Protein 3TOY (pdb70)

Structure (mmCIF, N/CA/C/O backbone):
data_3TOY
#
_entry.id   3TOY
#
_cell.length_a   118.389
_cell.length_b   131.838
_cell.length_c   108.825
_cell.angle_alpha   90.00
_cell.angle_beta   90.00
_cell.angle_gamma   90.00
#
_symmetry.space_group_name_H-M   'P 21 21 2'
#
loop_
_entity.id
_entity.type
_entity.pdbx_description
1 polymer 'Mandelate racemase/muconate lactonizing enzyme family protein'
2 non-polymer 'CALCIUM ION'
3 non-polymer 'ACETATE ION'
4 non-polymer 'NICKEL (II) ION'
5 non-polymer 'O-ACETALDEHYDYL-HEXAETHYLENE GLYCOL'
6 water water
#
loop_
_atom_site.group_PDB
_atom_site.id
_atom_site.type_symbol
_atom_site.label_atom_id
_atom_site.label_alt_id
_atom_site.label_comp_id
_atom_site.label_asym_id
_atom_site.label_entity_id
_atom_site.label_seq_id
_atom_site.pdbx_PDB_ins_code
_atom_site.Cartn_x
_atom_site.Cartn_y
_atom_site.Cartn_z
_atom_site.occupancy
_atom_site.B_iso_or_equiv
_atom_site.auth_seq_id
_atom_site.auth_comp_id
_atom_site.auth_asym_id
_atom_site.auth_atom_id
_atom_site.pdbx_PDB_model_num
ATOM 1 N N . THR A 1 25 ? 82.447 28.191 108.355 1.00 63.99 2 THR A N 1
ATOM 2 C CA . THR A 1 25 ? 82.373 26.741 108.697 1.00 66.65 2 THR A CA 1
ATOM 3 C C . THR A 1 25 ? 80.933 26.194 108.669 1.00 66.53 2 THR A C 1
ATOM 4 O O . THR A 1 25 ? 79.988 26.868 109.096 1.00 61.17 2 THR A O 1
ATOM 8 N N . THR A 1 26 ? 80.784 24.965 108.171 1.00 60.55 3 THR A N 1
ATOM 9 C CA . THR A 1 26 ? 79.468 24.347 107.960 1.00 53.06 3 THR A CA 1
ATOM 10 C C . THR A 1 26 ? 78.894 23.674 109.210 1.00 50.08 3 THR A C 1
ATOM 11 O O . THR A 1 26 ? 79.604 22.985 109.943 1.00 46.87 3 THR A O 1
ATOM 15 N N . ALA A 1 27 ? 77.598 23.847 109.442 1.00 46.08 4 ALA A N 1
ATOM 16 C CA . ALA A 1 27 ? 76.961 23.205 110.588 1.00 42.32 4 ALA A CA 1
ATOM 17 C C . ALA A 1 27 ? 77.098 21.682 110.570 1.00 44.65 4 ALA A C 1
ATOM 18 O O . ALA A 1 27 ? 77.145 21.057 109.506 1.00 41.26 4 ALA A O 1
ATOM 20 N N . ALA A 1 28 ? 77.178 21.088 111.758 1.00 41.29 5 ALA A N 1
ATOM 21 C CA . ALA A 1 28 ? 77.110 19.637 111.900 1.00 36.47 5 ALA A CA 1
ATOM 22 C C . ALA A 1 28 ? 75.849 19.252 112.634 1.00 39.39 5 ALA A C 1
ATOM 23 O O . ALA A 1 28 ? 75.301 20.029 113.414 1.00 37.91 5 ALA A O 1
ATOM 25 N N . ILE A 1 29 ? 75.370 18.051 112.345 1.00 38.16 6 ILE A N 1
ATOM 26 C CA . ILE A 1 29 ? 74.212 17.497 113.000 1.00 37.73 6 ILE A CA 1
ATOM 27 C C . ILE A 1 29 ? 74.663 17.001 114.363 1.00 41.14 6 ILE A C 1
ATOM 28 O O . ILE A 1 29 ? 75.737 16.397 114.473 1.00 43.49 6 ILE A O 1
ATOM 33 N N . THR A 1 30 ? 73.850 17.263 115.390 1.00 38.50 7 THR A N 1
ATOM 34 C CA . THR A 1 30 ? 74.147 16.787 116.747 1.00 41.64 7 THR A CA 1
ATOM 35 C C . THR A 1 30 ? 73.163 15.703 117.175 1.00 44.67 7 THR A C 1
ATOM 36 O O . THR A 1 30 ? 73.494 14.816 117.960 1.00 46.70 7 THR A O 1
ATOM 40 N N . GLY A 1 31 ? 71.943 15.753 116.655 1.00 39.57 8 GLY A N 1
ATOM 41 C CA . GLY A 1 31 ? 70.978 14.732 117.003 1.00 42.21 8 GLY A CA 1
ATOM 42 C C . GLY A 1 31 ? 69.711 14.800 116.184 1.00 40.15 8 GLY A C 1
ATOM 43 O O . GLY A 1 31 ? 69.456 15.786 115.487 1.00 39.02 8 GLY A O 1
ATOM 44 N N . VAL A 1 32 ? 68.907 13.754 116.304 1.00 37.57 9 VAL A N 1
ATOM 45 C CA . VAL A 1 32 ? 67.655 13.664 115.590 1.00 35.27 9 VAL A CA 1
ATOM 46 C C . VAL A 1 32 ? 66.611 13.050 116.514 1.00 37.90 9 VAL A C 1
ATOM 47 O O . VAL A 1 32 ? 66.831 11.993 117.104 1.00 39.41 9 VAL A O 1
ATOM 51 N N . THR A 1 33 ? 65.466 13.706 116.648 1.00 34.91 10 THR A N 1
ATOM 52 C CA . THR A 1 33 ? 64.387 13.113 117.398 1.00 38.91 10 THR A CA 1
ATOM 53 C C . THR A 1 33 ? 63.119 13.162 116.560 1.00 40.19 10 THR A C 1
ATOM 54 O O . THR A 1 33 ? 62.961 14.034 115.714 1.00 42.27 10 THR A O 1
ATOM 58 N N . ALA A 1 34 ? 62.231 12.209 116.794 1.00 31.54 11 ALA A N 1
ATOM 59 C CA . ALA A 1 34 ? 60.973 12.157 116.077 1.00 36.45 11 ALA A CA 1
ATOM 60 C C . ALA A 1 34 ? 59.839 11.945 117.049 1.00 39.49 11 ALA A C 1
ATOM 61 O O . ALA A 1 34 ? 59.950 11.151 117.987 1.00 39.58 11 ALA A O 1
ATOM 63 N N . ARG A 1 35 ? 58.734 12.642 116.826 1.00 37.72 12 ARG A N 1
ATOM 64 C CA . ARG A 1 35 ? 57.548 12.423 117.643 1.00 40.54 12 ARG A CA 1
ATOM 65 C C . ARG A 1 35 ? 56.332 12.117 116.784 1.00 37.87 12 ARG A C 1
ATOM 66 O O . ARG A 1 35 ? 56.174 12.680 115.699 1.00 37.51 12 ARG A O 1
ATOM 74 N N . ALA A 1 36 ? 55.468 11.244 117.285 1.00 34.73 13 ALA A N 1
ATOM 75 C CA . ALA A 1 36 ? 54.226 10.900 116.606 1.00 33.24 13 ALA A CA 1
ATOM 76 C C . ALA A 1 36 ? 53.046 11.687 117.176 1.00 41.77 13 ALA A C 1
ATOM 77 O O . ALA A 1 36 ? 52.899 11.800 118.397 1.00 41.78 13 ALA A O 1
ATOM 79 N N . VAL A 1 37 ? 52.204 12.231 116.301 1.00 37.33 14 VAL A N 1
ATOM 80 C CA . VAL A 1 37 ? 50.967 12.876 116.732 1.00 35.13 14 VAL A CA 1
ATOM 81 C C . VAL A 1 37 ? 49.812 12.401 115.876 1.00 44.01 14 VAL A C 1
ATOM 82 O O . VAL A 1 37 ? 50.011 11.946 114.745 1.00 39.64 14 VAL A O 1
ATOM 86 N N . ILE A 1 38 ? 48.607 12.492 116.420 1.00 39.79 15 ILE A N 1
ATOM 87 C CA . ILE A 1 38 ? 47.416 12.289 115.620 1.00 41.28 15 ILE A CA 1
ATOM 88 C C . ILE A 1 38 ? 46.538 13.526 115.732 1.00 46.48 15 ILE A C 1
ATOM 89 O O . ILE A 1 38 ? 45.910 13.774 116.768 1.00 45.51 15 ILE A O 1
ATOM 94 N N . THR A 1 39 ? 46.515 14.314 114.666 1.00 38.52 16 THR A N 1
ATOM 95 C CA . THR A 1 39 ? 45.775 15.559 114.654 1.00 41.56 16 THR A CA 1
ATOM 96 C C . THR A 1 39 ? 44.325 15.327 114.274 1.00 44.97 16 THR A C 1
ATOM 97 O O . THR A 1 39 ? 44.013 14.391 113.537 1.00 43.30 16 THR A O 1
ATOM 101 N N . PRO A 1 40 ? 43.425 16.183 114.773 1.00 50.42 17 PRO A N 1
ATOM 102 C CA . PRO A 1 40 ? 42.023 16.052 114.404 1.00 51.44 17 PRO A CA 1
ATOM 103 C C . PRO A 1 40 ? 41.763 16.611 113.007 1.00 53.95 17 PRO A C 1
ATOM 104 O O . PRO A 1 40 ? 42.479 17.504 112.558 1.00 51.32 17 PRO A O 1
ATOM 108 N N . MET A 1 41 ? 40.755 16.071 112.325 1.00 52.65 18 MET A N 1
ATOM 109 C CA A MET A 1 41 ? 40.334 16.557 111.014 0.50 55.13 18 MET A CA 1
ATOM 110 C CA B MET A 1 41 ? 40.359 16.626 111.043 0.50 54.81 18 MET A CA 1
ATOM 111 C C . MET A 1 41 ? 38.881 17.006 111.062 1.00 57.84 18 MET A C 1
ATOM 112 O O . MET A 1 41 ? 38.020 16.243 111.514 1.00 56.41 18 MET A O 1
ATOM 121 N N . LYS A 1 42 ? 38.598 18.215 110.583 1.00 64.66 19 LYS A N 1
ATOM 122 C CA . LYS A 1 42 ? 37.227 18.729 110.577 1.00 71.71 19 LYS A CA 1
ATOM 123 C C . LYS A 1 42 ? 36.293 17.777 109.833 1.00 74.57 19 LYS A C 1
ATOM 124 O O . LYS A 1 42 ? 35.254 17.358 110.359 1.00 73.01 19 LYS A O 1
ATOM 126 N N . ARG A 1 43 ? 36.684 17.431 108.610 1.00 73.34 20 ARG A N 1
ATOM 127 C CA . ARG A 1 43 ? 35.856 16.614 107.736 1.00 75.42 20 ARG A CA 1
ATOM 128 C C . ARG A 1 43 ? 36.575 15.326 107.354 1.00 71.58 20 ARG A C 1
ATOM 129 O O . ARG A 1 43 ? 37.694 15.368 106.840 1.00 67.05 20 ARG A O 1
ATOM 137 N N . PRO A 1 44 ? 35.933 14.175 107.620 1.00 70.11 21 PRO A N 1
ATOM 138 C CA . PRO A 1 44 ? 36.476 12.883 107.212 1.00 68.41 21 PRO A CA 1
ATOM 139 C C . PRO A 1 44 ? 36.655 12.823 105.696 1.00 63.04 21 PRO A C 1
ATOM 140 O O . PRO A 1 44 ? 35.808 13.316 104.941 1.00 61.42 21 PRO A O 1
ATOM 144 N N . LEU A 1 45 ? 37.761 12.228 105.263 1.00 56.37 22 LEU A N 1
ATOM 145 C CA . LEU A 1 45 ? 38.051 12.086 103.838 1.00 50.11 22 LEU A CA 1
ATOM 146 C C . LEU A 1 45 ? 37.857 10.637 103.399 1.00 40.26 22 LEU A C 1
ATOM 147 O O . LEU A 1 45 ? 38.729 9.791 103.579 1.00 41.53 22 LEU A O 1
ATOM 152 N N . ARG A 1 46 ? 36.694 10.347 102.841 1.00 38.06 23 ARG A N 1
ATOM 153 C CA A ARG A 1 46 ? 36.407 8.999 102.389 0.50 39.06 23 ARG A CA 1
ATOM 154 C CA B ARG A 1 46 ? 36.404 9.001 102.387 0.50 38.47 23 ARG A CA 1
ATOM 155 C C . ARG A 1 46 ? 37.050 8.756 101.026 1.00 38.75 23 ARG A C 1
ATOM 156 O O . ARG A 1 46 ? 36.937 9.585 100.122 1.00 33.40 23 ARG A O 1
ATOM 171 N N . ASN A 1 47 ? 37.727 7.620 100.892 1.00 36.38 24 ASN A N 1
ATOM 172 C CA . ASN A 1 47 ? 38.304 7.218 99.597 1.00 36.97 24 ASN A CA 1
ATOM 173 C C . ASN A 1 47 ? 37.869 5.813 99.213 1.00 42.44 24 ASN A C 1
ATOM 174 O O . ASN A 1 47 ? 37.093 5.183 99.941 1.00 40.51 24 ASN A O 1
ATOM 179 N N . ALA A 1 48 ? 38.342 5.326 98.066 1.00 36.40 25 ALA A N 1
ATOM 180 C CA . ALA A 1 48 ? 37.927 4.004 97.580 1.00 37.20 25 ALA A CA 1
ATOM 181 C C . ALA A 1 48 ? 38.377 2.857 98.487 1.00 32.92 25 ALA A C 1
ATOM 182 O O . ALA A 1 48 ? 37.813 1.757 98.433 1.00 36.76 25 ALA A O 1
ATOM 184 N N . PHE A 1 49 ? 39.404 3.088 99.299 1.00 36.02 26 PHE A N 1
ATOM 185 C CA . PHE A 1 49 ? 39.950 2.006 100.142 1.00 40.02 26 PHE A CA 1
ATOM 186 C C . PHE A 1 49 ? 39.635 2.110 101.636 1.00 41.69 26 PHE A C 1
ATOM 187 O O . PHE A 1 49 ? 39.976 1.218 102.407 1.00 44.52 26 PHE A O 1
ATOM 195 N N . GLY A 1 50 ? 38.999 3.198 102.037 1.00 41.28 27 GLY A N 1
ATOM 196 C CA . GLY A 1 50 ? 38.689 3.406 103.443 1.00 42.92 27 GLY A CA 1
ATOM 197 C C . GLY A 1 50 ? 38.444 4.865 103.727 1.00 49.07 27 GLY A C 1
ATOM 198 O O . GLY A 1 50 ? 38.018 5.625 102.852 1.00 47.12 27 GLY A O 1
ATOM 199 N N . VAL A 1 51 ? 38.716 5.267 104.957 1.00 46.86 28 VAL A N 1
ATOM 200 C CA . VAL A 1 51 ? 38.461 6.636 105.354 1.00 47.39 28 VAL A CA 1
ATOM 201 C C . VAL A 1 51 ? 39.668 7.138 106.121 1.00 47.80 28 VAL A C 1
ATOM 202 O O . VAL A 1 51 ? 40.205 6.433 106.966 1.00 47.64 28 VAL A O 1
ATOM 206 N N . ILE A 1 52 ? 40.121 8.338 105.787 1.00 45.33 29 ILE A N 1
ATOM 207 C CA . ILE A 1 52 ? 41.126 9.013 106.589 1.00 50.60 29 ILE A CA 1
ATOM 208 C C . ILE A 1 52 ? 40.345 10.035 107.412 1.00 50.25 29 ILE A C 1
ATOM 209 O O . ILE A 1 52 ? 39.781 10.982 106.863 1.00 51.89 29 ILE A O 1
ATOM 214 N N . ASP A 1 53 ? 40.266 9.817 108.718 1.00 49.09 30 ASP A N 1
ATOM 215 C CA . ASP A 1 53 ? 39.459 10.691 109.576 1.00 53.73 30 ASP A CA 1
ATOM 216 C C . ASP A 1 53 ? 40.288 11.409 110.641 1.00 54.87 30 ASP A C 1
ATOM 217 O O . ASP A 1 53 ? 39.741 12.037 111.548 1.00 52.33 30 ASP A O 1
ATOM 222 N N . SER A 1 54 ? 41.607 11.311 110.524 1.00 49.42 31 SER A N 1
ATOM 223 C CA . SER A 1 54 ? 42.520 11.978 111.435 1.00 48.65 31 SER A CA 1
ATOM 224 C C . SER A 1 54 ? 43.843 12.135 110.710 1.00 49.60 31 SER A C 1
ATOM 225 O O . SER A 1 54 ? 43.999 11.651 109.581 1.00 48.76 31 SER A O 1
ATOM 228 N N . GLY A 1 55 ? 44.802 12.788 111.352 1.00 38.49 32 GLY A N 1
ATOM 229 C CA . GLY A 1 55 ? 46.111 12.989 110.733 1.00 34.79 32 GLY A CA 1
ATOM 230 C C . GLY A 1 55 ? 47.249 12.381 111.529 1.00 37.06 32 GLY A C 1
ATOM 231 O O . GLY A 1 55 ? 47.821 13.041 112.407 1.00 39.65 32 GLY A O 1
ATOM 232 N N . PRO A 1 56 ? 47.604 11.122 111.227 1.00 32.89 33 PRO A N 1
ATOM 233 C CA . PRO A 1 56 ? 48.787 10.547 111.863 1.00 34.13 33 PRO A CA 1
ATOM 234 C C . PRO A 1 56 ? 50.051 11.137 111.243 1.00 40.78 33 PRO A C 1
ATOM 235 O O . PRO A 1 56 ? 50.308 10.929 110.049 1.00 34.63 33 PRO A O 1
ATOM 239 N N . LEU A 1 57 ? 50.803 11.915 112.031 1.00 36.91 34 LEU A N 1
ATOM 240 C CA . LEU A 1 57 ? 52.003 12.596 111.540 1.00 29.59 34 LEU A CA 1
ATOM 241 C C . LEU A 1 57 ? 53.228 12.198 112.352 1.00 39.01 34 LEU A C 1
ATOM 242 O O . LEU A 1 57 ? 53.122 11.828 113.518 1.00 38.65 34 LEU A O 1
ATOM 247 N N . VAL A 1 58 ? 54.395 12.284 111.730 1.00 33.59 35 VAL A N 1
ATOM 248 C CA . VAL A 1 58 ? 55.670 12.154 112.431 1.00 30.53 35 VAL A CA 1
ATOM 249 C C . VAL A 1 58 ? 56.396 13.485 112.302 1.00 37.62 35 VAL A C 1
ATOM 250 O O . VAL A 1 58 ? 56.655 13.960 111.193 1.00 35.06 35 VAL A O 1
ATOM 254 N N . LEU A 1 59 ? 56.721 14.100 113.440 1.00 30.61 36 LEU A N 1
ATOM 255 C CA . LEU A 1 59 ? 57.371 15.405 113.455 1.00 30.73 36 LEU A CA 1
ATOM 256 C C . LEU A 1 59 ? 58.842 15.200 113.726 1.00 33.68 36 LEU A C 1
ATOM 257 O O . LEU A 1 59 ? 59.217 14.536 114.700 1.00 35.08 36 LEU A O 1
ATOM 262 N N . ILE A 1 60 ? 59.679 15.758 112.861 1.00 27.76 37 ILE A N 1
ATOM 263 C CA . ILE A 1 60 ? 61.093 15.433 112.829 1.00 28.86 37 ILE A CA 1
ATOM 264 C C . ILE A 1 60 ? 61.873 16.669 113.192 1.00 28.76 37 ILE A C 1
ATOM 265 O O . ILE A 1 60 ? 61.625 17.753 112.658 1.00 34.08 37 ILE A O 1
ATOM 270 N N . ASP A 1 61 ? 62.818 16.502 114.119 1.00 31.13 38 ASP A N 1
ATOM 271 C CA . ASP A 1 61 ? 63.704 17.587 114.526 1.00 35.36 38 ASP A CA 1
ATOM 272 C C . ASP A 1 61 ? 65.144 17.166 114.352 1.00 31.37 38 ASP A C 1
ATOM 273 O O . ASP A 1 61 ? 65.573 16.142 114.872 1.00 37.18 38 ASP A O 1
ATOM 278 N N . VAL A 1 62 ? 65.901 17.970 113.636 1.00 34.00 39 VAL A N 1
ATOM 279 C CA . VAL A 1 62 ? 67.304 17.679 113.446 1.00 33.49 39 VAL A CA 1
ATOM 280 C C . VAL A 1 62 ? 68.115 18.793 114.096 1.00 36.52 39 VAL A C 1
ATOM 281 O O . VAL A 1 62 ? 68.194 19.900 113.576 1.00 34.25 39 VAL A O 1
ATOM 285 N N . THR A 1 63 ? 68.731 18.493 115.238 1.00 40.62 40 THR A N 1
ATOM 286 C CA . THR A 1 63 ? 69.469 19.517 115.966 1.00 38.57 40 THR A CA 1
ATOM 287 C C . THR A 1 63 ? 70.853 19.634 115.365 1.00 37.72 40 THR A C 1
ATOM 288 O O . THR A 1 63 ? 71.443 18.631 114.958 1.00 38.38 40 THR A O 1
ATOM 292 N N . THR A 1 64 ? 71.365 20.858 115.325 1.00 36.83 41 THR A N 1
ATOM 293 C CA . THR A 1 64 ? 72.695 21.135 114.809 1.00 38.90 41 THR A CA 1
ATOM 294 C C . THR A 1 64 ? 73.532 21.815 115.891 1.00 45.72 41 THR A C 1
ATOM 295 O O . THR A 1 64 ? 73.029 22.119 116.973 1.00 41.89 41 THR A O 1
ATOM 299 N N . ASP A 1 65 ? 74.794 22.074 115.570 1.00 46.40 42 ASP A N 1
ATOM 300 C CA . ASP A 1 65 ? 75.711 22.734 116.495 1.00 48.34 42 ASP A CA 1
ATOM 301 C C . ASP A 1 65 ? 75.798 24.239 116.248 1.00 45.56 42 ASP A C 1
ATOM 302 O O . ASP A 1 65 ? 76.770 24.882 116.651 1.00 50.94 42 ASP A O 1
ATOM 307 N N . GLN A 1 66 ? 74.802 24.807 115.566 1.00 39.57 43 GLN A N 1
ATOM 308 C CA . GLN A 1 66 ? 74.819 26.245 115.290 1.00 39.36 43 GLN A CA 1
ATOM 309 C C . GLN A 1 66 ? 73.531 26.949 115.706 1.00 37.56 43 GLN A C 1
ATOM 310 O O . GLN A 1 66 ? 73.129 27.949 115.109 1.00 44.65 43 GLN A O 1
ATOM 316 N N . GLY A 1 67 ? 72.888 26.413 116.737 1.00 41.05 44 GLY A N 1
ATOM 317 C CA . GLY A 1 67 ? 71.752 27.079 117.367 1.00 46.24 44 GLY A CA 1
ATOM 318 C C . GLY A 1 67 ? 70.465 26.954 116.581 1.00 51.66 44 GLY A C 1
ATOM 319 O O . GLY A 1 67 ? 69.498 27.670 116.852 1.00 47.63 44 GLY A O 1
ATOM 320 N N . VAL A 1 68 ? 70.452 26.044 115.603 1.00 45.64 45 VAL A N 1
ATOM 321 C CA . VAL A 1 68 ? 69.252 25.808 114.799 1.00 42.76 45 VAL A CA 1
ATOM 322 C C . VAL A 1 68 ? 68.845 24.346 114.815 1.00 34.74 45 VAL A C 1
ATOM 323 O O . VAL A 1 68 ? 69.698 23.455 114.761 1.00 42.18 45 VAL A O 1
ATOM 327 N N . THR A 1 69 ? 67.539 24.118 114.872 1.00 35.28 46 THR A N 1
ATOM 328 C CA . THR A 1 69 ? 66.974 22.790 114.722 1.00 37.86 46 THR A CA 1
ATOM 329 C C . THR A 1 69 ? 66.067 22.738 113.486 1.00 36.65 46 THR A C 1
ATOM 330 O O . THR A 1 69 ? 65.067 23.461 113.407 1.00 37.34 46 THR A O 1
ATOM 334 N N . GLY A 1 70 ? 66.440 21.889 112.524 1.00 36.75 47 GLY A N 1
ATOM 335 C CA . GLY A 1 70 ? 65.633 21.698 111.309 1.00 32.19 47 GLY A CA 1
ATOM 336 C C . GLY A 1 70 ? 64.388 20.892 111.620 1.00 28.79 47 GLY A C 1
ATOM 337 O O . GLY A 1 70 ? 64.424 19.959 112.424 1.00 34.85 47 GLY A O 1
ATOM 338 N N . HIS A 1 71 ? 63.280 21.239 110.976 1.00 30.16 48 HIS A N 1
ATOM 339 C CA . HIS A 1 71 ? 62.036 20.553 111.198 1.00 27.89 48 HIS A CA 1
ATOM 340 C C . HIS A 1 71 ? 61.462 20.064 109.860 1.00 32.38 48 HIS A C 1
ATOM 341 O O . HIS A 1 71 ? 61.660 20.701 108.831 1.00 34.11 48 HIS A O 1
ATOM 348 N N . SER A 1 72 ? 60.711 18.974 109.917 1.00 34.27 49 SER A N 1
ATOM 349 C CA . SER A 1 72 ? 59.881 18.538 108.798 1.00 31.70 49 SER A CA 1
ATOM 350 C C . SER A 1 72 ? 58.845 17.608 109.383 1.00 33.59 49 SER A C 1
ATOM 351 O O . SER A 1 72 ? 58.959 17.210 110.544 1.00 35.08 49 SER A O 1
ATOM 354 N N . TYR A 1 73 ? 57.810 17.272 108.624 1.00 28.37 50 TYR A N 1
ATOM 355 C CA . TYR A 1 73 ? 56.900 16.218 109.079 1.00 27.80 50 TYR A CA 1
ATOM 356 C C . TYR A 1 73 ? 56.516 15.261 107.942 1.00 33.32 50 TYR A C 1
ATOM 357 O O . TYR A 1 73 ? 56.609 15.605 106.735 1.00 34.93 50 TYR A O 1
ATOM 366 N N . LEU A 1 74 ? 56.104 14.070 108.350 1.00 29.52 51 LEU A N 1
ATOM 367 C CA . LEU A 1 74 ? 55.568 13.042 107.473 1.00 30.28 51 LEU A CA 1
ATOM 368 C C . LEU A 1 74 ? 54.105 12.807 107.801 1.00 38.58 51 LEU A C 1
ATOM 369 O O . LEU A 1 74 ? 53.735 12.757 108.985 1.00 32.91 51 LEU A O 1
ATOM 374 N N . PHE A 1 75 ? 53.265 12.707 106.764 1.00 32.89 52 PHE A N 1
ATOM 375 C CA . PHE A 1 75 ? 51.927 12.125 106.908 1.00 30.62 52 PHE A CA 1
ATOM 376 C C . PHE A 1 75 ? 52.119 10.635 106.805 1.00 37.95 52 PHE A C 1
ATOM 377 O O . PHE A 1 75 ? 52.729 10.151 105.839 1.00 30.71 52 PHE A O 1
ATOM 385 N N . ALA A 1 76 ? 51.607 9.896 107.791 1.00 30.13 53 ALA A N 1
ATOM 386 C CA . ALA A 1 76 ? 51.947 8.493 107.917 1.00 29.31 53 ALA A CA 1
ATOM 387 C C . ALA A 1 76 ? 50.866 7.547 107.406 1.00 27.47 53 ALA A C 1
ATOM 388 O O . ALA A 1 76 ? 51.038 6.320 107.465 1.00 32.72 53 ALA A O 1
ATOM 390 N N . TYR A 1 77 ? 49.766 8.115 106.906 1.00 29.72 54 TYR A N 1
ATOM 391 C CA . TYR A 1 77 ? 48.643 7.335 106.387 1.00 30.16 54 TYR A CA 1
ATOM 392 C C . TYR A 1 77 ? 47.822 6.588 107.438 1.00 32.06 54 TYR A C 1
ATOM 393 O O . TYR A 1 77 ? 46.601 6.689 107.446 1.00 32.47 54 TYR A O 1
ATOM 402 N N . THR A 1 78 ? 48.502 5.823 108.289 1.00 32.90 55 THR A N 1
ATOM 403 C CA . THR A 1 78 ? 47.842 4.958 109.285 1.00 36.37 55 THR A CA 1
ATOM 404 C C . THR A 1 78 ? 48.633 4.969 110.601 1.00 40.23 55 THR A C 1
ATOM 405 O O . THR A 1 78 ? 49.849 5.129 110.591 1.00 33.21 55 THR A O 1
ATOM 409 N N . ARG A 1 79 ? 47.956 4.824 111.741 1.00 43.10 56 ARG A N 1
ATOM 410 C CA . ARG A 1 79 ? 48.676 4.895 113.025 1.00 40.68 56 ARG A CA 1
ATOM 411 C C . ARG A 1 79 ? 49.673 3.741 113.132 1.00 37.64 56 ARG A C 1
ATOM 412 O O . ARG A 1 79 ? 50.707 3.835 113.795 1.00 39.37 56 ARG A O 1
ATOM 420 N N . LEU A 1 80 ? 49.368 2.651 112.443 1.00 40.05 57 LEU A N 1
ATOM 421 C CA . LEU A 1 80 ? 50.265 1.511 112.378 1.00 39.73 57 LEU A CA 1
ATOM 422 C C . LEU A 1 80 ? 51.696 1.892 111.951 1.00 42.28 57 LEU A C 1
ATOM 423 O O . LEU A 1 80 ? 52.669 1.273 112.378 1.00 38.22 57 LEU A O 1
ATOM 428 N N . ALA A 1 81 ? 51.836 2.925 111.125 1.00 35.77 58 ALA A N 1
ATOM 429 C CA . ALA A 1 81 ? 53.155 3.285 110.608 1.00 33.78 58 ALA A CA 1
ATOM 430 C C . ALA A 1 81 ? 53.944 4.217 111.556 1.00 35.19 58 ALA A C 1
ATOM 431 O O . ALA A 1 81 ? 55.135 4.457 111.357 1.00 33.26 58 ALA A O 1
ATOM 433 N N . LEU A 1 82 ? 53.278 4.761 112.568 1.00 33.69 59 LEU A N 1
ATOM 434 C CA . LEU A 1 82 ? 53.915 5.790 113.412 1.00 34.71 59 LEU A CA 1
ATOM 435 C C . LEU A 1 82 ? 55.131 5.266 114.152 1.00 32.89 59 LEU A C 1
ATOM 436 O O . LEU A 1 82 ? 56.222 5.814 114.034 1.00 36.00 59 LEU A O 1
ATOM 441 N N . LYS A 1 83 ? 54.961 4.193 114.908 1.00 34.85 60 LYS A N 1
ATOM 442 C CA . LYS A 1 83 ? 56.078 3.703 115.720 1.00 36.83 60 LYS A CA 1
ATOM 443 C C . LYS A 1 83 ? 57.285 3.315 114.871 1.00 38.68 60 LYS A C 1
ATOM 444 O O . LYS A 1 83 ? 58.395 3.754 115.138 1.00 35.40 60 LYS A O 1
ATOM 450 N N . PRO A 1 84 ? 57.065 2.488 113.838 1.00 37.22 61 PRO A N 1
ATOM 451 C CA . PRO A 1 84 ? 58.141 2.114 112.913 1.00 34.83 61 PRO A CA 1
ATOM 452 C C . PRO A 1 84 ? 58.867 3.353 112.350 1.00 31.32 61 PRO A C 1
ATOM 453 O O . PRO A 1 84 ? 60.110 3.387 112.331 1.00 35.84 61 PRO A O 1
ATOM 457 N N . LEU A 1 85 ? 58.104 4.364 111.914 1.00 30.52 62 LEU A N 1
ATOM 458 C CA . LEU A 1 85 ? 58.696 5.582 111.324 1.00 28.15 62 LEU A CA 1
ATOM 459 C C . LEU A 1 85 ? 59.520 6.349 112.354 1.00 33.38 62 LEU A C 1
ATOM 460 O O . LEU A 1 85 ? 60.622 6.807 112.075 1.00 32.82 62 LEU A O 1
ATOM 465 N N . VAL A 1 86 ? 58.995 6.459 113.571 1.00 33.05 63 VAL A N 1
ATOM 466 C CA . VAL A 1 86 ? 59.752 7.130 114.642 1.00 30.36 63 VAL A CA 1
ATOM 467 C C . VAL A 1 86 ? 61.098 6.444 114.875 1.00 30.28 63 VAL A C 1
ATOM 468 O O . VAL A 1 86 ? 62.140 7.104 114.949 1.00 33.30 63 VAL A O 1
ATOM 472 N N . HIS A 1 87 ? 61.067 5.136 114.970 1.00 35.37 64 HIS A N 1
ATOM 473 C CA . HIS A 1 87 ? 62.250 4.332 115.127 1.00 42.89 64 HIS A CA 1
ATOM 474 C C . HIS A 1 87 ? 63.242 4.544 114.007 1.00 42.62 64 HIS A C 1
ATOM 475 O O . HIS A 1 87 ? 64.404 4.741 114.233 1.00 34.45 64 HIS A O 1
ATOM 482 N N . LEU A 1 88 ? 62.755 4.445 112.782 1.00 37.95 65 LEU A N 1
ATOM 483 C CA . LEU A 1 88 ? 63.644 4.565 111.632 1.00 34.83 65 LEU A CA 1
ATOM 484 C C . LEU A 1 88 ? 64.328 5.922 111.588 1.00 28.05 65 LEU A C 1
ATOM 485 O O . LEU A 1 88 ? 65.544 6.012 111.378 1.00 31.07 65 LEU A O 1
ATOM 490 N N . VAL A 1 89 ? 63.556 6.984 111.789 1.00 30.99 66 VAL A N 1
ATOM 491 C CA . VAL A 1 89 ? 64.117 8.319 111.750 1.00 34.40 66 VAL A CA 1
ATOM 492 C C . VAL A 1 89 ? 65.184 8.470 112.846 1.00 35.77 66 VAL A C 1
ATOM 493 O O . VAL A 1 89 ? 66.258 9.013 112.614 1.00 35.75 66 VAL A O 1
ATOM 497 N N . GLU A 1 90 ? 64.878 7.971 114.042 1.00 38.65 67 GLU A N 1
ATOM 498 C CA . GLU A 1 90 ? 65.799 8.123 115.163 1.00 34.57 67 GLU A CA 1
ATOM 499 C C . GLU A 1 90 ? 67.028 7.262 114.982 1.00 33.76 67 GLU A C 1
ATOM 500 O O . GLU A 1 90 ? 68.152 7.724 115.226 1.00 36.66 67 GLU A O 1
ATOM 506 N N . ASP A 1 91 ? 66.825 6.037 114.508 1.00 30.28 68 ASP A N 1
ATOM 507 C CA . ASP A 1 91 ? 67.927 5.123 114.242 1.00 35.39 68 ASP A CA 1
ATOM 508 C C . ASP A 1 91 ? 68.861 5.689 113.172 1.00 36.04 68 ASP A C 1
ATOM 509 O O . ASP A 1 91 ? 70.078 5.716 113.356 1.00 33.74 68 ASP A O 1
ATOM 514 N N . ILE A 1 92 ? 68.292 6.139 112.055 1.00 37.36 69 ILE A N 1
ATOM 515 C CA . ILE A 1 92 ? 69.101 6.703 110.970 1.00 35.71 69 ILE A CA 1
ATOM 516 C C . ILE A 1 92 ? 69.763 7.980 111.443 1.00 36.31 69 ILE A C 1
ATOM 517 O O . ILE A 1 92 ? 70.954 8.197 111.223 1.00 34.33 69 ILE A O 1
ATOM 522 N N . GLY A 1 93 ? 68.983 8.823 112.114 1.00 39.14 70 GLY A N 1
ATOM 523 C CA . GLY A 1 93 ? 69.482 10.102 112.588 1.00 41.66 70 GLY A CA 1
ATOM 524 C C . GLY A 1 93 ? 70.645 9.923 113.540 1.00 43.03 70 GLY A C 1
ATOM 525 O O . GLY A 1 93 ? 71.651 10.637 113.468 1.00 43.10 70 GLY A O 1
ATOM 526 N N . ARG A 1 94 ? 70.554 8.930 114.381 1.00 47.32 71 ARG A N 1
ATOM 527 C CA . ARG A 1 94 ? 71.593 8.694 115.332 1.00 49.03 71 ARG A CA 1
ATOM 528 C C . ARG A 1 94 ? 72.891 8.440 114.607 1.00 49.88 71 ARG A C 1
ATOM 529 O O . ARG A 1 94 ? 73.908 8.893 115.037 1.00 48.14 71 ARG A O 1
ATOM 537 N N . GLU A 1 95 ? 72.849 7.723 113.496 1.00 41.59 72 GLU A N 1
ATOM 538 C CA . GLU A 1 95 ? 74.060 7.427 112.746 1.00 48.25 72 GLU A CA 1
ATOM 539 C C . GLU A 1 95 ? 74.637 8.624 112.005 1.00 47.25 72 GLU A C 1
ATOM 540 O O . GLU A 1 95 ? 75.748 8.551 111.492 1.00 46.16 72 GLU A O 1
ATOM 546 N N . LEU A 1 96 ? 73.883 9.716 111.941 1.00 47.42 73 LEU A N 1
ATOM 547 C CA . LEU A 1 96 ? 74.349 10.905 111.236 1.00 45.90 73 LEU A CA 1
ATOM 548 C C . LEU A 1 96 ? 74.974 11.924 112.178 1.00 46.00 73 LEU A C 1
ATOM 549 O O . LEU A 1 96 ? 75.395 12.986 111.743 1.00 41.36 73 LEU A O 1
ATOM 554 N N . ALA A 1 97 ? 75.042 11.606 113.469 1.00 46.65 74 ALA A N 1
ATOM 555 C CA . ALA A 1 97 ? 75.610 12.551 114.434 1.00 45.64 74 ALA A CA 1
ATOM 556 C C . ALA A 1 97 ? 77.039 12.911 114.035 1.00 38.96 74 ALA A C 1
ATOM 557 O O . ALA A 1 97 ? 77.815 12.039 113.637 1.00 44.13 74 ALA A O 1
ATOM 559 N N . GLY A 1 98 ? 77.387 14.188 114.126 1.00 35.14 75 GLY A N 1
ATOM 560 C CA . GLY A 1 98 ? 78.727 14.639 113.761 1.00 37.80 75 GLY A CA 1
ATOM 561 C C . GLY A 1 98 ? 78.943 14.971 112.285 1.00 42.40 75 GLY A C 1
ATOM 562 O O . GLY A 1 98 ? 79.900 15.660 111.927 1.00 38.03 75 GLY A O 1
ATOM 563 N N . LYS A 1 99 ? 78.047 14.489 111.423 1.00 40.19 76 LYS A N 1
ATOM 564 C CA . LYS A 1 99 ? 78.160 14.742 109.983 1.00 38.22 76 LYS A CA 1
ATOM 565 C C . LYS A 1 99 ? 77.811 16.179 109.603 1.00 32.85 76 LYS A C 1
ATOM 566 O O . LYS A 1 99 ? 76.916 16.798 110.183 1.00 34.82 76 LYS A O 1
ATOM 572 N N . ALA A 1 100 ? 78.498 16.685 108.592 1.00 35.36 77 ALA A N 1
ATOM 573 C CA . ALA A 1 100 ? 78.244 18.007 108.038 1.00 36.64 77 ALA A CA 1
ATOM 574 C C . ALA A 1 100 ? 76.850 18.065 107.394 1.00 37.59 77 ALA A C 1
ATOM 575 O O . ALA A 1 100 ? 76.399 17.096 106.773 1.00 33.98 77 ALA A O 1
ATOM 577 N N . LEU A 1 101 ? 76.178 19.197 107.572 1.00 31.27 78 LEU A N 1
ATOM 578 C CA . LEU A 1 101 ? 74.818 19.404 107.096 1.00 35.91 78 LEU A CA 1
ATOM 579 C C . LEU A 1 101 ? 74.899 19.753 105.617 1.00 33.39 78 LEU A C 1
ATOM 580 O O . LEU A 1 101 ? 74.921 20.937 105.230 1.00 31.00 78 LEU A O 1
ATOM 585 N N . VAL A 1 102 ? 74.989 18.707 104.797 1.00 32.42 79 VAL A N 1
ATOM 586 C CA . VAL A 1 102 ? 75.193 18.854 103.358 1.00 29.59 79 VAL A CA 1
ATOM 587 C C . VAL A 1 102 ? 74.200 17.894 102.708 1.00 28.61 79 VAL A C 1
ATOM 588 O O . VAL A 1 102 ? 74.483 16.722 102.601 1.00 27.46 79 VAL A O 1
ATOM 592 N N . PRO A 1 103 ? 73.013 18.398 102.324 1.00 28.00 80 PRO A N 1
ATOM 593 C CA . PRO A 1 103 ? 71.895 17.536 101.889 1.00 31.55 80 PRO A CA 1
ATOM 594 C C . PRO A 1 103 ? 72.259 16.526 100.798 1.00 28.05 80 PRO A C 1
ATOM 595 O O . PRO A 1 103 ? 71.907 15.358 100.905 1.00 26.55 80 PRO A O 1
ATOM 599 N N . VAL A 1 104 ? 72.945 16.972 99.760 1.00 31.97 81 VAL A N 1
ATOM 600 C CA . VAL A 1 104 ? 73.295 16.082 98.648 1.00 33.84 81 VAL A CA 1
ATOM 601 C C . VAL A 1 104 ? 74.198 14.945 99.115 1.00 33.23 81 VAL A C 1
ATOM 602 O O . VAL A 1 104 ? 74.011 13.775 98.749 1.00 30.15 81 VAL A O 1
ATOM 606 N N . ASP A 1 105 ? 75.186 15.289 99.931 1.00 27.87 82 ASP A N 1
ATOM 607 C CA . ASP A 1 105 ? 76.100 14.283 100.461 1.00 27.90 82 ASP A CA 1
ATOM 608 C C . ASP A 1 105 ? 75.422 13.329 101.432 1.00 24.42 82 ASP A C 1
ATOM 609 O O . ASP A 1 105 ? 75.750 12.129 101.461 1.00 30.80 82 ASP A O 1
ATOM 614 N N . LEU A 1 106 ? 74.515 13.854 102.264 1.00 29.85 83 LEU A N 1
ATOM 615 C CA . LEU A 1 106 ? 73.766 13.022 103.213 1.00 25.78 83 LEU A CA 1
ATOM 616 C C . LEU A 1 106 ? 72.828 12.064 102.472 1.00 29.24 83 LEU A C 1
ATOM 617 O O . LEU A 1 106 ? 72.645 10.905 102.862 1.00 30.74 83 LEU A O 1
ATOM 622 N N . MET A 1 107 ? 72.224 12.552 101.402 1.00 28.96 84 MET A N 1
ATOM 623 C CA . MET A 1 107 ? 71.339 11.688 100.617 1.00 27.62 84 MET A CA 1
ATOM 624 C C . MET A 1 107 ? 72.152 10.553 100.002 1.00 25.93 84 MET A C 1
ATOM 625 O O . MET A 1 107 ? 71.731 9.405 100.003 1.00 29.54 84 MET A O 1
ATOM 630 N N . LYS A 1 108 ? 73.326 10.868 99.462 1.00 30.24 85 LYS A N 1
ATOM 631 C CA . LYS A 1 108 ? 74.162 9.829 98.876 1.00 30.83 85 LYS A CA 1
ATOM 632 C C . LYS A 1 108 ? 74.557 8.773 99.921 1.00 34.88 85 LYS A C 1
ATOM 633 O O . LYS A 1 108 ? 74.593 7.578 99.626 1.00 33.52 85 LYS A O 1
ATOM 639 N N . ALA A 1 109 ? 74.828 9.213 101.148 1.00 31.64 86 ALA A N 1
ATOM 640 C CA . ALA A 1 109 ? 75.179 8.303 102.231 1.00 32.29 86 ALA A CA 1
ATOM 641 C C . ALA A 1 109 ? 74.007 7.412 102.638 1.00 33.16 86 ALA A C 1
ATOM 642 O O . ALA A 1 109 ? 74.194 6.227 102.916 1.00 35.12 86 ALA A O 1
ATOM 644 N N . MET A 1 110 ? 72.810 7.983 102.702 1.00 32.37 87 MET A N 1
ATOM 645 C CA . MET A 1 110 ? 71.609 7.203 103.028 1.00 30.09 87 MET A CA 1
ATOM 646 C C . MET A 1 110 ? 71.312 6.223 101.899 1.00 32.23 87 MET A C 1
ATOM 647 O O . MET A 1 110 ? 70.846 5.111 102.140 1.00 33.30 87 MET A O 1
ATOM 652 N N . ASP A 1 111 ? 71.596 6.631 100.663 1.00 30.99 88 ASP A N 1
ATOM 653 C CA . ASP A 1 111 ? 71.407 5.716 99.533 1.00 28.89 88 ASP A CA 1
ATOM 654 C C . ASP A 1 111 ? 72.269 4.468 99.719 1.00 29.40 88 ASP A C 1
ATOM 655 O O . ASP A 1 111 ? 71.784 3.344 99.633 1.00 29.14 88 ASP A O 1
ATOM 660 N N . ALA A 1 112 ? 73.559 4.667 99.956 1.00 31.38 89 ALA A N 1
ATOM 661 C CA . ALA A 1 112 ? 74.482 3.540 100.110 1.00 34.66 89 ALA A CA 1
ATOM 662 C C . ALA A 1 112 ? 74.101 2.683 101.311 1.00 32.24 89 ALA A C 1
ATOM 663 O O . ALA A 1 112 ? 74.221 1.461 101.289 1.00 34.91 89 ALA A O 1
ATOM 665 N N . LYS A 1 113 ? 73.640 3.331 102.364 1.00 32.45 90 LYS A N 1
ATOM 666 C CA . LYS A 1 113 ? 73.324 2.635 103.606 1.00 33.28 90 LYS A CA 1
ATOM 667 C C . LYS A 1 113 ? 72.184 1.629 103.431 1.00 32.77 90 LYS A C 1
ATOM 668 O O . LYS A 1 113 ? 72.205 0.551 104.010 1.00 34.22 90 LYS A O 1
ATOM 674 N N . PHE A 1 114 ? 71.192 1.980 102.620 1.00 29.34 91 PHE A N 1
ATOM 675 C CA . PHE A 1 114 ? 70.019 1.146 102.463 1.00 29.80 91 PHE A CA 1
ATOM 676 C C . PHE A 1 114 ? 69.950 0.448 101.113 1.00 27.62 91 PHE A C 1
ATOM 677 O O . PHE A 1 114 ? 68.915 -0.105 100.756 1.00 28.07 91 PHE A O 1
ATOM 685 N N . ARG A 1 115 ? 71.062 0.422 100.393 1.00 26.16 92 ARG A N 1
ATOM 686 C CA . ARG A 1 115 ? 71.039 -0.143 99.025 1.00 26.74 92 ARG A CA 1
ATOM 687 C C . ARG A 1 115 ? 70.579 -1.598 99.023 1.00 31.69 92 ARG A C 1
ATOM 688 O O . ARG A 1 115 ? 69.789 -2.012 98.181 1.00 28.66 92 ARG A O 1
ATOM 696 N N . LEU A 1 116 ? 71.070 -2.398 99.966 1.00 27.46 93 LEU A N 1
ATOM 697 C CA . LEU A 1 116 ? 70.700 -3.806 99.988 1.00 27.22 93 LEU A CA 1
ATOM 698 C C . LEU A 1 116 ? 69.326 -4.055 100.595 1.00 30.50 93 LEU A C 1
ATOM 699 O O . LEU A 1 116 ? 68.482 -4.720 99.986 1.00 29.65 93 LEU A O 1
ATOM 704 N N . LEU A 1 117 ? 69.082 -3.539 101.803 1.00 23.92 94 LEU A N 1
ATOM 705 C CA . LEU A 1 117 ? 67.766 -3.725 102.405 1.00 25.36 94 LEU A CA 1
ATOM 706 C C . LEU A 1 117 ? 66.657 -3.179 101.493 1.00 23.13 94 LEU A C 1
ATOM 707 O O . LEU A 1 117 ? 65.600 -3.795 101.374 1.00 26.01 94 LEU A O 1
ATOM 712 N N . GLY A 1 118 ? 66.907 -2.006 100.905 1.00 27.86 95 GLY A N 1
ATOM 713 C CA . GLY A 1 118 ? 65.912 -1.305 100.068 1.00 30.21 95 GLY A CA 1
ATOM 714 C C . GLY A 1 118 ? 65.411 -0.031 100.744 1.00 34.48 95 GLY A C 1
ATOM 715 O O . GLY A 1 118 ? 65.137 -0.039 101.947 1.00 31.07 95 GLY A O 1
ATOM 716 N N . TRP A 1 119 ? 65.307 1.078 100.008 1.00 27.52 96 TRP A N 1
ATOM 717 C CA . TRP A 1 119 ? 64.736 2.283 100.612 1.00 25.94 96 TRP A CA 1
ATOM 718 C C . TRP A 1 119 ? 63.330 2.652 100.141 1.00 27.62 96 TRP A C 1
ATOM 719 O O . TRP A 1 119 ? 62.796 3.697 100.508 1.00 27.10 96 TRP A O 1
ATOM 730 N N . GLN A 1 120 ? 62.687 1.783 99.374 1.00 27.12 97 GLN A N 1
ATOM 731 C CA . GLN A 1 120 ? 61.262 1.975 99.143 1.00 27.79 97 GLN A CA 1
ATOM 732 C C . GLN A 1 120 ? 60.504 1.752 100.451 1.00 27.51 97 GLN A C 1
ATOM 733 O O . GLN A 1 120 ? 60.957 0.984 101.294 1.00 28.77 97 GLN A O 1
ATOM 739 N N . GLY A 1 121 ? 59.367 2.426 100.609 1.00 24.11 98 GLY A N 1
ATOM 740 C CA . GLY A 1 121 ? 58.469 2.174 101.744 1.00 24.20 98 GLY A CA 1
ATOM 741 C C . GLY A 1 121 ? 58.878 3.021 102.948 1.00 26.73 98 GLY A C 1
ATOM 742 O O . GLY A 1 121 ? 59.381 4.140 102.795 1.00 23.73 98 GLY A O 1
ATOM 743 N N . LEU A 1 122 ? 58.647 2.493 104.149 1.00 27.77 99 LEU A N 1
ATOM 744 C CA . LEU A 1 122 ? 58.851 3.295 105.373 1.00 28.57 99 LEU A CA 1
ATOM 745 C C . LEU A 1 122 ? 60.247 3.902 105.462 1.00 25.94 99 LEU A C 1
ATOM 746 O O . LEU A 1 122 ? 60.397 5.060 105.880 1.00 29.31 99 LEU A O 1
ATOM 751 N N . VAL A 1 123 ? 61.274 3.135 105.080 1.00 24.67 100 VAL A N 1
ATOM 752 C CA . VAL A 1 123 ? 62.638 3.631 105.110 1.00 24.99 100 VAL A CA 1
ATOM 753 C C . VAL A 1 123 ? 62.766 4.867 104.235 1.00 29.82 100 VAL A C 1
ATOM 754 O O . VAL A 1 123 ? 63.381 5.860 104.627 1.00 25.54 100 VAL A O 1
ATOM 758 N N . GLY A 1 124 ? 62.175 4.812 103.041 1.00 27.00 101 GLY A N 1
ATOM 759 C CA . GLY A 1 124 ? 62.214 5.960 102.141 1.00 25.67 101 GLY A CA 1
ATOM 760 C C . GLY A 1 124 ? 61.548 7.212 102.705 1.00 22.45 101 GLY A C 1
ATOM 761 O O . GLY A 1 124 ? 62.002 8.331 102.453 1.00 26.32 101 GLY A O 1
ATOM 762 N N . MET A 1 125 ? 60.456 7.027 103.441 1.00 24.39 102 MET A N 1
ATOM 763 C CA . MET A 1 125 ? 59.761 8.164 104.053 1.00 24.11 102 MET A CA 1
ATOM 764 C C . MET A 1 125 ? 60.617 8.810 105.138 1.00 29.07 102 MET A C 1
ATOM 765 O O . MET A 1 125 ? 60.679 10.043 105.244 1.00 27.81 102 MET A O 1
ATOM 770 N N . ALA A 1 126 ? 61.269 7.963 105.940 1.00 28.87 103 ALA A N 1
ATOM 771 C CA . ALA A 1 126 ? 62.266 8.429 106.925 1.00 27.41 103 ALA A CA 1
ATOM 772 C C . ALA A 1 126 ? 63.353 9.245 106.264 1.00 29.42 103 ALA A C 1
ATOM 773 O O . ALA A 1 126 ? 63.643 10.358 106.680 1.00 29.36 103 ALA A O 1
ATOM 775 N N . VAL A 1 127 ? 63.969 8.667 105.233 1.00 29.65 104 VAL A N 1
ATOM 776 C CA . VAL A 1 127 ? 65.017 9.327 104.458 1.00 27.31 104 VAL A CA 1
ATOM 777 C C . VAL A 1 127 ? 64.572 10.681 103.881 1.00 30.32 104 VAL A C 1
ATOM 778 O O . VAL A 1 127 ? 65.301 11.682 103.963 1.00 27.25 104 VAL A O 1
ATOM 782 N N . SER A 1 128 ? 63.372 10.713 103.314 1.00 27.32 105 SER A N 1
ATOM 783 C CA . SER A 1 128 ? 62.894 11.943 102.675 1.00 23.66 105 SER A CA 1
ATOM 784 C C . SER A 1 128 ? 62.569 12.959 103.763 1.00 25.75 105 SER A C 1
ATOM 785 O O . SER A 1 128 ? 62.767 14.146 103.574 1.00 28.24 105 SER A O 1
ATOM 788 N N . GLY A 1 129 ? 62.066 12.465 104.895 1.00 28.19 106 GLY A N 1
ATOM 789 C CA . GLY A 1 129 ? 61.722 13.350 106.017 1.00 30.83 106 GLY A CA 1
ATOM 790 C C . GLY A 1 129 ? 62.976 14.037 106.530 1.00 29.59 106 GLY A C 1
ATOM 791 O O . GLY A 1 129 ? 62.953 15.237 106.803 1.00 30.75 106 GLY A O 1
ATOM 792 N N . LEU A 1 130 ? 64.060 13.276 106.653 1.00 28.42 107 LEU A N 1
ATOM 793 C CA . LEU A 1 130 ? 65.351 13.819 107.074 1.00 27.25 107 LEU A CA 1
ATOM 794 C C . LEU A 1 130 ? 65.854 14.856 106.092 1.00 31.40 107 LEU A C 1
ATOM 795 O O . LEU A 1 130 ? 66.292 15.943 106.471 1.00 29.27 107 LEU A O 1
ATOM 800 N N . ASP A 1 131 ? 65.790 14.532 104.804 1.00 27.46 108 ASP A N 1
ATOM 801 C CA . ASP A 1 131 ? 66.233 15.484 103.800 1.00 29.16 108 ASP A CA 1
ATOM 802 C C . ASP A 1 131 ? 65.516 16.833 103.919 1.00 25.37 108 ASP A C 1
ATOM 803 O O . ASP A 1 131 ? 66.146 17.892 103.828 1.00 29.76 108 ASP A O 1
ATOM 808 N N . MET A 1 132 ? 64.209 16.814 104.103 1.00 23.86 109 MET A N 1
ATOM 809 C CA . MET A 1 132 ? 63.451 18.071 104.214 1.00 24.55 109 MET A CA 1
ATOM 810 C C . MET A 1 132 ? 63.917 18.871 105.444 1.00 29.56 109 MET A C 1
ATOM 811 O O . MET A 1 132 ? 64.086 20.091 105.387 1.00 30.20 109 MET A O 1
ATOM 816 N N . ALA A 1 133 ? 64.109 18.166 106.550 1.00 30.71 110 ALA A N 1
ATOM 817 C CA . ALA A 1 133 ? 64.572 18.820 107.773 1.00 34.81 110 ALA A CA 1
ATOM 818 C C . ALA A 1 133 ? 65.976 19.400 107.586 1.00 34.92 110 ALA A C 1
ATOM 819 O O . ALA A 1 133 ? 66.269 20.481 108.105 1.00 29.40 110 ALA A O 1
ATOM 821 N N . PHE A 1 134 ? 66.844 18.731 106.816 1.00 29.29 111 PHE A N 1
ATOM 822 C CA . PHE A 1 134 ? 68.173 19.313 106.562 1.00 27.36 111 PHE A CA 1
ATOM 823 C C . PHE A 1 134 ? 68.084 20.640 105.811 1.00 33.59 111 PHE A C 1
ATOM 824 O O . PHE A 1 134 ? 68.783 21.606 106.124 1.00 31.15 111 PHE A O 1
ATOM 832 N N . TRP A 1 135 ? 67.270 20.679 104.761 1.00 31.83 112 TRP A N 1
ATOM 833 C CA . TRP A 1 135 ? 67.146 21.905 103.995 1.00 29.19 112 TRP A CA 1
ATOM 834 C C . TRP A 1 135 ? 66.496 22.990 104.852 1.00 30.19 112 TRP A C 1
ATOM 835 O O . TRP A 1 135 ? 66.820 24.180 104.738 1.00 31.50 112 TRP A O 1
ATOM 846 N N . ASP A 1 136 ? 65.543 22.583 105.675 1.00 31.74 113 ASP A N 1
ATOM 847 C CA . ASP A 1 136 ? 64.869 23.534 106.551 1.00 33.42 113 ASP A CA 1
ATOM 848 C C . ASP A 1 136 ? 65.913 24.209 107.437 1.00 34.55 113 ASP A C 1
ATOM 849 O O . ASP A 1 136 ? 65.887 25.422 107.637 1.00 35.71 113 ASP A O 1
ATOM 854 N N . ALA A 1 137 ? 66.834 23.405 107.957 1.00 35.40 114 ALA A N 1
ATOM 855 C CA . ALA A 1 137 ? 67.886 23.909 108.826 1.00 38.63 114 ALA A CA 1
ATOM 856 C C . ALA A 1 137 ? 68.793 24.865 108.074 1.00 40.40 114 ALA A C 1
ATOM 857 O O . ALA A 1 137 ? 69.140 25.924 108.591 1.00 38.24 114 ALA A O 1
ATOM 859 N N . LEU A 1 138 ? 69.171 24.511 106.848 1.00 33.31 115 LEU A N 1
ATOM 860 C CA . LEU A 1 138 ? 70.004 25.398 106.047 1.00 31.61 115 LEU A CA 1
ATOM 861 C C . LEU A 1 138 ? 69.308 26.746 105.857 1.00 33.14 115 LEU A C 1
ATOM 862 O O . LEU A 1 138 ? 69.941 27.809 105.913 1.00 34.47 115 LEU A O 1
ATOM 867 N N . GLY A 1 139 ? 68.003 26.706 105.621 1.00 31.61 116 GLY A N 1
ATOM 868 C CA . GLY A 1 139 ? 67.243 27.932 105.431 1.00 31.69 116 GLY A CA 1
ATOM 869 C C . GLY A 1 139 ? 67.221 28.762 106.716 1.00 35.00 116 GLY A C 1
ATOM 870 O O . GLY A 1 139 ? 67.426 29.972 106.688 1.00 35.35 116 GLY A O 1
ATOM 871 N N . GLN A 1 140 ? 66.957 28.109 107.837 1.00 32.55 117 GLN A N 1
ATOM 872 C CA . GLN A 1 140 ? 66.948 28.804 109.129 1.00 35.97 117 GLN A CA 1
ATOM 873 C C . GLN A 1 140 ? 68.307 29.429 109.379 1.00 38.53 117 GLN A C 1
ATOM 874 O O . GLN A 1 140 ? 68.391 30.580 109.795 1.00 41.24 117 GLN A O 1
ATOM 880 N N . LEU A 1 141 ? 69.369 28.674 109.120 1.00 35.91 118 LEU A N 1
ATOM 881 C CA . LEU A 1 141 ? 70.719 29.172 109.352 1.00 40.10 118 LEU A CA 1
ATOM 882 C C . LEU A 1 141 ? 71.044 30.371 108.481 1.00 47.54 118 LEU A C 1
ATOM 883 O O . LEU A 1 141 ? 71.831 31.230 108.880 1.00 40.27 118 LEU A O 1
ATOM 888 N N . ALA A 1 142 ? 70.437 30.438 107.296 1.00 41.90 119 ALA A N 1
ATOM 889 C CA . ALA A 1 142 ? 70.621 31.591 106.412 1.00 38.07 119 ALA A CA 1
ATOM 890 C C . ALA A 1 142 ? 69.600 32.696 106.673 1.00 33.55 119 ALA A C 1
ATOM 891 O O . ALA A 1 142 ? 69.724 33.789 106.147 1.00 41.05 119 ALA A O 1
ATOM 893 N N . GLY A 1 143 ? 68.572 32.402 107.452 1.00 34.97 120 GLY A N 1
ATOM 894 C CA . GLY A 1 143 ? 67.477 33.350 107.657 1.00 37.46 120 GLY A CA 1
ATOM 895 C C . GLY A 1 143 ? 66.673 33.593 106.388 1.00 45.57 120 GLY A C 1
ATOM 896 O O . GLY A 1 143 ? 66.171 34.701 106.157 1.00 39.73 120 GLY A O 1
ATOM 897 N N . LYS A 1 144 ? 66.535 32.547 105.573 1.00 39.64 121 LYS A N 1
ATOM 898 C CA . LYS A 1 144 ? 65.838 32.653 104.292 1.00 38.87 121 LYS A CA 1
ATOM 899 C C . LYS A 1 144 ? 64.921 31.466 104.119 1.00 36.11 121 LYS A C 1
ATOM 900 O O . LYS A 1 144 ? 65.173 30.406 104.676 1.00 30.67 121 LYS A O 1
ATOM 906 N N . PRO A 1 145 ? 63.835 31.656 103.363 1.00 32.89 122 PRO A N 1
ATOM 907 C CA . PRO A 1 145 ? 63.001 30.514 102.994 1.00 31.50 122 PRO A CA 1
ATOM 908 C C . PRO A 1 145 ? 63.800 29.560 102.089 1.00 30.86 122 PRO A C 1
ATOM 909 O O . PRO A 1 145 ? 64.654 29.998 101.309 1.00 32.03 122 PRO A O 1
ATOM 913 N N . VAL A 1 146 ? 63.522 28.270 102.177 1.00 30.70 123 VAL A N 1
ATOM 914 C CA . VAL A 1 146 ? 64.220 27.315 101.297 1.00 30.62 123 VAL A CA 1
ATOM 915 C C . VAL A 1 146 ? 64.114 27.723 99.823 1.00 25.52 123 VAL A C 1
ATOM 916 O O . VAL A 1 146 ? 65.088 27.598 99.080 1.00 28.75 123 VAL A O 1
ATOM 920 N N . VAL A 1 147 ? 62.948 28.203 99.390 1.00 26.71 124 VAL A N 1
ATOM 921 C CA . VAL A 1 147 ? 62.790 28.574 97.966 1.00 29.53 124 VAL A CA 1
ATOM 922 C C . VAL A 1 147 ? 63.860 29.562 97.491 1.00 31.67 124 VAL A C 1
ATOM 923 O O . VAL A 1 147 ? 64.384 29.431 96.394 1.00 28.56 124 VAL A O 1
ATOM 927 N N . GLU A 1 148 ? 64.218 30.554 98.316 1.00 28.24 125 GLU A N 1
ATOM 928 C CA . GLU A 1 148 ? 65.326 31.455 97.938 1.00 26.21 125 GLU A CA 1
ATOM 929 C C . GLU A 1 148 ? 66.686 30.769 97.905 1.00 23.96 125 GLU A C 1
ATOM 930 O O . GLU A 1 148 ? 67.531 31.109 97.067 1.00 30.45 125 GLU A O 1
ATOM 936 N N . LEU A 1 149 ? 66.910 29.797 98.784 1.00 27.39 126 LEU A N 1
ATOM 937 C CA . LEU A 1 149 ? 68.158 29.056 98.733 1.00 29.00 126 LEU A CA 1
ATOM 938 C C . LEU A 1 149 ? 68.281 28.350 97.376 1.00 32.15 126 LEU A C 1
ATOM 939 O O . LEU A 1 149 ? 69.375 28.229 96.827 1.00 29.84 126 LEU A O 1
ATOM 944 N N . LEU A 1 150 ? 67.137 27.911 96.850 1.00 29.39 127 LEU A N 1
ATOM 945 C CA . LEU A 1 150 ? 67.084 27.150 95.595 1.00 28.31 127 LEU A CA 1
ATOM 946 C C . LEU A 1 150 ? 67.136 28.025 94.332 1.00 34.27 127 LEU A C 1
ATOM 947 O O . LEU A 1 150 ? 67.018 27.514 93.201 1.00 33.30 127 LEU A O 1
ATOM 952 N N . GLY A 1 151 ? 67.323 29.332 94.513 1.00 29.88 128 GLY A N 1
ATOM 953 C CA . GLY A 1 151 ? 67.510 30.250 93.381 1.00 25.87 128 GLY A CA 1
ATOM 954 C C . GLY A 1 151 ? 66.197 30.783 92.848 1.00 25.23 128 GLY A C 1
ATOM 955 O O . GLY A 1 151 ? 66.169 31.420 91.792 1.00 28.40 128 GLY A O 1
ATOM 956 N N . GLY A 1 152 ? 65.110 30.526 93.572 1.00 27.07 129 GLY A N 1
ATOM 957 C CA . GLY A 1 152 ? 63.792 31.018 93.174 1.00 29.89 129 GLY A CA 1
ATOM 958 C C . GLY A 1 152 ? 63.266 32.083 94.125 1.00 32.79 129 GLY A C 1
ATOM 959 O O . GLY A 1 152 ? 64.019 32.618 94.955 1.00 31.94 129 GLY A O 1
ATOM 960 N N . SER A 1 153 ? 61.975 32.392 94.004 1.00 30.69 130 SER A N 1
ATOM 961 C CA . SER A 1 153 ? 61.319 33.359 94.881 1.00 32.65 130 SER A CA 1
ATOM 962 C C . SER A 1 153 ? 60.001 32.821 95.417 1.00 35.41 130 SER A C 1
ATOM 963 O O . SER A 1 153 ? 59.366 31.971 94.795 1.00 34.85 130 SER A O 1
ATOM 966 N N . ALA A 1 154 ? 59.590 33.315 96.579 1.00 33.85 131 ALA A N 1
ATOM 967 C CA . ALA A 1 154 ? 58.350 32.863 97.195 1.00 37.24 131 ALA A CA 1
ATOM 968 C C . ALA A 1 154 ? 57.224 33.620 96.545 1.00 45.47 131 ALA A C 1
ATOM 969 O O . ALA A 1 154 ? 57.045 34.814 96.781 1.00 50.94 131 ALA A O 1
ATOM 971 N N . ARG A 1 155 ? 56.466 32.923 95.722 1.00 37.44 132 ARG A N 1
ATOM 972 C CA . ARG A 1 155 ? 55.372 33.528 95.008 1.00 41.72 132 ARG A CA 1
ATOM 973 C C . ARG A 1 155 ? 54.165 32.611 94.972 1.00 40.57 132 ARG A C 1
ATOM 974 O O . ARG A 1 155 ? 54.273 31.409 95.244 1.00 35.51 132 ARG A O 1
ATOM 982 N N . PRO A 1 156 ? 53.001 33.195 94.677 1.00 39.90 133 PRO A N 1
ATOM 983 C CA . PRO A 1 156 ? 51.731 32.500 94.743 1.00 38.17 133 PRO A CA 1
ATOM 984 C C . PRO A 1 156 ? 51.701 31.375 93.711 1.00 37.67 133 PRO A C 1
ATOM 985 O O . PRO A 1 156 ? 51.954 31.610 92.529 1.00 34.85 133 PRO A O 1
ATOM 989 N N . ILE A 1 157 ? 51.433 30.163 94.181 1.00 33.14 134 ILE A N 1
ATOM 990 C CA . ILE A 1 157 ? 51.277 28.989 93.312 1.00 29.87 134 ILE A CA 1
ATOM 991 C C . ILE A 1 157 ? 49.801 28.572 93.258 1.00 30.56 134 ILE A C 1
ATOM 992 O O . ILE A 1 157 ? 49.146 28.451 94.301 1.00 30.29 134 ILE A O 1
ATOM 997 N N . PRO A 1 158 ? 49.261 28.331 92.041 1.00 30.49 135 PRO A N 1
ATOM 998 C CA . PRO A 1 158 ? 47.858 27.919 92.002 1.00 31.12 135 PRO A CA 1
ATOM 999 C C . PRO A 1 158 ? 47.632 26.657 92.830 1.00 31.27 135 PRO A C 1
ATOM 1000 O O . PRO A 1 158 ? 48.460 25.726 92.812 1.00 32.83 135 PRO A O 1
ATOM 1004 N N . ALA A 1 159 ? 46.519 26.636 93.555 1.00 28.22 136 ALA A N 1
ATOM 1005 C CA . ALA A 1 159 ? 46.209 25.545 94.444 1.00 26.57 136 ALA A CA 1
ATOM 1006 C C . ALA A 1 159 ? 44.834 24.965 94.156 1.00 26.18 136 ALA A C 1
ATOM 1007 O O . ALA A 1 159 ? 43.954 25.637 93.586 1.00 30.90 136 ALA A O 1
ATOM 1009 N N . TYR A 1 160 ? 44.637 23.718 94.559 1.00 26.69 137 TYR A N 1
ATOM 1010 C CA . TYR A 1 160 ? 43.297 23.169 94.559 1.00 30.07 137 TYR A CA 1
ATOM 1011 C C . TYR A 1 160 ? 42.990 22.566 95.904 1.00 24.84 137 TYR A C 1
ATOM 1012 O O . TYR A 1 160 ? 43.883 22.133 96.636 1.00 29.32 137 TYR A O 1
ATOM 1021 N N . ASP A 1 161 ? 41.696 22.528 96.210 1.00 28.24 138 ASP A N 1
ATOM 1022 C CA . ASP A 1 161 ? 41.230 22.052 97.498 1.00 29.87 138 ASP A CA 1
ATOM 1023 C C . ASP A 1 161 ? 40.867 20.569 97.404 1.00 28.87 138 ASP A C 1
ATOM 1024 O O . ASP A 1 161 ? 40.026 20.166 96.600 1.00 31.83 138 ASP A O 1
ATOM 1029 N N . SER A 1 162 ? 41.501 19.767 98.241 1.00 27.90 139 SER A N 1
ATOM 1030 C CA . SER A 1 162 ? 41.479 18.342 98.074 1.00 30.05 139 SER A CA 1
ATOM 1031 C C . SER A 1 162 ? 40.535 17.686 99.072 1.00 31.21 139 SER A C 1
ATOM 1032 O O . SER A 1 162 ? 40.779 17.717 100.279 1.00 34.92 139 SER A O 1
ATOM 1035 N N . TYR A 1 163 ? 39.473 17.076 98.556 1.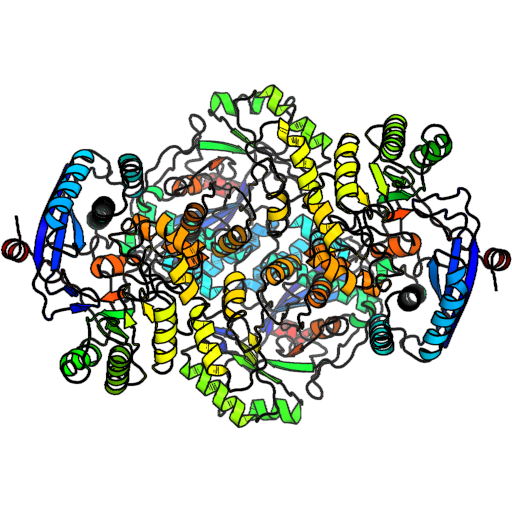00 28.44 140 TYR A N 1
ATOM 1036 C CA . TYR A 1 163 ? 38.451 16.449 99.377 1.00 30.62 140 TYR A CA 1
ATOM 1037 C C . TYR A 1 163 ? 38.373 14.934 99.211 1.00 38.40 140 TYR A C 1
ATOM 1038 O O . TYR A 1 163 ? 38.956 14.357 98.286 1.00 34.70 140 TYR A O 1
ATOM 1047 N N . GLY A 1 164 ? 37.649 14.286 100.120 1.00 34.36 141 GLY A N 1
ATOM 1048 C CA . GLY A 1 164 ? 37.294 12.889 99.945 1.00 31.39 141 GLY A CA 1
ATOM 1049 C C . GLY A 1 164 ? 36.087 12.863 99.034 1.00 30.70 141 GLY A C 1
ATOM 1050 O O . GLY A 1 164 ? 35.886 13.780 98.244 1.00 37.26 141 GLY A O 1
ATOM 1051 N N . VAL A 1 165 ? 35.287 11.809 99.115 1.00 31.90 142 VAL A N 1
ATOM 1052 C CA . VAL A 1 165 ? 34.053 11.763 98.340 1.00 34.72 142 VAL A CA 1
ATOM 1053 C C . VAL A 1 165 ? 33.184 12.963 98.719 1.00 40.56 142 VAL A C 1
ATOM 1054 O O . VAL A 1 165 ? 32.983 13.241 99.902 1.00 37.77 142 VAL A O 1
ATOM 1058 N N . LEU A 1 166 ? 32.700 13.686 97.718 1.00 36.67 143 LEU A N 1
ATOM 1059 C CA . LEU A 1 166 ? 31.812 14.819 97.947 1.00 41.09 143 LEU A CA 1
ATOM 1060 C C . LEU A 1 166 ? 30.378 14.499 97.566 1.00 37.59 143 LEU A C 1
ATOM 1061 O O . LEU A 1 166 ? 30.102 13.589 96.784 1.00 38.76 143 LEU A O 1
ATOM 1066 N N . ASP A 1 167 ? 29.465 15.280 98.130 1.00 45.08 144 ASP A N 1
ATOM 1067 C CA . ASP A 1 167 ? 28.074 15.286 97.710 1.00 44.57 144 ASP A CA 1
ATOM 1068 C C . ASP A 1 167 ? 27.679 16.750 97.523 1.00 44.66 144 ASP A C 1
ATOM 1069 O O . ASP A 1 167 ? 27.748 17.538 98.473 1.00 42.65 144 ASP A O 1
ATOM 1074 N N . ALA A 1 168 ? 27.306 17.131 96.304 1.00 42.21 145 ALA A N 1
ATOM 1075 C CA . ALA A 1 168 ? 26.951 18.525 96.036 1.00 43.58 145 ALA A CA 1
ATOM 1076 C C . ALA A 1 168 ? 25.895 19.068 97.019 1.00 43.47 145 ALA A C 1
ATOM 1077 O O . ALA A 1 168 ? 26.016 20.191 97.505 1.00 46.66 145 ALA A O 1
ATOM 1079 N N . ARG A 1 169 ? 24.866 18.279 97.314 1.00 46.02 146 ARG A N 1
ATOM 1080 C CA . ARG A 1 169 ? 23.843 18.729 98.255 1.00 52.86 146 ARG A CA 1
ATOM 1081 C C . ARG A 1 169 ? 24.443 18.932 99.655 1.00 54.11 146 ARG A C 1
ATOM 1082 O O . ARG A 1 169 ? 24.480 20.053 100.171 1.00 54.90 146 ARG A O 1
ATOM 1084 N N . ASP A 1 170 ? 24.939 17.851 100.250 1.00 51.42 147 ASP A N 1
ATOM 1085 C CA . ASP A 1 170 ? 25.442 17.884 101.623 1.00 54.54 147 ASP A CA 1
ATOM 1086 C C . ASP A 1 170 ? 26.677 18.763 101.846 1.00 56.07 147 ASP A C 1
ATOM 1087 O O . ASP A 1 170 ? 26.947 19.179 102.973 1.00 55.89 147 ASP A O 1
ATOM 1092 N N . ASP A 1 171 ? 27.432 19.047 100.786 1.00 52.00 148 ASP A N 1
ATOM 1093 C CA . ASP A 1 171 ? 28.733 19.698 100.957 1.00 49.92 148 ASP A CA 1
ATOM 1094 C C . ASP A 1 171 ? 28.785 21.095 100.366 1.00 45.39 148 ASP A C 1
ATOM 1095 O O . ASP A 1 171 ? 29.850 21.705 100.300 1.00 48.21 148 ASP A O 1
ATOM 1100 N N . GLU A 1 172 ? 27.631 21.607 99.952 1.00 45.15 149 GLU A N 1
ATOM 1101 C CA . GLU A 1 172 ? 27.548 22.934 99.373 1.00 46.12 149 GLU A CA 1
ATOM 1102 C C . GLU A 1 172 ? 28.198 24.034 100.223 1.00 51.12 149 GLU A C 1
ATOM 1103 O O . GLU A 1 172 ? 28.937 24.876 99.700 1.00 53.27 149 GLU A O 1
ATOM 1109 N N . ARG A 1 173 ? 27.913 24.047 101.523 1.00 50.75 150 ARG A N 1
ATOM 1110 C CA . ARG A 1 173 ? 28.431 25.111 102.384 1.00 56.30 150 ARG A CA 1
ATOM 1111 C C . ARG A 1 173 ? 29.955 25.114 102.356 1.00 54.65 150 ARG A C 1
ATOM 1112 O O . ARG A 1 173 ? 30.593 26.160 102.221 1.00 54.31 150 ARG A O 1
ATOM 1114 N N . THR A 1 174 ? 30.538 23.930 102.483 1.00 52.39 151 THR A N 1
ATOM 1115 C CA . THR A 1 174 ? 31.987 23.808 102.480 1.00 50.84 151 THR A CA 1
ATOM 1116 C C . THR A 1 174 ? 32.585 24.281 101.154 1.00 46.84 151 THR A C 1
ATOM 1117 O O . THR A 1 174 ? 33.634 24.926 101.143 1.00 43.24 151 THR A O 1
ATOM 1121 N N . LEU A 1 175 ? 31.907 23.983 100.045 1.00 47.83 152 LEU A N 1
ATOM 1122 C CA . LEU A 1 175 ? 32.457 24.296 98.724 1.00 46.91 152 LEU A CA 1
ATOM 1123 C C . LEU A 1 175 ? 32.312 25.773 98.393 1.00 52.22 152 LEU A C 1
ATOM 1124 O O . LEU A 1 175 ? 33.197 26.361 97.777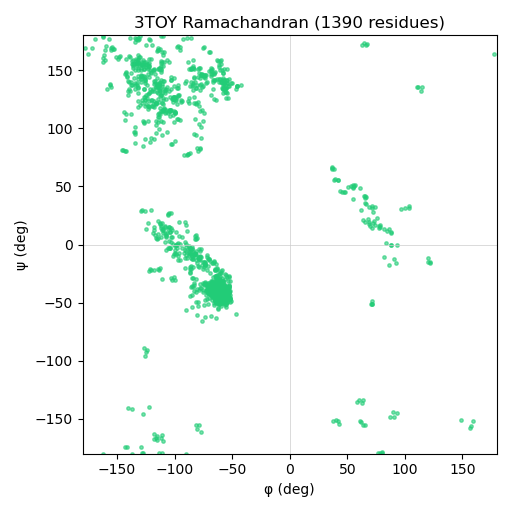 1.00 47.25 152 LEU A O 1
ATOM 1129 N N . ARG A 1 176 ? 31.189 26.362 98.805 1.00 52.53 153 ARG A N 1
ATOM 1130 C CA . ARG A 1 176 ? 30.999 27.806 98.720 1.00 51.47 153 ARG A CA 1
ATOM 1131 C C . ARG A 1 176 ? 32.076 28.550 99.496 1.00 47.32 153 ARG A C 1
ATOM 1132 O O . ARG A 1 176 ? 32.669 29.505 98.999 1.00 49.92 153 ARG A O 1
ATOM 1140 N N . THR A 1 177 ? 32.333 28.111 100.720 1.00 49.72 154 THR A N 1
ATOM 1141 C CA . THR A 1 177 ? 33.394 28.711 101.513 1.00 51.39 154 THR A CA 1
ATOM 1142 C C . THR A 1 177 ? 34.736 28.578 100.793 1.00 54.56 154 THR A C 1
ATOM 1143 O O . THR A 1 177 ? 35.496 29.540 100.685 1.00 49.64 154 THR A O 1
ATOM 1147 N N . ALA A 1 178 ? 35.018 27.382 100.286 1.00 51.71 155 ALA A N 1
ATOM 1148 C CA . ALA A 1 178 ? 36.275 27.148 99.593 1.00 47.89 155 ALA A CA 1
ATOM 1149 C C . ALA A 1 178 ? 36.453 28.096 98.403 1.00 47.55 155 ALA A C 1
ATOM 1150 O O . ALA A 1 178 ? 37.510 28.700 98.244 1.00 44.96 155 ALA A O 1
ATOM 1152 N N . CYS A 1 179 ? 35.422 28.223 97.570 1.00 45.91 156 CYS A N 1
ATOM 1153 C CA . CYS A 1 179 ? 35.524 29.011 96.336 1.00 51.16 156 CYS A CA 1
ATOM 1154 C C . CYS A 1 179 ? 35.352 30.512 96.547 1.00 54.27 156 CYS A C 1
ATOM 1155 O O . CYS A 1 179 ? 36.053 31.323 95.933 1.00 51.84 156 CYS A O 1
ATOM 1158 N N . ASP A 1 180 ? 34.404 30.873 97.404 1.00 56.71 157 ASP A N 1
ATOM 1159 C CA . ASP A 1 180 ? 34.020 32.268 97.560 1.00 62.18 157 ASP A CA 1
ATOM 1160 C C . ASP A 1 180 ? 34.938 32.975 98.543 1.00 59.06 157 ASP A C 1
ATOM 1161 O O . ASP A 1 180 ? 35.397 34.078 98.282 1.00 64.47 157 ASP A O 1
ATOM 1166 N N . GLU A 1 181 ? 35.239 32.319 99.656 1.00 59.83 158 GLU A N 1
ATOM 1167 C CA . GLU A 1 181 ? 36.096 32.914 100.673 1.00 59.87 158 GLU A CA 1
ATOM 1168 C C . GLU A 1 181 ? 37.593 32.722 100.415 1.00 60.77 158 GLU A C 1
ATOM 1169 O O . GLU A 1 181 ? 38.353 33.692 100.408 1.00 60.23 158 GLU A O 1
ATOM 1175 N N . HIS A 1 182 ? 38.019 31.477 100.216 1.00 56.69 159 HIS A N 1
ATOM 1176 C CA . HIS A 1 182 ? 39.440 31.186 100.010 1.00 51.11 159 HIS A CA 1
ATOM 1177 C C . HIS A 1 182 ? 39.899 31.383 98.559 1.00 44.60 159 HIS A C 1
ATOM 1178 O O . HIS A 1 182 ? 41.088 31.345 98.270 1.00 39.99 159 HIS A O 1
ATOM 1185 N N . GLY A 1 183 ? 38.949 31.603 97.659 1.00 40.49 160 GLY A N 1
ATOM 1186 C CA . GLY A 1 183 ? 39.259 31.918 96.276 1.00 38.93 160 GLY A CA 1
ATOM 1187 C C . GLY A 1 183 ? 39.742 30.734 95.443 1.00 37.55 160 GLY A C 1
ATOM 1188 O O . GLY A 1 183 ? 40.322 30.934 94.382 1.00 34.30 160 GLY A O 1
ATOM 1189 N N . PHE A 1 184 ? 39.520 29.513 95.927 1.00 34.65 161 PHE A N 1
ATOM 1190 C CA . PHE A 1 184 ? 39.864 28.297 95.144 1.00 35.53 161 PHE A CA 1
ATOM 1191 C C . PHE A 1 184 ? 39.158 28.287 93.794 1.00 36.73 161 PHE A C 1
ATOM 1192 O O . PHE A 1 184 ? 37.965 28.568 93.717 1.00 35.29 161 PHE A O 1
ATOM 1200 N N . ARG A 1 185 ? 39.894 27.953 92.737 1.00 34.63 162 ARG A N 1
ATOM 1201 C CA . ARG A 1 185 ? 39.320 27.844 91.406 1.00 36.08 162 ARG A CA 1
ATOM 1202 C C . ARG A 1 185 ? 39.459 26.409 90.885 1.00 34.93 162 ARG A C 1
ATOM 1203 O O . ARG A 1 185 ? 39.308 26.160 89.702 1.00 29.37 162 ARG A O 1
ATOM 1211 N N . ALA A 1 186 ? 39.753 25.479 91.788 1.00 30.40 163 ALA A N 1
ATOM 1212 C CA . ALA A 1 186 ? 39.934 24.075 91.440 1.00 30.91 163 ALA A CA 1
ATOM 1213 C C . ALA A 1 186 ? 39.651 23.221 92.673 1.00 29.73 163 ALA A C 1
ATOM 1214 O O . ALA A 1 186 ? 40.096 23.561 93.772 1.00 30.62 163 ALA A O 1
ATOM 1216 N N . ILE A 1 187 ? 38.901 22.129 92.479 1.00 26.29 164 ILE A N 1
ATOM 1217 C CA . ILE A 1 187 ? 38.461 21.210 93.531 1.00 29.03 164 ILE A CA 1
ATOM 1218 C C . ILE A 1 187 ? 38.738 19.762 93.104 1.00 29.44 164 ILE A C 1
ATOM 1219 O O . ILE A 1 187 ? 38.427 19.395 91.974 1.00 28.69 164 ILE A O 1
ATOM 1224 N N . LYS A 1 188 ? 39.283 18.945 94.002 1.00 26.07 165 LYS A N 1
ATOM 1225 C CA . LYS A 1 188 ? 39.446 17.512 93.723 1.00 27.30 165 LYS A CA 1
ATOM 1226 C C . LYS A 1 188 ? 38.560 16.691 94.638 1.00 28.84 165 LYS A C 1
ATOM 1227 O O . LYS A 1 188 ? 38.451 16.977 95.834 1.00 31.12 165 LYS A O 1
ATOM 1233 N N . SER A 1 189 ? 37.911 15.678 94.074 1.00 27.98 166 SER A N 1
ATOM 1234 C CA . SER A 1 189 ? 37.166 14.727 94.878 1.00 28.04 166 SER A CA 1
ATOM 1235 C C . SER A 1 189 ? 37.570 13.279 94.541 1.00 33.19 166 SER A C 1
ATOM 1236 O O . SER A 1 189 ? 38.449 13.064 93.696 1.00 28.66 166 SER A O 1
ATOM 1239 N N . LYS A 1 190 ? 36.936 12.308 95.206 1.00 29.90 167 LYS A N 1
ATOM 1240 C CA . LYS A 1 190 ? 37.327 10.897 95.095 1.00 30.76 167 LYS A CA 1
ATOM 1241 C C . LYS A 1 190 ? 36.289 10.046 94.389 1.00 35.33 167 LYS A C 1
ATOM 1242 O O . LYS A 1 190 ? 35.072 10.266 94.512 1.00 31.51 167 LYS A O 1
ATOM 1248 N N . GLY A 1 191 ? 36.771 9.027 93.686 1.00 33.62 168 GLY A N 1
ATOM 1249 C CA . GLY A 1 191 ? 35.876 8.059 93.072 1.00 31.66 168 GLY A CA 1
ATOM 1250 C C . GLY A 1 191 ? 36.333 6.630 93.233 1.00 29.06 168 GLY A C 1
ATOM 1251 O O . GLY A 1 191 ? 37.359 6.350 93.861 1.00 30.29 168 GLY A O 1
ATOM 1252 N N . GLY A 1 192 ? 35.543 5.716 92.682 1.00 31.47 169 GLY A N 1
ATOM 1253 C CA . GLY A 1 192 ? 35.860 4.295 92.718 1.00 31.56 169 GLY A CA 1
ATOM 1254 C C . GLY A 1 192 ? 35.351 3.567 93.946 1.00 36.76 169 GLY A C 1
ATOM 1255 O O . GLY A 1 192 ? 35.566 2.374 94.087 1.00 39.05 169 GLY A O 1
ATOM 1256 N N . HIS A 1 193 ? 34.684 4.279 94.845 1.00 39.32 170 HIS A N 1
ATOM 1257 C CA . HIS A 1 193 ? 34.175 3.631 96.052 1.00 49.42 170 HIS A CA 1
ATOM 1258 C C . HIS A 1 193 ? 33.015 2.698 95.698 1.00 48.04 170 HIS A C 1
ATOM 1259 O O . HIS A 1 193 ? 32.847 1.648 96.318 1.00 53.62 170 HIS A O 1
ATOM 1266 N N . GLY A 1 194 ? 32.245 3.074 94.681 1.00 45.97 171 GLY A N 1
ATOM 1267 C CA . GLY A 1 194 ? 31.123 2.259 94.204 1.00 41.13 171 GLY A CA 1
ATOM 1268 C C . GLY A 1 194 ? 31.206 2.012 92.709 1.00 43.24 171 GLY A C 1
ATOM 1269 O O . GLY A 1 194 ? 32.297 1.894 92.155 1.00 45.23 171 GLY A O 1
ATOM 1270 N N . ASP A 1 195 ? 30.056 1.952 92.049 1.00 35.12 172 ASP A N 1
ATOM 1271 C CA . ASP A 1 195 ? 30.021 1.717 90.613 1.00 33.51 172 ASP A CA 1
ATOM 1272 C C . ASP A 1 195 ? 30.164 3.013 89.811 1.00 31.58 172 ASP A C 1
ATOM 1273 O O . ASP A 1 195 ? 30.270 4.097 90.392 1.00 32.59 172 ASP A O 1
ATOM 1278 N N . LEU A 1 196 ? 30.201 2.908 88.483 1.00 28.30 173 LEU A N 1
ATOM 1279 C CA . LEU A 1 196 ? 30.339 4.095 87.638 1.00 27.39 173 LEU A CA 1
ATOM 1280 C C . LEU A 1 196 ? 29.180 5.087 87.844 1.00 33.52 173 LEU A C 1
ATOM 1281 O O . LEU A 1 196 ? 29.380 6.307 87.835 1.00 32.50 173 LEU A O 1
ATOM 1286 N N . ALA A 1 197 ? 27.963 4.565 88.000 1.00 34.75 174 ALA A N 1
ATOM 1287 C CA . ALA A 1 197 ? 26.808 5.441 88.205 1.00 33.49 174 ALA A CA 1
ATOM 1288 C C . ALA A 1 197 ? 27.075 6.368 89.378 1.00 28.78 174 ALA A C 1
ATOM 1289 O O . ALA A 1 197 ? 26.776 7.558 89.319 1.00 36.42 174 ALA A O 1
ATOM 1291 N N . THR A 1 198 ? 27.632 5.822 90.449 1.00 34.04 175 THR A N 1
ATOM 1292 C CA . THR A 1 198 ? 27.952 6.628 91.618 1.00 35.81 175 THR A CA 1
ATOM 1293 C C . THR A 1 198 ? 28.948 7.752 91.311 1.00 36.16 175 THR A C 1
ATOM 1294 O O . THR A 1 198 ? 28.764 8.902 91.728 1.00 31.97 175 THR A O 1
ATOM 1298 N N . ASP A 1 199 ? 29.989 7.430 90.553 1.00 32.37 176 ASP A N 1
ATOM 1299 C CA . ASP A 1 199 ? 30.982 8.429 90.187 1.00 31.13 176 ASP A CA 1
ATOM 1300 C C . ASP A 1 199 ? 30.329 9.486 89.331 1.00 31.31 176 ASP A C 1
ATOM 1301 O O . ASP A 1 199 ? 30.570 10.681 89.505 1.00 34.00 176 ASP A O 1
ATOM 1306 N N . GLU A 1 200 ? 29.501 9.053 88.387 1.00 29.14 177 GLU A N 1
ATOM 1307 C CA . GLU A 1 200 ? 28.937 10.006 87.455 1.00 31.03 177 GLU A CA 1
ATOM 1308 C C . GLU A 1 200 ? 27.927 10.920 88.159 1.00 34.46 177 GLU A C 1
ATOM 1309 O O . GLU A 1 200 ? 27.895 12.118 87.911 1.00 32.71 177 GLU A O 1
ATOM 1315 N N . ALA A 1 201 ? 27.110 10.346 89.039 1.00 33.68 178 ALA A N 1
ATOM 1316 C CA . ALA A 1 201 ? 26.169 11.152 89.832 1.00 37.59 178 ALA A CA 1
ATOM 1317 C C . ALA A 1 201 ? 26.935 12.229 90.595 1.00 35.39 178 ALA A C 1
ATOM 1318 O O . ALA A 1 201 ? 26.567 13.405 90.580 1.00 35.60 178 ALA A O 1
ATOM 1320 N N . MET A 1 202 ? 28.004 11.820 91.270 1.00 33.98 179 MET A N 1
ATOM 1321 C CA . MET A 1 202 ? 28.798 12.765 92.058 1.00 36.12 179 MET A CA 1
ATOM 1322 C C . MET A 1 202 ? 29.347 13.909 91.221 1.00 35.93 179 MET A C 1
ATOM 1323 O O . MET A 1 202 ? 29.199 15.075 91.582 1.00 35.84 179 MET A O 1
ATOM 1328 N N . ILE A 1 203 ? 29.988 13.571 90.102 1.00 31.24 180 ILE A N 1
ATOM 1329 C CA . ILE A 1 203 ? 30.646 14.557 89.257 1.00 31.85 180 ILE A CA 1
ATOM 1330 C C . ILE A 1 203 ? 29.631 15.473 88.613 1.00 31.80 180 ILE A C 1
ATOM 1331 O O . ILE A 1 203 ? 29.809 16.685 88.565 1.00 33.45 180 ILE A O 1
ATOM 1336 N N . LYS A 1 204 ? 28.553 14.882 88.116 1.00 33.12 181 LYS A N 1
ATOM 1337 C CA . LYS A 1 204 ? 27.499 15.663 87.496 1.00 33.39 181 LYS A CA 1
ATOM 1338 C C . LYS A 1 204 ? 26.944 16.688 88.491 1.00 37.85 181 LYS A C 1
ATOM 1339 O O . LYS A 1 204 ? 26.696 17.854 88.140 1.00 41.71 181 LYS A O 1
ATOM 1345 N N . GLY A 1 205 ? 26.746 16.243 89.726 1.00 38.07 182 GLY A N 1
ATOM 1346 C CA . GLY A 1 205 ? 26.246 17.111 90.791 1.00 37.54 182 GLY A CA 1
ATOM 1347 C C . GLY A 1 205 ? 27.228 18.232 91.076 1.00 41.89 182 GLY A C 1
ATOM 1348 O O . GLY A 1 205 ? 26.850 19.405 91.178 1.00 39.75 182 GLY A O 1
ATOM 1349 N N . LEU A 1 206 ? 28.503 17.880 91.191 1.00 37.53 183 LEU A N 1
ATOM 1350 C CA . LEU A 1 206 ? 29.523 18.891 91.463 1.00 36.37 183 LEU A CA 1
ATOM 1351 C C . LEU A 1 206 ? 29.631 19.922 90.350 1.00 37.42 183 LEU A C 1
ATOM 1352 O O . LEU A 1 206 ? 29.750 21.120 90.621 1.00 38.73 183 LEU A O 1
ATOM 1357 N N . ARG A 1 207 ? 29.611 19.463 89.099 1.00 37.70 184 ARG A N 1
ATOM 1358 C CA . ARG A 1 207 ? 29.755 20.348 87.941 1.00 36.76 184 ARG A CA 1
ATOM 1359 C C . ARG A 1 207 ? 28.545 21.278 87.821 1.00 43.20 184 ARG A C 1
ATOM 1360 O O . ARG A 1 207 ? 28.673 22.426 87.378 1.00 45.61 184 ARG A O 1
ATOM 1368 N N . ALA A 1 208 ? 27.373 20.782 88.216 1.00 42.95 185 ALA A N 1
ATOM 1369 C CA . ALA A 1 208 ? 26.151 21.586 88.182 1.00 46.35 185 ALA A CA 1
ATOM 1370 C C . ALA A 1 208 ? 26.179 22.656 89.273 1.00 48.91 185 ALA A C 1
ATOM 1371 O O . ALA A 1 208 ? 25.743 23.785 89.056 1.00 50.81 185 ALA A O 1
ATOM 1373 N N . LEU A 1 209 ? 26.711 22.299 90.437 1.00 42.13 186 LEU A N 1
ATOM 1374 C CA . LEU A 1 209 ? 26.798 23.223 91.558 1.00 44.66 186 LEU A CA 1
ATOM 1375 C C . LEU A 1 209 ? 27.844 24.317 91.348 1.00 45.34 186 LEU A C 1
ATOM 1376 O O . LEU A 1 209 ? 27.567 25.495 91.565 1.00 45.79 186 LEU A O 1
ATOM 1381 N N . LEU A 1 210 ? 29.035 23.913 90.912 1.00 41.56 187 LEU A N 1
ATOM 1382 C CA . LEU A 1 210 ? 30.202 24.799 90.825 1.00 43.05 187 LEU A CA 1
ATOM 1383 C C . LEU A 1 210 ? 30.270 25.577 89.518 1.00 38.92 187 LEU A C 1
ATOM 1384 O O . LEU A 1 210 ? 30.974 26.596 89.422 1.00 40.44 187 LEU A O 1
ATOM 1389 N N . GLY A 1 211 ? 29.560 25.088 88.507 1.00 36.47 188 GLY A N 1
ATOM 1390 C CA . GLY A 1 211 ? 29.573 25.715 87.185 1.00 38.11 188 GLY A CA 1
ATOM 1391 C C . GLY A 1 211 ? 30.801 25.389 86.349 1.00 41.79 188 GLY A C 1
ATOM 1392 O O . GLY A 1 211 ? 31.681 24.650 86.791 1.00 41.62 188 GLY A O 1
ATOM 1393 N N . PRO A 1 212 ? 30.877 25.955 85.133 1.00 48.25 189 PRO A N 1
ATOM 1394 C CA . PRO A 1 212 ? 31.938 25.623 84.183 1.00 42.68 189 PRO A CA 1
ATOM 1395 C C . PRO A 1 212 ? 33.321 26.200 84.507 1.00 44.07 189 PRO A C 1
ATOM 1396 O O . PRO A 1 212 ? 34.320 25.727 83.960 1.00 47.04 189 PRO A O 1
ATOM 1400 N N . ASP A 1 213 ? 33.400 27.196 85.384 1.00 46.95 190 ASP A N 1
ATOM 1401 C CA . ASP A 1 213 ? 34.667 27.908 85.580 1.00 42.65 190 ASP A CA 1
ATOM 1402 C C . ASP A 1 213 ? 35.492 27.458 86.787 1.00 47.38 190 ASP A C 1
ATOM 1403 O O . ASP A 1 213 ? 36.451 28.127 87.179 1.00 49.22 190 ASP A O 1
ATOM 1408 N N . ILE A 1 214 ? 35.110 26.342 87.391 1.00 39.15 191 ILE A N 1
ATOM 1409 C CA . ILE A 1 214 ? 35.906 25.768 88.461 1.00 37.16 191 ILE A CA 1
ATOM 1410 C C . ILE A 1 214 ? 36.510 24.466 87.924 1.00 35.19 191 ILE A C 1
ATOM 1411 O O . ILE A 1 214 ? 35.798 23.654 87.334 1.00 37.54 191 ILE A O 1
ATOM 1416 N N . ALA A 1 215 ? 37.819 24.282 88.089 1.00 32.24 192 ALA A N 1
ATOM 1417 C CA . ALA A 1 215 ? 38.441 23.028 87.664 1.00 29.54 192 ALA A CA 1
ATOM 1418 C C . ALA A 1 215 ? 38.032 21.911 88.639 1.00 28.33 192 ALA A C 1
ATOM 1419 O O . ALA A 1 215 ? 37.950 22.132 89.846 1.00 30.97 192 ALA A O 1
ATOM 1421 N N . LEU A 1 216 ? 37.743 20.723 88.098 1.00 27.97 193 LEU A N 1
ATOM 1422 C CA . LEU A 1 216 ? 37.396 19.557 88.910 1.00 24.94 193 LEU A CA 1
ATOM 1423 C C . LEU A 1 216 ? 38.372 18.431 88.566 1.00 28.71 193 LEU A C 1
ATOM 1424 O O . LEU A 1 216 ? 38.564 18.123 87.391 1.00 26.53 193 LEU A O 1
ATOM 1429 N N . MET A 1 217 ? 38.972 17.832 89.584 1.00 29.14 194 MET A N 1
ATOM 1430 C CA . MET A 1 217 ? 39.820 16.664 89.405 1.00 25.56 194 MET A CA 1
ATOM 1431 C C . MET A 1 217 ? 39.162 15.482 90.072 1.00 30.48 194 MET A C 1
ATOM 1432 O O . MET A 1 217 ? 38.428 15.651 91.062 1.00 26.91 194 MET A O 1
ATOM 1437 N N . LEU A 1 218 ? 39.423 14.280 89.555 1.00 24.84 195 LEU A N 1
ATOM 1438 C CA . LEU A 1 218 ? 38.846 13.059 90.146 1.00 27.54 195 LEU A CA 1
ATOM 1439 C C . LEU A 1 218 ? 39.932 12.048 90.492 1.00 29.41 195 LEU A C 1
ATOM 1440 O O . LEU A 1 218 ? 40.712 11.672 89.628 1.00 25.20 195 LEU A O 1
ATOM 1445 N N . ASP A 1 219 ? 39.975 11.618 91.760 1.00 22.71 196 ASP A N 1
ATOM 1446 C CA . ASP A 1 219 ? 40.987 10.702 92.243 1.00 25.13 196 ASP A CA 1
ATOM 1447 C C . ASP A 1 219 ? 40.385 9.335 92.541 1.00 26.66 196 ASP A C 1
ATOM 1448 O O . ASP A 1 219 ? 39.517 9.210 93.408 1.00 26.19 196 ASP A O 1
ATOM 1453 N N . PHE A 1 220 ? 40.822 8.311 91.799 1.00 26.76 197 PHE A N 1
ATOM 1454 C CA . PHE A 1 220 ? 40.340 6.940 91.987 1.00 25.84 197 PHE A CA 1
ATOM 1455 C C . PHE A 1 220 ? 41.110 6.176 93.052 1.00 24.30 197 PHE A C 1
ATOM 1456 O O . PHE A 1 220 ? 40.731 5.050 93.413 1.00 28.05 197 PHE A O 1
ATOM 1464 N N . ASN A 1 221 ? 42.204 6.760 93.545 1.00 25.60 198 ASN A N 1
ATOM 1465 C CA . ASN A 1 221 ? 43.011 6.093 94.574 1.00 26.05 198 ASN A CA 1
ATOM 1466 C C . ASN A 1 221 ? 43.333 4.636 94.254 1.00 29.11 198 ASN A C 1
ATOM 1467 O O . ASN A 1 221 ? 43.253 3.773 95.124 1.00 27.05 198 ASN A O 1
ATOM 1472 N N . GLN A 1 222 ? 43.734 4.366 93.005 1.00 26.04 199 GLN A N 1
ATOM 1473 C CA . GLN A 1 222 ? 44.231 3.032 92.620 1.00 24.51 199 GLN A CA 1
ATOM 1474 C C . GLN A 1 222 ? 43.171 1.940 92.608 1.00 27.68 199 GLN A C 1
ATOM 1475 O O . GLN A 1 222 ? 43.505 0.747 92.575 1.00 29.12 199 GLN A O 1
ATOM 1481 N N . SER A 1 223 ? 41.904 2.333 92.581 1.00 23.67 200 SER A N 1
ATOM 1482 C CA . SER A 1 223 ? 40.834 1.376 92.876 1.00 25.92 200 SER A CA 1
ATOM 1483 C C . SER A 1 223 ? 40.341 0.576 91.664 1.00 29.02 200 SER A C 1
ATOM 1484 O O . SER A 1 223 ? 39.569 -0.367 91.822 1.00 26.79 200 SER A O 1
ATOM 1487 N N . LEU A 1 224 ? 40.772 0.942 90.460 1.00 26.27 201 LEU A N 1
ATOM 1488 C CA . LEU A 1 224 ? 40.279 0.252 89.256 1.00 25.39 201 LEU A CA 1
ATOM 1489 C C . LEU A 1 224 ? 41.365 -0.585 88.596 1.00 25.64 201 LEU A C 1
ATOM 1490 O O . LEU A 1 224 ? 42.532 -0.424 88.914 1.00 26.70 201 LEU A O 1
ATOM 1495 N N . ASP A 1 225 ? 40.967 -1.472 87.675 1.00 27.75 202 ASP A N 1
ATOM 1496 C CA . ASP A 1 225 ? 41.915 -2.091 86.740 1.00 28.94 202 ASP A CA 1
ATOM 1497 C C . ASP A 1 225 ? 41.911 -1.306 85.434 1.00 25.80 202 ASP A C 1
ATOM 1498 O O . ASP A 1 225 ? 41.067 -0.419 85.230 1.00 27.11 202 ASP A O 1
ATOM 1503 N N . PRO A 1 226 ? 42.889 -1.568 84.558 1.00 23.65 203 PRO A N 1
ATOM 1504 C CA . PRO A 1 226 ? 42.949 -0.730 83.372 1.00 22.96 203 PRO A CA 1
ATOM 1505 C C . PRO A 1 226 ? 41.700 -0.756 82.493 1.00 25.54 203 PRO A C 1
ATOM 1506 O O . PRO A 1 226 ? 41.264 0.297 82.033 1.00 23.84 203 PRO A O 1
ATOM 1510 N N . ALA A 1 227 ? 41.096 -1.926 82.271 1.00 25.18 204 ALA A N 1
ATOM 1511 C CA . ALA A 1 227 ? 39.914 -1.949 81.410 1.00 20.99 204 ALA A CA 1
ATOM 1512 C C . ALA A 1 227 ? 38.763 -1.132 82.043 1.00 21.84 204 ALA A C 1
ATOM 1513 O O . ALA A 1 227 ? 38.070 -0.372 81.356 1.00 22.41 204 ALA A O 1
ATOM 1515 N N . GLU A 1 228 ? 38.571 -1.282 83.347 1.00 24.89 205 GLU A N 1
ATOM 1516 C CA . GLU A 1 228 ? 37.478 -0.541 83.991 1.00 28.58 205 GLU A CA 1
ATOM 1517 C C . GLU A 1 228 ? 37.760 0.960 84.039 1.00 27.84 205 GLU A C 1
ATOM 1518 O O . GLU A 1 228 ? 36.851 1.787 83.856 1.00 25.28 205 GLU A O 1
ATOM 1524 N N . ALA A 1 229 ? 39.016 1.322 84.281 1.00 23.97 206 ALA A N 1
ATOM 1525 C CA . ALA A 1 229 ? 39.380 2.733 84.286 1.00 27.10 206 ALA A CA 1
ATOM 1526 C C . ALA A 1 229 ? 39.080 3.325 82.914 1.00 26.28 206 ALA A C 1
ATOM 1527 O O . ALA A 1 229 ? 38.482 4.384 82.784 1.00 25.70 206 ALA A O 1
ATOM 1529 N N . THR A 1 230 ? 39.501 2.636 81.864 1.00 26.62 207 THR A N 1
ATOM 1530 C CA . THR A 1 230 ? 39.201 3.118 80.515 1.00 23.32 207 THR A CA 1
ATOM 1531 C C . THR A 1 230 ? 37.702 3.326 80.263 1.00 23.25 207 THR A C 1
ATOM 1532 O O . THR A 1 230 ? 37.300 4.326 79.672 1.00 26.15 207 THR A O 1
ATOM 1536 N N . ARG A 1 231 ? 36.904 2.358 80.688 1.00 23.69 208 ARG A N 1
ATOM 1537 C CA . ARG A 1 231 ? 35.450 2.410 80.541 1.00 27.34 208 ARG A CA 1
ATOM 1538 C C . ARG A 1 231 ? 34.859 3.608 81.305 1.00 24.31 208 ARG A C 1
ATOM 1539 O O . ARG A 1 231 ? 34.068 4.370 80.765 1.00 24.75 208 ARG A O 1
ATOM 1547 N N . ARG A 1 232 ? 35.253 3.778 82.564 1.00 25.16 209 ARG A N 1
ATOM 1548 C CA . ARG A 1 232 ? 34.694 4.888 83.353 1.00 28.31 209 ARG A CA 1
ATOM 1549 C C . ARG A 1 232 ? 35.129 6.240 82.817 1.00 30.85 209 ARG A C 1
ATOM 1550 O O . ARG A 1 232 ? 34.326 7.183 82.762 1.00 28.61 209 ARG A O 1
ATOM 1558 N N . ILE A 1 233 ? 36.409 6.352 82.466 1.00 25.40 210 ILE A N 1
ATOM 1559 C CA . ILE A 1 233 ? 36.929 7.626 81.971 1.00 26.02 210 ILE A CA 1
ATOM 1560 C C . ILE A 1 233 ? 36.186 8.100 80.725 1.00 26.16 210 ILE A C 1
ATOM 1561 O O . ILE A 1 233 ? 35.848 9.278 80.609 1.00 27.93 210 ILE A O 1
ATOM 1566 N N . ALA A 1 234 ? 35.893 7.188 79.801 1.00 25.74 211 ALA A N 1
ATOM 1567 C CA . ALA A 1 234 ? 35.180 7.590 78.583 1.00 28.63 211 ALA A CA 1
ATOM 1568 C C . ALA A 1 234 ? 33.790 8.153 78.910 1.00 29.05 211 ALA A C 1
ATOM 1569 O O . ALA A 1 234 ? 33.283 9.065 78.244 1.00 30.12 211 ALA A O 1
ATOM 1571 N N . ARG A 1 235 ? 33.177 7.598 79.935 1.00 28.21 212 ARG A N 1
ATOM 1572 C CA . ARG A 1 235 ? 31.818 7.986 80.285 1.00 33.43 212 ARG A CA 1
ATOM 1573 C C . ARG A 1 235 ? 31.820 9.300 81.063 1.00 37.28 212 ARG A C 1
ATOM 1574 O O . ARG A 1 235 ? 30.790 9.971 81.173 1.00 37.81 212 ARG A O 1
ATOM 1582 N N . LEU A 1 236 ? 32.974 9.665 81.611 1.00 30.11 213 LEU A N 1
ATOM 1583 C CA . LEU A 1 236 ? 33.088 10.906 82.390 1.00 31.79 213 LEU A CA 1
ATOM 1584 C C . LEU A 1 236 ? 33.652 12.082 81.587 1.00 35.88 213 LEU A C 1
ATOM 1585 O O . LEU A 1 236 ? 33.767 13.212 82.097 1.00 32.36 213 LEU A O 1
ATOM 1590 N N . ALA A 1 237 ? 34.024 11.834 80.343 1.00 37.54 214 ALA A N 1
ATOM 1591 C CA . ALA A 1 237 ? 34.701 12.878 79.561 1.00 39.97 214 ALA A CA 1
ATOM 1592 C C . ALA A 1 237 ? 33.819 14.112 79.256 1.00 40.64 214 ALA A C 1
ATOM 1593 O O . ALA A 1 237 ? 34.326 15.161 78.874 1.00 45.63 214 ALA A O 1
ATOM 1595 N N . ASP A 1 238 ? 32.512 13.999 79.444 1.00 38.56 215 ASP A N 1
ATOM 1596 C CA . ASP A 1 238 ? 31.603 15.118 79.180 1.00 41.76 215 ASP A CA 1
ATOM 1597 C C . ASP A 1 238 ? 31.569 16.180 80.280 1.00 41.55 215 ASP A C 1
ATOM 1598 O O . ASP A 1 238 ? 30.892 17.194 80.145 1.00 40.90 215 ASP A O 1
ATOM 1603 N N . TYR A 1 239 ? 32.283 15.952 81.375 1.00 32.27 216 TYR A N 1
ATOM 1604 C CA . TYR A 1 239 ? 32.206 16.865 82.506 1.00 31.50 216 TYR A CA 1
ATOM 1605 C C . TYR A 1 239 ? 33.399 17.799 82.624 1.00 31.86 216 TYR A C 1
ATOM 1606 O O . TYR A 1 239 ? 33.516 18.545 83.595 1.00 32.53 216 TYR A O 1
ATOM 1615 N N . ASP A 1 240 ? 34.282 17.756 81.629 1.00 33.51 217 ASP A N 1
ATOM 1616 C CA . ASP A 1 240 ? 35.383 18.695 81.551 1.00 35.06 217 ASP A CA 1
ATOM 1617 C C . ASP A 1 240 ? 36.307 18.591 82.776 1.00 32.19 217 ASP A C 1
ATOM 1618 O O . ASP A 1 240 ? 36.648 19.607 83.403 1.00 34.52 217 ASP A O 1
ATOM 1623 N N . LEU A 1 241 ? 36.705 17.364 83.115 1.00 29.62 218 LEU A N 1
ATOM 1624 C CA . LEU A 1 241 ? 37.646 17.139 84.221 1.00 23.99 218 LEU A CA 1
ATOM 1625 C C . LEU A 1 241 ? 39.070 17.535 83.832 1.00 29.66 218 LEU A C 1
ATOM 1626 O O . LEU A 1 241 ? 39.484 17.365 82.693 1.00 27.59 218 LEU A O 1
ATOM 1631 N N . THR A 1 242 ? 39.826 18.060 84.790 1.00 22.69 219 THR A N 1
ATOM 1632 C CA . THR A 1 242 ? 41.190 18.472 84.535 1.00 23.92 219 THR A CA 1
ATOM 1633 C C . THR A 1 242 ? 42.130 17.273 84.488 1.00 27.19 219 THR A C 1
ATOM 1634 O O . THR A 1 242 ? 43.070 17.256 83.693 1.00 23.87 219 THR A O 1
ATOM 1638 N N . TRP A 1 243 ? 41.885 16.295 85.351 1.00 24.81 220 TRP A N 1
ATOM 1639 C CA . TRP A 1 243 ? 42.692 15.058 85.349 1.00 20.55 220 TRP A CA 1
ATOM 1640 C C . TRP A 1 243 ? 42.006 13.920 86.077 1.00 26.89 220 TRP A C 1
ATOM 1641 O O . TRP A 1 243 ? 41.064 14.144 86.872 1.00 26.77 220 TRP A O 1
ATOM 1652 N N . ILE A 1 244 ? 42.412 12.699 85.728 1.00 21.94 221 ILE A N 1
ATOM 1653 C CA . ILE A 1 244 ? 42.010 11.494 86.446 1.00 22.14 221 ILE A CA 1
ATOM 1654 C C . ILE A 1 244 ? 43.244 10.988 87.162 1.00 24.13 221 ILE A C 1
ATOM 1655 O O . ILE A 1 244 ? 44.269 10.713 86.513 1.00 22.39 221 ILE A O 1
ATOM 1660 N N . GLU A 1 245 ? 43.148 10.790 88.480 1.00 22.72 222 GLU A N 1
ATOM 1661 C CA . GLU A 1 245 ? 44.337 10.539 89.286 1.00 21.16 222 GLU A CA 1
ATOM 1662 C C . GLU A 1 245 ? 44.383 9.080 89.763 1.00 23.64 222 GLU A C 1
ATOM 1663 O O . GLU A 1 245 ? 43.367 8.542 90.226 1.00 23.47 222 GLU A O 1
ATOM 1669 N N . GLU A 1 246 ? 45.558 8.451 89.633 1.00 21.84 223 GLU A N 1
ATOM 1670 C CA . GLU A 1 246 ? 45.781 7.042 90.007 1.00 25.21 223 GLU A CA 1
ATOM 1671 C C . GLU A 1 246 ? 44.598 6.131 89.708 1.00 29.74 223 GLU A C 1
ATOM 1672 O O . GLU A 1 246 ? 44.001 5.562 90.621 1.00 26.06 223 GLU A O 1
ATOM 1678 N N . PRO A 1 247 ? 44.262 5.958 88.418 1.00 24.92 224 PRO A N 1
ATOM 1679 C CA . PRO A 1 247 ? 43.135 5.088 88.078 1.00 24.15 224 PRO A CA 1
ATOM 1680 C C . PRO A 1 247 ? 43.367 3.646 88.496 1.00 25.65 224 PRO A C 1
ATOM 1681 O O . PRO A 1 247 ? 42.405 2.945 88.781 1.00 27.82 224 PRO A O 1
ATOM 1685 N N . VAL A 1 248 ? 44.627 3.213 88.527 1.00 23.32 225 VAL A N 1
ATOM 1686 C CA . VAL A 1 248 ? 44.950 1.818 88.832 1.00 21.71 225 VAL A CA 1
ATOM 1687 C C . VAL A 1 248 ? 46.095 1.768 89.833 1.00 22.73 225 VAL A C 1
ATOM 1688 O O . VAL A 1 248 ? 46.636 2.806 90.178 1.00 24.06 225 VAL A O 1
ATOM 1692 N N . PRO A 1 249 ? 46.462 0.567 90.325 1.00 24.79 226 PRO A N 1
ATOM 1693 C CA . PRO A 1 249 ? 47.541 0.534 91.314 1.00 23.28 226 PRO A CA 1
ATOM 1694 C C . PRO A 1 249 ? 48.788 1.301 90.880 1.00 25.70 226 PRO A C 1
ATOM 1695 O O . PRO A 1 249 ? 49.211 1.231 89.707 1.00 25.00 226 PRO A O 1
ATOM 1699 N N . GLN A 1 250 ? 49.377 2.027 91.828 1.00 22.49 227 GLN A N 1
ATOM 1700 C CA . GLN A 1 250 ? 50.538 2.867 91.550 1.00 22.81 227 GLN A CA 1
ATOM 1701 C C . GLN A 1 250 ? 51.719 2.076 90.971 1.00 25.76 227 GLN A C 1
ATOM 1702 O O . GLN A 1 250 ? 52.485 2.622 90.189 1.00 23.66 227 GLN A O 1
ATOM 1708 N N . GLU A 1 251 ? 51.877 0.815 91.367 1.00 20.41 228 GLU A N 1
ATOM 1709 C CA . GLU A 1 251 ? 53.011 0.011 90.890 1.00 24.34 228 GLU A CA 1
ATOM 1710 C C . GLU A 1 251 ? 52.802 -0.421 89.440 1.00 20.98 228 GLU A C 1
ATOM 1711 O O . GLU A 1 251 ? 53.734 -0.906 88.798 1.00 24.09 228 GLU A O 1
ATOM 1717 N N . ASN A 1 252 ? 51.568 -0.296 88.966 1.00 22.26 229 ASN A N 1
ATOM 1718 C CA . ASN A 1 252 ? 51.203 -0.827 87.656 1.00 20.20 229 ASN A CA 1
ATOM 1719 C C . ASN A 1 252 ? 51.457 0.263 86.609 1.00 20.14 229 ASN A C 1
ATOM 1720 O O . ASN A 1 252 ? 50.543 0.956 86.187 1.00 21.87 229 ASN A O 1
ATOM 1725 N N . LEU A 1 253 ? 52.729 0.446 86.256 1.00 19.24 230 LEU A N 1
ATOM 1726 C CA . LEU A 1 253 ? 53.112 1.510 85.336 1.00 20.06 230 LEU A CA 1
ATOM 1727 C C . LEU A 1 253 ? 52.583 1.181 83.933 1.00 19.67 230 LEU A C 1
ATOM 1728 O O . LEU A 1 253 ? 52.120 2.086 83.208 1.00 22.78 230 LEU A O 1
ATOM 1733 N N . SER A 1 254 ? 52.718 -0.084 83.538 1.00 19.92 231 SER A N 1
ATOM 1734 C CA . SER A 1 254 ? 52.183 -0.547 82.227 1.00 22.68 231 SER A CA 1
ATOM 1735 C C . SER A 1 254 ? 50.689 -0.350 82.118 1.00 22.86 231 SER A C 1
ATOM 1736 O O . SER A 1 254 ? 50.182 0.063 81.070 1.00 20.86 231 SER A O 1
ATOM 1739 N N . GLY A 1 255 ? 49.965 -0.658 83.191 1.00 22.95 232 GLY A N 1
ATOM 1740 C CA . GLY A 1 255 ? 48.519 -0.438 83.208 1.00 24.28 232 GLY A CA 1
ATOM 1741 C C . GLY A 1 255 ? 48.162 1.041 83.123 1.00 22.72 232 GLY A C 1
ATOM 1742 O O . GLY A 1 255 ? 47.272 1.430 82.375 1.00 21.05 232 GLY A O 1
ATOM 1743 N N . HIS A 1 256 ? 48.858 1.880 83.892 1.00 20.38 233 HIS A N 1
ATOM 1744 C CA . HIS A 1 256 ? 48.675 3.324 83.739 1.00 24.52 233 HIS A CA 1
ATOM 1745 C C . HIS A 1 256 ? 48.901 3.758 82.284 1.00 21.28 233 HIS A C 1
ATOM 1746 O O . HIS A 1 256 ? 48.120 4.539 81.725 1.00 20.82 233 HIS A O 1
ATOM 1753 N N . ALA A 1 257 ? 49.979 3.271 81.673 1.00 20.11 234 ALA A N 1
ATOM 1754 C CA . ALA A 1 257 ? 50.279 3.668 80.296 1.00 21.55 234 ALA A CA 1
ATOM 1755 C C . ALA A 1 257 ? 49.165 3.254 79.339 1.00 20.13 234 ALA A C 1
ATOM 1756 O O . ALA A 1 257 ? 48.804 3.990 78.422 1.00 19.25 234 ALA A O 1
ATOM 1758 N N . ALA A 1 258 ? 48.608 2.071 79.556 1.00 22.50 235 ALA A N 1
ATOM 1759 C CA . ALA A 1 258 ? 47.535 1.611 78.690 1.00 22.64 235 ALA A CA 1
ATOM 1760 C C . ALA A 1 258 ? 46.274 2.475 78.859 1.00 24.14 235 ALA A C 1
ATOM 1761 O O . ALA A 1 258 ? 45.600 2.816 77.877 1.00 21.63 235 ALA A O 1
ATOM 1763 N N . VAL A 1 259 ? 45.963 2.850 80.100 1.00 22.46 236 VAL A N 1
ATOM 1764 C CA . VAL A 1 259 ? 44.847 3.785 80.328 1.00 21.64 236 VAL A CA 1
ATOM 1765 C C . VAL A 1 259 ? 45.148 5.117 79.668 1.00 20.90 236 VAL A C 1
ATOM 1766 O O . VAL A 1 259 ? 44.308 5.687 78.955 1.00 21.58 236 VAL A O 1
ATOM 1770 N N . ARG A 1 260 ? 46.356 5.621 79.887 1.00 20.32 237 ARG A N 1
ATOM 1771 C CA . ARG A 1 260 ? 46.717 6.907 79.315 1.00 19.82 237 ARG A CA 1
ATOM 1772 C C . ARG A 1 260 ? 46.545 6.923 77.796 1.00 22.99 237 ARG A C 1
ATOM 1773 O O . ARG A 1 260 ? 46.043 7.899 77.215 1.00 21.52 237 ARG A O 1
ATOM 1781 N N . GLU A 1 261 ? 47.005 5.854 77.147 1.00 21.92 238 GLU A N 1
ATOM 1782 C CA . GLU A 1 261 ? 46.914 5.761 75.682 1.00 22.77 238 GLU A CA 1
ATOM 1783 C C . GLU A 1 261 ? 45.482 5.893 75.142 1.00 24.41 238 GLU A C 1
ATOM 1784 O O . GLU A 1 261 ? 45.254 6.465 74.065 1.00 25.38 238 GLU A O 1
ATOM 1790 N N . ARG A 1 262 ? 44.525 5.373 75.891 1.00 23.10 239 ARG A N 1
ATOM 1791 C CA . ARG A 1 262 ? 43.122 5.367 75.464 1.00 24.99 239 ARG A CA 1
ATOM 1792 C C . ARG A 1 262 ? 42.320 6.531 76.050 1.00 29.21 239 ARG A C 1
ATOM 1793 O O . ARG A 1 262 ? 41.211 6.820 75.603 1.00 27.83 239 ARG A O 1
ATOM 1801 N N . SER A 1 263 ? 42.869 7.213 77.052 1.00 21.25 240 SER A N 1
ATOM 1802 C CA . SER A 1 263 ? 42.087 8.260 77.759 1.00 24.78 240 SER A CA 1
ATOM 1803 C C . SER A 1 263 ? 42.043 9.604 77.031 1.00 27.57 240 SER A C 1
ATOM 1804 O O . SER A 1 263 ? 43.065 10.099 76.554 1.00 26.16 240 SER A O 1
ATOM 1807 N N . GLU A 1 264 ? 40.864 10.220 76.991 1.00 26.29 241 GLU A N 1
ATOM 1808 C CA . GLU A 1 264 ? 40.737 11.583 76.496 1.00 31.17 241 GLU A CA 1
ATOM 1809 C C . GLU A 1 264 ? 40.900 12.613 77.638 1.00 33.13 241 GLU A C 1
ATOM 1810 O O . GLU A 1 264 ? 40.868 13.825 77.412 1.00 30.98 241 GLU A O 1
ATOM 1816 N N . ILE A 1 265 ? 41.080 12.126 78.858 1.00 24.02 242 ILE A N 1
ATOM 1817 C CA . ILE A 1 265 ? 41.329 13.009 80.007 1.00 23.20 242 ILE A CA 1
ATOM 1818 C C . ILE A 1 265 ? 42.739 12.757 80.499 1.00 22.14 242 ILE A C 1
ATOM 1819 O O . ILE A 1 265 ? 43.155 11.604 80.562 1.00 25.06 242 ILE A O 1
ATOM 1824 N N . PRO A 1 266 ? 43.486 13.833 80.825 1.00 23.71 243 PRO A N 1
ATOM 1825 C CA . PRO A 1 266 ? 44.859 13.632 81.260 1.00 22.06 243 PRO A CA 1
ATOM 1826 C C . PRO A 1 266 ? 44.921 12.717 82.476 1.00 24.06 243 PRO A C 1
ATOM 1827 O O . PRO A 1 266 ? 44.069 12.796 83.378 1.00 23.22 243 PRO A O 1
ATOM 1831 N N . ILE A 1 267 ? 45.933 11.855 82.499 1.00 24.48 244 ILE A N 1
ATOM 1832 C CA . ILE A 1 267 ? 46.130 10.926 83.605 1.00 20.80 244 ILE A CA 1
ATOM 1833 C C . ILE A 1 267 ? 47.194 11.494 84.529 1.00 21.77 244 ILE A C 1
ATOM 1834 O O . ILE A 1 267 ? 48.280 11.857 84.076 1.00 20.90 244 ILE A O 1
ATOM 1839 N N . GLN A 1 268 ? 46.858 11.587 85.816 1.00 23.50 245 GLN A N 1
ATOM 1840 C CA . GLN A 1 268 ? 47.750 12.096 86.866 1.00 21.96 245 GLN A CA 1
ATOM 1841 C C . GLN A 1 268 ? 48.158 10.921 87.776 1.00 20.97 245 GLN A C 1
ATOM 1842 O O . GLN A 1 268 ? 47.340 10.048 88.084 1.00 22.31 245 GLN A O 1
ATOM 1848 N N . ALA A 1 269 ? 49.421 10.903 88.192 1.00 22.03 246 ALA A N 1
ATOM 1849 C CA . ALA A 1 269 ? 49.916 9.835 89.067 1.00 20.33 246 ALA A CA 1
ATOM 1850 C C . ALA A 1 269 ? 51.201 10.286 89.708 1.00 21.62 246 ALA A C 1
ATOM 1851 O O . ALA A 1 269 ? 51.679 11.368 89.428 1.00 22.88 246 ALA A O 1
ATOM 1853 N N . GLY A 1 270 ? 51.780 9.456 90.564 1.00 21.25 247 GLY A N 1
ATOM 1854 C CA . GLY A 1 270 ? 53.126 9.775 91.067 1.00 25.03 247 GLY A CA 1
ATOM 1855 C C . GLY A 1 270 ? 53.254 9.951 92.573 1.00 22.07 247 GLY A C 1
ATOM 1856 O O . GLY A 1 270 ? 54.364 9.896 93.115 1.00 24.59 247 GLY A O 1
ATOM 1857 N N . GLU A 1 271 ? 52.136 10.110 93.265 1.00 25.62 248 GLU A N 1
ATOM 1858 C CA . GLU A 1 271 ? 52.240 10.400 94.709 1.00 23.87 248 GLU A CA 1
ATOM 1859 C C . GLU A 1 271 ? 52.757 9.204 95.484 1.00 29.54 248 GLU A C 1
ATOM 1860 O O . GLU A 1 271 ? 53.134 9.334 96.646 1.00 26.02 248 GLU A O 1
ATOM 1866 N N . ASN A 1 272 ? 52.761 8.026 94.858 1.00 24.17 249 ASN A N 1
ATOM 1867 C CA . ASN A 1 272 ? 53.239 6.836 95.533 1.00 23.09 249 ASN A CA 1
ATOM 1868 C C . ASN A 1 272 ? 54.518 6.202 94.962 1.00 20.83 249 ASN A C 1
ATOM 1869 O O . ASN A 1 272 ? 54.950 5.138 95.443 1.00 23.51 249 ASN A O 1
ATOM 1874 N N . TRP A 1 273 ? 55.143 6.860 93.981 1.00 21.81 250 TRP A N 1
ATOM 1875 C CA . TRP A 1 273 ? 56.372 6.356 93.390 1.00 23.18 250 TRP A CA 1
ATOM 1876 C C . TRP A 1 273 ? 57.596 6.769 94.213 1.00 24.66 250 TRP A C 1
ATOM 1877 O O . TRP A 1 273 ? 57.605 7.819 94.890 1.00 27.44 250 TRP A O 1
ATOM 1888 N N . TRP A 1 274 ? 58.626 5.946 94.147 1.00 24.51 251 TRP A N 1
ATOM 1889 C CA . TRP A 1 274 ? 59.783 6.068 95.055 1.00 25.68 251 TRP A CA 1
ATOM 1890 C C . TRP A 1 274 ? 61.007 6.661 94.373 1.00 27.19 251 TRP A C 1
ATOM 1891 O O . TRP A 1 274 ? 61.584 6.025 93.491 1.00 25.05 251 TRP A O 1
ATOM 1902 N N . PHE A 1 275 ? 61.414 7.855 94.817 1.00 23.43 252 PHE A N 1
ATOM 1903 C CA . PHE A 1 275 ? 62.706 8.453 94.476 1.00 21.36 252 PHE A CA 1
ATOM 1904 C C . PHE A 1 275 ? 62.851 8.806 93.001 1.00 22.18 252 PHE A C 1
ATOM 1905 O O . PHE A 1 275 ? 61.968 8.485 92.199 1.00 25.65 252 PHE A O 1
ATOM 1913 N N . PRO A 1 276 ? 63.941 9.507 92.658 1.00 22.67 253 PRO A N 1
ATOM 1914 C CA . PRO A 1 276 ? 64.061 9.903 91.253 1.00 23.77 253 PRO A CA 1
ATOM 1915 C C . PRO A 1 276 ? 64.009 8.707 90.310 1.00 23.16 253 PRO A C 1
ATOM 1916 O O . PRO A 1 276 ? 63.438 8.816 89.204 1.00 23.63 253 PRO A O 1
ATOM 1920 N N . ARG A 1 277 ? 64.555 7.569 90.720 1.00 22.88 254 ARG A N 1
ATOM 1921 C CA . ARG A 1 277 ? 64.534 6.399 89.800 1.00 19.55 254 ARG A CA 1
ATOM 1922 C C . ARG A 1 277 ? 63.130 5.898 89.553 1.00 26.09 254 ARG A C 1
ATOM 1923 O O . ARG A 1 277 ? 62.808 5.480 88.439 1.00 23.31 254 ARG A O 1
ATOM 1931 N N . GLY A 1 278 ? 62.287 5.921 90.584 1.00 23.47 255 GLY A N 1
ATOM 1932 C CA . GLY A 1 278 ? 60.892 5.498 90.437 1.00 23.49 255 GLY A CA 1
ATOM 1933 C C . GLY A 1 278 ? 60.181 6.350 89.400 1.00 26.31 255 GLY A C 1
ATOM 1934 O O . GLY A 1 278 ? 59.372 5.846 88.615 1.00 24.01 255 GLY A O 1
ATOM 1935 N N . PHE A 1 279 ? 60.478 7.648 89.402 1.00 21.05 256 PHE A N 1
ATOM 1936 C CA . PHE A 1 279 ? 59.929 8.531 88.377 1.00 22.71 256 PHE A CA 1
ATOM 1937 C C . PHE A 1 279 ? 60.529 8.262 87.009 1.00 21.91 256 PHE A C 1
ATOM 1938 O O . PHE A 1 279 ? 59.795 8.285 86.010 1.00 22.12 256 PHE A O 1
ATOM 1946 N N . ALA A 1 280 ? 61.838 8.021 86.953 1.00 21.44 257 ALA A N 1
ATOM 1947 C CA . ALA A 1 280 ? 62.474 7.732 85.647 1.00 20.99 257 ALA A CA 1
ATOM 1948 C C . ALA A 1 280 ? 61.849 6.506 84.969 1.00 24.16 257 ALA A C 1
ATOM 1949 O O . ALA A 1 280 ? 61.575 6.535 83.756 1.00 23.99 257 ALA A O 1
ATOM 1951 N N . GLU A 1 281 ? 61.624 5.436 85.720 1.00 20.12 258 GLU A N 1
ATOM 1952 C CA . GLU A 1 281 ? 60.940 4.258 85.144 1.00 20.45 258 GLU A CA 1
ATOM 1953 C C . GLU A 1 281 ? 59.483 4.517 84.733 1.00 22.04 258 GLU A C 1
ATOM 1954 O O . GLU A 1 281 ? 59.017 4.035 83.665 1.00 21.42 258 GLU A O 1
ATOM 1960 N N . ALA A 1 282 ? 58.743 5.246 85.558 1.00 21.52 259 ALA A N 1
ATOM 1961 C CA . ALA A 1 282 ? 57.370 5.625 85.187 1.00 21.83 259 ALA A CA 1
ATOM 1962 C C . ALA A 1 282 ? 57.313 6.436 83.902 1.00 23.53 259 ALA A C 1
ATOM 1963 O O . ALA A 1 282 ? 56.447 6.218 83.060 1.00 23.10 259 ALA A O 1
ATOM 1965 N N . ILE A 1 283 ? 58.241 7.361 83.748 1.00 20.11 260 ILE A N 1
ATOM 1966 C CA . ILE A 1 283 ? 58.286 8.229 82.562 1.00 20.34 260 ILE A CA 1
ATOM 1967 C C . ILE A 1 283 ? 58.711 7.411 81.354 1.00 23.41 260 ILE A C 1
ATOM 1968 O O . ILE A 1 283 ? 58.178 7.594 80.244 1.00 22.41 260 ILE A O 1
ATOM 1973 N N . ALA A 1 284 ? 59.658 6.501 81.565 1.00 22.92 261 ALA A N 1
ATOM 1974 C CA . ALA A 1 284 ? 60.117 5.631 80.493 1.00 25.82 261 ALA A CA 1
ATOM 1975 C C . ALA A 1 284 ? 58.967 4.744 80.016 1.00 27.98 261 ALA A C 1
ATOM 1976 O O . ALA A 1 284 ? 58.862 4.465 78.851 1.00 22.46 261 ALA A O 1
ATOM 1978 N N . ALA A 1 285 ? 58.108 4.299 80.924 1.00 21.97 262 ALA A N 1
ATOM 1979 C CA . ALA A 1 285 ? 56.950 3.512 80.540 1.00 23.62 262 ALA A CA 1
ATOM 1980 C C . ALA A 1 285 ? 55.799 4.358 79.955 1.00 23.30 262 ALA A C 1
ATOM 1981 O O . ALA A 1 285 ? 54.861 3.806 79.388 1.00 24.64 262 ALA A O 1
ATOM 1983 N N . GLY A 1 286 ? 55.893 5.684 80.052 1.00 19.54 263 GLY A N 1
ATOM 1984 C CA . GLY A 1 286 ? 54.813 6.586 79.625 1.00 23.57 263 GLY A CA 1
ATOM 1985 C C . GLY A 1 286 ? 53.554 6.410 80.478 1.00 23.56 263 GLY A C 1
ATOM 1986 O O . GLY A 1 286 ? 52.448 6.473 79.978 1.00 22.09 263 GLY A O 1
ATOM 1987 N N . ALA A 1 287 ? 53.734 6.226 81.774 1.00 22.56 264 ALA A N 1
ATOM 1988 C CA . ALA A 1 287 ? 52.598 5.968 82.679 1.00 21.23 264 ALA A CA 1
ATOM 1989 C C . ALA A 1 287 ? 51.537 7.100 82.744 1.00 21.23 264 ALA A C 1
ATOM 1990 O O . ALA A 1 287 ? 50.340 6.817 82.884 1.00 24.10 264 ALA A O 1
ATOM 1992 N N . SER A 1 288 ? 51.954 8.363 82.680 1.00 21.26 265 SER A N 1
ATOM 1993 C CA . SER A 1 288 ? 50.999 9.460 82.907 1.00 21.62 265 SER A CA 1
ATOM 1994 C C . SER A 1 288 ? 51.286 10.723 82.106 1.00 19.87 265 SER A C 1
ATOM 1995 O O . SER A 1 288 ? 52.383 10.899 81.571 1.00 24.02 265 SER A O 1
ATOM 1998 N N . ASP A 1 289 ? 50.272 11.589 82.000 1.00 18.72 266 ASP A N 1
ATOM 1999 C CA . ASP A 1 289 ? 50.406 12.879 81.348 1.00 19.48 266 ASP A CA 1
ATOM 2000 C C . ASP A 1 289 ? 50.930 13.911 82.283 1.00 22.09 266 ASP A C 1
ATOM 2001 O O . ASP A 1 289 ? 51.669 14.792 81.856 1.00 19.91 266 ASP A O 1
ATOM 2006 N N . PHE A 1 290 ? 50.508 13.809 83.549 1.00 20.11 267 PHE A N 1
ATOM 2007 C CA . PHE A 1 290 ? 50.907 14.737 84.603 1.00 18.32 267 PHE A CA 1
ATOM 2008 C C . PHE A 1 290 ? 51.566 13.879 85.697 1.00 20.29 267 PHE A C 1
ATOM 2009 O O . PHE A 1 290 ? 51.287 12.675 85.802 1.00 20.42 267 PHE A O 1
ATOM 2017 N N . ILE A 1 291 ? 52.376 14.498 86.563 1.00 20.32 268 ILE A N 1
ATOM 2018 C CA . ILE A 1 291 ? 52.856 13.794 87.752 1.00 19.04 268 ILE A CA 1
ATOM 2019 C C . ILE A 1 291 ? 52.662 14.704 88.965 1.00 22.38 268 ILE A C 1
ATOM 2020 O O . ILE A 1 291 ? 52.622 15.915 88.820 1.00 21.20 268 ILE A O 1
ATOM 2025 N N . MET A 1 292 ? 52.579 14.084 90.132 1.00 25.47 269 MET A N 1
ATOM 2026 C CA . MET A 1 292 ? 52.504 14.804 91.406 1.00 22.88 269 MET A CA 1
ATOM 2027 C C . MET A 1 292 ? 53.302 14.061 92.484 1.00 21.56 269 MET A C 1
ATOM 2028 O O . MET A 1 292 ? 52.730 13.297 93.283 1.00 22.86 269 MET A O 1
ATOM 2033 N N . PRO A 1 293 ? 54.628 14.249 92.490 1.00 21.89 270 PRO A N 1
ATOM 2034 C CA . PRO A 1 293 ? 55.426 13.564 93.505 1.00 21.30 270 PRO A CA 1
ATOM 2035 C C . PRO A 1 293 ? 55.014 14.007 94.921 1.00 24.33 270 PRO A C 1
ATOM 2036 O O . PRO A 1 293 ? 54.488 15.110 95.092 1.00 24.62 270 PRO A O 1
ATOM 2040 N N . ASP A 1 294 ? 55.226 13.112 95.881 1.00 26.23 271 ASP A N 1
ATOM 2041 C CA . ASP A 1 294 ? 55.084 13.381 97.316 1.00 24.39 271 ASP A CA 1
ATOM 2042 C C . ASP A 1 294 ? 56.492 13.585 97.858 1.00 24.17 271 ASP A C 1
ATOM 2043 O O . ASP A 1 294 ? 57.379 12.734 97.668 1.00 24.30 271 ASP A O 1
ATOM 2048 N N . LEU A 1 295 ? 56.726 14.714 98.514 1.00 25.13 272 LEU A N 1
ATOM 2049 C CA . LEU A 1 295 ? 58.050 14.956 99.059 1.00 27.30 272 LEU A CA 1
ATOM 2050 C C . LEU A 1 295 ? 58.500 13.835 100.003 1.00 23.63 272 LEU A C 1
ATOM 2051 O O . LEU A 1 295 ? 59.692 13.648 100.176 1.00 25.42 272 LEU A O 1
ATOM 2056 N N . MET A 1 296 ? 57.559 13.109 100.608 1.00 23.22 273 MET A N 1
ATOM 2057 C CA . MET A 1 296 ? 57.918 12.018 101.528 1.00 23.85 273 MET A CA 1
ATOM 2058 C C . MET A 1 296 ? 58.433 10.786 100.798 1.00 29.30 273 MET A C 1
ATOM 2059 O O . MET A 1 296 ? 59.042 9.919 101.411 1.00 24.40 273 MET A O 1
ATOM 2064 N N . LYS A 1 297 ? 58.142 10.667 99.502 1.00 25.58 274 LYS A N 1
ATOM 2065 C CA . LYS A 1 297 ? 58.473 9.401 98.790 1.00 22.74 274 LYS A CA 1
ATOM 2066 C C . LYS A 1 297 ? 59.433 9.641 97.624 1.00 24.61 274 LYS A C 1
ATOM 2067 O O . LYS A 1 297 ? 60.161 8.739 97.196 1.00 27.03 274 LYS A O 1
ATOM 2073 N N . VAL A 1 298 ? 59.461 10.873 97.146 1.00 22.98 275 VAL A N 1
ATOM 2074 C CA . VAL A 1 298 ? 60.383 11.267 96.073 1.00 23.83 275 VAL A CA 1
ATOM 2075 C C . VAL A 1 298 ? 61.842 11.507 96.501 1.00 29.59 275 VAL A C 1
ATOM 2076 O O . VAL A 1 298 ? 62.708 11.705 95.641 1.00 25.92 275 VAL A O 1
ATOM 2080 N N . GLY A 1 299 ? 62.138 11.450 97.806 1.00 26.92 276 GLY A N 1
ATOM 2081 C CA . GLY A 1 299 ? 63.503 11.779 98.284 1.00 23.78 276 GLY A CA 1
ATOM 2082 C C . GLY A 1 299 ? 63.663 13.210 98.786 1.00 24.35 276 GLY A C 1
ATOM 2083 O O . GLY A 1 299 ? 64.741 13.807 98.670 1.00 26.07 276 GLY A O 1
ATOM 2084 N N . GLY A 1 300 ? 62.577 13.770 99.327 1.00 27.55 277 GLY A N 1
ATOM 2085 C CA . GLY A 1 300 ? 62.580 15.116 99.900 1.00 26.26 277 GLY A CA 1
ATOM 2086 C C . GLY A 1 300 ? 62.833 16.180 98.855 1.00 32.49 277 GLY A C 1
ATOM 2087 O O . GLY A 1 300 ? 62.556 15.985 97.669 1.00 25.51 277 GLY A O 1
ATOM 2088 N N . ILE A 1 301 ? 63.350 17.319 99.303 1.00 27.30 278 ILE A N 1
ATOM 2089 C CA . ILE A 1 301 ? 63.704 18.418 98.430 1.00 25.89 278 ILE A CA 1
ATOM 2090 C C . ILE A 1 301 ? 64.737 17.977 97.395 1.00 29.24 278 ILE A C 1
ATOM 2091 O O . ILE A 1 301 ? 64.621 18.315 96.202 1.00 28.06 278 ILE A O 1
ATOM 2096 N N . THR A 1 302 ? 65.754 17.240 97.851 1.00 22.10 279 THR A N 1
ATOM 2097 C CA . THR A 1 302 ? 66.864 16.864 97.010 1.00 22.39 279 THR A CA 1
ATOM 2098 C C . THR A 1 302 ? 66.358 15.981 95.828 1.00 24.87 279 THR A C 1
ATOM 2099 O O . THR A 1 302 ? 66.713 16.225 94.663 1.00 26.67 279 THR A O 1
ATOM 2103 N N . GLY A 1 303 ? 65.541 14.991 96.163 1.00 23.24 280 GLY A N 1
ATOM 2104 C CA . GLY A 1 303 ? 64.925 14.084 95.160 1.00 23.44 280 GLY A CA 1
ATOM 2105 C C . GLY A 1 303 ? 63.958 14.844 94.237 1.00 25.54 280 GLY A C 1
ATOM 2106 O O . GLY A 1 303 ? 63.950 14.631 93.002 1.00 23.65 280 GLY A O 1
ATOM 2107 N N . TRP A 1 304 ? 63.155 15.739 94.808 1.00 23.49 281 TRP A N 1
ATOM 2108 C CA . TRP A 1 304 ? 62.216 16.561 94.018 1.00 25.02 281 TRP A CA 1
ATOM 2109 C C . TRP A 1 304 ? 62.917 17.308 92.901 1.00 25.35 281 TRP A C 1
ATOM 2110 O O . TRP A 1 304 ? 62.434 17.327 91.744 1.00 22.74 281 TRP A O 1
ATOM 2121 N N . LEU A 1 305 ? 64.045 17.951 93.229 1.00 23.56 282 LEU A N 1
ATOM 2122 C CA . LEU A 1 305 ? 64.765 18.749 92.234 1.00 26.00 282 LEU A CA 1
ATOM 2123 C C . LEU A 1 305 ? 65.269 17.905 91.046 1.00 23.89 282 LEU A C 1
ATOM 2124 O O . LEU A 1 305 ? 65.272 18.371 89.892 1.00 25.85 282 LEU A O 1
ATOM 2129 N N . ASN A 1 306 ? 65.707 16.685 91.310 1.00 24.12 283 ASN A N 1
ATOM 2130 C CA A ASN A 1 306 ? 66.095 15.749 90.252 0.50 23.28 283 ASN A CA 1
ATOM 2131 C CA B ASN A 1 306 ? 66.109 15.798 90.228 0.50 21.95 283 ASN A CA 1
ATOM 2132 C C . ASN A 1 306 ? 64.884 15.492 89.351 1.00 22.21 283 ASN A C 1
ATOM 2133 O O . ASN A 1 306 ? 64.960 15.607 88.117 1.00 26.33 283 ASN A O 1
ATOM 2142 N N . VAL A 1 307 ? 63.770 15.121 89.982 1.00 21.68 284 VAL A N 1
ATOM 2143 C CA . VAL A 1 307 ? 62.527 14.833 89.236 1.00 22.45 284 VAL A CA 1
ATOM 2144 C C . VAL A 1 307 ? 62.010 16.065 88.459 1.00 23.32 284 VAL A C 1
ATOM 2145 O O . VAL A 1 307 ? 61.436 15.933 87.391 1.00 23.14 284 VAL A O 1
ATOM 2149 N N . ALA A 1 308 ? 62.245 17.271 88.957 1.00 23.67 285 ALA A N 1
ATOM 2150 C CA . ALA A 1 308 ? 61.819 18.459 88.243 1.00 24.63 285 ALA A CA 1
ATOM 2151 C C . ALA A 1 308 ? 62.540 18.532 86.885 1.00 23.71 285 ALA A C 1
ATOM 2152 O O . ALA A 1 308 ? 61.949 18.969 85.905 1.00 23.08 285 ALA A O 1
ATOM 2154 N N . GLY A 1 309 ? 63.808 18.116 86.854 1.00 24.39 286 GLY A N 1
ATOM 2155 C CA . GLY A 1 309 ? 64.594 18.127 85.592 1.00 23.48 286 GLY A CA 1
ATOM 2156 C C . GLY A 1 309 ? 64.031 17.086 84.620 1.00 23.40 286 GLY A C 1
ATOM 2157 O O . GLY A 1 309 ? 63.887 17.346 83.418 1.00 23.74 286 GLY A O 1
ATOM 2158 N N . GLN A 1 310 ? 63.705 15.916 85.142 1.00 23.13 287 GLN A N 1
ATOM 2159 C CA . GLN A 1 310 ? 63.105 14.852 84.347 1.00 23.08 287 GLN A CA 1
ATOM 2160 C C . GLN A 1 310 ? 61.772 15.305 83.776 1.00 25.75 287 GLN A C 1
ATOM 2161 O O . GLN A 1 310 ? 61.477 15.063 82.612 1.00 23.26 287 GLN A O 1
ATOM 2167 N N . ALA A 1 311 ? 60.946 15.948 84.602 1.00 21.54 288 ALA A N 1
ATOM 2168 C CA . ALA A 1 311 ? 59.620 16.386 84.130 1.00 20.98 288 ALA A CA 1
ATOM 2169 C C . ALA A 1 311 ? 59.711 17.448 83.046 1.00 24.19 288 ALA A C 1
ATOM 2170 O O . ALA A 1 311 ? 58.921 17.448 82.087 1.00 20.99 288 ALA A O 1
ATOM 2172 N N . ASP A 1 312 ? 60.668 18.358 83.188 1.00 22.01 289 ASP A N 1
ATOM 2173 C CA . ASP A 1 312 ? 60.907 19.343 82.152 1.00 24.76 289 ASP A CA 1
ATOM 2174 C C . ASP A 1 312 ? 61.281 18.619 80.860 1.00 25.15 289 ASP A C 1
ATOM 2175 O O . ASP A 1 312 ? 60.723 18.910 79.800 1.00 24.80 289 ASP A O 1
ATOM 2180 N N . ALA A 1 313 ? 62.202 17.660 80.934 1.00 21.22 290 ALA A N 1
ATOM 2181 C CA . ALA A 1 313 ? 62.616 16.967 79.713 1.00 19.66 290 ALA A CA 1
ATOM 2182 C C . ALA A 1 313 ? 61.455 16.205 79.051 1.00 24.95 290 ALA A C 1
ATOM 2183 O O . ALA A 1 313 ? 61.366 16.141 77.826 1.00 23.07 290 ALA A O 1
ATOM 2185 N N . ALA A 1 314 ? 60.583 15.621 79.859 1.00 20.88 291 ALA A N 1
ATOM 2186 C CA . ALA A 1 314 ? 59.461 14.831 79.348 1.00 21.76 291 ALA A CA 1
ATOM 2187 C C . ALA A 1 314 ? 58.243 15.680 79.005 1.00 23.23 291 ALA A C 1
ATOM 2188 O O . ALA A 1 314 ? 57.238 15.128 78.532 1.00 21.73 291 ALA A O 1
ATOM 2190 N N . SER A 1 315 ? 58.310 16.982 79.282 1.00 21.16 292 SER A N 1
ATOM 2191 C CA . SER A 1 315 ? 57.179 17.929 79.146 1.00 24.28 292 SER A CA 1
ATOM 2192 C C . SER A 1 315 ? 55.940 17.481 79.937 1.00 25.43 292 SER A C 1
ATOM 2193 O O . SER A 1 315 ? 54.839 17.365 79.397 1.00 25.88 292 SER A O 1
ATOM 2196 N N . ILE A 1 316 ? 56.156 17.185 81.216 1.00 20.47 293 ILE A N 1
ATOM 2197 C CA . ILE A 1 316 ? 55.110 16.680 82.094 1.00 20.32 293 ILE A CA 1
ATOM 2198 C C . ILE A 1 316 ? 54.832 17.722 83.173 1.00 21.44 293 ILE A C 1
ATOM 2199 O O . ILE A 1 316 ? 55.697 18.015 84.017 1.00 23.57 293 ILE A O 1
ATOM 2204 N N . PRO A 1 317 ? 53.642 18.321 83.132 1.00 20.93 294 PRO A N 1
ATOM 2205 C CA . PRO A 1 317 ? 53.290 19.252 84.208 1.00 23.37 294 PRO A CA 1
ATOM 2206 C C . PRO A 1 317 ? 53.401 18.544 85.552 1.00 21.92 294 PRO A C 1
ATOM 2207 O O . PRO A 1 317 ? 52.872 17.453 85.720 1.00 23.94 294 PRO A O 1
ATOM 2211 N N . MET A 1 318 ? 54.033 19.208 86.511 1.00 20.99 295 MET A N 1
ATOM 2212 C CA . MET A 1 318 ? 54.362 18.592 87.797 1.00 21.02 295 MET A CA 1
ATOM 2213 C C . MET A 1 318 ? 53.673 19.337 88.942 1.00 21.34 295 MET A C 1
ATOM 2214 O O . MET A 1 318 ? 53.895 20.529 89.118 1.00 23.22 295 MET A O 1
ATOM 2219 N N . SER A 1 319 ? 52.846 18.606 89.694 1.00 24.39 296 SER A N 1
ATOM 2220 C CA . SER A 1 319 ? 52.125 19.123 90.850 1.00 23.03 296 SER A CA 1
ATOM 2221 C C . SER A 1 319 ? 52.696 18.485 92.119 1.00 25.83 296 SER A C 1
ATOM 2222 O O . SER A 1 319 ? 53.613 17.668 92.035 1.00 23.71 296 SER A O 1
ATOM 2225 N N . SER A 1 320 ? 52.145 18.833 93.291 1.00 23.27 297 SER A N 1
ATOM 2226 C CA . SER A 1 320 ? 52.570 18.204 94.524 1.00 21.49 297 SER A CA 1
ATOM 2227 C C . SER A 1 320 ? 51.486 17.323 95.124 1.00 18.79 297 SER A C 1
ATOM 2228 O O . SER A 1 320 ? 50.291 17.500 94.869 1.00 25.33 297 SER A O 1
ATOM 2231 N N . HIS A 1 321 ? 51.924 16.354 95.926 1.00 22.25 298 HIS A N 1
ATOM 2232 C CA . HIS A 1 321 ? 51.001 15.593 96.740 1.00 23.83 298 HIS A CA 1
ATOM 2233 C C . HIS A 1 321 ? 51.161 15.966 98.216 1.00 23.39 298 HIS A C 1
ATOM 2234 O O . HIS A 1 321 ? 52.200 15.684 98.815 1.00 26.24 298 HIS A O 1
ATOM 2241 N N . ILE A 1 322 ? 50.094 16.549 98.772 1.00 30.12 299 ILE A N 1
ATOM 2242 C CA . ILE A 1 322 ? 50.035 17.033 100.155 1.00 28.20 299 ILE A CA 1
ATOM 2243 C C . ILE A 1 322 ? 51.320 17.726 100.623 1.00 28.78 299 ILE A C 1
ATOM 2244 O O . ILE A 1 322 ? 52.005 18.369 99.827 1.00 27.81 299 ILE A O 1
ATOM 2249 N N . LEU A 1 323 ? 51.621 17.682 101.921 1.00 31.73 300 LEU A N 1
ATOM 2250 C CA . LEU A 1 323 ? 52.754 18.490 102.432 1.00 27.80 300 LEU A CA 1
ATOM 2251 C C . LEU A 1 323 ? 52.817 19.870 101.751 1.00 26.29 300 LEU A C 1
ATOM 2252 O O . LEU A 1 323 ? 53.844 20.253 101.158 1.00 26.87 300 LEU A O 1
ATOM 2257 N N . PRO A 1 324 ? 51.722 20.634 101.839 1.00 28.98 301 PRO A N 1
ATOM 2258 C CA . PRO A 1 324 ? 51.640 21.907 101.116 1.00 28.54 301 PRO A CA 1
ATOM 2259 C C . PRO A 1 324 ? 52.666 22.927 101.571 1.00 28.52 301 PRO A C 1
ATOM 2260 O O . PRO A 1 324 ? 53.083 23.776 100.780 1.00 27.46 301 PRO A O 1
ATOM 2264 N N . GLU A 1 325 ? 53.088 22.863 102.828 1.00 28.75 302 GLU A N 1
ATOM 2265 C CA . GLU A 1 325 ? 54.048 23.869 103.301 1.00 31.69 302 GLU A CA 1
ATOM 2266 C C . GLU A 1 325 ? 55.396 23.776 102.591 1.00 28.87 302 GLU A C 1
ATOM 2267 O O . GLU A 1 325 ? 55.970 24.794 102.144 1.00 27.95 302 GLU A O 1
ATOM 2273 N N . ALA A 1 326 ? 55.926 22.562 102.515 1.00 28.58 303 ALA A N 1
ATOM 2274 C CA . ALA A 1 326 ? 57.223 22.338 101.912 1.00 30.36 303 ALA A CA 1
ATOM 2275 C C . ALA A 1 326 ? 57.065 22.378 100.384 1.00 27.86 303 ALA A C 1
ATOM 2276 O O . ALA A 1 326 ? 57.952 22.835 99.685 1.00 26.99 303 ALA A O 1
ATOM 2278 N N . SER A 1 327 ? 55.925 21.905 99.889 1.00 28.91 304 SER A N 1
ATOM 2279 C CA . SER A 1 327 ? 55.682 21.930 98.437 1.00 28.61 304 SER A CA 1
ATOM 2280 C C . SER A 1 327 ? 55.750 23.338 97.870 1.00 28.25 304 SER A C 1
ATOM 2281 O O . SER A 1 327 ? 56.213 23.557 96.752 1.00 26.48 304 SER A O 1
ATOM 2284 N N . ALA A 1 328 ? 55.290 24.309 98.651 1.00 28.53 305 ALA A N 1
ATOM 2285 C CA . ALA A 1 328 ? 55.298 25.688 98.213 1.00 28.37 305 ALA A CA 1
ATOM 2286 C C . ALA A 1 328 ? 56.707 26.204 97.980 1.00 23.98 305 ALA A C 1
ATOM 2287 O O . ALA A 1 328 ? 56.895 27.171 97.276 1.00 25.69 305 ALA A O 1
ATOM 2289 N N . HIS A 1 329 ? 57.698 25.557 98.598 1.00 24.79 306 HIS A N 1
ATOM 2290 C CA . HIS A 1 329 ? 59.078 25.988 98.435 1.00 25.21 306 HIS A CA 1
ATOM 2291 C C . HIS A 1 329 ? 59.769 25.391 97.210 1.00 28.91 306 HIS A C 1
ATOM 2292 O O . HIS A 1 329 ? 60.774 25.932 96.749 1.00 27.68 306 HIS A O 1
ATOM 2299 N N . VAL A 1 330 ? 59.258 24.273 96.691 1.00 28.28 307 VAL A N 1
ATOM 2300 C CA . VAL A 1 330 ? 59.896 23.663 95.513 1.00 28.08 307 VAL A CA 1
ATOM 2301 C C . VAL A 1 330 ? 59.155 23.917 94.186 1.00 24.98 307 VAL A C 1
ATOM 2302 O O . VAL A 1 330 ? 59.794 23.993 93.141 1.00 27.45 307 VAL A O 1
ATOM 2306 N N . LEU A 1 331 ? 57.839 24.092 94.231 1.00 26.52 308 LEU A N 1
ATOM 2307 C CA . LEU A 1 331 ? 57.109 24.403 92.992 1.00 28.42 308 LEU A CA 1
ATOM 2308 C C . LEU A 1 331 ? 57.621 25.647 92.246 1.00 31.32 308 LEU A C 1
ATOM 2309 O O . LEU A 1 331 ? 57.687 25.660 91.007 1.00 25.85 308 LEU A O 1
ATOM 2314 N N . PRO A 1 332 ? 58.027 26.706 92.987 1.00 26.80 309 PRO A N 1
ATOM 2315 C CA . PRO A 1 332 ? 58.517 27.887 92.280 1.00 26.76 309 PRO A CA 1
ATOM 2316 C C . PRO A 1 332 ? 59.792 27.680 91.470 1.00 23.99 309 PRO A C 1
ATOM 2317 O O . PRO A 1 332 ? 60.112 28.525 90.633 1.00 26.94 309 PRO A O 1
ATOM 2321 N N . VAL A 1 333 ? 60.541 26.600 91.721 1.00 21.75 310 VAL A N 1
ATOM 2322 C CA . VAL A 1 333 ? 61.754 26.341 90.943 1.00 23.82 310 VAL A CA 1
ATOM 2323 C C . VAL A 1 333 ? 61.611 25.103 90.044 1.00 25.40 310 VAL A C 1
ATOM 2324 O O . VAL A 1 333 ? 62.604 24.571 89.547 1.00 28.06 310 VAL A O 1
ATOM 2328 N N . THR A 1 334 ? 60.369 24.678 89.846 1.00 25.00 311 THR A N 1
ATOM 2329 C CA . THR A 1 334 ? 60.051 23.471 89.071 1.00 25.70 311 THR A CA 1
ATOM 2330 C C . THR A 1 334 ? 59.614 23.979 87.694 1.00 22.49 311 THR A C 1
ATOM 2331 O O . THR A 1 334 ? 58.608 24.687 87.589 1.00 24.64 311 THR A O 1
ATOM 2335 N N . PRO A 1 335 ? 60.389 23.658 86.642 1.00 24.10 312 PRO A N 1
ATOM 2336 C CA . PRO A 1 335 ? 60.103 24.243 85.342 1.00 23.76 312 PRO A CA 1
ATOM 2337 C C . PRO A 1 335 ? 58.671 24.024 84.888 1.00 23.30 312 PRO A C 1
ATOM 2338 O O . PRO A 1 335 ? 58.070 24.939 84.310 1.00 26.65 312 PRO A O 1
ATOM 2342 N N . THR A 1 336 ? 58.116 22.843 85.143 1.00 19.86 313 THR A N 1
ATOM 2343 C CA . THR A 1 336 ? 56.759 22.544 84.670 1.00 22.86 313 THR A CA 1
ATOM 2344 C C . THR A 1 336 ? 55.716 22.628 85.777 1.00 25.19 313 THR A C 1
ATOM 2345 O O . THR A 1 336 ? 54.671 21.977 85.714 1.00 24.25 313 THR A O 1
ATOM 2349 N N . ALA A 1 337 ? 55.985 23.442 86.790 1.00 23.92 314 ALA A N 1
ATOM 2350 C CA . ALA A 1 337 ? 55.053 23.571 87.912 1.00 24.90 314 ALA A CA 1
ATOM 2351 C C . ALA A 1 337 ? 53.599 23.726 87.467 1.00 22.70 314 ALA A C 1
ATOM 2352 O O . ALA A 1 337 ? 53.286 24.514 86.579 1.00 24.11 314 ALA A O 1
ATOM 2354 N N . HIS A 1 338 ? 52.709 23.013 88.141 1.00 21.09 315 HIS A N 1
ATOM 2355 C CA . HIS A 1 338 ? 51.307 22.964 87.744 1.00 21.96 315 HIS A CA 1
ATOM 2356 C C . HIS A 1 338 ? 50.469 23.389 88.960 1.00 25.66 315 HIS A C 1
ATOM 2357 O O . HIS A 1 338 ? 50.244 24.590 89.153 1.00 27.34 315 HIS A O 1
ATOM 2364 N N . PHE A 1 339 ? 50.030 22.450 89.783 1.00 23.97 316 PHE A N 1
ATOM 2365 C CA . PHE A 1 339 ? 49.202 22.783 90.976 1.00 23.13 316 PHE A CA 1
ATOM 2366 C C . PHE A 1 339 ? 49.868 22.398 92.299 1.00 29.08 316 PHE A C 1
ATOM 2367 O O . PHE A 1 339 ? 50.615 21.428 92.368 1.00 24.85 316 PHE A O 1
ATOM 2375 N N . LEU A 1 340 ? 49.548 23.153 93.354 1.00 27.64 317 LEU A N 1
ATOM 2376 C CA . LEU A 1 340 ? 49.854 22.751 94.724 1.00 25.08 317 LEU A CA 1
ATOM 2377 C C . LEU A 1 340 ? 48.569 22.175 95.341 1.00 26.47 317 LEU A C 1
ATOM 2378 O O . LEU A 1 340 ? 47.497 22.805 95.274 1.00 26.06 317 LEU A O 1
ATOM 2383 N N . GLU A 1 341 ? 48.653 20.955 95.882 1.00 24.00 318 GLU A N 1
ATOM 2384 C CA . GLU A 1 341 ? 47.507 20.303 96.523 1.00 26.90 318 GLU A CA 1
ATOM 2385 C C . GLU A 1 341 ? 47.320 20.792 97.957 1.00 31.33 318 GLU A C 1
ATOM 2386 O O . GLU A 1 341 ? 48.213 20.628 98.794 1.00 27.50 318 GLU A O 1
ATOM 2392 N N . VAL A 1 342 ? 46.150 21.340 98.254 1.00 29.54 319 VAL A N 1
ATOM 2393 C CA . VAL A 1 342 ? 45.897 21.770 99.631 1.00 33.42 319 VAL A CA 1
ATOM 2394 C C . VAL A 1 342 ? 45.060 20.744 100.350 1.00 29.76 319 VAL A C 1
ATOM 2395 O O . VAL A 1 342 ? 43.864 20.605 100.085 1.00 33.44 319 VAL A O 1
ATOM 2399 N N . LEU A 1 343 ? 45.721 19.993 101.224 1.00 36.70 320 LEU A N 1
ATOM 2400 C CA . LEU A 1 343 ? 45.074 19.108 102.191 1.00 39.11 320 LEU A CA 1
ATOM 2401 C C . LEU A 1 343 ? 45.857 19.321 103.483 1.00 44.88 320 LEU A C 1
ATOM 2402 O O . LEU A 1 343 ? 47.028 18.966 103.571 1.00 46.59 320 LEU A O 1
ATOM 2407 N N . ASP A 1 344 ? 45.213 19.918 104.482 1.00 42.55 321 ASP A N 1
ATOM 2408 C CA . ASP A 1 344 ? 45.936 20.437 105.639 1.00 40.35 321 ASP A CA 1
ATOM 2409 C C . ASP A 1 344 ? 45.880 19.492 106.841 1.00 41.79 321 ASP A C 1
ATOM 2410 O O . ASP A 1 344 ? 44.984 19.603 107.683 1.00 48.99 321 ASP A O 1
ATOM 2415 N N . PHE A 1 345 ? 46.837 18.572 106.926 1.00 34.65 322 PHE A N 1
ATOM 2416 C CA . PHE A 1 345 ? 46.898 17.648 108.058 1.00 39.34 322 PHE A CA 1
ATOM 2417 C C . PHE A 1 345 ? 47.636 18.246 109.256 1.00 39.62 322 PHE A C 1
ATOM 2418 O O . PHE A 1 345 ? 47.373 17.866 110.404 1.00 42.41 322 PHE A O 1
ATOM 2426 N N . ALA A 1 346 ? 48.574 19.145 108.986 1.00 35.49 323 ALA A N 1
ATOM 2427 C CA . ALA A 1 346 ? 49.491 19.608 110.020 1.00 37.60 323 ALA A CA 1
ATOM 2428 C C . ALA A 1 346 ? 49.158 20.951 110.675 1.00 37.94 323 ALA A C 1
ATOM 2429 O O . ALA A 1 346 ? 49.866 21.367 111.602 1.00 38.50 323 ALA A O 1
ATOM 2431 N N . GLY A 1 347 ? 48.122 21.641 110.198 1.00 36.35 324 GLY A N 1
ATOM 2432 C CA . GLY A 1 347 ? 47.866 23.010 110.649 1.00 39.22 324 GLY A CA 1
ATOM 2433 C C . GLY A 1 347 ? 47.761 23.072 112.171 1.00 43.60 324 GLY A C 1
ATOM 2434 O O . GLY A 1 347 ? 48.291 23.977 112.816 1.00 44.26 324 GLY A O 1
ATOM 2435 N N . ALA A 1 348 ? 47.096 22.077 112.737 1.00 42.55 325 ALA A N 1
ATOM 2436 C CA . ALA A 1 348 ? 46.834 22.047 114.169 1.00 44.00 325 ALA A CA 1
ATOM 2437 C C . ALA A 1 348 ? 48.111 22.071 115.006 1.00 44.39 325 ALA A C 1
ATOM 2438 O O . ALA A 1 348 ? 48.107 22.582 116.132 1.00 45.12 325 ALA A O 1
ATOM 2440 N N . ILE A 1 349 ? 49.209 21.535 114.471 1.00 36.68 326 ILE A N 1
ATOM 2441 C CA . ILE A 1 349 ? 50.459 21.474 115.242 1.00 36.12 326 ILE A CA 1
ATOM 2442 C C . ILE A 1 349 ? 51.578 22.401 114.769 1.00 33.69 326 ILE A C 1
ATOM 2443 O O . ILE A 1 349 ? 52.714 22.296 115.223 1.00 36.19 326 ILE A O 1
ATOM 2448 N N . LEU A 1 350 ? 51.247 23.338 113.886 1.00 33.00 327 LEU A N 1
ATOM 2449 C CA . LEU A 1 350 ? 52.221 24.321 113.399 1.00 31.24 327 LEU A CA 1
ATOM 2450 C C . LEU A 1 350 ? 52.056 25.713 114.029 1.00 37.01 327 LEU A C 1
ATOM 2451 O O . LEU A 1 350 ? 50.936 26.182 114.194 1.00 40.20 327 LEU A O 1
ATOM 2456 N N . THR A 1 351 ? 53.166 26.391 114.322 1.00 40.72 328 THR A N 1
ATOM 2457 C CA . THR A 1 351 ? 53.096 27.778 114.819 1.00 45.85 328 THR A CA 1
ATOM 2458 C C . THR A 1 351 ? 52.509 28.717 113.762 1.00 49.77 328 THR A C 1
ATOM 2459 O O . THR A 1 351 ? 51.859 29.715 114.078 1.00 45.71 328 THR A O 1
ATOM 2463 N N . GLU A 1 352 ? 52.724 28.385 112.496 1.00 44.30 329 GLU A N 1
ATOM 2464 C CA . GLU A 1 352 ? 52.186 29.192 111.410 1.00 43.96 329 GLU A CA 1
ATOM 2465 C C . GLU A 1 352 ? 51.545 28.311 110.342 1.00 42.71 329 GLU A C 1
ATOM 2466 O O . GLU A 1 352 ? 52.198 27.908 109.377 1.00 45.27 329 GLU A O 1
ATOM 2472 N N . PRO A 1 353 ? 50.263 27.991 110.533 1.00 43.11 330 PRO A N 1
ATOM 2473 C CA . PRO A 1 353 ? 49.521 27.116 109.638 1.00 42.10 330 PRO A CA 1
ATOM 2474 C C . PRO A 1 353 ? 49.465 27.659 108.210 1.00 44.31 330 PRO A C 1
ATOM 2475 O O . PRO A 1 353 ? 49.580 28.867 107.982 1.00 39.69 330 PRO A O 1
ATOM 2479 N N . LEU A 1 354 ? 49.279 26.754 107.255 1.00 41.40 331 LEU A N 1
ATOM 2480 C CA . LEU A 1 354 ? 49.154 27.113 105.855 1.00 35.68 331 LEU A CA 1
ATOM 2481 C C . LEU A 1 354 ? 48.076 28.155 105.641 1.00 34.07 331 LEU A C 1
ATOM 2482 O O . LEU A 1 354 ? 46.998 28.063 106.207 1.00 37.87 331 LEU A O 1
ATOM 2487 N N . ARG A 1 355 ? 48.369 29.146 104.812 1.00 33.34 332 ARG A N 1
ATOM 2488 C CA . ARG A 1 355 ? 47.364 30.118 104.394 1.00 39.83 332 ARG A CA 1
ATOM 2489 C C . ARG A 1 355 ? 47.096 30.046 102.887 1.00 34.94 332 ARG A C 1
ATOM 2490 O O . ARG A 1 355 ? 48.027 29.972 102.091 1.00 39.40 332 ARG A O 1
ATOM 2498 N N . VAL A 1 356 ? 45.822 30.080 102.511 1.00 38.41 333 VAL A N 1
ATOM 2499 C CA . VAL A 1 356 ? 45.411 30.135 101.108 1.00 33.39 333 VAL A CA 1
ATOM 2500 C C . VAL A 1 356 ? 44.788 31.490 100.801 1.00 40.46 333 VAL A C 1
ATOM 2501 O O . VAL A 1 356 ? 43.802 31.879 101.422 1.00 42.84 333 VAL A O 1
ATOM 2505 N N . ILE A 1 357 ? 45.362 32.202 99.838 1.00 37.02 334 ILE A N 1
ATOM 2506 C CA . ILE A 1 357 ? 44.853 33.517 99.442 1.00 41.34 334 ILE A CA 1
ATOM 2507 C C . ILE A 1 357 ? 44.506 33.568 97.946 1.00 37.49 334 ILE A C 1
ATOM 2508 O O . ILE A 1 357 ? 45.386 33.413 97.075 1.00 37.07 334 ILE A O 1
ATOM 2513 N N . ASP A 1 358 ? 43.234 33.823 97.638 1.00 32.43 335 ASP A N 1
ATOM 2514 C CA A ASP A 1 358 ? 42.804 33.896 96.244 0.50 33.69 335 ASP A CA 1
ATOM 2515 C CA B ASP A 1 358 ? 42.803 33.896 96.251 0.50 34.07 335 ASP A CA 1
ATOM 2516 C C . ASP A 1 358 ? 43.169 32.601 95.521 1.00 36.18 335 ASP A C 1
ATOM 2517 O O . ASP A 1 358 ? 43.661 32.630 94.400 1.00 33.69 335 ASP A O 1
ATOM 2526 N N . GLY A 1 359 ? 42.924 31.470 96.177 1.00 35.86 336 GLY A N 1
ATOM 2527 C CA . GLY A 1 359 ? 43.181 30.155 95.590 1.00 35.42 336 GLY A CA 1
ATOM 2528 C C . GLY A 1 359 ? 44.639 29.866 95.276 1.00 38.21 336 GLY A C 1
ATOM 2529 O O . GLY A 1 359 ? 44.936 29.007 94.440 1.00 38.38 336 GLY A O 1
ATOM 2530 N N . LYS A 1 360 ? 45.558 30.579 95.922 1.00 32.26 337 LYS A N 1
ATOM 2531 C CA . LYS A 1 360 ? 46.981 30.321 95.703 1.00 30.20 337 LYS A CA 1
ATOM 2532 C C . LYS A 1 360 ? 47.717 30.210 97.018 1.00 36.80 337 LYS A C 1
ATOM 2533 O O . LYS A 1 360 ? 47.229 30.674 98.053 1.00 34.59 337 LYS A O 1
ATOM 2539 N N . VAL A 1 361 ? 48.888 29.584 96.983 1.00 29.40 338 VAL A N 1
ATOM 2540 C CA . VAL A 1 361 ? 49.667 29.393 98.198 1.00 30.19 338 VAL A CA 1
ATOM 2541 C C . VAL A 1 361 ? 51.079 29.936 97.995 1.00 33.76 338 VAL A C 1
ATOM 2542 O O . VAL A 1 361 ? 51.707 29.707 96.958 1.00 31.93 338 VAL A O 1
ATOM 2546 N N . THR A 1 362 ? 51.571 30.697 98.972 1.00 29.66 339 THR A N 1
ATOM 2547 C CA . THR A 1 362 ? 52.920 31.283 98.878 1.00 30.57 339 THR A CA 1
ATOM 2548 C C . THR A 1 362 ? 53.842 30.698 99.954 1.00 33.18 339 THR A C 1
ATOM 2549 O O . THR A 1 362 ? 53.433 30.568 101.109 1.00 37.14 339 THR A O 1
ATOM 2553 N N . ALA A 1 363 ? 55.074 30.338 99.585 1.00 27.88 340 ALA A N 1
ATOM 2554 C CA . ALA A 1 363 ? 56.029 29.753 100.531 1.00 28.83 340 ALA A CA 1
ATOM 2555 C C . ALA A 1 363 ? 56.279 30.722 101.684 1.00 35.28 340 ALA A C 1
ATOM 2556 O O . ALA A 1 363 ? 56.402 31.918 101.460 1.00 31.97 340 ALA A O 1
ATOM 2558 N N . LYS A 1 364 ? 56.399 30.168 102.883 1.00 32.84 341 LYS A N 1
ATOM 2559 C CA . LYS A 1 364 ? 56.711 30.923 104.105 1.00 36.64 341 LYS A CA 1
ATOM 2560 C C . LYS A 1 364 ? 58.003 30.392 104.676 1.00 39.33 341 LYS A C 1
ATOM 2561 O O . LYS A 1 364 ? 58.172 29.175 104.797 1.00 33.13 341 LYS A O 1
ATOM 2567 N N . GLY A 1 365 ? 58.921 31.293 105.028 1.00 37.08 342 GLY A N 1
ATOM 2568 C CA . GLY A 1 365 ? 60.162 30.892 105.708 1.00 35.41 342 GLY A CA 1
ATOM 2569 C C . GLY A 1 365 ? 60.166 31.382 107.160 1.00 42.96 342 GLY A C 1
ATOM 2570 O O . GLY A 1 365 ? 59.115 31.728 107.699 1.00 40.12 342 GLY A O 1
ATOM 2571 N N . PRO A 1 366 ? 61.339 31.391 107.807 1.00 42.06 343 PRO A N 1
ATOM 2572 C CA . PRO A 1 366 ? 62.612 30.911 107.281 1.00 39.98 343 PRO A CA 1
ATOM 2573 C C . PRO A 1 366 ? 62.581 29.389 107.178 1.00 35.02 343 PRO A C 1
ATOM 2574 O O . PRO A 1 366 ? 61.714 28.758 107.775 1.00 37.35 343 PRO A O 1
ATOM 2578 N N . GLY A 1 367 ? 63.528 28.811 106.450 1.00 33.68 344 GLY A N 1
ATOM 2579 C CA . GLY A 1 367 ? 63.513 27.366 106.175 1.00 35.23 344 GLY A CA 1
ATOM 2580 C C . GLY A 1 367 ? 62.237 27.005 105.422 1.00 31.35 344 GLY A C 1
ATOM 2581 O O . GLY A 1 367 ? 61.851 27.713 104.492 1.00 30.80 344 GLY A O 1
ATOM 2582 N N . LEU A 1 368 ? 61.566 25.938 105.857 1.00 34.33 345 LEU A N 1
ATOM 2583 C CA . LEU A 1 368 ? 60.294 25.530 105.276 1.00 34.13 345 LEU A CA 1
ATOM 2584 C C . LEU A 1 368 ? 59.098 26.145 105.981 1.00 38.64 345 LEU A C 1
ATOM 2585 O O . LEU A 1 368 ? 57.957 25.854 105.631 1.00 37.47 345 LEU A O 1
ATOM 2590 N N . GLY A 1 369 ? 59.349 26.992 106.979 1.00 36.00 346 GLY A N 1
ATOM 2591 C CA . GLY A 1 369 ? 58.261 27.599 107.723 1.00 34.64 346 GLY A CA 1
ATOM 2592 C C . GLY A 1 369 ? 57.560 26.592 108.609 1.00 32.78 346 GLY A C 1
ATOM 2593 O O . GLY A 1 369 ? 56.360 26.680 108.821 1.00 41.23 346 GLY A O 1
ATOM 2594 N N . LEU A 1 370 ? 58.311 25.627 109.129 1.00 31.90 347 LEU A N 1
ATOM 2595 C CA . LEU A 1 370 ? 57.735 24.585 109.965 1.00 37.17 347 LEU A CA 1
ATOM 2596 C C . LEU A 1 370 ? 58.332 24.689 111.374 1.00 43.94 347 LEU A C 1
ATOM 2597 O O . LEU A 1 370 ? 59.478 24.317 111.592 1.00 58.47 347 LEU A O 1
ATOM 2602 N N . ALA A 1 371 ? 57.567 25.237 112.304 1.00 48.05 348 ALA A N 1
ATOM 2603 C CA . ALA A 1 371 ? 57.958 25.265 113.714 1.00 40.17 348 ALA A CA 1
ATOM 2604 C C . ALA A 1 371 ? 56.740 24.780 114.459 1.00 39.89 348 ALA A C 1
ATOM 2605 O O . ALA A 1 371 ? 55.611 25.059 114.048 1.00 45.50 348 ALA A O 1
ATOM 2607 N N . TRP A 1 372 ? 56.950 24.046 115.542 1.00 35.67 349 TRP A N 1
ATOM 2608 C CA . TRP A 1 372 ? 55.839 23.402 116.209 1.00 36.61 349 TRP A CA 1
ATOM 2609 C C . TRP A 1 372 ? 55.148 24.297 117.238 1.00 40.65 349 TRP A C 1
ATOM 2610 O O . TRP A 1 372 ? 55.797 25.001 118.016 1.00 43.40 349 TRP A O 1
ATOM 2621 N N . ASN A 1 373 ? 53.823 24.261 117.217 1.00 37.92 350 ASN A N 1
ATOM 2622 C CA . ASN A 1 373 ? 53.020 24.725 118.339 1.00 43.02 350 ASN A CA 1
ATOM 2623 C C . ASN A 1 373 ? 53.085 23.626 119.409 1.00 38.38 350 ASN A C 1
ATOM 2624 O O . ASN A 1 373 ? 52.297 22.679 119.401 1.00 39.14 350 ASN A O 1
ATOM 2629 N N . GLU A 1 374 ? 54.051 23.743 120.319 1.00 42.48 351 GLU A N 1
ATOM 2630 C CA . GLU A 1 374 ? 54.291 22.686 121.309 1.00 41.31 351 GLU A CA 1
ATOM 2631 C C . GLU A 1 374 ? 53.089 22.320 122.198 1.00 43.38 351 GLU A C 1
ATOM 2632 O O . GLU A 1 374 ? 52.911 21.154 122.561 1.00 44.26 351 GLU A O 1
ATOM 2638 N N . SER A 1 375 ? 52.269 23.299 122.571 1.00 44.35 352 SER A N 1
ATOM 2639 C CA . SER A 1 375 ? 51.127 22.974 123.412 1.00 44.13 352 SER A CA 1
ATOM 2640 C C . SER A 1 375 ? 50.185 22.039 122.645 1.00 42.29 352 SER A C 1
ATOM 2641 O O . SER A 1 375 ? 49.629 21.095 123.202 1.00 42.68 352 SER A O 1
ATOM 2644 N N . ALA A 1 376 ? 50.050 22.269 121.348 1.00 42.70 353 ALA A N 1
ATOM 2645 C CA . ALA A 1 376 ? 49.222 21.400 120.526 1.00 41.94 353 ALA A CA 1
ATOM 2646 C C . ALA A 1 376 ? 49.881 20.025 120.315 1.00 40.30 353 ALA A C 1
ATOM 2647 O O . ALA A 1 376 ? 49.211 18.990 120.383 1.00 37.05 353 ALA A O 1
ATOM 2649 N N . VAL A 1 377 ? 51.188 20.015 120.084 1.00 36.45 354 VAL A N 1
ATOM 2650 C CA . VAL A 1 377 ? 51.914 18.746 119.980 1.00 42.17 354 VAL A CA 1
ATOM 2651 C C . VAL A 1 377 ? 51.689 17.913 121.242 1.00 44.24 354 VAL A C 1
ATOM 2652 O O . VAL A 1 377 ? 51.350 16.732 121.170 1.00 42.06 354 VAL A O 1
ATOM 2656 N N . ALA A 1 378 ? 51.852 18.531 122.407 1.00 46.02 355 ALA A N 1
ATOM 2657 C CA . ALA A 1 378 ? 51.594 17.828 123.659 1.00 44.05 355 ALA A CA 1
ATOM 2658 C C . ALA A 1 378 ? 50.181 17.239 123.688 1.00 42.72 355 ALA A C 1
ATOM 2659 O O . ALA A 1 378 ? 49.974 16.104 124.103 1.00 44.48 355 ALA A O 1
ATOM 2661 N N . LYS A 1 379 ? 49.205 18.023 123.248 1.00 43.65 356 LYS A N 1
ATOM 2662 C CA . LYS A 1 379 ? 47.812 17.584 123.237 1.00 43.43 356 LYS A CA 1
ATOM 2663 C C . LYS A 1 379 ? 47.593 16.357 122.347 1.00 45.79 356 LYS A C 1
ATOM 2664 O O . LYS A 1 379 ? 46.857 15.434 122.708 1.00 39.70 356 LYS A O 1
ATOM 2670 N N . TYR A 1 380 ? 48.235 16.343 121.182 1.00 43.67 357 TYR A N 1
ATOM 2671 C CA . TYR A 1 380 ? 47.961 15.293 120.175 1.00 43.05 357 TYR A CA 1
ATOM 2672 C C . TYR A 1 380 ? 49.012 14.187 120.055 1.00 41.10 357 TYR A C 1
ATOM 2673 O O . TYR A 1 380 ? 48.834 13.236 119.290 1.00 41.81 357 TYR A O 1
ATOM 2682 N N . GLN A 1 381 ? 50.092 14.296 120.818 1.00 37.66 358 GLN A N 1
ATOM 2683 C CA . GLN A 1 381 ? 51.128 13.281 120.784 1.00 36.10 358 GLN A CA 1
ATOM 2684 C C . GLN A 1 381 ? 50.609 11.922 121.215 1.00 45.91 358 GLN A C 1
ATOM 2685 O O . GLN A 1 381 ? 49.795 11.818 122.140 1.00 46.58 358 GLN A O 1
ATOM 2691 N N . VAL A 1 382 ? 51.059 10.879 120.520 1.00 38.17 359 VAL A N 1
ATOM 2692 C CA . VAL A 1 382 ? 50.779 9.508 120.917 1.00 43.69 359 VAL A CA 1
ATOM 2693 C C . VAL A 1 382 ? 52.103 8.795 121.098 1.00 48.64 359 VAL A C 1
ATOM 2694 O O . VAL A 1 382 ? 53.082 9.096 120.413 1.00 51.50 359 VAL A O 1
ATOM 2698 N N . THR A 1 383 ? 52.155 7.867 122.039 1.00 57.22 360 THR A N 1
ATOM 2699 C CA . THR A 1 383 ? 53.412 7.182 122.315 1.00 64.50 360 THR A CA 1
ATOM 2700 C C . THR A 1 383 ? 53.200 5.687 122.505 1.00 67.03 360 THR A C 1
ATOM 2701 O O . THR A 1 383 ? 52.069 5.224 122.697 1.00 66.45 360 THR A O 1
ATOM 2706 N N . THR B 1 25 ? 66.315 41.979 102.813 1.00 71.91 2 THR B N 1
ATOM 2707 C CA . THR B 1 25 ? 65.640 41.631 101.527 1.00 69.70 2 THR B CA 1
ATOM 2708 C C . THR B 1 25 ? 66.660 41.204 100.463 1.00 64.23 2 THR B C 1
ATOM 2709 O O . THR B 1 25 ? 67.868 41.187 100.710 1.00 61.60 2 THR B O 1
ATOM 2713 N N . THR B 1 26 ? 66.163 40.864 99.279 1.00 53.56 3 THR B N 1
ATOM 2714 C CA . THR B 1 26 ? 67.004 40.301 98.228 1.00 44.94 3 THR B CA 1
ATOM 2715 C C . THR B 1 26 ? 67.747 41.376 97.436 1.00 37.17 3 THR B C 1
ATOM 2716 O O . THR B 1 26 ? 67.183 42.422 97.113 1.00 39.06 3 THR B O 1
ATOM 2720 N N . ALA B 1 27 ? 69.009 41.108 97.114 1.00 35.64 4 ALA B N 1
ATOM 2721 C CA . ALA B 1 27 ? 69.797 42.014 96.283 1.00 38.43 4 ALA B CA 1
ATOM 2722 C C . ALA B 1 27 ? 69.117 42.268 94.940 1.00 39.48 4 ALA B C 1
ATOM 2723 O O . ALA B 1 27 ? 68.379 41.425 94.424 1.00 42.59 4 ALA B O 1
ATOM 2725 N N . ALA B 1 28 ? 69.361 43.442 94.380 1.00 38.70 5 ALA B N 1
ATOM 2726 C CA . ALA B 1 28 ? 68.842 43.778 93.074 1.00 34.85 5 ALA B CA 1
ATOM 2727 C C . ALA B 1 28 ? 70.016 44.081 92.158 1.00 39.38 5 ALA B C 1
ATOM 2728 O O . ALA B 1 28 ? 71.070 44.543 92.608 1.00 37.66 5 ALA B O 1
ATOM 2730 N N . ILE B 1 29 ? 69.854 43.787 90.875 1.00 35.12 6 ILE B N 1
ATOM 2731 C CA . ILE B 1 29 ? 70.881 44.082 89.888 1.00 35.87 6 ILE B CA 1
ATOM 2732 C C . ILE B 1 29 ? 70.866 45.583 89.611 1.00 40.30 6 ILE B C 1
ATOM 2733 O O . ILE B 1 29 ? 69.793 46.169 89.483 1.00 34.77 6 ILE B O 1
ATOM 2738 N N . THR B 1 30 ? 72.043 46.205 89.535 1.00 34.51 7 THR B N 1
ATOM 2739 C CA . THR B 1 30 ? 72.108 47.640 89.266 1.00 38.13 7 THR B CA 1
ATOM 2740 C C . THR B 1 30 ? 72.757 47.916 87.916 1.00 40.25 7 THR B C 1
ATOM 2741 O O . THR B 1 30 ? 72.552 48.972 87.312 1.00 40.16 7 THR B O 1
ATOM 2745 N N . GLY B 1 31 ? 73.523 46.960 87.413 1.00 35.01 8 GLY B N 1
ATOM 2746 C CA . GLY B 1 31 ? 74.150 47.165 86.120 1.00 34.30 8 GLY B CA 1
ATOM 2747 C C . GLY B 1 31 ? 74.895 45.939 85.649 1.00 33.23 8 GLY B C 1
ATOM 2748 O O . GLY B 1 31 ? 75.167 45.027 86.423 1.00 33.74 8 GLY B O 1
ATOM 2749 N N . VAL B 1 32 ? 75.209 45.927 84.366 1.00 32.46 9 VAL B N 1
ATOM 2750 C CA . VAL B 1 32 ? 75.950 44.824 83.772 1.00 34.11 9 VAL B CA 1
ATOM 2751 C C . VAL B 1 32 ? 76.970 45.382 82.801 1.00 30.59 9 VAL B C 1
ATOM 2752 O O . VAL B 1 32 ? 76.650 46.232 81.956 1.00 33.54 9 VAL B O 1
ATOM 2756 N N . THR B 1 33 ? 78.202 44.910 82.911 1.00 29.11 10 THR B N 1
ATOM 2757 C CA . THR B 1 33 ? 79.209 45.253 81.926 1.00 28.28 10 THR B CA 1
ATOM 2758 C C . THR B 1 33 ? 79.907 44.006 81.411 1.00 31.46 10 THR B C 1
ATOM 2759 O O . THR B 1 33 ? 79.943 42.980 82.075 1.00 34.18 10 THR B O 1
ATOM 2763 N N . ALA B 1 34 ? 80.436 44.088 80.203 1.00 30.86 11 ALA B N 1
ATOM 2764 C CA . ALA B 1 34 ? 81.156 42.964 79.638 1.00 35.66 11 ALA B CA 1
ATOM 2765 C C . ALA B 1 34 ? 82.385 43.530 78.964 1.00 31.56 11 ALA B C 1
ATOM 2766 O O . ALA B 1 34 ? 82.301 44.576 78.337 1.00 33.34 11 ALA B O 1
ATOM 2768 N N . ARG B 1 35 ? 83.514 42.839 79.094 1.00 29.30 12 ARG B N 1
ATOM 2769 C CA . ARG B 1 35 ? 84.745 43.240 78.423 1.00 32.82 12 ARG B CA 1
ATOM 2770 C C . ARG B 1 35 ? 85.342 42.064 77.674 1.00 28.53 12 ARG B C 1
ATOM 2771 O O . ARG B 1 35 ? 85.307 40.930 78.152 1.00 34.86 12 ARG B O 1
ATOM 2779 N N . ALA B 1 36 ? 85.905 42.333 76.499 1.00 32.34 13 ALA B N 1
ATOM 2780 C CA . ALA B 1 36 ? 86.550 41.272 75.733 1.00 37.01 13 ALA B CA 1
ATOM 2781 C C . ALA B 1 36 ? 88.060 41.253 75.960 1.00 38.07 13 ALA B C 1
ATOM 2782 O O . ALA B 1 36 ? 88.704 42.312 75.997 1.00 38.23 13 ALA B O 1
ATOM 2784 N N . VAL B 1 37 ? 88.618 40.052 76.114 1.00 32.56 14 VAL B N 1
ATOM 2785 C CA . VAL B 1 37 ? 90.069 39.884 76.153 1.00 33.93 14 VAL B CA 1
ATOM 2786 C C . VAL B 1 37 ? 90.510 38.764 75.237 1.00 37.74 14 VAL B C 1
ATOM 2787 O O . VAL B 1 37 ? 89.708 37.924 74.859 1.00 30.33 14 VAL B O 1
ATOM 2791 N N . ILE B 1 38 ? 91.776 38.788 74.839 1.00 32.78 15 ILE B N 1
ATOM 2792 C CA . ILE B 1 38 ? 92.365 37.685 74.109 1.00 32.90 15 ILE B CA 1
ATOM 2793 C C . ILE B 1 38 ? 93.621 37.303 74.860 1.00 41.60 15 ILE B C 1
ATOM 2794 O O . ILE B 1 38 ? 94.623 38.031 74.828 1.00 40.25 15 ILE B O 1
ATOM 2799 N N . THR B 1 39 ? 93.554 36.186 75.577 1.00 34.36 16 THR B N 1
ATOM 2800 C CA . THR B 1 39 ? 94.675 35.738 76.393 1.00 34.52 16 THR B CA 1
ATOM 2801 C C . THR B 1 39 ? 95.632 34.858 75.589 1.00 37.05 16 THR B C 1
ATOM 2802 O O . THR B 1 39 ? 95.248 34.265 74.572 1.00 39.15 16 THR B O 1
ATOM 2806 N N . PRO B 1 40 ? 96.897 34.771 76.028 1.00 39.36 17 PRO B N 1
ATOM 2807 C CA . PRO B 1 40 ? 97.797 33.876 75.315 1.00 36.67 17 PRO B CA 1
ATOM 2808 C C . PRO B 1 40 ? 97.684 32.435 75.802 1.00 44.40 17 PRO B C 1
ATOM 2809 O O . PRO B 1 40 ? 97.228 32.183 76.923 1.00 47.40 17 PRO B O 1
ATOM 2813 N N . MET B 1 41 ? 98.103 31.497 74.962 1.00 44.53 18 MET B N 1
ATOM 2814 C CA . MET B 1 41 ? 98.171 30.098 75.363 1.00 53.35 18 MET B CA 1
ATOM 2815 C C . MET B 1 41 ? 99.565 29.576 75.032 1.00 55.20 18 MET B C 1
ATOM 2816 O O . MET B 1 41 ? 100.102 29.883 73.969 1.00 60.15 18 MET B O 1
ATOM 2821 N N A LYS B 1 42 ? 100.139 28.820 75.937 0.50 57.99 19 LYS B N 1
ATOM 2822 N N B LYS B 1 42 ? 100.138 28.798 75.918 0.50 56.35 19 LYS B N 1
ATOM 2823 C CA A LYS B 1 42 ? 101.373 28.174 75.613 0.50 58.45 19 LYS B CA 1
ATOM 2824 C CA B LYS B 1 42 ? 101.509 28.370 75.728 0.50 54.97 19 LYS B CA 1
ATOM 2825 C C A LYS B 1 42 ? 101.032 27.030 74.668 0.50 58.31 19 LYS B C 1
ATOM 2826 C C B LYS B 1 42 ? 101.782 27.571 74.485 0.50 53.07 19 LYS B C 1
ATOM 2827 O O A LYS B 1 42 ? 101.534 26.939 73.584 0.50 55.70 19 LYS B O 1
ATOM 2828 O O B LYS B 1 42 ? 102.828 27.727 73.862 0.50 48.82 19 LYS B O 1
ATOM 2839 N N A ARG B 1 43 ? 100.080 26.187 75.034 0.50 57.86 20 ARG B N 1
ATOM 2840 N N B ARG B 1 43 ? 100.867 26.689 74.137 0.50 51.85 20 ARG B N 1
ATOM 2841 C CA A ARG B 1 43 ? 99.830 25.086 74.118 0.50 59.68 20 ARG B CA 1
ATOM 2842 C CA B ARG B 1 43 ? 101.030 25.888 72.954 0.50 50.07 20 ARG B CA 1
ATOM 2843 C C A ARG B 1 43 ? 98.762 25.432 73.108 0.50 63.11 20 ARG B C 1
ATOM 2844 C C B ARG B 1 43 ? 99.735 25.909 72.131 0.50 49.97 20 ARG B C 1
ATOM 2845 O O A ARG B 1 43 ? 97.616 25.498 73.448 0.50 65.36 20 ARG B O 1
ATOM 2846 O O B ARG B 1 43 ? 98.658 25.912 72.670 0.50 47.97 20 ARG B O 1
ATOM 2861 N N A PRO B 1 44 ? 99.192 25.668 71.878 0.50 65.34 21 PRO B N 1
ATOM 2862 N N B PRO B 1 44 ? 99.867 25.880 70.819 0.50 48.99 21 PRO B N 1
ATOM 2863 C CA A PRO B 1 44 ? 98.332 25.932 70.725 0.50 63.79 21 PRO B CA 1
ATOM 2864 C CA B PRO B 1 44 ? 98.698 25.919 69.942 0.50 48.10 21 PRO B CA 1
ATOM 2865 C C A PRO B 1 44 ? 97.633 24.647 70.508 0.50 58.85 21 PRO B C 1
ATOM 2866 C C B PRO B 1 44 ? 97.865 24.691 70.185 0.50 48.24 21 PRO B C 1
ATOM 2867 O O A PRO B 1 44 ? 98.269 23.625 70.558 0.50 62.24 21 PRO B O 1
ATOM 2868 O O B PRO B 1 44 ? 98.393 23.692 70.608 0.50 50.59 21 PRO B O 1
ATOM 2875 N N A LEU B 1 45 ? 96.339 24.697 70.315 0.50 49.65 22 LEU B N 1
ATOM 2876 N N B LEU B 1 45 ? 96.569 24.783 69.968 0.50 43.06 22 LEU B N 1
ATOM 2877 C CA A LEU B 1 45 ? 95.599 23.493 70.258 0.50 38.21 22 LEU B CA 1
ATOM 2878 C CA B LEU B 1 45 ? 95.718 23.644 70.248 0.50 39.55 22 LEU B CA 1
ATOM 2879 C C A LEU B 1 45 ? 95.052 23.254 68.903 0.50 33.64 22 LEU B C 1
ATOM 2880 C C B LEU B 1 45 ? 95.089 23.277 68.918 0.50 34.10 22 LEU B C 1
ATOM 2881 O O A LEU B 1 45 ? 94.097 23.828 68.515 0.50 34.97 22 LEU B O 1
ATOM 2882 O O B LEU B 1 45 ? 94.105 23.819 68.548 0.50 36.06 22 LEU B O 1
ATOM 2891 N N . ARG B 1 46 ? 95.683 22.354 68.208 1.00 31.31 23 ARG B N 1
ATOM 2892 C CA . ARG B 1 46 ? 95.219 22.026 66.874 1.00 29.68 23 ARG B CA 1
ATOM 2893 C C . ARG B 1 46 ? 94.054 21.041 66.970 1.00 31.70 23 ARG B C 1
ATOM 2894 O O . ARG B 1 46 ? 94.107 20.102 67.761 1.00 27.74 23 ARG B O 1
ATOM 2902 N N . ASN B 1 47 ? 93.019 21.250 66.155 1.00 27.65 24 ASN B N 1
ATOM 2903 C CA . ASN B 1 47 ? 91.880 20.351 66.121 1.00 27.96 24 ASN B CA 1
ATOM 2904 C C . ASN B 1 47 ? 91.557 20.086 64.657 1.00 29.82 24 ASN B C 1
ATOM 2905 O O . ASN B 1 47 ? 92.218 20.616 63.765 1.00 30.03 24 ASN B O 1
ATOM 2910 N N . ALA B 1 48 ? 90.565 19.252 64.387 1.00 24.71 25 ALA B N 1
ATOM 2911 C CA . ALA B 1 48 ? 90.295 18.856 63.011 1.00 27.08 25 ALA B CA 1
ATOM 2912 C C . ALA B 1 48 ? 89.878 20.023 62.113 1.00 28.85 25 ALA B C 1
ATOM 2913 O O . ALA B 1 48 ? 89.937 19.900 60.878 1.00 30.32 25 ALA B O 1
ATOM 2915 N N . PHE B 1 49 ? 89.412 21.124 62.705 1.00 24.14 26 PHE B N 1
ATOM 2916 C CA . PHE B 1 49 ? 88.933 22.269 61.889 1.00 28.47 26 PHE B CA 1
ATOM 2917 C C . PHE B 1 49 ? 89.907 23.462 61.819 1.00 35.96 26 PHE B C 1
ATOM 2918 O O . PHE B 1 49 ? 89.654 24.439 61.109 1.00 37.35 26 PHE B O 1
ATOM 2926 N N . GLY B 1 50 ? 91.026 23.378 62.526 1.00 32.82 27 GLY B N 1
ATOM 2927 C CA . GLY B 1 50 ? 91.973 24.478 62.539 1.00 31.03 27 GLY B CA 1
ATOM 2928 C C . GLY B 1 50 ? 92.675 24.528 63.871 1.00 38.36 27 GLY B C 1
ATOM 2929 O O . GLY B 1 50 ? 92.832 23.510 64.532 1.00 34.89 27 GLY B O 1
ATOM 2930 N N . VAL B 1 51 ? 93.086 25.715 64.292 1.00 31.61 28 VAL B N 1
ATOM 2931 C CA . VAL B 1 51 ? 93.893 25.803 65.502 1.00 33.63 28 VAL B CA 1
ATOM 2932 C C . VAL B 1 51 ? 93.377 26.891 66.424 1.00 39.82 28 VAL B C 1
ATOM 2933 O O . VAL B 1 51 ? 93.044 27.980 65.965 1.00 41.38 28 VAL B O 1
ATOM 2937 N N . ILE B 1 52 ? 93.319 26.610 67.723 1.00 35.91 29 ILE B N 1
ATOM 2938 C CA . ILE B 1 52 ? 92.995 27.646 68.684 1.00 36.01 29 ILE B CA 1
ATOM 2939 C C . ILE B 1 52 ? 94.313 28.010 69.341 1.00 42.27 29 ILE B C 1
ATOM 2940 O O . ILE B 1 52 ? 94.883 27.199 70.062 1.00 41.28 29 ILE B O 1
ATOM 2945 N N . ASP B 1 53 ? 94.831 29.206 69.080 1.00 43.82 30 ASP B N 1
ATOM 2946 C CA . ASP B 1 53 ? 96.143 29.534 69.657 1.00 44.45 30 ASP B CA 1
ATOM 2947 C C . ASP B 1 53 ? 96.105 30.718 70.602 1.00 42.20 30 ASP B C 1
ATOM 2948 O O . ASP B 1 53 ? 97.139 31.236 71.013 1.00 44.28 30 ASP B O 1
ATOM 2953 N N . SER B 1 54 ? 94.902 31.121 70.977 1.00 38.57 31 SER B N 1
ATOM 2954 C CA . SER B 1 54 ? 94.740 32.179 71.949 1.00 39.62 31 SER B CA 1
ATOM 2955 C C . SER B 1 54 ? 93.392 32.002 72.603 1.00 39.54 31 SER B C 1
ATOM 2956 O O . SER B 1 54 ? 92.552 31.237 72.121 1.00 46.54 31 SER B O 1
ATOM 2959 N N . GLY B 1 55 ? 93.171 32.707 73.697 1.00 36.48 32 GLY B N 1
ATOM 2960 C CA . GLY B 1 55 ? 91.913 32.557 74.395 1.00 36.23 32 GLY B CA 1
ATOM 2961 C C . GLY B 1 55 ? 91.068 33.793 74.274 1.00 33.57 32 GLY B C 1
ATOM 2962 O O . GLY B 1 55 ? 91.224 34.716 75.076 1.00 32.87 32 GLY B O 1
ATOM 2963 N N . PRO B 1 56 ? 90.155 33.830 73.280 1.00 31.39 33 PRO B N 1
ATOM 2964 C CA . PRO B 1 56 ? 89.234 34.960 73.261 1.00 30.49 33 PRO B CA 1
ATOM 2965 C C . PRO B 1 56 ? 88.107 34.776 74.272 1.00 31.50 33 PRO B C 1
ATOM 2966 O O . PRO B 1 56 ? 87.337 33.797 74.189 1.00 31.39 33 PRO B O 1
ATOM 2970 N N . LEU B 1 57 ? 88.028 35.695 75.233 1.00 26.48 34 LEU B N 1
ATOM 2971 C CA . LEU B 1 57 ? 87.090 35.563 76.327 1.00 27.76 34 LEU B CA 1
ATOM 2972 C C . LEU B 1 57 ? 86.235 36.805 76.476 1.00 27.62 34 LEU B C 1
ATOM 2973 O O . LEU B 1 57 ? 86.649 37.913 76.113 1.00 29.79 34 LEU B O 1
ATOM 2978 N N . VAL B 1 58 ? 85.057 36.620 77.056 1.00 26.79 35 VAL B N 1
ATOM 2979 C CA . VAL B 1 58 ? 84.234 37.738 77.448 1.00 26.78 35 VAL B CA 1
ATOM 2980 C C . VAL B 1 58 ? 84.041 37.712 78.947 1.00 30.92 35 VAL B C 1
ATOM 2981 O O . VAL B 1 58 ? 83.602 36.716 79.505 1.00 28.87 35 VAL B O 1
ATOM 2985 N N . LEU B 1 59 ? 84.408 38.806 79.615 1.00 29.64 36 LEU B N 1
ATOM 2986 C CA . LEU B 1 59 ? 84.346 38.852 81.064 1.00 26.81 36 LEU B CA 1
ATOM 2987 C C . LEU B 1 59 ? 83.136 39.639 81.513 1.00 29.32 36 LEU B C 1
ATOM 2988 O O . LEU B 1 59 ? 82.951 40.795 81.138 1.00 32.29 36 LEU B O 1
ATOM 2993 N N . ILE B 1 60 ? 82.309 39.023 82.337 1.00 28.93 37 ILE B N 1
ATOM 2994 C CA . ILE B 1 60 ? 81.009 39.578 82.648 1.00 28.16 37 ILE B CA 1
ATOM 2995 C C . ILE B 1 60 ? 80.947 40.010 84.119 1.00 29.45 37 ILE B C 1
ATOM 2996 O O . ILE B 1 60 ? 81.320 39.250 85.030 1.00 29.65 37 ILE B O 1
ATOM 3001 N N . ASP B 1 61 ? 80.460 41.232 84.340 1.00 31.73 38 ASP B N 1
ATOM 3002 C CA . ASP B 1 61 ? 80.260 41.775 85.681 1.00 32.64 38 ASP B CA 1
ATOM 3003 C C . ASP B 1 61 ? 78.814 42.183 85.889 1.00 26.62 38 ASP B C 1
ATOM 3004 O O . ASP B 1 61 ? 78.276 42.994 85.149 1.00 32.50 38 ASP B O 1
ATOM 3009 N N . VAL B 1 62 ? 78.195 41.624 86.917 1.00 28.06 39 VAL B N 1
ATOM 3010 C CA . VAL B 1 62 ? 76.852 42.008 87.294 1.00 29.51 39 VAL B CA 1
ATOM 3011 C C . VAL B 1 62 ? 76.909 42.733 88.650 1.00 29.82 39 VAL B C 1
ATOM 3012 O O . VAL B 1 62 ? 77.128 42.114 89.687 1.00 29.49 39 VAL B O 1
ATOM 3016 N N . THR B 1 63 ? 76.729 44.050 88.618 1.00 35.15 40 THR B N 1
ATOM 3017 C CA . THR B 1 63 ? 76.741 44.825 89.860 1.00 36.42 40 THR B CA 1
ATOM 3018 C C . THR B 1 63 ? 75.407 44.729 90.601 1.00 35.32 40 THR B C 1
ATOM 3019 O O . THR B 1 63 ? 74.330 44.657 89.994 1.00 33.96 40 THR B O 1
ATOM 3023 N N . THR B 1 64 ? 75.477 44.702 91.926 1.00 31.40 41 THR B N 1
ATOM 3024 C CA . THR B 1 64 ? 74.277 44.631 92.748 1.00 33.93 41 THR B CA 1
ATOM 3025 C C . THR B 1 64 ? 74.187 45.857 93.664 1.00 36.51 41 THR B C 1
ATOM 3026 O O . THR B 1 64 ? 75.132 46.635 93.753 1.00 37.93 41 THR B O 1
ATOM 3030 N N . ASP B 1 65 ? 73.055 46.015 94.340 1.00 37.81 42 ASP B N 1
ATOM 3031 C CA . ASP B 1 65 ? 72.892 47.087 95.320 1.00 40.48 42 ASP B CA 1
ATOM 3032 C C . ASP B 1 65 ? 73.302 46.634 96.736 1.00 43.87 42 ASP B C 1
ATOM 3033 O O . ASP B 1 65 ? 72.906 47.253 97.732 1.00 44.74 42 ASP B O 1
ATOM 3038 N N . GLN B 1 66 ? 74.089 45.563 96.835 1.00 38.03 43 GLN B N 1
ATOM 3039 C CA . GLN B 1 66 ? 74.490 45.046 98.146 1.00 37.02 43 GLN B CA 1
ATOM 3040 C C . GLN B 1 66 ? 75.996 44.828 98.274 1.00 34.93 43 GLN B C 1
ATOM 3041 O O . GLN B 1 66 ? 76.439 43.958 99.015 1.00 42.00 43 GLN B O 1
ATOM 3047 N N . GLY B 1 67 ? 76.769 45.621 97.538 1.00 36.17 44 GLY B N 1
ATOM 3048 C CA . GLY B 1 67 ? 78.219 45.669 97.708 1.00 39.52 44 GLY B CA 1
ATOM 3049 C C . GLY B 1 67 ? 78.968 44.497 97.124 1.00 45.17 44 GLY B C 1
ATOM 3050 O O . GLY B 1 67 ? 80.098 44.187 97.524 1.00 43.96 44 GLY B O 1
ATOM 3051 N N . VAL B 1 68 ? 78.334 43.839 96.162 1.00 41.81 45 VAL B N 1
ATOM 3052 C CA . VAL B 1 68 ? 78.916 42.666 95.532 1.00 37.96 45 VAL B CA 1
ATOM 3053 C C . VAL B 1 68 ? 78.711 42.811 94.035 1.00 36.80 45 VAL B C 1
ATOM 3054 O O . VAL B 1 68 ? 77.689 43.349 93.589 1.00 37.46 45 VAL B O 1
ATOM 3058 N N . THR B 1 69 ? 79.703 42.366 93.270 1.00 35.09 46 THR B N 1
ATOM 3059 C CA . THR B 1 69 ? 79.591 42.297 91.822 1.00 36.64 46 THR B CA 1
ATOM 3060 C C . THR B 1 69 ? 79.833 40.850 91.397 1.00 35.98 46 THR B C 1
ATOM 3061 O O . THR B 1 69 ? 80.898 40.303 91.649 1.00 33.87 46 THR B O 1
ATOM 3065 N N . GLY B 1 70 ? 78.836 40.228 90.769 1.00 35.55 47 GLY B N 1
ATOM 3066 C CA . GLY B 1 70 ? 79.009 38.842 90.330 1.00 29.39 47 GLY B CA 1
ATOM 3067 C C . GLY B 1 70 ? 79.854 38.797 89.080 1.00 26.22 47 GLY B C 1
ATOM 3068 O O . GLY B 1 70 ? 79.777 39.697 88.251 1.00 26.22 47 GLY B O 1
ATOM 3069 N N . HIS B 1 71 ? 80.646 37.731 88.929 1.00 28.25 48 HIS B N 1
ATOM 3070 C CA . HIS B 1 71 ? 81.548 37.585 87.790 1.00 29.78 48 HIS B CA 1
ATOM 3071 C C . HIS B 1 71 ? 81.370 36.222 87.094 1.00 30.41 48 HIS B C 1
ATOM 3072 O O . HIS B 1 71 ? 81.134 35.215 87.754 1.00 31.40 48 HIS B O 1
ATOM 3079 N N . SER B 1 72 ? 81.515 36.207 85.774 1.00 30.82 49 SER B N 1
ATOM 3080 C CA . SER B 1 72 ? 81.694 34.949 85.039 1.00 28.73 49 SER B CA 1
ATOM 3081 C C . SER B 1 72 ? 82.409 35.270 83.754 1.00 29.32 49 SER B C 1
ATOM 3082 O O . SER B 1 72 ? 82.601 36.440 83.423 1.00 28.02 49 SER B O 1
ATOM 3085 N N . TYR B 1 73 ? 82.863 34.238 83.041 1.00 25.08 50 TYR B N 1
ATOM 3086 C CA . TYR B 1 73 ? 83.445 34.469 81.731 1.00 27.55 50 TYR B CA 1
ATOM 3087 C C . TYR B 1 73 ? 82.927 33.455 80.727 1.00 28.48 50 TYR B C 1
ATOM 3088 O O . TYR B 1 73 ? 82.494 32.364 81.105 1.00 24.91 50 TYR B O 1
ATOM 3097 N N . LEU B 1 74 ? 82.958 33.856 79.454 1.00 24.81 51 LEU B N 1
ATOM 3098 C CA . LEU B 1 74 ? 82.688 32.970 78.332 1.00 29.10 51 LEU B CA 1
ATOM 3099 C C . LEU B 1 74 ? 83.958 32.787 77.530 1.00 27.13 51 LEU B C 1
ATOM 3100 O O . LEU B 1 74 ? 84.731 33.738 77.329 1.00 30.40 51 LEU B O 1
ATOM 3105 N N . PHE B 1 75 ? 84.187 31.564 77.071 1.00 25.96 52 PHE B N 1
ATOM 3106 C CA . PHE B 1 75 ? 85.173 31.319 76.031 1.00 22.85 52 PHE B CA 1
ATOM 3107 C C . PHE B 1 75 ? 84.446 31.480 74.700 1.00 30.66 52 PHE B C 1
ATOM 3108 O O . PHE B 1 75 ? 83.437 30.808 74.469 1.00 28.11 52 PHE B O 1
ATOM 3116 N N . ALA B 1 76 ? 84.938 32.366 73.839 1.00 24.61 53 ALA B N 1
ATOM 3117 C CA . ALA B 1 76 ? 84.193 32.800 72.649 1.00 28.46 53 ALA B CA 1
ATOM 3118 C C . ALA B 1 76 ? 84.600 32.089 71.374 1.00 24.28 53 ALA B C 1
ATOM 3119 O O . ALA B 1 76 ? 84.053 32.395 70.315 1.00 25.27 53 ALA B O 1
ATOM 3121 N N . TYR B 1 77 ? 85.575 31.167 71.468 1.00 22.05 54 TYR B N 1
ATOM 3122 C CA . TYR B 1 77 ? 86.048 30.378 70.333 1.00 29.67 54 TYR B CA 1
ATOM 3123 C C . TYR B 1 77 ? 86.854 31.165 69.315 1.00 29.28 54 TYR B C 1
ATOM 3124 O O . TYR B 1 77 ? 87.937 30.750 68.915 1.00 33.86 54 TYR B O 1
ATOM 3133 N N . THR B 1 78 ? 86.305 32.282 68.862 1.00 31.49 55 THR B N 1
ATOM 3134 C CA . THR B 1 78 ? 86.921 33.043 67.789 1.00 31.21 55 THR B CA 1
ATOM 3135 C C . THR B 1 78 ? 86.755 34.530 68.048 1.00 29.63 55 THR B C 1
ATOM 3136 O O . THR B 1 78 ? 85.777 34.946 68.652 1.00 29.19 55 THR B O 1
ATOM 3140 N N . ARG B 1 79 ? 87.734 35.318 67.619 1.00 34.21 56 ARG B N 1
ATOM 3141 C CA . ARG B 1 79 ? 87.732 36.768 67.843 1.00 35.50 56 ARG B CA 1
ATOM 3142 C C . ARG B 1 79 ? 86.458 37.415 67.279 1.00 35.79 56 ARG B C 1
ATOM 3143 O O . ARG B 1 79 ? 85.954 38.418 67.776 1.00 31.24 56 ARG B O 1
ATOM 3151 N N . LEU B 1 80 ? 85.926 36.809 66.234 1.00 30.84 57 LEU B N 1
ATOM 3152 C CA . LEU B 1 80 ? 84.788 37.359 65.540 1.00 33.16 57 LEU B CA 1
ATOM 3153 C C . LEU B 1 80 ? 83.547 37.420 66.447 1.00 31.09 57 LEU B C 1
ATOM 3154 O O . LEU B 1 80 ? 82.653 38.271 66.271 1.00 32.42 57 LEU B O 1
ATOM 3159 N N . ALA B 1 81 ? 83.497 36.529 67.439 1.00 28.03 58 ALA B N 1
ATOM 3160 C CA . ALA B 1 81 ? 82.354 36.468 68.346 1.00 28.30 58 ALA B CA 1
ATOM 3161 C C . ALA B 1 81 ? 82.400 37.518 69.453 1.00 28.13 58 ALA B C 1
ATOM 3162 O O . ALA B 1 81 ? 81.387 37.794 70.087 1.00 27.77 58 ALA B O 1
ATOM 3164 N N . LEU B 1 82 ? 83.567 38.123 69.684 1.00 27.55 59 LEU B N 1
ATOM 3165 C CA . LEU B 1 82 ? 83.716 39.011 70.846 1.00 25.00 59 LEU B CA 1
ATOM 3166 C C . LEU B 1 82 ? 82.818 40.247 70.839 1.00 28.83 59 LEU B C 1
ATOM 3167 O O . LEU B 1 82 ? 82.088 40.507 71.798 1.00 28.85 59 LEU B O 1
ATOM 3172 N N . LYS B 1 83 ? 82.883 41.030 69.777 1.00 28.18 60 LYS B N 1
ATOM 3173 C CA . LYS B 1 83 ? 82.053 42.239 69.722 1.00 28.51 60 LYS B CA 1
ATOM 3174 C C . LYS B 1 83 ? 80.549 41.942 69.838 1.00 30.84 60 LYS B C 1
ATOM 3175 O O . LYS B 1 83 ? 79.852 42.565 70.639 1.00 28.23 60 LYS B O 1
ATOM 3181 N N . PRO B 1 84 ? 80.047 40.978 69.050 1.00 27.31 61 PRO B N 1
ATOM 3182 C CA . PRO B 1 84 ? 78.627 40.616 69.205 1.00 31.54 61 PRO B CA 1
ATOM 3183 C C . PRO B 1 84 ? 78.261 40.179 70.626 1.00 26.50 61 PRO B C 1
ATOM 3184 O O . PRO B 1 84 ? 77.217 40.580 71.138 1.00 27.71 61 PRO B O 1
ATOM 3188 N N . LEU B 1 85 ? 79.107 39.368 71.266 1.00 26.88 62 LEU B N 1
ATOM 3189 C CA . LEU B 1 85 ? 78.796 38.859 72.601 1.00 27.69 62 LEU B CA 1
ATOM 3190 C C . LEU B 1 85 ? 78.797 39.973 73.622 1.00 32.76 62 LEU B C 1
ATOM 3191 O O . LEU B 1 85 ? 77.995 39.991 74.546 1.00 26.55 62 LEU B O 1
ATOM 3196 N N . VAL B 1 86 ? 79.703 40.920 73.460 1.00 28.52 63 VAL B N 1
ATOM 3197 C CA . VAL B 1 86 ? 79.690 42.050 74.386 1.00 26.30 63 VAL B CA 1
ATOM 3198 C C . VAL B 1 86 ? 78.435 42.895 74.249 1.00 30.22 63 VAL B C 1
ATOM 3199 O O . VAL B 1 86 ? 77.857 43.283 75.266 1.00 33.38 63 VAL B O 1
ATOM 3203 N N . HIS B 1 87 ? 78.004 43.174 73.006 1.00 29.83 64 HIS B N 1
ATOM 3204 C CA . HIS B 1 87 ? 76.783 43.916 72.774 1.00 31.73 64 HIS B CA 1
ATOM 3205 C C . HIS B 1 87 ? 75.637 43.203 73.464 1.00 31.50 64 HIS B C 1
ATOM 3206 O O . HIS B 1 87 ? 74.821 43.827 74.129 1.00 26.92 64 HIS B O 1
ATOM 3213 N N . LEU B 1 88 ? 75.540 41.897 73.227 1.00 27.61 65 LEU B N 1
ATOM 3214 C CA . LEU B 1 88 ? 74.447 41.114 73.776 1.00 27.03 65 LEU B CA 1
ATOM 3215 C C . LEU B 1 88 ? 74.418 41.124 75.290 1.00 23.98 65 LEU B C 1
ATOM 3216 O O . LEU B 1 88 ? 73.365 41.360 75.894 1.00 29.69 65 LEU B O 1
ATOM 3221 N N . VAL B 1 89 ? 75.554 40.839 75.914 1.00 29.18 66 VAL B N 1
ATOM 3222 C CA . VAL B 1 89 ? 75.581 40.809 77.365 1.00 29.28 66 VAL B CA 1
ATOM 3223 C C . VAL B 1 89 ? 75.147 42.161 77.926 1.00 28.09 66 VAL B C 1
ATOM 3224 O O . VAL B 1 89 ? 74.324 42.222 78.839 1.00 26.23 66 VAL B O 1
ATOM 3228 N N . GLU B 1 90 ? 75.677 43.245 77.363 1.00 29.29 67 GLU B N 1
ATOM 3229 C CA . GLU B 1 90 ? 75.350 44.565 77.899 1.00 30.20 67 GLU B CA 1
ATOM 3230 C C . GLU B 1 90 ? 73.927 44.996 77.605 1.00 29.17 67 GLU B C 1
ATOM 3231 O O . GLU B 1 90 ? 73.279 45.601 78.466 1.00 31.41 67 GLU B O 1
ATOM 3237 N N . ASP B 1 91 ? 73.414 44.649 76.422 1.00 30.21 68 ASP B N 1
ATOM 3238 C CA . ASP B 1 91 ? 72.039 45.042 76.071 1.00 31.49 68 ASP B CA 1
ATOM 3239 C C . ASP B 1 91 ? 70.999 44.237 76.835 1.00 34.46 68 ASP B C 1
ATOM 3240 O O . ASP B 1 91 ? 70.010 44.801 77.342 1.00 33.14 68 ASP B O 1
ATOM 3245 N N . ILE B 1 92 ? 71.211 42.923 76.932 1.00 30.26 69 ILE B N 1
ATOM 3246 C CA . ILE B 1 92 ? 70.350 42.112 77.791 1.00 34.25 69 ILE B CA 1
ATOM 3247 C C . ILE B 1 92 ? 70.458 42.598 79.226 1.00 35.53 69 ILE B C 1
ATOM 3248 O O . ILE B 1 92 ? 69.449 42.745 79.935 1.00 33.19 69 ILE B O 1
ATOM 3253 N N . GLY B 1 93 ? 71.696 42.826 79.654 1.00 37.49 70 GLY B N 1
ATOM 3254 C CA . GLY B 1 93 ? 71.972 43.221 81.029 1.00 34.08 70 GLY B CA 1
ATOM 3255 C C . GLY B 1 93 ? 71.296 44.516 81.426 1.00 34.41 70 GLY B C 1
ATOM 3256 O O . GLY B 1 93 ? 70.709 44.614 82.510 1.00 37.32 70 GLY B O 1
ATOM 3257 N N . ARG B 1 94 ? 71.348 45.504 80.538 1.00 38.50 71 ARG B N 1
ATOM 3258 C CA . ARG B 1 94 ? 70.763 46.814 80.823 1.00 40.72 71 ARG B CA 1
ATOM 3259 C C . ARG B 1 94 ? 69.306 46.719 81.246 1.00 44.93 71 ARG B C 1
ATOM 3260 O O . ARG B 1 94 ? 68.865 47.445 82.138 1.00 43.19 71 ARG B O 1
ATOM 3268 N N . GLU B 1 95 ? 68.559 45.826 80.599 1.00 36.19 72 GLU B N 1
ATOM 3269 C CA . GLU B 1 95 ? 67.146 45.642 80.896 1.00 40.11 72 GLU B CA 1
ATOM 3270 C C . GLU B 1 95 ? 66.895 44.957 82.238 1.00 43.12 72 GLU B C 1
ATOM 3271 O O . GLU B 1 95 ? 65.762 44.894 82.703 1.00 43.92 72 GLU B O 1
ATOM 3277 N N . LEU B 1 96 ? 67.954 44.458 82.864 1.00 45.96 73 LEU B N 1
ATOM 3278 C CA . LEU B 1 96 ? 67.837 43.766 84.152 1.00 43.40 73 LEU B CA 1
ATOM 3279 C C . LEU B 1 96 ? 67.979 44.695 85.367 1.00 45.91 73 LEU B C 1
ATOM 3280 O O . LEU B 1 96 ? 67.756 44.274 86.507 1.00 40.18 73 LEU B O 1
ATOM 3285 N N . ALA B 1 97 ? 68.364 45.945 85.129 1.00 41.94 74 ALA B N 1
ATOM 3286 C CA . ALA B 1 97 ? 68.549 46.884 86.221 1.00 42.56 74 ALA B CA 1
ATOM 3287 C C . ALA B 1 97 ? 67.286 46.978 87.073 1.00 41.07 74 ALA B C 1
ATOM 3288 O O . ALA B 1 97 ? 66.184 47.141 86.555 1.00 41.28 74 ALA B O 1
ATOM 3290 N N . GLY B 1 98 ? 67.444 46.862 88.384 1.00 39.54 75 GLY B N 1
ATOM 3291 C CA . GLY B 1 98 ? 66.299 46.960 89.284 1.00 40.37 75 GLY B CA 1
ATOM 3292 C C . GLY B 1 98 ? 65.666 45.617 89.598 1.00 39.14 75 GLY B C 1
ATOM 3293 O O . GLY B 1 98 ? 64.910 45.491 90.560 1.00 36.65 75 GLY B O 1
ATOM 3294 N N . LYS B 1 99 ? 65.990 44.592 88.809 1.00 37.87 76 LYS B N 1
ATOM 3295 C CA . LYS B 1 99 ? 65.392 43.275 89.028 1.00 34.74 76 LYS B CA 1
ATOM 3296 C C . LYS B 1 99 ? 66.024 42.512 90.192 1.00 34.68 76 LYS B C 1
ATOM 3297 O O . LYS B 1 99 ? 67.239 42.583 90.410 1.00 34.37 76 LYS B O 1
ATOM 3303 N N . ALA B 1 100 ? 65.189 41.783 90.932 1.00 32.17 77 ALA B N 1
ATOM 3304 C CA . ALA B 1 100 ? 65.672 40.945 92.013 1.00 33.06 77 ALA B CA 1
ATOM 3305 C C . ALA B 1 100 ? 66.657 39.877 91.521 1.00 35.26 77 ALA B C 1
ATOM 3306 O O . ALA B 1 100 ? 66.450 39.253 90.472 1.00 29.71 77 ALA B O 1
ATOM 3308 N N . LEU B 1 101 ? 67.710 39.651 92.296 1.00 28.67 78 LEU B N 1
ATOM 3309 C CA . LEU B 1 101 ? 68.748 38.677 91.936 1.00 31.28 78 LEU B CA 1
ATOM 3310 C C . LEU B 1 101 ? 68.253 37.272 92.219 1.00 29.68 78 LEU B C 1
ATOM 3311 O O . LEU B 1 101 ? 68.553 36.697 93.263 1.00 30.92 78 LEU B O 1
ATOM 3316 N N . VAL B 1 102 ? 67.475 36.718 91.289 1.00 27.21 79 VAL B N 1
ATOM 3317 C CA . VAL B 1 102 ? 66.827 35.436 91.507 1.00 24.88 79 VAL B CA 1
ATOM 3318 C C . VAL B 1 102 ? 67.042 34.615 90.220 1.00 26.47 79 VAL B C 1
ATOM 3319 O O . VAL B 1 102 ? 66.309 34.796 89.244 1.00 29.58 79 VAL B O 1
ATOM 3323 N N . PRO B 1 103 ? 68.065 33.740 90.202 1.00 24.96 80 PRO B N 1
ATOM 3324 C CA . PRO B 1 103 ? 68.499 33.168 88.913 1.00 28.18 80 PRO B CA 1
ATOM 3325 C C . PRO B 1 103 ? 67.399 32.417 88.172 1.00 26.46 80 PRO B C 1
ATOM 3326 O O . PRO B 1 103 ? 67.305 32.536 86.947 1.00 27.23 80 PRO B O 1
ATOM 3330 N N . VAL B 1 104 ? 66.588 31.649 88.892 1.00 25.86 81 VAL B N 1
ATOM 3331 C CA . VAL B 1 104 ? 65.539 30.852 88.227 1.00 27.83 81 VAL B CA 1
ATOM 3332 C C . VAL B 1 104 ? 64.517 31.763 87.520 1.00 30.19 81 VAL B C 1
ATOM 3333 O O . VAL B 1 104 ? 64.091 31.501 86.381 1.00 27.71 81 VAL B O 1
ATOM 3337 N N . ASP B 1 105 ? 64.128 32.846 88.186 1.00 25.83 82 ASP B N 1
ATOM 3338 C CA . ASP B 1 105 ? 63.154 33.783 87.644 1.00 28.81 82 ASP B CA 1
ATOM 3339 C C . ASP B 1 105 ? 63.758 34.574 86.496 1.00 27.85 82 ASP B C 1
ATOM 3340 O O . ASP B 1 105 ? 63.097 34.850 85.491 1.00 28.43 82 ASP B O 1
ATOM 3345 N N . LEU B 1 106 ? 65.024 34.948 86.640 1.00 24.90 83 LEU B N 1
ATOM 3346 C CA . LEU B 1 106 ? 65.693 35.675 85.585 1.00 22.47 83 LEU B CA 1
ATOM 3347 C C . LEU B 1 106 ? 65.839 34.805 84.328 1.00 25.95 83 LEU B C 1
ATOM 3348 O O . LEU B 1 106 ? 65.760 35.314 83.197 1.00 24.81 83 LEU B O 1
ATOM 3353 N N . MET B 1 107 ? 66.092 33.518 84.528 1.00 25.54 84 MET B N 1
ATOM 3354 C CA . MET B 1 107 ? 66.243 32.570 83.395 1.00 26.91 84 MET B CA 1
ATOM 3355 C C . MET B 1 107 ? 64.917 32.443 82.644 1.00 26.09 84 MET B C 1
ATOM 3356 O O . MET B 1 107 ? 64.867 32.499 81.411 1.00 28.01 84 MET B O 1
ATOM 3361 N N . LYS B 1 108 ? 63.835 32.333 83.394 1.00 28.85 85 LYS B N 1
ATOM 3362 C CA . LYS B 1 108 ? 62.507 32.258 82.802 1.00 33.12 85 LYS B CA 1
ATOM 3363 C C . LYS B 1 108 ? 62.215 33.515 81.985 1.00 34.26 85 LYS B C 1
ATOM 3364 O O . LYS B 1 108 ? 61.636 33.429 80.902 1.00 27.33 85 LYS B O 1
ATOM 3370 N N . ALA B 1 109 ? 62.633 34.682 82.482 1.00 25.95 86 ALA B N 1
ATOM 3371 C CA . ALA B 1 109 ? 62.396 35.933 81.771 1.00 25.45 86 ALA B CA 1
ATOM 3372 C C . ALA B 1 109 ? 63.190 36.015 80.478 1.00 31.19 86 ALA B C 1
ATOM 3373 O O . ALA B 1 109 ? 62.691 36.491 79.456 1.00 29.08 86 ALA B O 1
ATOM 3375 N N . MET B 1 110 ? 64.435 35.562 80.521 1.00 28.99 87 MET B N 1
ATOM 3376 C CA . MET B 1 110 ? 65.248 35.545 79.317 1.00 28.16 87 MET B CA 1
ATOM 3377 C C . MET B 1 110 ? 64.664 34.549 78.295 1.00 27.45 87 MET B C 1
ATOM 3378 O O . MET B 1 110 ? 64.663 34.818 77.094 1.00 28.64 87 MET B O 1
ATOM 3383 N N . ASP B 1 111 ? 64.158 33.426 78.782 1.00 25.65 88 ASP B N 1
ATOM 3384 C CA . ASP B 1 111 ? 63.518 32.462 77.899 1.00 25.26 88 ASP B CA 1
ATOM 3385 C C . ASP B 1 111 ? 62.384 33.132 77.104 1.00 32.20 88 ASP B C 1
ATOM 3386 O O . ASP B 1 111 ? 62.296 33.015 75.871 1.00 27.33 88 ASP B O 1
ATOM 3391 N N . ALA B 1 112 ? 61.496 33.821 77.817 1.00 29.91 89 ALA B N 1
ATOM 3392 C CA . ALA B 1 112 ? 60.400 34.517 77.154 1.00 29.39 89 ALA B CA 1
ATOM 3393 C C . ALA B 1 112 ? 60.912 35.624 76.235 1.00 26.30 89 ALA B C 1
ATOM 3394 O O . ALA B 1 112 ? 60.384 35.835 75.153 1.00 30.09 89 ALA B O 1
ATOM 3396 N N . LYS B 1 113 ? 61.933 36.359 76.659 1.00 26.47 90 LYS B N 1
ATOM 3397 C CA . LYS B 1 113 ? 62.422 37.466 75.848 1.00 25.20 90 LYS B CA 1
ATOM 3398 C C . LYS B 1 113 ? 62.921 37.012 74.479 1.00 26.57 90 LYS B C 1
ATOM 3399 O O . LYS B 1 113 ? 62.727 37.705 73.470 1.00 27.63 90 LYS B O 1
ATOM 3405 N N . PHE B 1 114 ? 63.602 35.869 74.437 1.00 23.35 91 PHE B N 1
ATOM 3406 C CA . PHE B 1 114 ? 64.205 35.432 73.183 1.00 22.43 91 PHE B CA 1
ATOM 3407 C C . PHE B 1 114 ? 63.466 34.279 72.525 1.00 24.69 91 PHE B C 1
ATOM 3408 O O . PHE B 1 114 ? 63.974 33.668 71.598 1.00 23.85 91 PHE B O 1
ATOM 3416 N N . ARG B 1 115 ? 62.258 33.993 72.984 1.00 22.77 92 ARG B N 1
ATOM 3417 C CA . ARG B 1 115 ? 61.507 32.850 72.420 1.00 23.72 92 ARG B CA 1
ATOM 3418 C C . ARG B 1 115 ? 61.352 32.870 70.902 1.00 25.86 92 ARG B C 1
ATOM 3419 O O . ARG B 1 115 ? 61.541 31.834 70.233 1.00 23.91 92 ARG B O 1
ATOM 3427 N N . LEU B 1 116 ? 61.048 34.048 70.346 1.00 22.30 93 LEU B N 1
ATOM 3428 C CA . LEU B 1 116 ? 60.812 34.171 68.907 1.00 21.76 93 LEU B CA 1
ATOM 3429 C C . LEU B 1 116 ? 62.123 34.271 68.124 1.00 23.82 93 LEU B C 1
ATOM 3430 O O . LEU B 1 116 ? 62.342 33.535 67.147 1.00 22.86 93 LEU B O 1
ATOM 3435 N N . LEU B 1 117 ? 63.022 35.159 68.557 1.00 22.65 94 LEU B N 1
ATOM 3436 C CA . LEU B 1 117 ? 64.281 35.302 67.846 1.00 21.47 94 LEU B CA 1
ATOM 3437 C C . LEU B 1 117 ? 65.092 34.006 67.887 1.00 21.64 94 LEU B C 1
ATOM 3438 O O . LEU B 1 117 ? 65.718 33.625 66.892 1.00 22.04 94 LEU B O 1
ATOM 3443 N N . GLY B 1 118 ? 65.097 33.361 69.053 1.00 22.96 95 GLY B N 1
ATOM 3444 C CA . GLY B 1 118 ? 65.914 32.153 69.265 1.00 23.77 95 GLY B CA 1
ATOM 3445 C C . GLY B 1 118 ? 67.011 32.416 70.295 1.00 25.71 95 GLY B C 1
ATOM 3446 O O . GLY B 1 118 ? 67.674 33.442 70.240 1.00 23.72 95 GLY B O 1
ATOM 3447 N N . TRP B 1 119 ? 67.176 31.532 71.265 1.00 22.07 96 TRP B N 1
ATOM 3448 C CA . TRP B 1 119 ? 68.304 31.690 72.179 1.00 24.26 96 TRP B CA 1
ATOM 3449 C C . TRP B 1 119 ? 69.423 30.671 71.967 1.00 22.74 96 TRP B C 1
ATOM 3450 O O . TRP B 1 119 ? 70.391 30.646 72.730 1.00 23.30 96 TRP B O 1
ATOM 3461 N N . GLN B 1 120 ? 69.344 29.865 70.910 1.00 19.71 97 GLN B N 1
ATOM 3462 C CA . GLN B 1 120 ? 70.527 29.073 70.533 1.00 20.65 97 GLN B CA 1
ATOM 3463 C C . GLN B 1 120 ? 71.603 30.036 70.017 1.00 22.69 97 GLN B C 1
ATOM 3464 O O . GLN B 1 120 ? 71.271 31.065 69.464 1.00 24.53 97 GLN B O 1
ATOM 3470 N N . GLY B 1 121 ? 72.883 29.690 70.194 1.00 22.30 98 GLY B N 1
ATOM 3471 C CA . GLY B 1 121 ? 73.968 30.452 69.563 1.00 20.96 98 GLY B CA 1
ATOM 3472 C C . GLY B 1 121 ? 74.473 31.576 70.468 1.00 22.16 98 GLY B C 1
ATOM 3473 O O . GLY B 1 121 ? 74.437 31.458 71.672 1.00 21.42 98 GLY B O 1
ATOM 3474 N N . LEU B 1 122 ? 74.921 32.680 69.895 1.00 22.19 99 LEU B N 1
ATOM 3475 C CA . LEU B 1 122 ? 75.477 33.768 70.725 1.00 24.15 99 LEU B CA 1
ATOM 3476 C C . LEU B 1 122 ? 74.538 34.274 71.823 1.00 27.22 99 LEU B C 1
ATOM 3477 O O . LEU B 1 122 ? 74.958 34.519 72.948 1.00 24.37 99 LEU B O 1
ATOM 3482 N N . VAL B 1 123 ? 73.260 34.439 71.513 1.00 23.39 100 VAL B N 1
ATOM 3483 C CA . VAL B 1 123 ? 72.314 34.847 72.548 1.00 22.83 100 VAL B CA 1
ATOM 3484 C C . VAL B 1 123 ? 72.342 33.905 73.766 1.00 26.62 100 VAL B C 1
ATOM 3485 O O . VAL B 1 123 ? 72.312 34.357 74.915 1.00 25.03 100 VAL B O 1
ATOM 3489 N N . GLY B 1 124 ? 72.366 32.599 73.520 1.00 21.66 101 GLY B N 1
ATOM 3490 C CA . GLY B 1 124 ? 72.339 31.628 74.627 1.00 20.28 101 GLY B CA 1
ATOM 3491 C C . GLY B 1 124 ? 73.616 31.658 75.475 1.00 22.10 101 GLY B C 1
ATOM 3492 O O . GLY B 1 124 ? 73.571 31.420 76.672 1.00 21.71 101 GLY B O 1
ATOM 3493 N N . MET B 1 125 ? 74.744 31.957 74.845 1.00 22.48 102 MET B N 1
ATOM 3494 C CA . MET B 1 125 ? 76.002 32.117 75.575 1.00 22.92 102 MET B CA 1
ATOM 3495 C C . MET B 1 125 ? 75.902 33.347 76.480 1.00 26.33 102 MET B C 1
ATOM 3496 O O . MET B 1 125 ? 76.300 33.293 77.629 1.00 25.42 102 MET B O 1
ATOM 3501 N N . ALA B 1 126 ? 75.347 34.441 75.965 1.00 25.62 103 ALA B N 1
ATOM 3502 C CA . ALA B 1 126 ? 75.138 35.626 76.805 1.00 26.08 103 ALA B CA 1
ATOM 3503 C C . ALA B 1 126 ? 74.229 35.298 77.983 1.00 27.06 103 ALA B C 1
ATOM 3504 O O . ALA B 1 126 ? 74.524 35.652 79.136 1.00 26.23 103 ALA B O 1
ATOM 3506 N N . VAL B 1 127 ? 73.107 34.621 77.703 1.00 20.81 104 VAL B N 1
ATOM 3507 C CA . VAL B 1 127 ? 72.173 34.219 78.739 1.00 21.76 104 VAL B CA 1
ATOM 3508 C C . VAL B 1 127 ? 72.837 33.313 79.797 1.00 24.06 104 VAL B C 1
ATOM 3509 O O . VAL B 1 127 ? 72.637 33.486 81.003 1.00 23.81 104 VAL B O 1
ATOM 3513 N N . SER B 1 128 ? 73.625 32.341 79.345 1.00 22.52 105 SER B N 1
ATOM 3514 C CA . SER B 1 128 ? 74.258 31.408 80.277 1.00 24.45 105 SER B CA 1
ATOM 3515 C C . SER B 1 128 ? 75.335 32.143 81.078 1.00 24.50 105 SER B C 1
ATOM 3516 O O . SER B 1 128 ? 75.544 31.850 82.256 1.00 23.90 105 SER B O 1
ATOM 3519 N N . GLY B 1 129 ? 76.026 33.058 80.413 1.00 24.79 106 GLY B N 1
ATOM 3520 C CA . GLY B 1 129 ? 77.078 33.854 81.085 1.00 26.52 106 GLY B CA 1
ATOM 3521 C C . GLY B 1 129 ? 76.478 34.643 82.227 1.00 28.78 106 GLY B C 1
ATOM 3522 O O . GLY B 1 129 ? 76.996 34.649 83.348 1.00 28.59 106 GLY B O 1
ATOM 3523 N N . LEU B 1 130 ? 75.371 35.308 81.945 1.00 24.94 107 LEU B N 1
ATOM 3524 C CA . LEU B 1 130 ? 74.645 36.071 82.963 1.00 25.46 107 LEU B CA 1
ATOM 3525 C C . LEU B 1 130 ? 74.193 35.187 84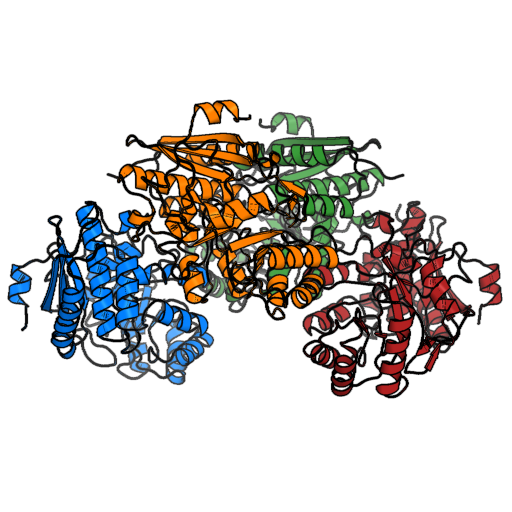.107 1.00 28.56 107 LEU B C 1
ATOM 3526 O O . LEU B 1 130 ? 74.331 35.546 85.275 1.00 27.97 107 LEU B O 1
ATOM 3531 N N . ASP B 1 131 ? 73.649 34.016 83.795 1.00 23.97 108 ASP B N 1
ATOM 3532 C CA . ASP B 1 131 ? 73.215 33.123 84.863 1.00 24.59 108 ASP B CA 1
ATOM 3533 C C . ASP B 1 131 ? 74.360 32.785 85.826 1.00 24.96 108 ASP B C 1
ATOM 3534 O O . ASP B 1 131 ? 74.177 32.800 87.053 1.00 28.71 108 ASP B O 1
ATOM 3539 N N . MET B 1 132 ? 75.526 32.464 85.280 1.00 22.07 109 MET B N 1
ATOM 3540 C CA . MET B 1 132 ? 76.662 32.106 86.124 1.00 22.48 109 MET B CA 1
ATOM 3541 C C . MET B 1 132 ? 77.024 33.298 87.044 1.00 25.14 109 MET B C 1
ATOM 3542 O O . MET B 1 132 ? 77.311 33.117 88.227 1.00 26.65 109 MET B O 1
ATOM 3547 N N . ALA B 1 133 ? 77.014 34.495 86.476 1.00 24.52 110 ALA B N 1
ATOM 3548 C CA . ALA B 1 133 ? 77.312 35.714 87.249 1.00 26.23 110 ALA B CA 1
ATOM 3549 C C . ALA B 1 133 ? 76.295 35.951 88.363 1.00 31.82 110 ALA B C 1
ATOM 3550 O O . ALA B 1 133 ? 76.664 36.418 89.452 1.00 29.41 110 ALA B O 1
ATOM 3552 N N . PHE B 1 134 ? 75.011 35.660 88.118 1.00 25.05 111 PHE B N 1
ATOM 3553 C CA . PHE B 1 134 ? 74.009 35.795 89.163 1.00 25.85 111 PHE B CA 1
ATOM 3554 C C . PHE B 1 134 ? 74.321 34.858 90.338 1.00 32.26 111 PHE B C 1
ATOM 3555 O O . PHE B 1 134 ? 74.244 35.258 91.510 1.00 31.60 111 PHE B O 1
ATOM 3563 N N . TRP B 1 135 ? 74.644 33.600 90.036 1.00 30.63 112 TRP B N 1
ATOM 3564 C CA . TRP B 1 135 ? 74.960 32.627 91.081 1.00 28.85 112 TRP B CA 1
ATOM 3565 C C . TRP B 1 135 ? 76.275 32.980 91.799 1.00 29.06 112 TRP B C 1
ATOM 3566 O O . TRP B 1 135 ? 76.415 32.795 93.026 1.00 32.22 112 TRP B O 1
ATOM 3577 N N . ASP B 1 136 ? 77.242 33.478 91.039 1.00 28.19 113 ASP B N 1
ATOM 3578 C CA . ASP B 1 136 ? 78.499 33.892 91.638 1.00 31.78 113 ASP B CA 1
ATOM 3579 C C . ASP B 1 136 ? 78.200 35.000 92.643 1.00 33.47 113 ASP B C 1
ATOM 3580 O O . ASP B 1 136 ? 78.689 34.969 93.783 1.00 30.37 113 ASP B O 1
ATOM 3585 N N . ALA B 1 137 ? 77.382 35.958 92.220 1.00 27.59 114 ALA B N 1
ATOM 3586 C CA . ALA B 1 137 ? 76.932 37.036 93.109 1.00 33.29 114 ALA B CA 1
ATOM 3587 C C . ALA B 1 137 ? 76.240 36.521 94.374 1.00 33.82 114 ALA B C 1
ATOM 3588 O O . ALA B 1 137 ? 76.537 36.980 95.486 1.00 34.21 114 ALA B O 1
ATOM 3590 N N . LEU B 1 138 ? 75.307 35.583 94.224 1.00 28.68 115 LEU B N 1
ATOM 3591 C CA . LEU B 1 138 ? 74.648 34.995 95.380 1.00 30.35 115 LEU B CA 1
ATOM 3592 C C . LEU B 1 138 ? 75.658 34.348 96.323 1.00 32.10 115 LEU B C 1
ATOM 3593 O O . LEU B 1 138 ? 75.535 34.472 97.544 1.00 38.20 115 LEU B O 1
ATOM 3598 N N . GLY B 1 139 ? 76.639 33.644 95.762 1.00 26.57 116 GLY B N 1
ATOM 3599 C CA . GLY B 1 139 ? 77.661 32.985 96.581 1.00 29.11 116 GLY B CA 1
ATOM 3600 C C . GLY B 1 139 ? 78.452 34.020 97.371 1.00 38.16 116 GLY B C 1
ATOM 3601 O O . GLY B 1 139 ? 78.651 33.883 98.587 1.00 38.62 116 GLY B O 1
ATOM 3602 N N . GLN B 1 140 ? 78.895 35.061 96.676 1.00 33.60 117 GLN B N 1
ATOM 3603 C CA . GLN B 1 140 ? 79.606 36.164 97.306 1.00 37.87 117 GLN B CA 1
ATOM 3604 C C . GLN B 1 140 ? 78.805 36.805 98.442 1.00 40.99 117 GLN B C 1
ATOM 3605 O O . GLN B 1 140 ? 79.340 37.053 99.535 1.00 42.19 117 GLN B O 1
ATOM 3611 N N . LEU B 1 141 ? 77.530 37.069 98.196 1.00 33.39 118 LEU B N 1
ATOM 3612 C CA . LEU B 1 141 ? 76.684 37.702 99.196 1.00 36.88 118 LEU B CA 1
ATOM 3613 C C . LEU B 1 141 ? 76.601 36.831 100.444 1.00 44.71 118 LEU B C 1
ATOM 3614 O O . LEU B 1 141 ? 76.515 37.337 101.566 1.00 38.59 118 LEU B O 1
ATOM 3619 N N . ALA B 1 142 ? 76.661 35.516 100.256 1.00 38.47 119 ALA B N 1
ATOM 3620 C CA . ALA B 1 142 ? 76.609 34.603 101.390 1.00 36.22 119 ALA B CA 1
ATOM 3621 C C . ALA B 1 142 ? 77.972 34.247 101.989 1.00 35.09 119 ALA B C 1
ATOM 3622 O O . ALA B 1 142 ? 78.029 33.550 102.998 1.00 38.37 119 ALA B O 1
ATOM 3624 N N . GLY B 1 143 ? 79.060 34.701 101.369 1.00 36.31 120 GLY B N 1
ATOM 3625 C CA . GLY B 1 143 ? 80.402 34.273 101.780 1.00 38.45 120 GLY B CA 1
ATOM 3626 C C . GLY B 1 143 ? 80.634 32.779 101.633 1.00 41.93 120 GLY B C 1
ATOM 3627 O O . GLY B 1 143 ? 81.417 32.182 102.367 1.00 35.51 120 GLY B O 1
ATOM 3628 N N . LYS B 1 144 ? 79.965 32.157 100.663 1.00 34.24 121 LYS B N 1
ATOM 3629 C CA . LYS B 1 144 ? 80.126 30.716 100.452 1.00 37.46 121 LYS B CA 1
ATOM 3630 C C . LYS B 1 144 ? 80.426 30.437 98.983 1.00 36.04 121 LYS B C 1
ATOM 3631 O O . LYS B 1 144 ? 80.073 31.239 98.107 1.00 32.71 121 LYS B O 1
ATOM 3637 N N . PRO B 1 145 ? 81.084 29.306 98.708 1.00 36.03 122 PRO B N 1
ATOM 3638 C CA . PRO B 1 145 ? 81.208 28.872 97.314 1.00 31.57 122 PRO B CA 1
ATOM 3639 C C . PRO B 1 145 ? 79.830 28.450 96.794 1.00 29.98 122 PRO B C 1
ATOM 3640 O O . PRO B 1 145 ? 78.975 28.014 97.571 1.00 31.42 122 PRO B O 1
ATOM 3644 N N . VAL B 1 146 ? 79.614 28.586 95.491 1.00 32.72 123 VAL B N 1
ATOM 3645 C CA . VAL B 1 146 ? 78.335 28.166 94.886 1.00 30.40 123 VAL B CA 1
ATOM 3646 C C . VAL B 1 146 ? 77.970 26.712 95.230 1.00 25.66 123 VAL B C 1
ATOM 3647 O O . VAL B 1 146 ? 76.822 26.413 95.561 1.00 27.86 123 VAL B O 1
ATOM 3651 N N . VAL B 1 147 ? 78.943 25.815 95.201 1.00 25.00 124 VAL B N 1
ATOM 3652 C CA . VAL B 1 147 ? 78.646 24.422 95.515 1.00 26.32 124 VAL B CA 1
ATOM 3653 C C . VAL B 1 147 ? 77.917 24.223 96.847 1.00 34.27 124 VAL B C 1
ATOM 3654 O O . VAL B 1 147 ? 77.061 23.342 96.966 1.00 27.64 124 VAL B O 1
ATOM 3658 N N . GLU B 1 148 ? 78.231 25.043 97.860 1.00 30.59 125 GLU B N 1
ATOM 3659 C CA . GLU B 1 148 ? 77.512 24.925 99.137 1.00 31.46 125 GLU B CA 1
ATOM 3660 C C . GLU B 1 148 ? 76.106 25.468 99.066 1.00 24.40 125 GLU B C 1
ATOM 3661 O O . GLU B 1 148 ? 75.215 24.952 99.738 1.00 30.56 125 GLU B O 1
ATOM 3667 N N . LEU B 1 149 ? 75.887 26.504 98.261 1.00 28.12 126 LEU B N 1
ATOM 3668 C CA . LEU B 1 149 ? 74.537 27.009 98.082 1.00 31.03 126 LEU B CA 1
ATOM 3669 C C . LEU B 1 149 ? 73.661 25.903 97.489 1.00 32.57 126 LEU B C 1
ATOM 3670 O O . LEU B 1 149 ? 72.474 25.794 97.812 1.00 32.84 126 LEU B O 1
ATOM 3675 N N . LEU B 1 150 ? 74.264 25.090 96.621 1.00 29.70 127 LEU B N 1
ATOM 3676 C CA . LEU B 1 150 ? 73.533 24.035 95.884 1.00 31.49 127 LEU B CA 1
ATOM 3677 C C . LEU B 1 150 ? 73.310 22.767 96.711 1.00 34.56 127 LEU B C 1
ATOM 3678 O O . LEU B 1 150 ? 72.811 21.758 96.198 1.00 30.86 127 LEU B O 1
ATOM 3683 N N . GLY B 1 151 ? 73.683 22.808 97.987 1.00 30.42 128 GLY B N 1
ATOM 3684 C CA . GLY B 1 151 ? 73.412 21.683 98.884 1.00 28.51 128 GLY B CA 1
ATOM 3685 C C . GLY B 1 151 ? 74.497 20.621 98.883 1.00 27.87 128 GLY B C 1
ATOM 3686 O O . GLY B 1 151 ? 74.309 19.516 99.415 1.00 29.16 128 GLY B O 1
ATOM 3687 N N . GLY B 1 152 ? 75.625 20.944 98.263 1.00 27.33 129 GLY B N 1
ATOM 3688 C CA . GLY B 1 152 ? 76.738 20.008 98.168 1.00 30.46 129 GLY B CA 1
ATOM 3689 C C . GLY B 1 152 ? 77.975 20.505 98.913 1.00 34.37 129 GLY B C 1
ATOM 3690 O O . GLY B 1 152 ? 77.890 21.437 99.721 1.00 29.97 129 GLY B O 1
ATOM 3691 N N . SER B 1 153 ? 79.117 19.886 98.636 1.00 30.35 130 SER B N 1
ATOM 3692 C CA . SER B 1 153 ? 80.363 20.290 99.268 1.00 34.51 130 SER B CA 1
ATOM 3693 C C . SER B 1 153 ? 81.484 20.376 98.244 1.00 38.51 130 SER B C 1
ATOM 3694 O O . SER B 1 153 ? 81.469 19.680 97.227 1.00 33.02 130 SER B O 1
ATOM 3697 N N . ALA B 1 154 ? 82.442 21.264 98.497 1.00 32.98 131 ALA B N 1
ATOM 3698 C CA . ALA B 1 154 ? 83.573 21.441 97.604 1.00 36.48 131 ALA B CA 1
ATOM 3699 C C . ALA B 1 154 ? 84.571 20.322 97.805 1.00 45.79 131 ALA B C 1
ATOM 3700 O O . ALA B 1 154 ? 85.344 20.355 98.764 1.00 49.78 131 ALA B O 1
ATOM 3702 N N . ARG B 1 155 ? 84.557 19.334 96.915 1.00 39.94 132 ARG B N 1
ATOM 3703 C CA . ARG B 1 155 ? 85.477 18.210 97.017 1.00 44.14 132 ARG B CA 1
ATOM 3704 C C . ARG B 1 155 ? 86.193 17.887 95.710 1.00 41.20 132 ARG B C 1
ATOM 3705 O O . ARG B 1 155 ? 85.772 18.317 94.630 1.00 41.08 132 ARG B O 1
ATOM 3713 N N . PRO B 1 156 ? 87.288 17.123 95.807 1.00 38.75 133 PRO B N 1
ATOM 3714 C CA . PRO B 1 156 ? 88.104 16.879 94.626 1.00 34.12 133 PRO B CA 1
ATOM 3715 C C . PRO B 1 156 ? 87.334 16.063 93.584 1.00 32.10 133 PRO B C 1
ATOM 3716 O O . PRO B 1 156 ? 86.800 14.997 93.897 1.00 32.41 133 PRO B O 1
ATOM 3720 N N . ILE B 1 157 ? 87.264 16.598 92.372 1.00 31.03 134 ILE B N 1
ATOM 3721 C CA . ILE B 1 157 ? 86.623 15.919 91.248 1.00 26.92 134 ILE B CA 1
ATOM 3722 C C . ILE B 1 157 ? 87.683 15.383 90.319 1.00 26.45 134 ILE B C 1
ATOM 3723 O O . ILE B 1 157 ? 88.603 16.102 89.936 1.00 30.74 134 ILE B O 1
ATOM 3728 N N . PRO B 1 158 ? 87.562 14.117 89.919 1.00 25.73 135 PRO B N 1
ATOM 3729 C CA . PRO B 1 158 ? 88.539 13.593 88.954 1.00 25.19 135 PRO B CA 1
ATOM 3730 C C . PRO B 1 158 ? 88.637 14.497 87.715 1.00 35.54 135 PRO B C 1
ATOM 3731 O O . PRO B 1 158 ? 87.614 14.951 87.204 1.00 28.55 135 PRO B O 1
ATOM 3735 N N . ALA B 1 159 ? 89.852 14.764 87.239 1.00 29.48 136 ALA B N 1
ATOM 3736 C CA . ALA B 1 159 ? 90.034 15.674 86.113 1.00 30.62 136 ALA B CA 1
ATOM 3737 C C . ALA B 1 159 ? 90.870 15.046 85.025 1.00 29.61 136 ALA B C 1
ATOM 3738 O O . ALA B 1 159 ? 91.639 14.095 85.272 1.00 30.18 136 ALA B O 1
ATOM 3740 N N . TYR B 1 160 ? 90.723 15.549 83.801 1.00 27.95 137 TYR B N 1
ATOM 3741 C CA . TYR B 1 160 ? 91.634 15.160 82.745 1.00 28.77 137 TYR B CA 1
ATOM 3742 C C . TYR B 1 160 ? 92.223 16.382 82.070 1.00 27.14 137 TYR B C 1
ATOM 3743 O O . TYR B 1 160 ? 91.650 17.488 82.094 1.00 26.49 137 TYR B O 1
ATOM 3752 N N . ASP B 1 161 ? 93.395 16.172 81.497 1.00 27.25 138 ASP B N 1
ATOM 3753 C CA . ASP B 1 161 ? 94.161 17.249 80.905 1.00 28.97 138 ASP B CA 1
ATOM 3754 C C . ASP B 1 161 ? 93.888 17.218 79.412 1.00 26.00 138 ASP B C 1
ATOM 3755 O O . ASP B 1 161 ? 94.136 16.218 78.729 1.00 28.26 138 ASP B O 1
ATOM 3760 N N . SER B 1 162 ? 93.369 18.329 78.921 1.00 27.82 139 SER B N 1
ATOM 3761 C CA . SER B 1 162 ? 92.806 18.404 77.570 1.00 29.13 139 SER B CA 1
ATOM 3762 C C . SER B 1 162 ? 93.736 19.110 76.584 1.00 26.70 139 SER B C 1
ATOM 3763 O O . SER B 1 162 ? 94.023 20.307 76.734 1.00 31.18 139 SER B O 1
ATOM 3766 N N . TYR B 1 163 ? 94.213 18.371 75.584 1.00 23.54 140 TYR B N 1
ATOM 3767 C CA . TYR B 1 163 ? 95.161 18.877 74.588 1.00 28.05 140 TYR B CA 1
ATOM 3768 C C . TYR B 1 163 ? 94.602 18.955 73.167 1.00 30.62 140 TYR B C 1
ATOM 3769 O O . TYR B 1 163 ? 93.545 18.399 72.860 1.00 29.98 140 TYR B O 1
ATOM 3778 N N . GLY B 1 164 ? 95.337 19.641 72.302 1.00 28.51 141 GLY B N 1
ATOM 3779 C CA . GLY B 1 164 ? 95.109 19.569 70.870 1.00 30.07 141 GLY B CA 1
ATOM 3780 C C . GLY B 1 164 ? 95.702 18.270 70.373 1.00 30.82 141 GLY B C 1
ATOM 3781 O O . GLY B 1 164 ? 95.919 17.331 71.144 1.00 31.28 141 GLY B O 1
ATOM 3782 N N . VAL B 1 165 ? 95.939 18.190 69.076 1.00 26.98 142 VAL B N 1
ATOM 3783 C CA . VAL B 1 165 ? 96.681 17.061 68.530 1.00 25.43 142 VAL B CA 1
ATOM 3784 C C . VAL B 1 165 ? 98.033 16.896 69.251 1.00 34.03 142 VAL B C 1
ATOM 3785 O O . VAL B 1 165 ? 98.799 17.853 69.353 1.00 30.65 142 VAL B O 1
ATOM 3789 N N . LEU B 1 166 ? 98.304 15.707 69.777 1.00 29.90 143 LEU B N 1
ATOM 3790 C CA . LEU B 1 166 ? 99.592 15.422 70.447 1.00 35.88 143 LEU B CA 1
ATOM 3791 C C . LEU B 1 166 ? 100.522 14.566 69.594 1.00 37.73 143 LEU B C 1
ATOM 3792 O O . LEU B 1 166 ? 100.092 13.832 68.701 1.00 32.80 143 LEU B O 1
ATOM 3797 N N . ASP B 1 167 ? 101.814 14.665 69.881 1.00 36.67 144 ASP B N 1
ATOM 3798 C CA . ASP B 1 167 ? 102.802 13.781 69.277 1.00 38.76 144 ASP B CA 1
ATOM 3799 C C . ASP B 1 167 ? 103.623 13.238 70.444 1.00 37.13 144 ASP B C 1
ATOM 3800 O O . ASP B 1 167 ? 104.206 14.021 71.197 1.00 39.07 144 ASP B O 1
ATOM 3805 N N . ALA B 1 168 ? 103.629 11.922 70.622 1.00 34.47 145 ALA B N 1
ATOM 3806 C CA . ALA B 1 168 ? 104.228 11.327 71.821 1.00 41.99 145 ALA B CA 1
ATOM 3807 C C . ALA B 1 168 ? 105.706 11.698 71.998 1.00 42.80 145 ALA B C 1
ATOM 3808 O O . ALA B 1 168 ? 106.197 11.807 73.122 1.00 44.25 145 ALA B O 1
ATOM 3810 N N . ARG B 1 169 ? 106.412 11.895 70.893 1.00 47.18 146 ARG B N 1
ATOM 3811 C CA . ARG B 1 169 ? 107.808 12.335 70.959 1.00 48.86 146 ARG B CA 1
ATOM 3812 C C . ARG B 1 169 ? 107.926 13.814 71.363 1.00 48.56 146 ARG B C 1
ATOM 3813 O O . ARG B 1 169 ? 108.494 14.150 72.412 1.00 44.53 146 ARG B O 1
ATOM 3821 N N . ASP B 1 170 ? 107.375 14.700 70.540 1.00 42.04 147 ASP B N 1
ATOM 3822 C CA . ASP B 1 170 ? 107.535 16.130 70.761 1.00 43.31 147 ASP B CA 1
ATOM 3823 C C . ASP B 1 170 ? 106.932 16.547 72.080 1.00 46.20 147 ASP B C 1
ATOM 3824 O O . ASP B 1 170 ? 107.410 17.484 72.715 1.00 44.71 147 ASP B O 1
ATOM 3829 N N . ASP B 1 171 ? 105.878 15.857 72.503 1.00 38.16 148 ASP B N 1
ATOM 3830 C CA . ASP B 1 171 ? 105.123 16.317 73.666 1.00 40.05 148 ASP B CA 1
ATOM 3831 C C . ASP B 1 171 ? 105.401 15.522 74.938 1.00 35.07 148 ASP B C 1
ATOM 3832 O O . ASP B 1 171 ? 104.712 15.693 75.933 1.00 36.66 148 ASP B O 1
ATOM 3837 N N . GLU B 1 172 ? 106.425 14.670 74.917 1.00 39.72 149 GLU B N 1
ATOM 3838 C CA . GLU B 1 172 ? 106.700 13.807 76.063 1.00 42.07 149 GLU B CA 1
ATOM 3839 C C . GLU B 1 172 ? 106.933 14.581 77.357 1.00 43.43 149 GLU B C 1
ATOM 3840 O O . GLU B 1 172 ? 106.425 14.210 78.412 1.00 44.87 149 GLU B O 1
ATOM 3846 N N . ARG B 1 173 ? 107.704 15.660 77.280 1.00 48.46 150 ARG B N 1
ATOM 3847 C CA . ARG B 1 173 ? 108.030 16.413 78.483 1.00 51.53 150 ARG B CA 1
ATOM 3848 C C . ARG B 1 173 ? 106.757 16.986 79.095 1.00 46.67 150 ARG B C 1
ATOM 3849 O O . ARG B 1 173 ? 106.521 16.862 80.298 1.00 43.91 150 ARG B O 1
ATOM 3857 N N . THR B 1 174 ? 105.938 17.615 78.257 1.00 44.43 151 THR B N 1
ATOM 3858 C CA . THR B 1 174 ? 104.662 18.157 78.708 1.00 41.57 151 THR B CA 1
ATOM 3859 C C . THR B 1 174 ? 103.798 17.091 79.377 1.00 35.02 151 THR B C 1
ATOM 3860 O O . THR B 1 174 ? 103.221 17.323 80.442 1.00 42.19 151 THR B O 1
ATOM 3864 N N . LEU B 1 175 ? 103.708 15.922 78.756 1.00 36.24 152 LEU B N 1
ATOM 3865 C CA . LEU B 1 175 ? 102.849 14.866 79.279 1.00 37.40 152 LEU B CA 1
ATOM 3866 C C . LEU B 1 175 ? 103.440 14.275 80.564 1.00 42.74 152 LEU B C 1
ATOM 3867 O O . LEU B 1 175 ? 102.710 13.981 81.502 1.00 35.84 152 LEU B O 1
ATOM 3872 N N . ARG B 1 176 ? 104.760 14.110 80.612 1.00 40.93 153 ARG B N 1
ATOM 3873 C CA . ARG B 1 176 ? 105.414 13.717 81.867 1.00 43.77 153 ARG B CA 1
ATOM 3874 C C . ARG B 1 176 ? 105.025 14.626 83.032 1.00 41.42 153 ARG B C 1
ATOM 3875 O O . ARG B 1 176 ? 104.660 14.151 84.113 1.00 43.59 153 ARG B O 1
ATOM 3883 N N . THR B 1 177 ? 105.116 15.933 82.810 1.00 42.07 154 THR B N 1
ATOM 3884 C CA . THR B 1 177 ? 104.806 16.906 83.843 1.00 45.04 154 THR B CA 1
ATOM 3885 C C . THR B 1 177 ? 103.345 16.799 84.278 1.00 48.95 154 THR B C 1
ATOM 3886 O O . THR B 1 177 ? 103.026 16.942 85.461 1.00 48.71 154 THR B O 1
ATOM 3890 N N . ALA B 1 178 ? 102.460 16.523 83.321 1.00 43.54 155 ALA B N 1
ATOM 3891 C CA . ALA B 1 178 ? 101.038 16.404 83.617 1.00 40.71 155 ALA B CA 1
ATOM 3892 C C . ALA B 1 178 ? 100.772 15.247 84.578 1.00 39.16 155 ALA B C 1
ATOM 3893 O O . ALA B 1 178 ? 100.069 15.404 85.576 1.00 43.05 155 ALA B O 1
ATOM 3895 N N . CYS B 1 179 ? 101.345 14.089 84.268 1.00 41.83 156 CYS B N 1
ATOM 3896 C CA . CYS B 1 179 ? 101.037 12.856 84.984 1.00 47.25 156 CYS B CA 1
ATOM 3897 C C . CYS B 1 179 ? 101.835 12.704 86.267 1.00 53.41 156 CYS B C 1
ATOM 3898 O O . CYS B 1 179 ? 101.308 12.245 87.288 1.00 51.99 156 CYS B O 1
ATOM 3901 N N . ASP B 1 180 ? 103.106 13.089 86.204 1.00 54.31 157 ASP B N 1
ATOM 3902 C CA . ASP B 1 180 ? 104.003 12.942 87.352 1.00 57.87 157 ASP B CA 1
ATOM 3903 C C . ASP B 1 180 ? 103.802 14.080 88.350 1.00 53.51 157 ASP B C 1
ATOM 3904 O O . ASP B 1 180 ? 103.415 13.850 89.496 1.00 60.99 157 ASP B O 1
ATOM 3909 N N . GLU B 1 181 ? 104.032 15.309 87.903 1.00 50.16 158 GLU B N 1
ATOM 3910 C CA . GLU B 1 181 ? 103.889 16.474 88.768 1.00 49.58 158 GLU B CA 1
ATOM 3911 C C . GLU B 1 181 ? 102.451 16.778 89.183 1.00 50.83 158 GLU B C 1
ATOM 3912 O O . GLU B 1 181 ? 102.137 16.756 90.370 1.00 54.88 158 GLU B O 1
ATOM 3918 N N . HIS B 1 182 ? 101.581 17.070 88.212 1.00 50.14 159 HIS B N 1
ATOM 3919 C CA . HIS B 1 182 ? 100.196 17.455 88.514 1.00 45.67 159 HIS B CA 1
ATOM 3920 C C . HIS B 1 182 ? 99.268 16.272 88.842 1.00 39.21 159 HIS B C 1
ATOM 3921 O O . HIS B 1 182 ? 98.150 16.464 89.325 1.00 42.12 159 HIS B O 1
ATOM 3928 N N . GLY B 1 183 ? 99.731 15.056 88.590 1.00 35.44 160 GLY B N 1
ATOM 3929 C CA . GLY B 1 183 ? 99.004 13.876 89.034 1.00 36.10 160 GLY B CA 1
ATOM 3930 C C . GLY B 1 183 ? 97.854 13.454 88.118 1.00 32.80 160 GLY B C 1
ATOM 3931 O O . GLY B 1 183 ? 97.026 12.621 88.497 1.00 32.84 160 GLY B O 1
ATOM 3932 N N . PHE B 1 184 ? 97.797 14.006 86.909 1.00 34.53 161 PHE B N 1
ATOM 3933 C CA . PHE B 1 184 ? 96.723 13.601 85.991 1.00 34.44 161 PHE B CA 1
ATOM 3934 C C . PHE B 1 184 ? 96.778 12.092 85.724 1.00 33.14 161 PHE B C 1
ATOM 3935 O O . PHE B 1 184 ? 97.856 11.526 85.475 1.00 37.13 161 PHE B O 1
ATOM 3943 N N . ARG B 1 185 ? 95.626 11.431 85.766 1.00 31.25 162 ARG B N 1
ATOM 3944 C CA . ARG B 1 185 ? 95.547 10.026 85.374 1.00 33.60 162 ARG B CA 1
ATOM 3945 C C . ARG B 1 185 ? 94.676 9.863 84.112 1.00 31.09 162 ARG B C 1
ATOM 3946 O O . ARG B 1 185 ? 94.197 8.780 83.832 1.00 31.41 162 ARG B O 1
ATOM 3954 N N . ALA B 1 186 ? 94.500 10.948 83.364 1.00 33.02 163 ALA B N 1
ATOM 3955 C CA . ALA B 1 186 ? 93.617 10.946 82.180 1.00 28.13 163 ALA B CA 1
ATOM 3956 C C . ALA B 1 186 ? 94.039 12.104 81.291 1.00 26.92 163 ALA B C 1
ATOM 3957 O O . ALA B 1 186 ? 94.265 13.207 81.769 1.00 28.07 163 ALA B O 1
ATOM 3959 N N . ILE B 1 187 ? 94.155 11.825 79.999 1.00 23.84 164 ILE B N 1
ATOM 3960 C CA . ILE B 1 187 ? 94.606 12.764 78.991 1.00 24.10 164 ILE B CA 1
ATOM 3961 C C . ILE B 1 187 ? 93.675 12.670 77.800 1.00 24.94 164 ILE B C 1
ATOM 3962 O O . ILE B 1 187 ? 93.367 11.557 77.373 1.00 27.47 164 ILE B O 1
ATOM 3967 N N . LYS B 1 188 ? 93.297 13.817 77.234 1.00 26.28 165 LYS B N 1
ATOM 3968 C CA . LYS B 1 188 ? 92.518 13.805 75.982 1.00 21.61 165 LYS B CA 1
ATOM 3969 C C . LYS B 1 188 ? 93.307 14.472 74.875 1.00 23.48 165 LYS B C 1
ATOM 3970 O O . LYS B 1 188 ? 93.962 15.509 75.103 1.00 25.99 165 LYS B O 1
ATOM 3976 N N . SER B 1 189 ? 93.255 13.886 73.674 1.00 25.65 166 SER B N 1
ATOM 3977 C CA . SER B 1 189 ? 93.836 14.524 72.509 1.00 26.04 166 SER B CA 1
ATOM 3978 C C . SER B 1 189 ? 92.819 14.572 71.356 1.00 28.69 166 SER B C 1
ATOM 3979 O O . SER B 1 189 ? 91.674 14.157 71.524 1.00 25.75 166 SER B O 1
ATOM 3982 N N . LYS B 1 190 ? 93.261 15.027 70.193 1.00 24.87 167 LYS B N 1
ATOM 3983 C CA . LYS B 1 190 ? 92.340 15.291 69.081 1.00 26.02 167 LYS B CA 1
ATOM 3984 C C . LYS B 1 190 ? 92.713 14.476 67.871 1.00 29.71 167 LYS B C 1
ATOM 3985 O O . LYS B 1 190 ? 93.890 14.159 67.654 1.00 33.42 167 LYS B O 1
ATOM 3991 N N . GLY B 1 191 ? 91.713 14.127 67.069 1.00 25.08 168 GLY B N 1
ATOM 3992 C CA . GLY B 1 191 ? 91.941 13.417 65.824 1.00 22.55 168 GLY B CA 1
ATOM 3993 C C . GLY B 1 191 ? 90.980 13.892 64.729 1.00 22.24 168 GLY B C 1
ATOM 3994 O O . GLY B 1 191 ? 90.199 14.835 64.945 1.00 25.74 168 GLY B O 1
ATOM 3995 N N . GLY B 1 192 ? 91.033 13.226 63.584 1.00 22.68 169 GLY B N 1
ATOM 3996 C CA . GLY B 1 192 ? 90.237 13.596 62.408 1.00 25.42 169 GLY B CA 1
ATOM 3997 C C . GLY B 1 192 ? 90.855 14.703 61.556 1.00 26.30 169 GLY B C 1
ATOM 3998 O O . GLY B 1 192 ? 90.280 15.125 60.552 1.00 29.56 169 GLY B O 1
ATOM 3999 N N . HIS B 1 193 ? 92.032 15.174 61.941 1.00 28.99 170 HIS B N 1
ATOM 4000 C CA . HIS B 1 193 ? 92.712 16.200 61.146 1.00 34.04 170 HIS B CA 1
ATOM 4001 C C . HIS B 1 193 ? 93.260 15.617 59.851 1.00 39.24 170 HIS B C 1
ATOM 4002 O O . HIS B 1 193 ? 93.491 16.342 58.890 1.00 40.42 170 HIS B O 1
ATOM 4009 N N . GLY B 1 194 ? 93.469 14.304 59.826 1.00 31.25 171 GLY B N 1
ATOM 4010 C CA . GLY B 1 194 ? 93.981 13.644 58.633 1.00 31.44 171 GLY B CA 1
ATOM 4011 C C . GLY B 1 194 ? 93.233 12.345 58.379 1.00 36.18 171 GLY B C 1
ATOM 4012 O O . GLY B 1 194 ? 92.032 12.266 58.606 1.00 33.09 171 GLY B O 1
ATOM 4013 N N . ASP B 1 195 ? 93.953 11.319 57.938 1.00 27.07 172 ASP B N 1
ATOM 4014 C CA . ASP B 1 195 ? 93.345 10.018 57.715 1.00 27.63 172 ASP B CA 1
ATOM 4015 C C . ASP B 1 195 ? 93.382 9.127 58.968 1.00 26.01 172 ASP B C 1
ATOM 4016 O O . ASP B 1 195 ? 93.896 9.524 60.022 1.00 27.74 172 ASP B O 1
ATOM 4021 N N . LEU B 1 196 ? 92.802 7.935 58.869 1.00 24.60 173 LEU B N 1
ATOM 4022 C CA . LEU B 1 196 ? 92.786 7.013 60.000 1.00 21.42 173 LEU B CA 1
ATOM 4023 C C . LEU B 1 196 ? 94.216 6.654 60.462 1.00 25.27 173 LEU B C 1
ATOM 4024 O O . LEU B 1 196 ? 94.501 6.611 61.670 1.00 25.66 173 LEU B O 1
ATOM 4029 N N . ALA B 1 197 ? 95.100 6.391 59.503 1.00 26.83 174 ALA B N 1
ATOM 4030 C CA . ALA B 1 197 ? 96.482 6.018 59.861 1.00 28.57 174 ALA B CA 1
ATOM 4031 C C . ALA B 1 197 ? 97.116 7.065 60.761 1.00 28.41 174 ALA B C 1
ATOM 4032 O O . ALA B 1 197 ? 97.905 6.740 61.657 1.00 30.49 174 ALA B O 1
ATOM 4034 N N . THR B 1 198 ? 96.798 8.328 60.516 1.00 28.89 175 THR B N 1
ATOM 4035 C CA . THR B 1 198 ? 97.344 9.416 61.329 1.00 29.28 175 THR B CA 1
ATOM 4036 C C . THR B 1 198 ? 96.797 9.336 62.759 1.00 32.87 175 THR B C 1
ATOM 4037 O O . THR B 1 198 ? 97.536 9.478 63.739 1.00 27.83 175 THR B O 1
ATOM 4041 N N . ASP B 1 199 ? 95.493 9.100 62.891 1.00 28.43 176 ASP B N 1
ATOM 4042 C CA . ASP B 1 199 ? 94.880 8.964 64.210 1.00 25.68 176 ASP B CA 1
ATOM 4043 C C . ASP B 1 199 ? 95.475 7.771 64.951 1.00 23.12 176 ASP B C 1
ATOM 4044 O O . ASP B 1 199 ? 95.814 7.851 66.136 1.00 27.76 176 ASP B O 1
ATOM 4049 N N . GLU B 1 200 ? 95.563 6.653 64.255 1.00 23.61 177 GLU B N 1
ATOM 4050 C CA . GLU B 1 200 ? 96.071 5.433 64.873 1.00 26.35 177 GLU B CA 1
ATOM 4051 C C . GLU B 1 200 ? 97.533 5.566 65.341 1.00 28.87 177 GLU B C 1
ATOM 4052 O O . GLU B 1 200 ? 97.895 5.128 66.444 1.00 28.46 177 GLU B O 1
ATOM 4058 N N . ALA B 1 201 ? 98.362 6.152 64.493 1.00 28.65 178 ALA B N 1
ATOM 4059 C CA . ALA B 1 201 ? 99.762 6.386 64.853 1.00 31.19 178 ALA B CA 1
ATOM 4060 C C . ALA B 1 201 ? 99.848 7.274 66.104 1.00 32.77 178 ALA B C 1
ATOM 4061 O O . ALA B 1 201 ? 100.620 6.994 67.032 1.00 31.46 178 ALA B O 1
ATOM 4063 N N . MET B 1 202 ? 99.046 8.337 66.155 1.00 25.95 179 MET B N 1
ATOM 4064 C CA . MET B 1 202 ? 99.066 9.205 67.332 1.00 29.89 179 MET B CA 1
ATOM 4065 C C . MET B 1 202 ? 98.644 8.456 68.588 1.00 30.60 179 MET B C 1
ATOM 4066 O O . MET B 1 202 ? 99.287 8.541 69.645 1.00 29.12 179 MET B O 1
ATOM 4071 N N . ILE B 1 203 ? 97.534 7.739 68.494 1.00 27.77 180 ILE B N 1
ATOM 4072 C CA . ILE B 1 203 ? 97.031 7.044 69.676 1.00 25.57 180 ILE B CA 1
ATOM 4073 C C . ILE B 1 203 ? 97.979 5.917 70.092 1.00 29.43 180 ILE B C 1
ATOM 4074 O O . ILE B 1 203 ? 98.201 5.684 71.284 1.00 32.57 180 ILE B O 1
ATOM 4079 N N . LYS B 1 204 ? 98.525 5.211 69.112 1.00 26.56 181 LYS B N 1
ATOM 4080 C CA . LYS B 1 204 ? 99.433 4.109 69.446 1.00 31.32 181 LYS B CA 1
ATOM 4081 C C . LYS B 1 204 ? 100.648 4.668 70.206 1.00 35.59 181 LYS B C 1
ATOM 4082 O O . LYS B 1 204 ? 101.070 4.104 71.220 1.00 35.01 181 LYS B O 1
ATOM 4088 N N . GLY B 1 205 ? 101.193 5.777 69.716 1.00 33.52 182 GLY B N 1
ATOM 4089 C CA . GLY B 1 205 ? 102.320 6.457 70.378 1.00 31.84 182 GLY B CA 1
ATOM 4090 C C . GLY B 1 205 ? 101.996 6.860 71.793 1.00 35.79 182 GLY B C 1
ATOM 4091 O O . GLY B 1 205 ? 102.785 6.644 72.726 1.00 34.63 182 GLY B O 1
ATOM 4092 N N . LEU B 1 206 ? 100.828 7.461 71.974 1.00 30.52 183 LEU B N 1
ATOM 4093 C CA . LEU B 1 206 ? 100.432 7.936 73.286 1.00 32.80 183 LEU B CA 1
ATOM 4094 C C . LEU B 1 206 ? 100.259 6.792 74.275 1.00 34.19 183 LEU B C 1
ATOM 4095 O O . LEU B 1 206 ? 100.624 6.907 75.447 1.00 32.97 183 LEU B O 1
ATOM 4100 N N . ARG B 1 207 ? 99.685 5.691 73.808 1.00 31.35 184 ARG B N 1
ATOM 4101 C CA . ARG B 1 207 ? 99.377 4.588 74.688 1.00 29.36 184 ARG B CA 1
ATOM 4102 C C . ARG B 1 207 ? 100.705 3.959 75.115 1.00 34.69 184 ARG B C 1
ATOM 4103 O O . ARG B 1 207 ? 100.887 3.608 76.280 1.00 36.68 184 ARG B O 1
ATOM 4111 N N . ALA B 1 208 ? 101.637 3.852 74.170 1.00 34.98 185 ALA B N 1
ATOM 4112 C CA . ALA B 1 208 ? 102.969 3.325 74.460 1.00 39.76 185 ALA B CA 1
ATOM 4113 C C . ALA B 1 208 ? 103.728 4.203 75.444 1.00 41.72 185 ALA B C 1
ATOM 4114 O O . ALA B 1 208 ? 104.380 3.696 76.353 1.00 47.07 185 ALA B O 1
ATOM 4116 N N . LEU B 1 209 ? 103.656 5.516 75.261 1.00 37.85 186 LEU B N 1
ATOM 4117 C CA . LEU B 1 209 ? 104.356 6.445 76.133 1.00 37.05 186 LEU B CA 1
ATOM 4118 C C . LEU B 1 209 ? 103.773 6.497 77.546 1.00 45.34 186 LEU B C 1
ATOM 4119 O O . LEU B 1 209 ? 104.522 6.564 78.525 1.00 45.00 186 LEU B O 1
ATOM 4124 N N . LEU B 1 210 ? 102.447 6.476 77.659 1.00 39.62 187 LEU B N 1
ATOM 4125 C CA . LEU B 1 210 ? 101.787 6.677 78.954 1.00 39.60 187 LEU B CA 1
ATOM 4126 C C . LEU B 1 210 ? 101.539 5.379 79.701 1.00 34.84 187 LEU B C 1
ATOM 4127 O O . LEU B 1 210 ? 101.318 5.375 80.905 1.00 39.45 187 LEU B O 1
ATOM 4132 N N . GLY B 1 211 ? 101.550 4.273 78.976 1.00 35.26 188 GLY B N 1
ATOM 4133 C CA . GLY B 1 211 ? 101.321 2.971 79.584 1.00 34.90 188 GLY B CA 1
ATOM 4134 C C . GLY B 1 211 ? 99.847 2.709 79.799 1.00 40.20 188 GLY B C 1
ATOM 4135 O O . GLY B 1 211 ? 99.004 3.559 79.480 1.00 35.68 188 GLY B O 1
ATOM 4136 N N . PRO B 1 212 ? 99.525 1.547 80.379 1.00 40.18 189 PRO B N 1
ATOM 4137 C CA . PRO B 1 212 ? 98.141 1.080 80.487 1.00 39.26 189 PRO B CA 1
ATOM 4138 C C . PRO B 1 212 ? 97.310 1.752 81.575 1.00 39.47 189 PRO B C 1
ATOM 4139 O O . PRO B 1 212 ? 96.105 1.561 81.608 1.00 41.61 189 PRO B O 1
ATOM 4143 N N . ASP B 1 213 ? 97.932 2.518 82.464 1.00 37.90 190 ASP B N 1
ATOM 4144 C CA . ASP B 1 213 ? 97.225 2.999 83.654 1.00 42.73 190 ASP B CA 1
ATOM 4145 C C . ASP B 1 213 ? 96.802 4.466 83.602 1.00 39.68 190 ASP B C 1
ATOM 4146 O O . ASP B 1 213 ? 96.408 5.034 84.623 1.00 38.22 190 ASP B O 1
ATOM 4151 N N . ILE B 1 214 ? 96.922 5.074 82.425 1.00 35.54 191 ILE B N 1
ATOM 4152 C CA . ILE B 1 214 ? 96.482 6.446 82.201 1.00 32.26 191 ILE B CA 1
ATOM 4153 C C . ILE B 1 214 ? 95.317 6.376 81.206 1.00 32.13 191 ILE B C 1
ATOM 4154 O O . ILE B 1 214 ? 95.427 5.720 80.183 1.00 32.53 191 ILE B O 1
ATOM 4159 N N . ALA B 1 215 ? 94.210 7.031 81.524 1.00 34.60 192 ALA B N 1
ATOM 4160 C CA . ALA B 1 215 ? 93.058 7.019 80.623 1.00 30.47 192 ALA B CA 1
ATOM 4161 C C . ALA B 1 215 ? 93.369 7.919 79.446 1.00 28.82 192 ALA B C 1
ATOM 4162 O O . ALA B 1 215 ? 94.034 8.950 79.599 1.00 25.97 192 ALA B O 1
ATOM 4164 N N . LEU B 1 216 ? 92.887 7.522 78.265 1.00 27.42 193 LEU B N 1
ATOM 4165 C CA A LEU B 1 216 ? 93.086 8.291 77.051 0.50 25.60 193 LEU B CA 1
ATOM 4166 C CA B LEU B 1 216 ? 93.088 8.302 77.061 0.50 26.02 193 LEU B CA 1
ATOM 4167 C C . LEU B 1 216 ? 91.729 8.493 76.395 1.00 26.38 193 LEU B C 1
ATOM 4168 O O . LEU B 1 216 ? 90.999 7.535 76.195 1.00 25.35 193 LEU B O 1
ATOM 4177 N N . MET B 1 217 ? 91.425 9.737 76.069 1.00 22.56 194 MET B N 1
ATOM 4178 C CA . MET B 1 217 ? 90.188 10.085 75.370 1.00 26.27 194 MET B CA 1
ATOM 4179 C C . MET B 1 217 ? 90.569 10.669 74.020 1.00 24.05 194 MET B C 1
ATOM 4180 O O . MET B 1 217 ? 91.615 11.297 73.888 1.00 22.97 194 MET B O 1
ATOM 4185 N N . LEU B 1 218 ? 89.748 10.443 72.995 1.00 21.79 195 LEU B N 1
ATOM 4186 C CA . LEU B 1 218 ? 90.019 11.006 71.684 1.00 20.16 195 LEU B CA 1
ATOM 4187 C C . LEU B 1 218 ? 88.827 11.872 71.231 1.00 24.71 195 LEU B C 1
ATOM 4188 O O . LEU B 1 218 ? 87.694 11.405 71.254 1.00 24.38 195 LEU B O 1
ATOM 4193 N N . ASP B 1 219 ? 89.112 13.098 70.795 1.00 21.59 196 ASP B N 1
ATOM 4194 C CA . ASP B 1 219 ? 88.084 14.079 70.363 1.00 22.19 196 ASP B CA 1
ATOM 4195 C C . ASP B 1 219 ? 88.224 14.348 68.861 1.00 25.83 196 ASP B C 1
ATOM 4196 O O . ASP B 1 219 ? 89.243 14.882 68.403 1.00 22.74 196 ASP B O 1
ATOM 4201 N N . PHE B 1 220 ? 87.207 13.930 68.082 1.00 19.73 197 PHE B N 1
ATOM 4202 C CA . PHE B 1 220 ? 87.134 14.178 66.645 1.00 19.76 197 PHE B CA 1
ATOM 4203 C C . PHE B 1 220 ? 86.598 15.559 66.249 1.00 19.55 197 PHE B C 1
ATOM 4204 O O . PHE B 1 220 ? 86.662 15.933 65.067 1.00 25.80 197 PHE B O 1
ATOM 4212 N N . ASN B 1 221 ? 86.095 16.318 67.227 1.00 22.70 198 ASN B N 1
ATOM 4213 C CA . ASN B 1 221 ? 85.590 17.675 66.994 1.00 21.01 198 ASN B CA 1
ATOM 4214 C C . ASN B 1 221 ? 84.690 17.734 65.749 1.00 20.99 198 ASN B C 1
ATOM 4215 O O . ASN B 1 221 ? 84.827 18.624 64.910 1.00 23.16 198 ASN B O 1
ATOM 4220 N N . GLN B 1 222 ? 83.792 16.751 65.653 1.00 20.09 199 GLN B N 1
ATOM 4221 C CA . GLN B 1 222 ? 82.676 16.756 64.679 1.00 23.06 199 GLN B CA 1
ATOM 4222 C C . GLN B 1 222 ? 83.140 16.518 63.254 1.00 24.12 199 GLN B C 1
ATOM 4223 O O . GLN B 1 222 ? 82.421 16.795 62.291 1.00 24.33 199 GLN B O 1
ATOM 4229 N N . SER B 1 223 ? 84.344 15.983 63.100 1.00 22.95 200 SER B N 1
ATOM 4230 C CA . SER B 1 223 ? 84.977 16.028 61.786 1.00 20.11 200 SER B CA 1
ATOM 4231 C C . SER B 1 223 ? 84.643 14.874 60.846 1.00 21.55 200 SER B C 1
ATOM 4232 O O . SER B 1 223 ? 85.049 14.903 59.703 1.00 21.54 200 SER B O 1
ATOM 4235 N N . LEU B 1 224 ? 83.940 13.846 61.312 1.00 18.45 201 LEU B N 1
ATOM 4236 C CA . LEU B 1 224 ? 83.686 12.665 60.464 1.00 19.01 201 LEU B CA 1
ATOM 4237 C C . LEU B 1 224 ? 82.195 12.564 60.122 1.00 22.44 201 LEU B C 1
ATOM 4238 O O . LEU B 1 224 ? 81.359 13.243 60.756 1.00 22.70 201 LEU B O 1
ATOM 4243 N N . ASP B 1 225 ? 81.838 11.688 59.175 1.00 21.42 202 ASP B N 1
ATOM 4244 C CA . ASP B 1 225 ? 80.418 11.324 59.036 1.00 22.21 202 ASP B CA 1
ATOM 4245 C C . ASP B 1 225 ? 80.204 10.002 59.766 1.00 22.61 202 ASP B C 1
ATOM 4246 O O . ASP B 1 225 ? 81.175 9.361 60.206 1.00 22.44 202 ASP B O 1
ATOM 4251 N N . PRO B 1 226 ? 78.938 9.597 59.945 1.00 21.16 203 PRO B N 1
ATOM 4252 C CA . PRO B 1 226 ? 78.716 8.393 60.744 1.00 21.13 203 PRO B CA 1
ATOM 4253 C C . PRO B 1 226 ? 79.428 7.142 60.220 1.00 22.03 203 PRO B C 1
ATOM 4254 O O . PRO B 1 226 ? 80.030 6.427 61.008 1.00 23.14 203 PRO B O 1
ATOM 4258 N N . ALA B 1 227 ? 79.413 6.891 58.905 1.00 20.10 204 ALA B N 1
ATOM 4259 C CA . ALA B 1 227 ? 80.079 5.691 58.408 1.00 21.83 204 ALA B CA 1
ATOM 4260 C C . ALA B 1 227 ? 81.593 5.735 58.702 1.00 19.66 204 ALA B C 1
ATOM 4261 O O . ALA B 1 227 ? 82.207 4.729 59.112 1.00 20.79 204 ALA B O 1
ATOM 4263 N N . GLU B 1 228 ? 82.211 6.878 58.420 1.00 22.49 205 GLU B N 1
ATOM 4264 C CA . GLU B 1 228 ? 83.642 6.994 58.672 1.00 22.92 205 GLU B CA 1
ATOM 4265 C C . GLU B 1 228 ? 83.960 6.914 60.168 1.00 22.85 205 GLU B C 1
ATOM 4266 O O . GLU B 1 228 ? 84.967 6.298 60.568 1.00 20.09 205 GLU B O 1
ATOM 4272 N N . ALA B 1 229 ? 83.115 7.494 61.022 1.00 19.73 206 ALA B N 1
ATOM 4273 C CA . ALA B 1 229 ? 83.350 7.363 62.462 1.00 22.50 206 ALA B CA 1
ATOM 4274 C C . ALA B 1 229 ? 83.304 5.898 62.871 1.00 26.36 206 ALA B C 1
ATOM 4275 O O . ALA B 1 229 ? 84.183 5.425 63.604 1.00 22.28 206 ALA B O 1
ATOM 4277 N N . THR B 1 230 ? 82.284 5.174 62.405 1.00 19.71 207 THR B N 1
ATOM 4278 C CA . THR B 1 230 ? 82.169 3.758 62.753 1.00 20.14 207 THR B CA 1
ATOM 4279 C C . THR B 1 230 ? 83.412 2.996 62.318 1.00 19.98 207 THR B C 1
ATOM 4280 O O . THR B 1 230 ? 83.922 2.163 63.043 1.00 22.21 207 THR B O 1
ATOM 4284 N N . ARG B 1 231 ? 83.917 3.326 61.145 1.00 21.36 208 ARG B N 1
ATOM 4285 C CA . ARG B 1 231 ? 85.051 2.633 60.601 1.00 20.84 208 ARG B CA 1
ATOM 4286 C C . ARG B 1 231 ? 86.309 2.923 61.443 1.00 22.76 208 ARG B C 1
ATOM 4287 O O . ARG B 1 231 ? 87.055 1.995 61.798 1.00 23.61 208 ARG B O 1
ATOM 4295 N N . ARG B 1 232 ? 86.554 4.197 61.752 1.00 24.31 209 ARG B N 1
ATOM 4296 C CA . ARG B 1 232 ? 87.758 4.551 62.534 1.00 23.23 209 ARG B CA 1
ATOM 4297 C C . ARG B 1 232 ? 87.682 4.002 63.945 1.00 25.00 209 ARG B C 1
ATOM 4298 O O . ARG B 1 232 ? 88.667 3.483 64.482 1.00 25.65 209 ARG B O 1
ATOM 4306 N N . ILE B 1 233 ? 86.514 4.127 64.558 1.00 21.89 210 ILE B N 1
ATOM 4307 C CA . ILE B 1 233 ? 86.358 3.688 65.937 1.00 21.78 210 ILE B CA 1
ATOM 4308 C C . ILE B 1 233 ? 86.696 2.218 66.110 1.00 24.97 210 ILE B C 1
ATOM 4309 O O . ILE B 1 233 ? 87.376 1.850 67.067 1.00 26.08 210 ILE B O 1
ATOM 4314 N N . ALA B 1 234 ? 86.197 1.380 65.197 1.00 24.42 211 ALA B N 1
ATOM 4315 C CA . ALA B 1 234 ? 86.457 -0.054 65.240 1.00 25.25 211 ALA B CA 1
ATOM 4316 C C . ALA B 1 234 ? 87.958 -0.344 65.158 1.00 30.21 211 ALA B C 1
ATOM 4317 O O . ALA B 1 234 ? 88.454 -1.293 65.756 1.00 28.59 211 ALA B O 1
ATOM 4319 N N . ARG B 1 235 ? 88.681 0.482 64.419 1.00 23.99 212 ARG B N 1
ATOM 4320 C CA . ARG B 1 235 ? 90.116 0.268 64.231 1.00 25.43 212 ARG B CA 1
ATOM 4321 C C . ARG B 1 235 ? 90.935 0.798 65.400 1.00 30.76 212 ARG B C 1
ATOM 4322 O O . ARG B 1 235 ? 92.113 0.478 65.506 1.00 35.65 212 ARG B O 1
ATOM 4330 N N . LEU B 1 236 ? 90.324 1.602 66.275 1.00 25.67 213 LEU B N 1
ATOM 4331 C CA . LEU B 1 236 ? 91.017 2.161 67.453 1.00 25.79 213 LEU B CA 1
ATOM 4332 C C . LEU B 1 236 ? 90.636 1.412 68.720 1.00 34.22 213 LEU B C 1
ATOM 4333 O O . LEU B 1 236 ? 91.016 1.803 69.815 1.00 33.93 213 LEU B O 1
ATOM 4338 N N . ALA B 1 237 ? 89.884 0.329 68.579 1.00 36.02 214 ALA B N 1
ATOM 4339 C CA . ALA B 1 237 ? 89.284 -0.278 69.753 1.00 41.35 214 ALA B CA 1
ATOM 4340 C C . ALA B 1 237 ? 90.326 -0.933 70.655 1.00 42.08 214 ALA B C 1
ATOM 4341 O O . ALA B 1 237 ? 90.103 -1.067 71.848 1.00 44.24 214 ALA B O 1
ATOM 4343 N N . ASP B 1 238 ? 91.459 -1.318 70.082 1.00 37.73 215 ASP B N 1
ATOM 4344 C CA . ASP B 1 238 ? 92.509 -2.017 70.825 1.00 43.16 215 ASP B CA 1
ATOM 4345 C C . ASP B 1 238 ? 93.445 -1.140 71.660 1.00 38.64 215 ASP B C 1
ATOM 4346 O O . ASP B 1 238 ? 94.422 -1.639 72.204 1.00 38.58 215 ASP B O 1
ATOM 4351 N N . TYR B 1 239 ? 93.146 0.146 71.791 1.00 31.17 216 TYR B N 1
ATOM 4352 C CA . TYR B 1 239 ? 94.006 1.053 72.564 1.00 29.83 216 TYR B CA 1
ATOM 4353 C C . TYR B 1 239 ? 93.416 1.441 73.901 1.00 28.75 216 TYR B C 1
ATOM 4354 O O . TYR B 1 239 ? 93.926 2.333 74.586 1.00 27.98 216 TYR B O 1
ATOM 4363 N N . ASP B 1 240 ? 92.329 0.764 74.268 1.00 28.52 217 ASP B N 1
ATOM 4364 C CA . ASP B 1 240 ? 91.674 0.957 75.557 1.00 30.69 217 ASP B CA 1
ATOM 4365 C C . ASP B 1 240 ? 91.297 2.414 75.815 1.00 25.57 217 ASP B C 1
ATOM 4366 O O . ASP B 1 240 ? 91.563 2.957 76.882 1.00 28.94 217 ASP B O 1
ATOM 4371 N N . LEU B 1 241 ? 90.653 3.050 74.834 1.00 26.09 218 LEU B N 1
ATOM 4372 C CA . LEU B 1 241 ? 90.202 4.435 74.990 1.00 23.12 218 LEU B CA 1
ATOM 4373 C C . LEU B 1 241 ? 88.987 4.544 75.910 1.00 24.14 218 LEU B C 1
ATOM 4374 O O . LEU B 1 241 ? 88.128 3.667 75.916 1.00 26.63 218 LEU B O 1
ATOM 4379 N N . THR B 1 242 ? 88.907 5.634 76.663 1.00 20.33 219 THR B N 1
ATOM 4380 C CA . THR B 1 242 ? 87.828 5.841 77.620 1.00 24.05 219 THR B CA 1
ATOM 4381 C C . THR B 1 242 ? 86.573 6.341 76.890 1.00 25.88 219 THR B C 1
ATOM 4382 O O . THR B 1 242 ? 85.458 5.962 77.240 1.00 21.99 219 THR B O 1
ATOM 4386 N N . TRP B 1 243 ? 86.787 7.190 75.893 1.00 22.40 220 TRP B N 1
ATOM 4387 C CA . TRP B 1 243 ? 85.653 7.663 75.053 1.00 21.24 220 TRP B CA 1
ATOM 4388 C C . TRP B 1 243 ? 86.095 8.246 73.745 1.00 24.34 220 TRP B C 1
ATOM 4389 O O . TRP B 1 243 ? 87.273 8.604 73.579 1.00 23.91 220 TRP B O 1
ATOM 4400 N N . ILE B 1 244 ? 85.140 8.311 72.803 1.00 20.03 221 ILE B N 1
ATOM 4401 C CA . ILE B 1 244 ? 85.315 8.995 71.529 1.00 20.58 221 ILE B CA 1
ATOM 4402 C C . ILE B 1 244 ? 84.355 10.184 71.553 1.00 21.04 221 ILE B C 1
ATOM 4403 O O . ILE B 1 244 ? 83.147 9.993 71.732 1.00 23.01 221 ILE B O 1
ATOM 4408 N N . GLU B 1 245 ? 84.878 11.397 71.374 1.00 20.29 222 GLU B N 1
ATOM 4409 C CA . GLU B 1 245 ? 84.093 12.596 71.626 1.00 19.64 222 GLU B CA 1
ATOM 4410 C C . GLU B 1 245 ? 83.694 13.258 70.302 1.00 22.42 222 GLU B C 1
ATOM 4411 O O . GLU B 1 245 ? 84.513 13.391 69.391 1.00 21.65 222 GLU B O 1
ATOM 4417 N N . GLU B 1 246 ? 82.422 13.663 70.227 1.00 19.57 223 GLU B N 1
ATOM 4418 C CA . GLU B 1 246 ? 81.858 14.311 69.015 1.00 19.71 223 GLU B CA 1
ATOM 4419 C C . GLU B 1 246 ? 82.372 13.711 67.716 1.00 18.00 223 GLU B C 1
ATOM 4420 O O . GLU B 1 246 ? 83.043 14.373 66.915 1.00 21.95 223 GLU B O 1
ATOM 4426 N N . PRO B 1 247 ? 82.046 12.432 67.463 1.00 19.58 224 PRO B N 1
ATOM 4427 C CA . PRO B 1 247 ? 82.540 11.852 66.221 1.00 16.62 224 PRO B CA 1
ATOM 4428 C C . PRO B 1 247 ? 81.969 12.540 64.972 1.00 23.17 224 PRO B C 1
ATOM 4429 O O . PRO B 1 247 ? 82.638 12.578 63.942 1.00 22.35 224 PRO B O 1
ATOM 4433 N N . VAL B 1 248 ? 80.763 13.084 65.066 1.00 21.79 225 VAL B N 1
ATOM 4434 C CA . VAL B 1 248 ? 80.138 13.718 63.904 1.00 18.68 225 VAL B CA 1
ATOM 4435 C C . VAL B 1 248 ? 79.549 15.069 64.306 1.00 18.13 225 VAL B C 1
ATOM 4436 O O . VAL B 1 248 ? 79.604 15.447 65.467 1.00 19.58 225 VAL B O 1
ATOM 4440 N N . PRO B 1 249 ? 78.980 15.836 63.349 1.00 20.26 226 PRO B N 1
ATOM 4441 C CA . PRO B 1 249 ? 78.421 17.143 63.743 1.00 18.28 226 PRO B CA 1
ATOM 4442 C C . PRO B 1 249 ? 77.474 17.086 64.920 1.00 21.01 226 PRO B C 1
ATOM 4443 O O . PRO B 1 249 ? 76.657 16.173 65.032 1.00 20.32 226 PRO B O 1
ATOM 4447 N N . GLN B 1 250 ? 77.593 18.072 65.810 1.00 18.31 227 GLN B N 1
ATOM 4448 C CA . GLN B 1 250 ? 76.824 18.108 67.029 1.00 21.17 227 GLN B CA 1
ATOM 4449 C C . GLN B 1 250 ? 75.313 18.130 66.799 1.00 20.62 227 GLN B C 1
ATOM 4450 O O . GLN B 1 250 ? 74.557 17.614 67.630 1.00 21.15 227 GLN B O 1
ATOM 4456 N N . GLU B 1 251 ? 74.879 18.753 65.700 1.00 17.56 228 GLU B N 1
ATOM 4457 C CA . GLU B 1 251 ? 73.454 18.841 65.402 1.00 18.01 228 GLU B CA 1
ATOM 4458 C C . GLU B 1 251 ? 72.931 17.509 64.893 1.00 19.07 228 GLU B C 1
ATOM 4459 O O . GLU B 1 251 ? 71.727 17.308 64.832 1.00 21.02 228 GLU B O 1
ATOM 4465 N N . ASN B 1 252 ? 73.841 16.613 64.505 1.00 17.82 229 ASN B N 1
ATOM 4466 C CA . ASN B 1 252 ? 73.438 15.335 63.929 1.00 18.71 229 ASN B CA 1
ATOM 4467 C C . ASN B 1 252 ? 73.245 14.289 65.037 1.00 23.50 229 ASN B C 1
ATOM 4468 O O . ASN B 1 252 ? 74.111 13.441 65.276 1.00 20.13 229 ASN B O 1
ATOM 4473 N N . LEU B 1 253 ? 72.114 14.384 65.729 1.00 18.83 230 LEU B N 1
ATOM 4474 C CA . LEU B 1 253 ? 71.780 13.490 66.837 1.00 18.81 230 LEU B CA 1
ATOM 4475 C C . LEU B 1 253 ? 71.530 12.076 66.345 1.00 20.78 230 LEU B C 1
ATOM 4476 O O . LEU B 1 253 ? 71.945 11.102 66.978 1.00 19.81 230 LEU B O 1
ATOM 4481 N N . SER B 1 254 ? 70.828 11.955 65.215 1.00 20.47 231 SER B N 1
ATOM 4482 C CA . SER B 1 254 ? 70.573 10.630 64.633 1.00 18.15 231 SER B CA 1
ATOM 4483 C C . SER B 1 254 ? 71.871 9.957 64.184 1.00 18.50 231 SER B C 1
ATOM 4484 O O . SER B 1 254 ? 72.034 8.741 64.329 1.00 19.87 231 SER B O 1
ATOM 4487 N N . GLY B 1 255 ? 72.790 10.750 63.635 1.00 17.96 232 GLY B N 1
ATOM 4488 C CA . GLY B 1 255 ? 74.071 10.206 63.204 1.00 17.27 232 GLY B CA 1
ATOM 4489 C C . GLY B 1 255 ? 74.900 9.777 64.431 1.00 18.54 232 GLY B C 1
ATOM 4490 O O . GLY B 1 255 ? 75.510 8.707 64.406 1.00 19.88 232 GLY B O 1
ATOM 4491 N N . HIS B 1 256 ? 74.918 10.590 65.490 1.00 19.85 233 HIS B N 1
ATOM 4492 C CA . HIS B 1 256 ? 75.560 10.153 66.747 1.00 19.69 233 HIS B CA 1
ATOM 4493 C C . HIS B 1 256 ? 74.951 8.838 67.213 1.00 20.23 233 HIS B C 1
ATOM 4494 O O . HIS B 1 256 ? 75.681 7.905 67.611 1.00 19.33 233 HIS B O 1
ATOM 4501 N N . ALA B 1 257 ? 73.617 8.753 67.192 1.00 19.22 234 ALA B N 1
ATOM 4502 C CA . ALA B 1 257 ? 72.982 7.533 67.715 1.00 19.94 234 ALA B CA 1
ATOM 4503 C C . ALA B 1 257 ? 73.386 6.313 66.875 1.00 20.44 234 ALA B C 1
ATOM 4504 O O . ALA B 1 257 ? 73.582 5.221 67.397 1.00 21.48 234 ALA B O 1
ATOM 4506 N N . ALA B 1 258 ? 73.530 6.507 65.568 1.00 18.43 235 ALA B N 1
ATOM 4507 C CA . ALA B 1 258 ? 73.929 5.404 64.698 1.00 20.91 235 ALA B CA 1
ATOM 4508 C C . ALA B 1 258 ? 75.358 4.930 65.030 1.00 20.15 235 ALA B C 1
ATOM 4509 O O . ALA B 1 258 ? 75.636 3.715 65.059 1.00 21.20 235 ALA B O 1
ATOM 4511 N N . VAL B 1 259 ? 76.261 5.888 65.238 1.00 18.58 236 VAL B N 1
ATOM 4512 C CA . VAL B 1 259 ? 77.632 5.560 65.614 1.00 19.16 236 VAL B CA 1
ATOM 4513 C C . VAL B 1 259 ? 77.641 4.847 66.976 1.00 18.22 236 VAL B C 1
ATOM 4514 O O . VAL B 1 259 ? 78.326 3.809 67.176 1.00 19.01 236 VAL B O 1
ATOM 4518 N N . ARG B 1 260 ? 76.886 5.398 67.918 1.00 17.86 237 ARG B N 1
ATOM 4519 C CA . ARG B 1 260 ? 76.791 4.797 69.251 1.00 19.81 237 ARG B CA 1
ATOM 4520 C C . ARG B 1 260 ? 76.337 3.342 69.197 1.00 24.94 237 ARG B C 1
ATOM 4521 O O . ARG B 1 260 ? 76.876 2.471 69.893 1.00 21.66 237 ARG B O 1
ATOM 4529 N N . GLU B 1 261 ? 75.331 3.064 68.378 1.00 18.37 238 GLU B N 1
ATOM 4530 C CA A GLU B 1 261 ? 74.782 1.712 68.262 0.50 24.79 238 GLU B CA 1
ATOM 4531 C CA B GLU B 1 261 ? 74.797 1.717 68.341 0.50 24.08 238 GLU B CA 1
ATOM 4532 C C . GLU B 1 261 ? 75.836 0.702 67.838 1.00 23.35 238 GLU B C 1
ATOM 4533 O O . GLU B 1 261 ? 75.819 -0.456 68.267 1.00 26.15 238 GLU B O 1
ATOM 4544 N N . ARG B 1 262 ? 76.761 1.132 66.978 1.00 20.37 239 ARG B N 1
ATOM 4545 C CA . ARG B 1 262 ? 77.763 0.210 66.443 1.00 21.27 239 ARG B CA 1
ATOM 4546 C C . ARG B 1 262 ? 79.105 0.268 67.150 1.00 25.11 239 ARG B C 1
ATOM 4547 O O . ARG B 1 262 ? 79.980 -0.550 66.893 1.00 27.12 239 ARG B O 1
ATOM 4555 N N . SER B 1 263 ? 79.266 1.230 68.035 1.00 20.27 240 SER B N 1
ATOM 4556 C CA . SER B 1 263 ? 80.568 1.478 68.666 1.00 22.15 240 SER B CA 1
ATOM 4557 C C . SER B 1 263 ? 80.834 0.585 69.877 1.00 26.92 240 SER B C 1
ATOM 4558 O O . SER B 1 263 ? 79.987 0.451 70.747 1.00 25.73 240 SER B O 1
ATOM 4561 N N . GLU B 1 264 ? 82.026 0.000 69.934 1.00 21.69 241 GLU B N 1
ATOM 4562 C CA . GLU B 1 264 ? 82.479 -0.667 71.166 1.00 26.35 241 GLU B CA 1
ATOM 4563 C C . GLU B 1 264 ? 83.158 0.294 72.150 1.00 28.72 241 GLU B C 1
ATOM 4564 O O . GLU B 1 264 ? 83.521 -0.121 73.255 1.00 30.15 241 GLU B O 1
ATOM 4570 N N . ILE B 1 265 ? 83.335 1.560 71.766 1.00 21.77 242 ILE B N 1
ATOM 4571 C CA . ILE B 1 265 ? 83.902 2.559 72.680 1.00 21.11 242 ILE B CA 1
ATOM 4572 C C . ILE B 1 265 ? 82.799 3.555 73.048 1.00 24.05 242 ILE B C 1
ATOM 4573 O O . ILE B 1 265 ? 82.026 3.967 72.159 1.00 22.25 242 ILE B O 1
ATOM 4578 N N . PRO B 1 266 ? 82.687 3.932 74.334 1.00 21.52 243 PRO B N 1
ATOM 4579 C CA . PRO B 1 266 ? 81.635 4.890 74.662 1.00 21.37 243 PRO B CA 1
ATOM 4580 C C . PRO B 1 266 ? 81.734 6.160 73.830 1.00 23.49 243 PRO B C 1
ATOM 4581 O O . PRO B 1 266 ? 82.843 6.659 73.571 1.00 22.02 243 PRO B O 1
ATOM 4585 N N . ILE B 1 267 ? 80.567 6.677 73.433 1.00 20.76 244 ILE B N 1
ATOM 4586 C CA . ILE B 1 267 ? 80.461 7.935 72.703 1.00 20.23 244 ILE B CA 1
ATOM 4587 C C . ILE B 1 267 ? 80.151 9.081 73.663 1.00 18.11 244 ILE B C 1
ATOM 4588 O O . ILE B 1 267 ? 79.225 9.002 74.471 1.00 19.89 244 ILE B O 1
ATOM 4593 N N . GLN B 1 268 ? 80.962 10.134 73.566 1.00 19.86 245 GLN B N 1
ATOM 4594 C CA . GLN B 1 268 ? 80.847 11.318 74.400 1.00 20.12 245 GLN B CA 1
ATOM 4595 C C . GLN B 1 268 ? 80.442 12.473 73.505 1.00 17.36 245 GLN B C 1
ATOM 4596 O O . GLN B 1 268 ? 80.932 12.592 72.383 1.00 22.78 245 GLN B O 1
ATOM 4602 N N . ALA B 1 269 ? 79.522 13.301 73.992 1.00 20.37 246 ALA B N 1
ATOM 4603 C CA . ALA B 1 269 ? 79.084 14.469 73.221 1.00 20.51 246 ALA B CA 1
ATOM 4604 C C . ALA B 1 269 ? 78.391 15.468 74.143 1.00 18.52 246 ALA B C 1
ATOM 4605 O O . ALA B 1 269 ? 78.247 15.238 75.344 1.00 22.80 246 ALA B O 1
ATOM 4607 N N . GLY B 1 270 ? 77.944 16.581 73.605 1.00 19.68 247 GLY B N 1
ATOM 4608 C CA . GLY B 1 270 ? 77.117 17.462 74.407 1.00 18.96 247 GLY B CA 1
ATOM 4609 C C . GLY B 1 270 ? 77.657 18.876 74.579 1.00 20.30 247 GLY B C 1
ATOM 4610 O O . GLY B 1 270 ? 76.935 19.779 74.991 1.00 21.90 247 GLY B O 1
ATOM 4611 N N . GLU B 1 271 ? 78.921 19.084 74.266 1.00 19.13 248 GLU B N 1
ATOM 4612 C CA . GLU B 1 271 ? 79.518 20.367 74.631 1.00 24.96 248 GLU B CA 1
ATOM 4613 C C . GLU B 1 271 ? 78.945 21.489 73.780 1.00 24.54 248 GLU B C 1
ATOM 4614 O O . GLU B 1 271 ? 79.120 22.649 74.098 1.00 21.01 248 GLU B O 1
ATOM 4620 N N . ASN B 1 272 ? 78.229 21.129 72.714 1.00 20.13 249 ASN B N 1
ATOM 4621 C CA . ASN B 1 272 ? 77.673 22.125 71.806 1.00 22.19 249 ASN B CA 1
ATOM 4622 C C . ASN B 1 272 ? 76.143 22.136 71.736 1.00 20.78 249 ASN B C 1
ATOM 4623 O O . ASN B 1 272 ? 75.581 22.847 70.907 1.00 20.62 249 ASN B O 1
ATOM 4628 N N . TRP B 1 273 ? 75.484 21.371 72.610 1.00 17.86 250 TRP B N 1
ATOM 4629 C CA . TRP B 1 273 ? 74.021 21.341 72.636 1.00 19.70 250 TRP B CA 1
ATOM 4630 C C . TRP B 1 273 ? 73.466 22.470 73.499 1.00 24.72 250 TRP B C 1
ATOM 4631 O O . TRP B 1 273 ? 74.135 22.924 74.453 1.00 22.76 250 TRP B O 1
ATOM 4642 N N . TRP B 1 274 ? 72.255 22.923 73.142 1.00 20.94 251 TRP B N 1
ATOM 4643 C CA . TRP B 1 274 ? 71.672 24.152 73.681 1.00 22.38 251 TRP B CA 1
ATOM 4644 C C . TRP B 1 274 ? 70.589 23.931 74.731 1.00 26.28 251 TRP B C 1
ATOM 4645 O O . TRP B 1 274 ? 69.517 23.385 74.422 1.00 22.05 251 TRP B O 1
ATOM 4656 N N . PHE B 1 275 ? 70.866 24.361 75.974 1.00 20.73 252 PHE B N 1
ATOM 4657 C CA . PHE B 1 275 ? 69.865 24.367 77.042 1.00 19.52 252 PHE B CA 1
ATOM 4658 C C . PHE B 1 275 ? 69.326 22.983 77.424 1.00 19.80 252 PHE B C 1
ATOM 4659 O O . PHE B 1 275 ? 69.652 21.980 76.784 1.00 21.42 252 PHE B O 1
ATOM 4667 N N . PRO B 1 276 ? 68.550 22.920 78.502 1.00 21.89 253 PRO B N 1
ATOM 4668 C CA . PRO B 1 276 ? 68.070 21.604 78.888 1.00 20.46 253 PRO B CA 1
ATOM 4669 C C . PRO B 1 276 ? 67.261 20.909 77.777 1.00 22.81 253 PRO B C 1
ATOM 4670 O O . PRO B 1 276 ? 67.287 19.686 77.678 1.00 21.49 253 PRO B O 1
ATOM 4674 N N . ARG B 1 277 ? 66.555 21.668 76.939 1.00 18.01 254 ARG B N 1
ATOM 4675 C CA . ARG B 1 277 ? 65.759 20.978 75.892 1.00 19.85 254 ARG B CA 1
ATOM 4676 C C . ARG B 1 277 ? 66.662 20.310 74.852 1.00 22.32 254 ARG B C 1
ATOM 4677 O O . ARG B 1 277 ? 66.341 19.238 74.331 1.00 21.81 254 ARG B O 1
ATOM 4685 N N . GLY B 1 278 ? 67.796 20.934 74.538 1.00 22.98 255 GLY B N 1
ATOM 4686 C CA . GLY B 1 278 ? 68.749 20.364 73.590 1.00 20.73 255 GLY B CA 1
ATOM 4687 C C . GLY B 1 278 ? 69.235 19.023 74.102 1.00 25.76 255 GLY B C 1
ATOM 4688 O O . GLY B 1 278 ? 69.463 18.094 73.326 1.00 22.91 255 GLY B O 1
ATOM 4689 N N . PHE B 1 279 ? 69.448 18.928 75.414 1.00 19.96 256 PHE B N 1
ATOM 4690 C CA . PHE B 1 279 ? 69.857 17.663 76.026 1.00 17.74 256 PHE B CA 1
ATOM 4691 C C . PHE B 1 279 ? 68.696 16.660 76.036 1.00 19.27 256 PHE B C 1
ATOM 4692 O O . PHE B 1 279 ? 68.905 15.469 75.784 1.00 20.70 256 PHE B O 1
ATOM 4700 N N . ALA B 1 280 ? 67.485 17.143 76.289 1.00 21.12 257 ALA B N 1
ATOM 4701 C CA . ALA B 1 280 ? 66.338 16.217 76.318 1.00 21.23 257 ALA B CA 1
ATOM 4702 C C . ALA B 1 280 ? 66.166 15.573 74.931 1.00 20.98 257 ALA B C 1
ATOM 4703 O O . ALA B 1 280 ? 65.856 14.386 74.842 1.00 21.41 257 ALA B O 1
ATOM 4705 N N . GLU B 1 281 ? 66.355 16.340 73.857 1.00 21.16 258 GLU B N 1
ATOM 4706 C CA . GLU B 1 281 ? 66.167 15.745 72.511 1.00 20.34 258 GLU B CA 1
ATOM 4707 C C . GLU B 1 281 ? 67.334 14.817 72.159 1.00 21.73 258 GLU B C 1
ATOM 4708 O O . GLU B 1 281 ? 67.121 13.788 71.506 1.00 19.52 258 GLU B O 1
ATOM 4714 N N . ALA B 1 282 ? 68.554 15.146 72.604 1.00 19.33 259 ALA B N 1
ATOM 4715 C CA . ALA B 1 282 ? 69.710 14.250 72.368 1.00 20.97 259 ALA B CA 1
ATOM 4716 C C . ALA B 1 282 ? 69.558 12.933 73.100 1.00 20.40 259 ALA B C 1
ATOM 4717 O O . ALA B 1 282 ? 69.782 11.850 72.524 1.00 21.35 259 ALA B O 1
ATOM 4719 N N . ILE B 1 283 ? 69.097 13.012 74.346 1.00 19.76 260 ILE B N 1
ATOM 4720 C CA . ILE B 1 283 ? 68.860 11.819 75.127 1.00 22.27 260 ILE B CA 1
ATOM 4721 C C . ILE B 1 283 ? 67.697 10.991 74.565 1.00 23.71 260 ILE B C 1
ATOM 4722 O O . ILE B 1 283 ? 67.760 9.748 74.540 1.00 22.86 260 ILE B O 1
ATOM 4727 N N . ALA B 1 284 ? 66.654 11.669 74.084 1.00 22.47 261 ALA B N 1
ATOM 4728 C CA . ALA B 1 284 ? 65.520 10.960 73.473 1.00 21.82 261 ALA B CA 1
ATOM 4729 C C . ALA B 1 284 ? 65.970 10.198 72.223 1.00 23.03 261 ALA B C 1
ATOM 4730 O O . ALA B 1 284 ? 65.444 9.114 71.916 1.00 23.99 261 ALA B O 1
ATOM 4732 N N . ALA B 1 285 ? 66.912 10.782 71.484 1.00 20.13 262 ALA B N 1
ATOM 4733 C CA . ALA B 1 285 ? 67.465 10.180 70.274 1.00 21.19 262 ALA B CA 1
ATOM 4734 C C . ALA B 1 285 ? 68.479 9.091 70.594 1.00 23.48 262 ALA B C 1
ATOM 4735 O O . ALA B 1 285 ? 68.839 8.316 69.707 1.00 23.25 262 ALA B O 1
ATOM 4737 N N . GLY B 1 286 ? 68.924 9.018 71.848 1.00 22.46 263 GLY B N 1
ATOM 4738 C CA . GLY B 1 286 ? 70.007 8.099 72.212 1.00 23.17 263 GLY B CA 1
ATOM 4739 C C . GLY B 1 286 ? 71.344 8.427 71.542 1.00 19.71 263 GLY B C 1
ATOM 4740 O O . GLY B 1 286 ? 72.075 7.507 71.111 1.00 20.12 263 GLY B O 1
ATOM 4741 N N . ALA B 1 287 ? 71.675 9.716 71.474 1.00 20.68 264 ALA B N 1
ATOM 4742 C CA . ALA B 1 287 ? 72.854 10.194 70.734 1.00 19.88 264 ALA B CA 1
ATOM 4743 C C . ALA B 1 287 ? 74.183 9.700 71.323 1.00 22.72 264 ALA B C 1
ATOM 4744 O O . ALA B 1 287 ? 75.135 9.470 70.580 1.00 21.07 264 ALA B O 1
ATOM 4746 N N . SER B 1 288 ? 74.245 9.538 72.642 1.00 19.59 265 SER B N 1
ATOM 4747 C CA . SER B 1 288 ? 75.550 9.242 73.281 1.00 17.74 265 SER B CA 1
ATOM 4748 C C . SER B 1 288 ? 75.463 8.417 74.564 1.00 21.84 265 SER B C 1
ATOM 4749 O O . SER B 1 288 ? 74.411 8.336 75.209 1.00 22.06 265 SER B O 1
ATOM 4752 N N . ASP B 1 289 ? 76.594 7.810 74.933 1.00 18.27 266 ASP B N 1
ATOM 4753 C CA . ASP B 1 289 ? 76.727 7.067 76.201 1.00 20.64 266 ASP B CA 1
ATOM 4754 C C . ASP B 1 289 ? 77.044 7.958 77.394 1.00 20.11 266 ASP B C 1
ATOM 4755 O O . ASP B 1 289 ? 76.578 7.686 78.513 1.00 20.16 266 ASP B O 1
ATOM 4760 N N . PHE B 1 290 ? 77.832 8.999 77.135 1.00 20.48 267 PHE B N 1
ATOM 4761 C CA . PHE B 1 290 ? 78.296 9.992 78.109 1.00 21.67 267 PHE B CA 1
ATOM 4762 C C . PHE B 1 290 ? 77.839 11.381 77.622 1.00 21.98 267 PHE B C 1
ATOM 4763 O O . PHE B 1 290 ? 77.635 11.560 76.420 1.00 21.13 267 PHE B O 1
ATOM 4771 N N . ILE B 1 291 ? 77.652 12.355 78.523 1.00 19.79 268 ILE B N 1
ATOM 4772 C CA . ILE B 1 291 ? 77.506 13.740 78.058 1.00 17.09 268 ILE B CA 1
ATOM 4773 C C . ILE B 1 291 ? 78.475 14.645 78.778 1.00 22.34 268 ILE B C 1
ATOM 4774 O O . ILE B 1 291 ? 78.953 14.304 79.860 1.00 22.75 268 ILE B O 1
ATOM 4779 N N . MET B 1 292 ? 78.744 15.785 78.161 1.00 18.77 269 MET B N 1
ATOM 4780 C CA . MET B 1 292 ? 79.592 16.817 78.749 1.00 20.33 269 MET B CA 1
ATOM 4781 C C . MET B 1 292 ? 79.069 18.205 78.399 1.00 20.88 269 MET B C 1
ATOM 4782 O O . MET B 1 292 ? 79.578 18.865 77.469 1.00 22.55 269 MET B O 1
ATOM 4787 N N . PRO B 1 293 ? 78.034 18.669 79.133 1.00 22.21 270 PRO B N 1
ATOM 4788 C CA . PRO B 1 293 ? 77.506 19.998 78.847 1.00 20.83 270 PRO B CA 1
ATOM 4789 C C . PRO B 1 293 ? 78.560 21.085 79.041 1.00 26.27 270 PRO B C 1
ATOM 4790 O O . PRO B 1 293 ? 79.468 20.922 79.845 1.00 22.64 270 PRO B O 1
ATOM 4794 N N . ASP B 1 294 ? 78.438 22.167 78.288 1.00 24.23 271 ASP B N 1
ATOM 4795 C CA . ASP B 1 294 ? 79.250 23.357 78.476 1.00 23.64 271 ASP B CA 1
ATOM 4796 C C . ASP B 1 294 ? 78.369 24.339 79.220 1.00 26.23 271 ASP B C 1
ATOM 4797 O O . ASP B 1 294 ? 77.262 24.631 78.778 1.00 24.23 271 ASP B O 1
ATOM 4802 N N . LEU B 1 295 ? 78.836 24.861 80.361 1.00 23.94 272 LEU B N 1
ATOM 4803 C CA . LEU B 1 295 ? 78.029 25.835 81.103 1.00 24.10 272 LEU B CA 1
ATOM 4804 C C . LEU B 1 295 ? 77.586 27.058 80.293 1.00 21.68 272 LEU B C 1
ATOM 4805 O O . LEU B 1 295 ? 76.582 27.670 80.632 1.00 28.13 272 LEU B O 1
ATOM 4810 N N . MET B 1 296 ? 78.346 27.413 79.260 1.00 20.13 273 MET B N 1
ATOM 4811 C CA . MET B 1 296 ? 77.984 28.550 78.391 1.00 24.69 273 MET B CA 1
ATOM 4812 C C . MET B 1 296 ? 76.806 28.226 77.453 1.00 24.37 273 MET B C 1
ATOM 4813 O O . MET B 1 296 ? 76.250 29.127 76.838 1.00 23.59 273 MET B O 1
ATOM 4818 N N . LYS B 1 297 ? 76.475 26.955 77.277 1.00 21.86 274 LYS B N 1
ATOM 4819 C CA . LYS B 1 297 ? 75.492 26.587 76.241 1.00 21.16 274 LYS B CA 1
ATOM 4820 C C . LYS B 1 297 ? 74.305 25.842 76.849 1.00 25.27 274 LYS B C 1
ATOM 4821 O O . LYS B 1 297 ? 73.189 25.856 76.315 1.00 23.58 274 LYS B O 1
ATOM 4827 N N . VAL B 1 298 ? 74.534 25.242 78.008 1.00 21.90 275 VAL B N 1
ATOM 4828 C CA . VAL B 1 298 ? 73.491 24.505 78.695 1.00 23.79 275 VAL B CA 1
ATOM 4829 C C . VAL B 1 298 ? 72.551 25.409 79.507 1.00 20.92 275 VAL B C 1
ATOM 4830 O O . VAL B 1 298 ? 71.555 24.940 80.056 1.00 22.10 275 VAL B O 1
ATOM 4834 N N . GLY B 1 299 ? 72.842 26.707 79.584 1.00 20.44 276 GLY B N 1
ATOM 4835 C CA . GLY B 1 299 ? 71.971 27.616 80.365 1.00 21.54 276 GLY B CA 1
ATOM 4836 C C . GLY B 1 299 ? 72.567 27.919 81.753 1.00 26.07 276 GLY B C 1
ATOM 4837 O O . GLY B 1 299 ? 71.852 28.120 82.725 1.00 23.39 276 GLY B O 1
ATOM 4838 N N . GLY B 1 300 ? 73.892 27.941 81.828 1.00 26.97 277 GLY B N 1
ATOM 4839 C CA . GLY B 1 300 ? 74.601 28.267 83.076 1.00 28.12 277 GLY B CA 1
ATOM 4840 C C . GLY B 1 300 ? 74.338 27.255 84.179 1.00 29.53 277 GLY B C 1
ATOM 4841 O O . GLY B 1 300 ? 74.036 26.097 83.914 1.00 22.65 277 GLY B O 1
ATOM 4842 N N . ILE B 1 301 ? 74.481 27.679 85.431 1.00 26.16 278 ILE B N 1
ATOM 4843 C CA . ILE B 1 301 ? 74.283 26.792 86.579 1.00 26.11 278 ILE B CA 1
ATOM 4844 C C . ILE B 1 301 ? 72.838 26.250 86.602 1.00 24.20 278 ILE B C 1
ATOM 4845 O O . ILE B 1 301 ? 72.594 25.071 86.855 1.00 25.85 278 ILE B O 1
ATOM 4850 N N . THR B 1 302 ? 71.881 27.135 86.334 1.00 20.69 279 THR B N 1
ATOM 4851 C CA . THR B 1 302 ? 70.464 26.812 86.429 1.00 25.04 279 THR B CA 1
ATOM 4852 C C . THR B 1 302 ? 70.128 25.674 85.430 1.00 23.95 279 THR B C 1
ATOM 4853 O O . THR B 1 302 ? 69.481 24.678 85.794 1.00 23.33 279 THR B O 1
ATOM 4857 N N . GLY B 1 303 ? 70.593 25.840 84.198 1.00 24.04 280 GLY B N 1
ATOM 4858 C CA . GLY B 1 303 ? 70.332 24.846 83.137 1.00 22.97 280 GLY B CA 1
ATOM 4859 C C . GLY B 1 303 ? 71.104 23.565 83.412 1.00 27.89 280 GLY B C 1
ATOM 4860 O O . GLY B 1 303 ? 70.597 22.463 83.212 1.00 23.84 280 GLY B O 1
ATOM 4861 N N . TRP B 1 304 ? 72.337 23.696 83.887 1.00 24.11 281 TRP B N 1
ATOM 4862 C CA . TRP B 1 304 ? 73.118 22.509 84.251 1.00 22.22 281 TRP B CA 1
ATOM 4863 C C . TRP B 1 304 ? 72.365 21.613 85.232 1.00 25.57 281 TRP B C 1
ATOM 4864 O O . TRP B 1 304 ? 72.319 20.401 85.074 1.00 23.00 281 TRP B O 1
ATOM 4875 N N . LEU B 1 305 ? 71.737 22.207 86.237 1.00 19.91 282 LEU B N 1
ATOM 4876 C CA . LEU B 1 305 ? 71.106 21.405 87.286 1.00 24.39 282 LEU B CA 1
ATOM 4877 C C . LEU B 1 305 ? 69.921 20.610 86.722 1.00 25.99 282 LEU B C 1
ATOM 4878 O O . LEU B 1 305 ? 69.625 19.493 87.166 1.00 22.88 282 LEU B O 1
ATOM 4883 N N . ASN B 1 306 ? 69.204 21.228 85.795 1.00 22.46 283 ASN B N 1
ATOM 4884 C CA A ASN B 1 306 ? 68.105 20.560 85.097 0.50 23.42 283 ASN B CA 1
ATOM 4885 C CA B ASN B 1 306 ? 68.098 20.552 85.121 0.50 23.47 283 ASN B CA 1
ATOM 4886 C C . ASN B 1 306 ? 68.647 19.328 84.386 1.00 22.69 283 ASN B C 1
ATOM 4887 O O . ASN B 1 306 ? 68.119 18.232 84.508 1.00 22.19 283 ASN B O 1
ATOM 4896 N N . VAL B 1 307 ? 69.724 19.514 83.633 1.00 20.82 284 VAL B N 1
ATOM 4897 C CA . VAL B 1 307 ? 70.296 18.423 82.847 1.00 21.04 284 VAL B CA 1
ATOM 4898 C C . VAL B 1 307 ? 70.896 17.332 83.733 1.00 20.78 284 VAL B C 1
ATOM 4899 O O . VAL B 1 307 ? 70.884 16.158 83.384 1.00 20.20 284 VAL B O 1
ATOM 4903 N N . ALA B 1 308 ? 71.429 17.714 84.897 1.00 23.72 285 ALA B N 1
ATOM 4904 C CA . ALA B 1 308 ? 71.889 16.711 85.852 1.00 25.03 285 ALA B CA 1
ATOM 4905 C C . ALA B 1 308 ? 70.754 15.741 86.244 1.00 24.70 285 ALA B C 1
ATOM 4906 O O . ALA B 1 308 ? 70.985 14.544 86.385 1.00 26.18 285 ALA B O 1
ATOM 4908 N N . GLY B 1 309 ? 69.528 16.235 86.395 1.00 22.16 286 GLY B N 1
ATOM 4909 C CA . GLY B 1 309 ? 68.419 15.335 86.708 1.00 22.79 286 GLY B CA 1
ATOM 4910 C C . GLY B 1 309 ? 68.096 14.439 85.506 1.00 23.60 286 GLY B C 1
ATOM 4911 O O . GLY B 1 309 ? 67.760 13.271 85.678 1.00 21.92 286 GLY B O 1
ATOM 4912 N N . GLN B 1 310 ? 68.206 14.990 84.292 1.00 21.86 287 GLN B N 1
ATOM 4913 C CA . GLN B 1 310 ? 67.999 14.192 83.052 1.00 23.06 287 GLN B CA 1
ATOM 4914 C C . GLN B 1 310 ? 69.015 13.059 82.940 1.00 23.95 287 GLN B C 1
ATOM 4915 O O . GLN B 1 310 ? 68.673 11.924 82.551 1.00 22.57 287 GLN B O 1
ATOM 4921 N N . ALA B 1 311 ? 70.279 13.385 83.226 1.00 23.18 288 ALA B N 1
ATOM 4922 C CA . ALA B 1 311 ? 71.371 12.429 83.045 1.00 22.21 288 ALA B CA 1
ATOM 4923 C C . ALA B 1 311 ? 71.258 11.313 84.080 1.00 23.53 288 ALA B C 1
ATOM 4924 O O . ALA B 1 311 ? 71.549 10.145 83.791 1.00 24.09 288 ALA B O 1
ATOM 4926 N N . ASP B 1 312 ? 70.803 11.665 85.274 1.00 23.37 289 ASP B N 1
ATOM 4927 C CA . ASP B 1 312 ? 70.591 10.650 86.329 1.00 22.79 289 ASP B CA 1
ATOM 4928 C C . ASP B 1 312 ? 69.516 9.662 85.847 1.00 24.82 289 ASP B C 1
ATOM 4929 O O . ASP B 1 312 ? 69.702 8.443 85.915 1.00 23.49 289 ASP B O 1
ATOM 4934 N N . ALA B 1 313 ? 68.414 10.194 85.326 1.00 21.56 290 ALA B N 1
ATOM 4935 C CA . ALA B 1 313 ? 67.304 9.335 84.853 1.00 22.37 290 ALA B CA 1
ATOM 4936 C C . ALA B 1 313 ? 67.730 8.419 83.728 1.00 22.84 290 ALA B C 1
ATOM 4937 O O . ALA B 1 313 ? 67.274 7.269 83.646 1.00 25.42 290 ALA B O 1
ATOM 4939 N N . ALA B 1 314 ? 68.562 8.945 82.834 1.00 21.76 291 ALA B N 1
ATOM 4940 C CA . ALA B 1 314 ? 69.047 8.194 81.674 1.00 20.40 291 ALA B CA 1
ATOM 4941 C C . ALA B 1 314 ? 70.261 7.342 81.986 1.00 23.90 291 ALA B C 1
ATOM 4942 O O . ALA B 1 314 ? 70.750 6.600 81.128 1.00 23.06 291 ALA B O 1
ATOM 4944 N N . SER B 1 315 ? 70.763 7.447 83.208 1.00 20.70 292 SER B N 1
ATOM 4945 C CA . SER B 1 315 ? 72.018 6.783 83.631 1.00 21.80 292 SER B CA 1
ATOM 4946 C C . SER B 1 315 ? 73.175 7.109 82.695 1.00 22.78 292 SER B C 1
ATOM 4947 O O . SER B 1 315 ? 73.874 6.222 82.183 1.00 25.93 292 SER B O 1
ATOM 4950 N N . ILE B 1 316 ? 73.354 8.395 82.443 1.00 20.77 293 ILE B N 1
ATOM 4951 C CA . ILE B 1 316 ? 74.422 8.863 81.572 1.00 18.84 293 ILE B CA 1
ATOM 4952 C C . ILE B 1 316 ? 75.484 9.611 82.406 1.00 20.96 293 ILE B C 1
ATOM 4953 O O . ILE B 1 316 ? 75.187 10.647 82.983 1.00 23.23 293 ILE B O 1
ATOM 4958 N N . PRO B 1 317 ? 76.710 9.067 82.470 1.00 20.51 294 PRO B N 1
ATOM 4959 C CA . PRO B 1 317 ? 77.820 9.759 83.174 1.00 21.42 294 PRO B CA 1
ATOM 4960 C C . PRO B 1 317 ? 78.025 11.167 82.580 1.00 25.03 294 PRO B C 1
ATOM 4961 O O . PRO B 1 317 ? 78.089 11.330 81.334 1.00 23.15 294 PRO B O 1
ATOM 4965 N N . MET B 1 318 ? 78.105 12.166 83.461 1.00 21.00 295 MET B N 1
ATOM 4966 C CA . MET B 1 318 ? 78.074 13.565 83.054 1.00 21.04 295 MET B CA 1
ATOM 4967 C C . MET B 1 318 ? 79.367 14.267 83.474 1.00 22.09 295 MET B C 1
ATOM 4968 O O . MET B 1 318 ? 79.714 14.282 84.654 1.00 26.20 295 MET B O 1
ATOM 4973 N N . SER B 1 319 ? 80.090 14.780 82.478 1.00 22.16 296 SER B N 1
ATOM 4974 C CA . SER B 1 319 ? 81.331 15.524 82.641 1.00 25.20 296 SER B CA 1
ATOM 4975 C C . SER B 1 319 ? 81.106 16.965 82.246 1.00 27.90 296 SER B C 1
ATOM 4976 O O . SER B 1 319 ? 80.016 17.339 81.813 1.00 24.75 296 SER B O 1
ATOM 4979 N N . SER B 1 320 ? 82.145 17.784 82.358 1.00 22.65 297 SER B N 1
ATOM 4980 C CA . SER B 1 320 ? 82.024 19.168 81.947 1.00 24.73 297 SER B CA 1
ATOM 4981 C C . SER B 1 320 ? 82.857 19.480 80.703 1.00 23.69 297 SER B C 1
ATOM 4982 O O . SER B 1 320 ? 83.842 18.782 80.409 1.00 27.76 297 SER B O 1
ATOM 4985 N N . HIS B 1 321 ? 82.478 20.542 79.987 1.00 21.47 298 HIS B N 1
ATOM 4986 C CA . HIS B 1 321 ? 83.293 21.067 78.898 1.00 22.25 298 HIS B CA 1
ATOM 4987 C C . HIS B 1 321 ? 83.911 22.413 79.286 1.00 25.22 298 HIS B C 1
ATOM 4988 O O . HIS B 1 321 ? 83.190 23.385 79.508 1.00 27.74 298 HIS B O 1
ATOM 4995 N N . ILE B 1 322 ? 85.244 22.448 79.338 1.00 28.19 299 ILE B N 1
ATOM 4996 C CA . ILE B 1 322 ? 86.000 23.638 79.779 1.00 25.18 299 ILE B CA 1
ATOM 4997 C C . ILE B 1 322 ? 85.333 24.401 80.933 1.00 25.73 299 ILE B C 1
ATOM 4998 O O . ILE B 1 322 ? 84.657 23.783 81.760 1.00 25.79 299 ILE B O 1
ATOM 5003 N N . LEU B 1 323 ? 85.560 25.711 81.041 1.00 27.51 300 LEU B N 1
ATOM 5004 C CA . LEU B 1 323 ? 85.064 26.465 82.216 1.00 24.41 300 LEU B CA 1
ATOM 5005 C C . LEU B 1 323 ? 85.290 25.663 83.501 1.00 23.32 300 LEU B C 1
ATOM 5006 O O . LEU B 1 323 ? 84.370 25.409 84.296 1.00 26.57 300 LEU B O 1
ATOM 5011 N N . PRO B 1 324 ? 86.542 25.272 83.727 1.00 28.47 301 PRO B N 1
ATOM 5012 C CA . PRO B 1 324 ? 86.783 24.345 84.824 1.00 26.50 301 PRO B CA 1
ATOM 5013 C C . PRO B 1 324 ? 86.463 24.972 86.183 1.00 29.09 301 PRO B C 1
ATOM 5014 O O . PRO B 1 324 ? 86.047 24.276 87.090 1.00 28.08 301 PRO B O 1
ATOM 5018 N N . GLU B 1 325 ? 86.655 26.279 86.329 1.00 28.82 302 GLU B N 1
ATOM 5019 C CA . GLU B 1 325 ? 86.439 26.887 87.641 1.00 25.52 302 GLU B CA 1
ATOM 5020 C C . GLU B 1 325 ? 84.991 26.771 88.070 1.00 29.19 302 GLU B C 1
ATOM 5021 O O . GLU B 1 325 ? 84.700 26.325 89.189 1.00 25.88 302 GLU B O 1
ATOM 5027 N N . ALA B 1 326 ? 84.071 27.149 87.176 1.00 26.42 303 ALA B N 1
ATOM 5028 C CA . ALA B 1 326 ? 82.661 27.046 87.514 1.00 23.85 303 ALA B CA 1
ATOM 5029 C C . ALA B 1 326 ? 82.185 25.606 87.532 1.00 24.11 303 ALA B C 1
ATOM 5030 O O . ALA B 1 326 ? 81.301 25.256 88.318 1.00 26.62 303 ALA B O 1
ATOM 5032 N N . SER B 1 327 ? 82.742 24.782 86.647 1.00 26.86 304 SER B N 1
ATOM 5033 C CA . SER B 1 327 ? 82.299 23.395 86.528 1.00 26.46 304 SER B CA 1
ATOM 5034 C C . SER B 1 327 ? 82.565 22.651 87.827 1.00 27.67 304 SER B C 1
ATOM 5035 O O . SER B 1 327 ? 81.803 21.772 88.213 1.00 26.43 304 SER B O 1
ATOM 5038 N N . ALA B 1 328 ? 83.649 23.026 88.516 1.00 25.08 305 ALA B N 1
ATOM 5039 C CA . ALA B 1 328 ? 83.970 22.436 89.814 1.00 23.77 305 ALA B CA 1
ATOM 5040 C C . ALA B 1 328 ? 82.902 22.611 90.888 1.00 25.00 305 ALA B C 1
ATOM 5041 O O . ALA B 1 328 ? 82.849 21.824 91.857 1.00 28.03 305 ALA B O 1
ATOM 5043 N N . HIS B 1 329 ? 82.040 23.619 90.714 1.00 23.56 306 HIS B N 1
ATOM 5044 C CA . HIS B 1 329 ? 80.981 23.899 91.663 1.00 24.64 306 HIS B CA 1
ATOM 5045 C C . HIS B 1 329 ? 79.727 23.095 91.386 1.00 29.43 306 HIS B C 1
ATOM 5046 O O . HIS B 1 329 ? 78.951 22.854 92.302 1.00 25.92 306 HIS B O 1
ATOM 5053 N N . VAL B 1 330 ? 79.524 22.665 90.134 1.00 28.43 307 VAL B N 1
ATOM 5054 C CA . VAL B 1 330 ? 78.306 21.902 89.819 1.00 26.37 307 VAL B CA 1
ATOM 5055 C C . VAL B 1 330 ? 78.489 20.385 89.755 1.00 25.29 307 VAL B C 1
ATOM 5056 O O . VAL B 1 330 ? 77.563 19.635 90.079 1.00 25.31 307 VAL B O 1
ATOM 5060 N N . LEU B 1 331 ? 79.675 19.927 89.374 1.00 21.43 308 LEU B N 1
ATOM 5061 C CA . LEU B 1 331 ? 79.931 18.494 89.361 1.00 25.48 308 LEU B CA 1
ATOM 5062 C C . LEU B 1 331 ? 79.692 17.802 90.720 1.00 30.68 308 LEU B C 1
ATOM 5063 O O . LEU B 1 331 ? 79.167 16.713 90.754 1.00 24.88 308 LEU B O 1
ATOM 5068 N N . PRO B 1 332 ? 80.048 18.444 91.851 1.00 27.23 309 PRO B N 1
ATOM 5069 C CA . PRO B 1 332 ? 79.761 17.757 93.130 1.00 26.12 309 PRO B CA 1
ATOM 5070 C C . PRO B 1 332 ? 78.275 17.556 93.460 1.00 29.16 309 PRO B C 1
ATOM 5071 O O . PRO B 1 332 ? 77.954 16.785 94.369 1.00 28.63 309 PRO B O 1
ATOM 5075 N N . VAL B 1 333 ? 77.354 18.229 92.761 1.00 26.19 310 VAL B N 1
ATOM 5076 C CA . VAL B 1 333 ? 75.932 17.966 93.026 1.00 23.34 310 VAL B CA 1
ATOM 5077 C C . VAL B 1 333 ? 75.270 17.294 91.815 1.00 28.06 310 VAL B C 1
ATOM 5078 O O . VAL B 1 333 ? 74.052 17.300 91.669 1.00 28.02 310 VAL B O 1
ATOM 5082 N N . THR B 1 334 ? 76.093 16.730 90.957 1.00 25.69 311 THR B N 1
ATOM 5083 C CA . THR B 1 334 ? 75.609 16.035 89.762 1.00 25.90 311 THR B CA 1
ATOM 5084 C C . THR B 1 334 ? 75.610 14.535 90.054 1.00 24.46 311 THR B C 1
ATOM 5085 O O . THR B 1 334 ? 76.676 13.942 90.248 1.00 26.53 311 THR B O 1
ATOM 5089 N N . PRO B 1 335 ? 74.418 13.900 90.107 1.00 28.38 312 PRO B N 1
ATOM 5090 C CA . PRO B 1 335 ? 74.364 12.499 90.538 1.00 27.59 312 PRO B CA 1
ATOM 5091 C C . PRO B 1 335 ? 75.291 11.587 89.728 1.00 27.09 312 PRO B C 1
ATOM 5092 O O . PRO B 1 335 ? 75.893 10.651 90.290 1.00 25.23 312 PRO B O 1
ATOM 5096 N N . THR B 1 336 ? 75.446 11.845 88.423 1.00 23.11 313 THR B N 1
ATOM 5097 C CA . THR B 1 336 ? 76.302 10.974 87.614 1.00 19.80 313 THR B CA 1
ATOM 5098 C C . THR B 1 336 ? 77.639 11.605 87.242 1.00 25.44 313 THR B C 1
ATOM 5099 O O . THR B 1 336 ? 78.287 11.190 86.252 1.00 22.75 313 THR B O 1
ATOM 5103 N N . ALA B 1 337 ? 78.085 12.558 88.060 1.00 23.77 314 ALA B N 1
ATOM 5104 C CA . ALA B 1 337 ? 79.362 13.222 87.817 1.00 20.33 314 ALA B CA 1
ATOM 5105 C C . ALA B 1 337 ? 80.443 12.256 87.392 1.00 27.07 314 ALA B C 1
ATOM 5106 O O . ALA B 1 337 ? 80.621 11.173 87.976 1.00 26.56 314 ALA B O 1
ATOM 5108 N N . HIS B 1 338 ? 81.209 12.663 86.398 1.00 23.60 315 HIS B N 1
ATOM 5109 C CA . HIS B 1 338 ? 82.196 11.780 85.797 1.00 26.81 315 HIS B CA 1
ATOM 5110 C C . HIS B 1 338 ? 83.563 12.492 85.810 1.00 28.60 315 HIS B C 1
ATOM 5111 O O . HIS B 1 338 ? 84.285 12.372 86.812 1.00 26.60 315 HIS B O 1
ATOM 5118 N N . PHE B 1 339 ? 83.898 13.267 84.768 1.00 24.36 316 PHE B N 1
ATOM 5119 C CA . PHE B 1 339 ? 85.170 14.036 84.740 1.00 23.52 316 PHE B CA 1
ATOM 5120 C C . PHE B 1 339 ? 84.969 15.545 84.645 1.00 30.22 316 PHE B C 1
ATOM 5121 O O . PHE B 1 339 ? 84.008 16.047 84.035 1.00 25.71 316 PHE B O 1
ATOM 5129 N N . LEU B 1 340 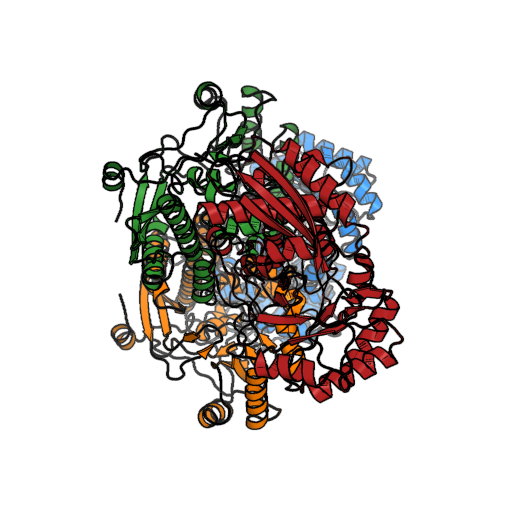? 85.926 16.272 85.212 1.00 23.83 317 LEU B N 1
ATOM 5130 C CA . LEU B 1 340 ? 86.095 17.689 84.956 1.00 23.91 317 LEU B CA 1
ATOM 5131 C C . LEU B 1 340 ? 87.207 17.874 83.897 1.00 27.26 317 LEU B C 1
ATOM 5132 O O . LEU B 1 340 ? 88.325 17.359 84.035 1.00 26.89 317 LEU B O 1
ATOM 5137 N N . GLU B 1 341 ? 86.905 18.596 82.819 1.00 23.58 318 GLU B N 1
ATOM 5138 C CA . GLU B 1 341 ? 87.877 18.857 81.782 1.00 23.96 318 GLU B CA 1
ATOM 5139 C C . GLU B 1 341 ? 88.773 20.043 82.156 1.00 26.82 318 GLU B C 1
ATOM 5140 O O . GLU B 1 341 ? 88.271 21.164 82.344 1.00 26.66 318 GLU B O 1
ATOM 5146 N N . VAL B 1 342 ? 90.084 19.808 82.213 1.00 28.47 319 VAL B N 1
ATOM 5147 C CA . VAL B 1 342 ? 91.041 20.903 82.395 1.00 24.06 319 VAL B CA 1
ATOM 5148 C C . VAL B 1 342 ? 91.621 21.428 81.096 1.00 25.89 319 VAL B C 1
ATOM 5149 O O . VAL B 1 342 ? 92.421 20.774 80.422 1.00 28.50 319 VAL B O 1
ATOM 5153 N N . LEU B 1 343 ? 91.165 22.620 80.736 1.00 29.18 320 LEU B N 1
ATOM 5154 C CA . LEU B 1 343 ? 91.742 23.387 79.656 1.00 33.76 320 LEU B CA 1
ATOM 5155 C C . LEU B 1 343 ? 91.620 24.807 80.180 1.00 34.71 320 LEU B C 1
ATOM 5156 O O . LEU B 1 343 ? 90.516 25.308 80.370 1.00 35.91 320 LEU B O 1
ATOM 5161 N N . ASP B 1 344 ? 92.759 25.439 80.441 1.00 35.74 321 ASP B N 1
ATOM 5162 C CA . ASP B 1 344 ? 92.817 26.682 81.215 1.00 33.05 321 ASP B CA 1
ATOM 5163 C C . ASP B 1 344 ? 92.995 27.923 80.336 1.00 35.07 321 ASP B C 1
ATOM 5164 O O . ASP B 1 344 ? 94.118 28.385 80.112 1.00 38.61 321 ASP B O 1
ATOM 5169 N N . PHE B 1 345 ? 91.897 28.482 79.844 1.00 32.66 322 PHE B N 1
ATOM 5170 C CA . PHE B 1 345 ? 91.976 29.668 79.003 1.00 32.78 322 PHE B CA 1
ATOM 5171 C C . PHE B 1 345 ? 92.047 30.935 79.852 1.00 32.29 322 PHE B C 1
ATOM 5172 O O . PHE B 1 345 ? 92.605 31.940 79.414 1.00 37.73 322 PHE B O 1
ATOM 5180 N N . ALA B 1 346 ? 91.463 30.907 81.049 1.00 28.87 323 ALA B N 1
ATOM 5181 C CA . ALA B 1 346 ? 91.216 32.152 81.778 1.00 29.43 323 ALA B CA 1
ATOM 5182 C C . ALA B 1 346 ? 92.258 32.475 82.890 1.00 31.05 323 ALA B C 1
ATOM 5183 O O . ALA B 1 346 ? 92.208 33.552 83.484 1.00 29.97 323 ALA B O 1
ATOM 5185 N N . GLY B 1 347 ? 93.164 31.544 83.182 1.00 32.42 324 GLY B N 1
ATOM 5186 C CA . GLY B 1 347 ? 94.061 31.699 84.329 1.00 36.94 324 GLY B CA 1
ATOM 5187 C C . GLY B 1 347 ? 94.773 33.043 84.314 1.00 37.56 324 GLY B C 1
ATOM 5188 O O . GLY B 1 347 ? 94.941 33.681 85.351 1.00 39.51 324 GLY B O 1
ATOM 5189 N N . ALA B 1 348 ? 95.185 33.470 83.127 1.00 32.87 325 ALA B N 1
ATOM 5190 C CA . ALA B 1 348 ? 95.947 34.719 82.984 1.00 37.57 325 ALA B CA 1
ATOM 5191 C C . ALA B 1 348 ? 95.202 35.978 83.446 1.00 40.56 325 ALA B C 1
ATOM 5192 O O . ALA B 1 348 ? 95.838 36.979 83.822 1.00 38.13 325 ALA B O 1
ATOM 5194 N N . ILE B 1 349 ? 93.869 35.945 83.431 1.00 34.16 326 ILE B N 1
ATOM 5195 C CA . ILE B 1 349 ? 93.096 37.109 83.861 1.00 33.51 326 ILE B CA 1
ATOM 5196 C C . ILE B 1 349 ? 92.358 36.913 85.194 1.00 29.57 326 ILE B C 1
ATOM 5197 O O . ILE B 1 349 ? 91.542 37.747 85.599 1.00 31.64 326 ILE B O 1
ATOM 5202 N N . LEU B 1 350 ? 92.667 35.818 85.894 1.00 30.39 327 LEU B N 1
ATOM 5203 C CA . LEU B 1 350 ? 92.059 35.552 87.185 1.00 32.72 327 LEU B CA 1
ATOM 5204 C C . LEU B 1 350 ? 92.999 35.865 88.362 1.00 31.46 327 LEU B C 1
ATOM 5205 O O . LEU B 1 350 ? 94.184 35.562 88.307 1.00 34.99 327 LEU B O 1
ATOM 5210 N N . THR B 1 351 ? 92.441 36.404 89.436 1.00 37.70 328 THR B N 1
ATOM 5211 C CA . THR B 1 351 ? 93.222 36.599 90.668 1.00 45.51 328 THR B CA 1
ATOM 5212 C C . THR B 1 351 ? 93.649 35.259 91.276 1.00 47.23 328 THR B C 1
ATOM 5213 O O . THR B 1 351 ? 94.738 35.147 91.841 1.00 48.18 328 THR B O 1
ATOM 5217 N N . GLU B 1 352 ? 92.783 34.251 91.168 1.00 45.66 329 GLU B N 1
ATOM 5218 C CA A GLU B 1 352 ? 93.087 32.908 91.662 0.50 43.68 329 GLU B CA 1
ATOM 5219 C CA B GLU B 1 352 ? 93.089 32.910 91.660 0.50 44.57 329 GLU B CA 1
ATOM 5220 C C . GLU B 1 352 ? 92.843 31.863 90.575 1.00 43.72 329 GLU B C 1
ATOM 5221 O O . GLU B 1 352 ? 91.744 31.305 90.475 1.00 35.69 329 GLU B O 1
ATOM 5232 N N . PRO B 1 353 ? 93.866 31.594 89.756 1.00 42.79 330 PRO B N 1
ATOM 5233 C CA . PRO B 1 353 ? 93.791 30.625 88.666 1.00 39.32 330 PRO B CA 1
ATOM 5234 C C . PRO B 1 353 ? 93.518 29.207 89.158 1.00 45.27 330 PRO B C 1
ATOM 5235 O O . PRO B 1 353 ? 93.783 28.870 90.328 1.00 38.45 330 PRO B O 1
ATOM 5239 N N . LEU B 1 354 ? 92.993 28.376 88.259 1.00 38.28 331 LEU B N 1
ATOM 5240 C CA . LEU B 1 354 ? 92.694 26.985 88.587 1.00 36.56 331 LEU B CA 1
ATOM 5241 C C . LEU B 1 354 ? 93.910 26.245 89.147 1.00 35.34 331 LEU B C 1
ATOM 5242 O O . LEU B 1 354 ? 95.017 26.366 88.623 1.00 34.79 331 LEU B O 1
ATOM 5247 N N . ARG B 1 355 ? 93.688 25.427 90.164 1.00 35.75 332 ARG B N 1
ATOM 5248 C CA . ARG B 1 355 ? 94.740 24.542 90.647 1.00 40.47 332 ARG B CA 1
ATOM 5249 C C . ARG B 1 355 ? 94.332 23.085 90.494 1.00 32.62 332 ARG B C 1
ATOM 5250 O O . ARG B 1 355 ? 93.232 22.699 90.870 1.00 40.40 332 ARG B O 1
ATOM 5258 N N . VAL B 1 356 ? 95.231 22.277 89.949 1.00 33.42 333 VAL B N 1
ATOM 5259 C CA . VAL B 1 356 ? 95.038 20.833 89.905 1.00 33.91 333 VAL B CA 1
ATOM 5260 C C . VAL B 1 356 ? 95.963 20.154 90.899 1.00 41.44 333 VAL B C 1
ATOM 5261 O O . VAL B 1 356 ? 97.178 20.363 90.866 1.00 37.72 333 VAL B O 1
ATOM 5265 N N . ILE B 1 357 ? 95.381 19.347 91.774 1.00 36.30 334 ILE B N 1
ATOM 5266 C CA . ILE B 1 357 ? 96.152 18.604 92.759 1.00 38.17 334 ILE B CA 1
ATOM 5267 C C . ILE B 1 357 ? 95.856 17.116 92.710 1.00 34.73 334 ILE B C 1
ATOM 5268 O O . ILE B 1 357 ? 94.718 16.696 92.935 1.00 39.27 334 ILE B O 1
ATOM 5273 N N . ASP B 1 358 ? 96.885 16.317 92.427 1.00 32.65 335 ASP B N 1
ATOM 5274 C CA A ASP B 1 358 ? 96.727 14.871 92.356 0.50 32.47 335 ASP B CA 1
ATOM 5275 C CA B ASP B 1 358 ? 96.740 14.873 92.352 0.50 32.78 335 ASP B CA 1
ATOM 5276 C C . ASP B 1 358 ? 95.704 14.490 91.282 1.00 33.14 335 ASP B C 1
ATOM 5277 O O . ASP B 1 358 ? 94.884 13.595 91.489 1.00 33.42 335 ASP B O 1
ATOM 5286 N N . GLY B 1 359 ? 95.768 15.173 90.140 1.00 35.32 336 GLY B N 1
ATOM 5287 C CA . GLY B 1 359 ? 94.841 14.907 89.032 1.00 35.60 336 GLY B CA 1
ATOM 5288 C C . GLY B 1 359 ? 93.386 15.242 89.342 1.00 39.53 336 GLY B C 1
ATOM 5289 O O . GLY B 1 359 ? 92.481 14.763 88.664 1.00 35.22 336 GLY B O 1
ATOM 5290 N N . LYS B 1 360 ? 93.139 16.068 90.352 1.00 33.19 337 LYS B N 1
ATOM 5291 C CA . LYS B 1 360 ? 91.765 16.431 90.679 1.00 31.60 337 LYS B CA 1
ATOM 5292 C C . LYS B 1 360 ? 91.610 17.912 90.902 1.00 33.77 337 LYS B C 1
ATOM 5293 O O . LYS B 1 360 ? 92.584 18.618 91.155 1.00 33.17 337 LYS B O 1
ATOM 5299 N N . VAL B 1 361 ? 90.376 18.390 90.792 1.00 30.78 338 VAL B N 1
ATOM 5300 C CA . VAL B 1 361 ? 90.093 19.805 90.980 1.00 31.54 338 VAL B CA 1
ATOM 5301 C C . VAL B 1 361 ? 89.042 20.006 92.060 1.00 33.34 338 VAL B C 1
ATOM 5302 O O . VAL B 1 361 ? 88.046 19.281 92.111 1.00 29.58 338 VAL B O 1
ATOM 5306 N N . THR B 1 362 ? 89.260 20.996 92.924 1.00 32.04 339 THR B N 1
ATOM 5307 C CA . THR B 1 362 ? 88.313 21.344 93.979 1.00 30.13 339 THR B CA 1
ATOM 5308 C C . THR B 1 362 ? 87.775 22.759 93.766 1.00 29.23 339 THR B C 1
ATOM 5309 O O . THR B 1 362 ? 88.542 23.687 93.477 1.00 34.05 339 THR B O 1
ATOM 5313 N N . ALA B 1 363 ? 86.459 22.923 93.923 1.00 29.46 340 ALA B N 1
ATOM 5314 C CA . ALA B 1 363 ? 85.809 24.214 93.795 1.00 28.79 340 ALA B CA 1
ATOM 5315 C C . ALA B 1 363 ? 86.413 25.205 94.777 1.00 33.45 340 ALA B C 1
ATOM 5316 O O . ALA B 1 363 ? 86.739 24.834 95.911 1.00 31.89 340 ALA B O 1
ATOM 5318 N N . LYS B 1 364 ? 86.519 26.456 94.336 1.00 32.40 341 LYS B N 1
ATOM 5319 C CA . LYS B 1 364 ? 86.987 27.546 95.181 1.00 34.57 341 LYS B CA 1
ATOM 5320 C C . LYS B 1 364 ? 85.967 28.664 95.159 1.00 39.14 341 LYS B C 1
ATOM 5321 O O . LYS B 1 364 ? 85.396 28.996 94.102 1.00 31.44 341 LYS B O 1
ATOM 5327 N N . GLY B 1 365 ? 85.735 29.239 96.333 1.00 32.58 342 GLY B N 1
ATOM 5328 C CA . GLY B 1 365 ? 84.777 30.327 96.506 1.00 35.06 342 GLY B CA 1
ATOM 5329 C C . GLY B 1 365 ? 85.489 31.595 96.951 1.00 37.14 342 GLY B C 1
ATOM 5330 O O . GLY B 1 365 ? 86.701 31.683 96.847 1.00 38.66 342 GLY B O 1
ATOM 5331 N N . PRO B 1 366 ? 84.737 32.595 97.425 1.00 40.75 343 PRO B N 1
ATOM 5332 C CA . PRO B 1 366 ? 83.279 32.586 97.515 1.00 39.15 343 PRO B CA 1
ATOM 5333 C C . PRO B 1 366 ? 82.702 32.649 96.107 1.00 37.61 343 PRO B C 1
ATOM 5334 O O . PRO B 1 366 ? 83.429 32.973 95.174 1.00 34.34 343 PRO B O 1
ATOM 5338 N N . GLY B 1 367 ? 81.413 32.366 95.960 1.00 33.24 344 GLY B N 1
ATOM 5339 C CA . GLY B 1 367 ? 80.813 32.383 94.625 1.00 35.52 344 GLY B CA 1
ATOM 5340 C C . GLY B 1 367 ? 81.470 31.314 93.778 1.00 27.92 344 GLY B C 1
ATOM 5341 O O . GLY B 1 367 ? 81.634 30.175 94.241 1.00 31.07 344 GLY B O 1
ATOM 5342 N N . LEU B 1 368 ? 81.843 31.669 92.545 1.00 28.36 345 LEU B N 1
ATOM 5343 C CA . LEU B 1 368 ? 82.512 30.748 91.631 1.00 27.18 345 LEU B CA 1
ATOM 5344 C C . LEU B 1 368 ? 84.031 30.869 91.703 1.00 29.94 345 LEU B C 1
ATOM 5345 O O . LEU B 1 368 ? 84.749 30.125 91.049 1.00 29.13 345 LEU B O 1
ATOM 5350 N N . GLY B 1 369 ? 84.524 31.806 92.514 1.00 36.43 346 GLY B N 1
ATOM 5351 C CA . GLY B 1 369 ? 85.956 31.994 92.647 1.00 32.49 346 GLY B CA 1
ATOM 5352 C C . GLY B 1 369 ? 86.555 32.677 91.441 1.00 33.66 346 GLY B C 1
ATOM 5353 O O . GLY B 1 369 ? 87.704 32.427 91.071 1.00 37.35 346 GLY B O 1
ATOM 5354 N N . LEU B 1 370 ? 85.764 33.554 90.833 1.00 31.12 347 LEU B N 1
ATOM 5355 C CA . LEU B 1 370 ? 86.165 34.283 89.655 1.00 36.61 347 LEU B CA 1
ATOM 5356 C C . LEU B 1 370 ? 86.248 35.749 90.034 1.00 40.94 347 LEU B C 1
ATOM 5357 O O . LEU B 1 370 ? 85.235 36.390 90.324 1.00 50.44 347 LEU B O 1
ATOM 5362 N N . ALA B 1 371 ? 87.463 36.260 90.078 1.00 44.68 348 ALA B N 1
ATOM 5363 C CA . ALA B 1 371 ? 87.696 37.672 90.338 1.00 42.07 348 ALA B CA 1
ATOM 5364 C C . ALA B 1 371 ? 88.822 38.019 89.404 1.00 36.25 348 ALA B C 1
ATOM 5365 O O . ALA B 1 371 ? 89.711 37.210 89.187 1.00 42.17 348 ALA B O 1
ATOM 5367 N N . TRP B 1 372 ? 88.769 39.203 88.809 1.00 33.93 349 TRP B N 1
ATOM 5368 C CA . TRP B 1 372 ? 89.693 39.529 87.750 1.00 33.35 349 TRP B CA 1
ATOM 5369 C C . TRP B 1 372 ? 91.024 40.079 88.263 1.00 41.10 349 TRP B C 1
ATOM 5370 O O . TRP B 1 372 ? 91.073 40.860 89.224 1.00 40.11 349 TRP B O 1
ATOM 5381 N N . ASN B 1 373 ? 92.091 39.647 87.604 1.00 32.80 350 ASN B N 1
ATOM 5382 C CA . ASN B 1 373 ? 93.380 40.304 87.710 1.00 41.35 350 ASN B CA 1
ATOM 5383 C C . ASN B 1 373 ? 93.361 41.480 86.739 1.00 38.82 350 ASN B C 1
ATOM 5384 O O . ASN B 1 373 ? 93.628 41.316 85.546 1.00 35.37 350 ASN B O 1
ATOM 5389 N N . GLU B 1 374 ? 93.022 42.664 87.251 1.00 39.78 351 GLU B N 1
ATOM 5390 C CA . GLU B 1 374 ? 92.719 43.817 86.407 1.00 41.52 351 GLU B CA 1
ATOM 5391 C C . GLU B 1 374 ? 93.903 44.345 85.630 1.00 42.68 351 GLU B C 1
ATOM 5392 O O . GLU B 1 374 ? 93.734 44.941 84.574 1.00 39.02 351 GLU B O 1
ATOM 5398 N N . SER B 1 375 ? 95.110 44.159 86.142 1.00 45.40 352 SER B N 1
ATOM 5399 C CA . SER B 1 375 ? 96.250 44.634 85.381 1.00 41.91 352 SER B CA 1
ATOM 5400 C C . SER B 1 375 ? 96.402 43.757 84.144 1.00 42.71 352 SER B C 1
ATOM 5401 O O . SER B 1 375 ? 96.716 44.250 83.061 1.00 38.78 352 SER B O 1
ATOM 5404 N N . ALA B 1 376 ? 96.148 42.458 84.301 1.00 39.13 353 ALA B N 1
ATOM 5405 C CA . ALA B 1 376 ? 96.199 41.540 83.165 1.00 39.70 353 ALA B CA 1
ATOM 5406 C C . ALA B 1 376 ? 95.041 41.785 82.184 1.00 33.86 353 ALA B C 1
ATOM 5407 O O . ALA B 1 376 ? 95.215 41.715 80.965 1.00 35.62 353 ALA B O 1
ATOM 5409 N N . VAL B 1 377 ? 93.862 42.075 82.713 1.00 37.26 354 VAL B N 1
ATOM 5410 C CA . VAL B 1 377 ? 92.730 42.403 81.855 1.00 37.60 354 VAL B CA 1
ATOM 5411 C C . VAL B 1 377 ? 93.102 43.600 80.968 1.00 43.24 354 VAL B C 1
ATOM 5412 O O . VAL B 1 377 ? 92.891 43.581 79.752 1.00 40.89 354 VAL B O 1
ATOM 5416 N N . ALA B 1 378 ? 93.695 44.628 81.583 1.00 42.46 355 ALA B N 1
ATOM 5417 C CA . ALA B 1 378 ? 94.081 45.846 80.867 1.00 45.54 355 ALA B CA 1
ATOM 5418 C C . ALA B 1 378 ? 95.040 45.535 79.722 1.00 39.04 355 ALA B C 1
ATOM 5419 O O . ALA B 1 378 ? 94.934 46.093 78.627 1.00 47.49 355 ALA B O 1
ATOM 5421 N N . LYS B 1 379 ? 95.969 44.634 79.995 1.00 38.84 356 LYS B N 1
ATOM 5422 C CA . LYS B 1 379 ? 96.959 44.183 79.028 1.00 35.96 356 LYS B CA 1
ATOM 5423 C C . LYS B 1 379 ? 96.342 43.435 77.841 1.00 40.49 356 LYS B C 1
ATOM 5424 O O . LYS B 1 379 ? 96.731 43.649 76.690 1.00 42.25 356 LYS B O 1
ATOM 5430 N N . TYR B 1 380 ? 95.368 42.567 78.121 1.00 39.92 357 TYR B N 1
ATOM 5431 C CA . TYR B 1 380 ? 94.833 41.678 77.076 1.00 34.42 357 TYR B CA 1
ATOM 5432 C C . TYR B 1 380 ? 93.483 42.109 76.517 1.00 40.46 357 TYR B C 1
ATOM 5433 O O . TYR B 1 380 ? 92.912 41.429 75.654 1.00 35.52 357 TYR B O 1
ATOM 5442 N N . GLN B 1 381 ? 92.972 43.235 76.996 1.00 38.18 358 GLN B N 1
ATOM 5443 C CA . GLN B 1 381 ? 91.656 43.688 76.577 1.00 38.39 358 GLN B CA 1
ATOM 5444 C C . GLN B 1 381 ? 91.659 44.104 75.106 1.00 43.75 358 GLN B C 1
ATOM 5445 O O . GLN B 1 381 ? 92.659 44.595 74.606 1.00 42.66 358 GLN B O 1
ATOM 5451 N N . VAL B 1 382 ? 90.544 43.891 74.410 1.00 39.34 359 VAL B N 1
ATOM 5452 C CA . VAL B 1 382 ? 90.401 44.335 73.029 1.00 40.95 359 VAL B CA 1
ATOM 5453 C C . VAL B 1 382 ? 89.016 44.954 72.824 1.00 45.22 359 VAL B C 1
ATOM 5454 O O . VAL B 1 382 ? 88.081 44.654 73.577 1.00 42.39 359 VAL B O 1
ATOM 5458 N N . THR B 1 383 ? 88.891 45.840 71.832 1.00 55.45 360 THR B N 1
ATOM 5459 C CA . THR B 1 383 ? 87.647 46.600 71.620 1.00 63.44 360 THR B CA 1
ATOM 5460 C C . THR B 1 383 ? 87.042 46.410 70.234 1.00 72.21 360 THR B C 1
ATOM 5461 O O . THR B 1 383 ? 87.775 46.333 69.244 1.00 75.06 360 THR B O 1
ATOM 5466 N N . THR C 1 25 ? 83.766 33.086 32.844 1.00 61.71 2 THR C N 1
ATOM 5467 C CA . THR C 1 25 ? 84.593 33.165 34.083 1.00 59.79 2 THR C CA 1
ATOM 5468 C C . THR C 1 25 ? 83.734 33.546 35.298 1.00 54.08 2 THR C C 1
ATOM 5469 O O . THR C 1 25 ? 82.851 34.402 35.202 1.00 44.50 2 THR C O 1
ATOM 5473 N N . THR C 1 26 ? 83.996 32.906 36.435 1.00 41.73 3 THR C N 1
ATOM 5474 C CA . THR C 1 26 ? 83.145 33.056 37.613 1.00 33.03 3 THR C CA 1
ATOM 5475 C C . THR C 1 26 ? 83.474 34.319 38.398 1.00 35.54 3 THR C C 1
ATOM 5476 O O . THR C 1 26 ? 84.652 34.625 38.658 1.00 34.72 3 THR C O 1
ATOM 5480 N N . ALA C 1 27 ? 82.437 35.049 38.796 1.00 29.25 4 ALA C N 1
ATOM 5481 C CA . ALA C 1 27 ? 82.622 36.218 39.631 1.00 29.45 4 ALA C CA 1
ATOM 5482 C C . ALA C 1 27 ? 83.267 35.850 40.970 1.00 32.09 4 ALA C C 1
ATOM 5483 O O . ALA C 1 27 ? 83.206 34.696 41.415 1.00 28.09 4 ALA C O 1
ATOM 5485 N N . ALA C 1 28 ? 83.879 36.846 41.596 1.00 27.47 5 ALA C N 1
ATOM 5486 C CA . ALA C 1 28 ? 84.454 36.735 42.924 1.00 31.56 5 ALA C CA 1
ATOM 5487 C C . ALA C 1 28 ? 83.815 37.787 43.795 1.00 26.54 5 ALA C C 1
ATOM 5488 O O . ALA C 1 28 ? 83.402 38.845 43.312 1.00 31.65 5 ALA C O 1
ATOM 5490 N N . ILE C 1 29 ? 83.728 37.503 45.085 1.00 25.08 6 ILE C N 1
ATOM 5491 C CA . ILE C 1 29 ? 83.242 38.464 46.086 1.00 23.97 6 ILE C CA 1
ATOM 5492 C C . ILE C 1 29 ? 84.350 39.482 46.367 1.00 31.54 6 ILE C C 1
ATOM 5493 O O . ILE C 1 29 ? 85.502 39.085 46.533 1.00 29.61 6 ILE C O 1
ATOM 5498 N N . THR C 1 30 ? 84.018 40.771 46.435 1.00 26.66 7 THR C N 1
ATOM 5499 C CA . THR C 1 30 ? 85.051 41.792 46.693 1.00 29.46 7 THR C CA 1
ATOM 5500 C C . THR C 1 30 ? 84.842 42.468 48.041 1.00 36.15 7 THR C C 1
ATOM 5501 O O . THR C 1 30 ? 85.767 43.032 48.643 1.00 35.11 7 THR C O 1
ATOM 5505 N N . GLY C 1 31 ? 83.621 42.402 48.546 1.00 29.57 8 GLY C N 1
ATOM 5506 C CA . GLY C 1 31 ? 83.354 42.927 49.872 1.00 29.67 8 GLY C CA 1
ATOM 5507 C C . GLY C 1 31 ? 81.912 42.706 50.272 1.00 26.98 8 GLY C C 1
ATOM 5508 O O . GLY C 1 31 ? 81.071 42.330 49.437 1.00 29.66 8 GLY C O 1
ATOM 5509 N N . VAL C 1 32 ? 81.643 42.955 51.544 1.00 27.01 9 VAL C N 1
ATOM 5510 C CA . VAL C 1 32 ? 80.309 42.815 52.093 1.00 25.58 9 VAL C CA 1
ATOM 5511 C C . VAL C 1 32 ? 80.042 43.948 53.073 1.00 25.81 9 VAL C C 1
ATOM 5512 O O . VAL C 1 32 ? 80.858 44.233 53.968 1.00 29.15 9 VAL C O 1
ATOM 5516 N N . THR C 1 33 ? 78.886 44.591 52.930 1.00 23.00 10 THR C N 1
ATOM 5517 C CA . THR C 1 33 ? 78.443 45.572 53.894 1.00 24.99 10 THR C CA 1
ATOM 5518 C C . THR C 1 33 ? 77.029 45.197 54.365 1.00 28.05 10 THR C C 1
ATOM 5519 O O . THR C 1 33 ? 76.272 44.567 53.626 1.00 29.17 10 THR C O 1
ATOM 5523 N N . ALA C 1 34 ? 76.706 45.579 55.595 1.00 27.12 11 ALA C N 1
ATOM 5524 C CA . ALA C 1 34 ? 75.387 45.366 56.164 1.00 29.64 11 ALA C CA 1
ATOM 5525 C C . ALA C 1 34 ? 74.952 46.650 56.851 1.00 32.20 11 ALA C C 1
ATOM 5526 O O . ALA C 1 34 ? 75.756 47.298 57.542 1.00 31.73 11 ALA C O 1
ATOM 5528 N N . ARG C 1 35 ? 73.676 47.005 56.678 1.00 25.37 12 ARG C N 1
ATOM 5529 C CA . ARG C 1 35 ? 73.105 48.186 57.313 1.00 30.02 12 ARG C CA 1
ATOM 5530 C C . ARG C 1 35 ? 71.841 47.795 58.032 1.00 28.72 12 ARG C C 1
ATOM 5531 O O . ARG C 1 35 ? 71.083 46.963 57.530 1.00 28.61 12 ARG C O 1
ATOM 5539 N N . ALA C 1 36 ? 71.608 48.418 59.183 1.00 28.28 13 ALA C N 1
ATOM 5540 C CA . ALA C 1 36 ? 70.417 48.172 59.981 1.00 27.98 13 ALA C CA 1
ATOM 5541 C C . ALA C 1 36 ? 69.378 49.271 59.759 1.00 37.24 13 ALA C C 1
ATOM 5542 O O . ALA C 1 36 ? 69.719 50.462 59.719 1.00 33.56 13 ALA C O 1
ATOM 5544 N N . VAL C 1 37 ? 68.115 48.874 59.602 1.00 29.66 14 VAL C N 1
ATOM 5545 C CA . VAL C 1 37 ? 67.016 49.834 59.504 1.00 28.24 14 VAL C CA 1
ATOM 5546 C C . VAL C 1 37 ? 65.887 49.383 60.413 1.00 36.96 14 VAL C C 1
ATOM 5547 O O . VAL C 1 37 ? 65.809 48.207 60.782 1.00 30.77 14 VAL C O 1
ATOM 5551 N N . ILE C 1 38 ? 65.025 50.316 60.803 1.00 33.70 15 ILE C N 1
ATOM 5552 C CA . ILE C 1 38 ? 63.806 49.947 61.500 1.00 32.34 15 ILE C CA 1
ATOM 5553 C C . ILE C 1 38 ? 62.650 50.587 60.743 1.00 40.22 15 ILE C C 1
ATOM 5554 O O . ILE C 1 38 ? 62.465 51.802 60.817 1.00 37.76 15 ILE C O 1
ATOM 5559 N N . THR C 1 39 ? 61.917 49.773 59.977 1.00 32.07 16 THR C N 1
ATOM 5560 C CA . THR C 1 39 ? 60.840 50.254 59.107 1.00 35.40 16 THR C CA 1
ATOM 5561 C C . THR C 1 39 ? 59.508 50.373 59.864 1.00 36.55 16 THR C C 1
ATOM 5562 O O . THR C 1 39 ? 59.255 49.654 60.844 1.00 35.21 16 THR C O 1
ATOM 5566 N N . PRO C 1 40 ? 58.639 51.288 59.413 1.00 37.87 17 PRO C N 1
ATOM 5567 C CA . PRO C 1 40 ? 57.374 51.390 60.121 1.00 37.78 17 PRO C CA 1
ATOM 5568 C C . PRO C 1 40 ? 56.415 50.268 59.700 1.00 38.12 17 PRO C C 1
ATOM 5569 O O . PRO C 1 40 ? 56.502 49.742 58.584 1.00 43.30 17 PRO C O 1
ATOM 5573 N N . MET C 1 41 ? 55.524 49.881 60.595 1.00 43.11 18 MET C N 1
ATOM 5574 C CA A MET C 1 41 ? 54.477 48.918 60.272 0.50 48.44 18 MET C CA 1
ATOM 5575 C CA B MET C 1 41 ? 54.485 48.944 60.211 0.50 46.51 18 MET C CA 1
ATOM 5576 C C . MET C 1 41 ? 53.108 49.575 60.407 1.00 52.50 18 MET C C 1
ATOM 5577 O O . MET C 1 41 ? 52.780 50.106 61.476 1.00 51.78 18 MET C O 1
ATOM 5586 N N . LYS C 1 42 ? 52.310 49.533 59.342 1.00 59.96 19 LYS C N 1
ATOM 5587 C CA . LYS C 1 42 ? 50.960 50.094 59.380 1.00 65.89 19 LYS C CA 1
ATOM 5588 C C . LYS C 1 42 ? 50.160 49.530 60.556 1.00 62.62 19 LYS C C 1
ATOM 5589 O O . LYS C 1 42 ? 49.502 50.272 61.284 1.00 60.73 19 LYS C O 1
ATOM 5595 N N . ARG C 1 43 ? 50.263 48.231 60.748 1.00 56.82 20 ARG C N 1
ATOM 5596 C CA . ARG C 1 43 ? 49.527 47.544 61.781 1.00 61.27 20 ARG C CA 1
ATOM 5597 C C . ARG C 1 43 ? 50.389 46.737 62.725 1.00 57.49 20 ARG C C 1
ATOM 5598 O O . ARG C 1 43 ? 51.183 45.941 62.282 1.00 53.02 20 ARG C O 1
ATOM 5606 N N . PRO C 1 44 ? 50.216 46.934 64.021 1.00 54.23 21 PRO C N 1
ATOM 5607 C CA . PRO C 1 44 ? 50.983 46.135 64.970 1.00 51.95 21 PRO C CA 1
ATOM 5608 C C . PRO C 1 44 ? 50.552 44.673 64.945 1.00 53.19 21 PRO C C 1
ATOM 5609 O O . PRO C 1 44 ? 49.397 44.347 64.654 1.00 54.98 21 PRO C O 1
ATOM 5613 N N . LEU C 1 45 ? 51.497 43.797 65.231 1.00 49.34 22 LEU C N 1
ATOM 5614 C CA . LEU C 1 45 ? 51.220 42.385 65.252 1.00 44.10 22 LEU C CA 1
ATOM 5615 C C . LEU C 1 45 ? 51.430 41.874 66.660 1.00 34.39 22 LEU C C 1
ATOM 5616 O O . LEU C 1 45 ? 52.553 41.598 67.061 1.00 37.38 22 LEU C O 1
ATOM 5621 N N . ARG C 1 46 ? 50.355 41.780 67.428 1.00 32.27 23 ARG C N 1
ATOM 5622 C CA A ARG C 1 46 ? 50.475 41.223 68.766 0.50 31.87 23 ARG C CA 1
ATOM 5623 C CA B ARG C 1 46 ? 50.440 41.236 68.766 0.50 32.95 23 ARG C CA 1
ATOM 5624 C C . ARG C 1 46 ? 50.546 39.708 68.656 1.00 33.16 23 ARG C C 1
ATOM 5625 O O . ARG C 1 46 ? 49.816 39.102 67.886 1.00 31.49 23 ARG C O 1
ATOM 5640 N N . ASN C 1 47 ? 51.445 39.107 69.429 1.00 31.82 24 ASN C N 1
ATOM 5641 C CA . ASN C 1 47 ? 51.590 37.651 69.470 1.00 29.48 24 ASN C CA 1
ATOM 5642 C C . ASN C 1 47 ? 51.635 37.292 70.926 1.00 34.97 24 ASN C C 1
ATOM 5643 O O . ASN C 1 47 ? 51.633 38.181 71.772 1.00 29.44 24 ASN C O 1
ATOM 5648 N N . ALA C 1 48 ? 51.708 36.003 71.229 1.00 30.63 25 ALA C N 1
ATOM 5649 C CA . ALA C 1 48 ? 51.633 35.540 72.612 1.00 32.04 25 ALA C CA 1
ATOM 5650 C C . ALA C 1 48 ? 52.739 36.102 73.503 1.00 32.77 25 ALA C C 1
ATOM 5651 O O . ALA C 1 48 ? 52.580 36.151 74.719 1.00 33.94 25 ALA C O 1
ATOM 5653 N N . PHE C 1 49 ? 53.866 36.479 72.910 1.00 33.79 26 PHE C N 1
ATOM 5654 C CA . PHE C 1 49 ? 55.037 36.872 73.701 1.00 35.13 26 PHE C CA 1
ATOM 5655 C C . PHE C 1 49 ? 55.313 38.375 73.736 1.00 41.38 26 PHE C C 1
ATOM 5656 O O . PHE C 1 49 ? 56.220 38.827 74.430 1.00 42.61 26 PHE C O 1
ATOM 5664 N N . GLY C 1 50 ? 54.524 39.153 73.014 1.00 41.10 27 GLY C N 1
ATOM 5665 C CA . GLY C 1 50 ? 54.804 40.582 72.918 1.00 42.94 27 GLY C CA 1
ATOM 5666 C C . GLY C 1 50 ? 54.201 41.176 71.667 1.00 45.14 27 GLY C C 1
ATOM 5667 O O . GLY C 1 50 ? 53.258 40.622 71.091 1.00 40.33 27 GLY C O 1
ATOM 5668 N N . VAL C 1 51 ? 54.734 42.311 71.234 1.00 35.39 28 VAL C N 1
ATOM 5669 C CA . VAL C 1 51 ? 54.173 42.971 70.074 1.00 36.88 28 VAL C CA 1
ATOM 5670 C C . VAL C 1 51 ? 55.279 43.355 69.110 1.00 42.21 28 VAL C C 1
ATOM 5671 O O . VAL C 1 51 ? 56.323 43.854 69.525 1.00 42.68 28 VAL C O 1
ATOM 5675 N N . ILE C 1 52 ? 55.058 43.101 67.826 1.00 41.30 29 ILE C N 1
ATOM 5676 C CA . ILE C 1 52 ? 55.970 43.570 66.799 1.00 38.89 29 ILE C CA 1
ATOM 5677 C C . ILE C 1 52 ? 55.260 44.729 66.120 1.00 39.28 29 ILE C C 1
ATOM 5678 O O . ILE C 1 52 ? 54.224 44.549 65.485 1.00 39.62 29 ILE C O 1
ATOM 5683 N N . ASP C 1 53 ? 55.791 45.931 66.287 1.00 42.68 30 ASP C N 1
ATOM 5684 C CA . ASP C 1 53 ? 55.134 47.111 65.731 1.00 44.48 30 ASP C CA 1
ATOM 5685 C C . ASP C 1 53 ? 56.082 47.892 64.839 1.00 47.82 30 ASP C C 1
ATOM 5686 O O . ASP C 1 53 ? 55.801 49.033 64.467 1.00 48.14 30 ASP C O 1
ATOM 5691 N N . SER C 1 54 ? 57.199 47.266 64.487 1.00 41.73 31 SER C N 1
ATOM 5692 C CA . SER C 1 54 ? 58.194 47.886 63.619 1.00 38.21 31 SER C CA 1
ATOM 5693 C C . SER C 1 54 ? 58.933 46.766 62.892 1.00 39.22 31 SER C C 1
ATOM 5694 O O . SER C 1 54 ? 58.785 45.589 63.241 1.00 40.20 31 SER C O 1
ATOM 5697 N N . GLY C 1 55 ? 59.715 47.113 61.876 1.00 32.15 32 GLY C N 1
ATOM 5698 C CA . GLY C 1 55 ? 60.480 46.108 61.164 1.00 34.44 32 GLY C CA 1
ATOM 5699 C C . GLY C 1 55 ? 61.976 46.338 61.274 1.00 29.44 32 GLY C C 1
ATOM 5700 O O . GLY C 1 55 ? 62.558 47.042 60.456 1.00 35.05 32 GLY C O 1
ATOM 5701 N N . PRO C 1 56 ? 62.598 45.749 62.287 1.00 26.93 33 PRO C N 1
ATOM 5702 C CA . PRO C 1 56 ? 64.052 45.839 62.349 1.00 26.48 33 PRO C CA 1
ATOM 5703 C C . PRO C 1 56 ? 64.651 44.854 61.358 1.00 30.14 33 PRO C C 1
ATOM 5704 O O . PRO C 1 56 ? 64.436 43.633 61.473 1.00 26.33 33 PRO C O 1
ATOM 5708 N N . LEU C 1 57 ? 65.323 45.399 60.353 1.00 26.50 34 LEU C N 1
ATOM 5709 C CA . LEU C 1 57 ? 65.881 44.622 59.270 1.00 24.32 34 LEU C CA 1
ATOM 5710 C C . LEU C 1 57 ? 67.389 44.855 59.146 1.00 31.95 34 LEU C C 1
ATOM 5711 O O . LEU C 1 57 ? 67.911 45.917 59.523 1.00 29.45 34 LEU C O 1
ATOM 5716 N N . VAL C 1 58 ? 68.067 43.864 58.579 1.00 27.85 35 VAL C N 1
ATOM 5717 C CA . VAL C 1 58 ? 69.460 43.997 58.178 1.00 26.36 35 VAL C CA 1
ATOM 5718 C C . VAL C 1 58 ? 69.544 43.859 56.657 1.00 27.79 35 VAL C C 1
ATOM 5719 O O . VAL C 1 58 ? 69.136 42.848 56.069 1.00 25.70 35 VAL C O 1
ATOM 5723 N N . LEU C 1 59 ? 70.055 44.897 55.993 1.00 22.36 36 LEU C N 1
ATOM 5724 C CA . LEU C 1 59 ? 70.159 44.903 54.555 1.00 24.88 36 LEU C CA 1
ATOM 5725 C C . LEU C 1 59 ? 71.586 44.558 54.170 1.00 30.91 36 LEU C C 1
ATOM 5726 O O . LEU C 1 59 ? 72.540 45.223 54.613 1.00 28.02 36 LEU C O 1
ATOM 5731 N N . ILE C 1 60 ? 71.725 43.523 53.343 1.00 25.00 37 ILE C N 1
ATOM 5732 C CA . ILE C 1 60 ? 73.029 42.939 53.029 1.00 25.11 37 ILE C CA 1
ATOM 5733 C C . ILE C 1 60 ? 73.378 43.204 51.596 1.00 24.56 37 ILE C C 1
ATOM 5734 O O . ILE C 1 60 ? 72.584 42.947 50.670 1.00 25.05 37 ILE C O 1
ATOM 5739 N N . ASP C 1 61 ? 74.590 43.739 51.395 1.00 21.54 38 ASP C N 1
ATOM 5740 C CA . ASP C 1 61 ? 75.130 43.971 50.060 1.00 22.36 38 ASP C CA 1
ATOM 5741 C C . ASP C 1 61 ? 76.428 43.173 49.884 1.00 28.46 38 ASP C C 1
ATOM 5742 O O . ASP C 1 61 ? 77.332 43.308 50.688 1.00 28.63 38 ASP C O 1
ATOM 5747 N N . VAL C 1 62 ? 76.498 42.337 48.847 1.00 24.05 39 VAL C N 1
ATOM 5748 C CA . VAL C 1 62 ? 77.721 41.582 48.533 1.00 23.39 39 VAL C CA 1
ATOM 5749 C C . VAL C 1 62 ? 78.255 42.062 47.189 1.00 25.68 39 VAL C C 1
ATOM 5750 O O . VAL C 1 62 ? 77.687 41.772 46.123 1.00 25.98 39 VAL C O 1
ATOM 5754 N N . THR C 1 63 ? 79.339 42.840 47.217 1.00 24.73 40 THR C N 1
ATOM 5755 C CA . THR C 1 63 ? 79.887 43.331 45.958 1.00 20.86 40 THR C CA 1
ATOM 5756 C C . THR C 1 63 ? 80.709 42.269 45.249 1.00 24.89 40 THR C C 1
ATOM 5757 O O . THR C 1 63 ? 81.324 41.423 45.888 1.00 26.99 40 THR C O 1
ATOM 5761 N N . THR C 1 64 ? 80.697 42.299 43.922 1.00 26.44 41 THR C N 1
ATOM 5762 C CA . THR C 1 64 ? 81.452 41.329 43.130 1.00 26.64 41 THR C CA 1
ATOM 5763 C C . THR C 1 64 ? 82.360 42.092 42.190 1.00 31.99 41 THR C C 1
ATOM 5764 O O . THR C 1 64 ? 82.217 43.310 42.052 1.00 29.34 41 THR C O 1
ATOM 5768 N N . ASP C 1 65 ? 83.247 41.370 41.520 1.00 30.34 42 ASP C N 1
ATOM 5769 C CA . ASP C 1 65 ? 84.163 41.990 40.558 1.00 35.41 42 ASP C CA 1
ATOM 5770 C C . ASP C 1 65 ? 83.573 42.018 39.150 1.00 33.43 42 ASP C C 1
ATOM 5771 O O . ASP C 1 65 ? 84.303 42.206 38.169 1.00 33.76 42 ASP C O 1
ATOM 5776 N N . GLN C 1 66 ? 82.260 41.826 39.036 1.00 31.29 43 GLN C N 1
ATOM 5777 C CA . GLN C 1 66 ? 81.633 41.770 37.718 1.00 27.13 43 GLN C CA 1
ATOM 5778 C C . GLN C 1 66 ? 80.477 42.753 37.552 1.00 33.28 43 GLN C C 1
ATOM 5779 O O . GLN C 1 66 ? 79.551 42.485 36.792 1.00 37.58 43 GLN C O 1
ATOM 5785 N N . GLY C 1 67 ? 80.539 43.878 38.270 1.00 32.25 44 GLY C N 1
ATOM 5786 C CA . GLY C 1 67 ? 79.565 44.969 38.096 1.00 35.99 44 GLY C CA 1
ATOM 5787 C C . GLY C 1 67 ? 78.207 44.754 38.735 1.00 40.09 44 GLY C C 1
ATOM 5788 O O . GLY C 1 67 ? 77.236 45.438 38.405 1.00 37.96 44 GLY C O 1
ATOM 5789 N N . VAL C 1 68 ? 78.132 43.784 39.642 1.00 32.00 45 VAL C N 1
ATOM 5790 C CA . VAL C 1 68 ? 76.883 43.426 40.290 1.00 28.74 45 VAL C CA 1
ATOM 5791 C C . VAL C 1 68 ? 77.085 43.392 41.795 1.00 28.78 45 VAL C C 1
ATOM 5792 O O . VAL C 1 68 ? 78.123 42.949 42.277 1.00 29.20 45 VAL C O 1
ATOM 5796 N N . THR C 1 69 ? 76.106 43.894 42.536 1.00 26.20 46 THR C N 1
ATOM 5797 C CA . THR C 1 69 ? 76.074 43.767 43.989 1.00 23.52 46 THR C CA 1
ATOM 5798 C C . THR C 1 69 ? 74.841 42.921 44.344 1.00 25.50 46 THR C C 1
ATOM 5799 O O . THR C 1 69 ? 73.710 43.283 43.997 1.00 25.43 46 THR C O 1
ATOM 5803 N N . GLY C 1 70 ? 75.071 41.801 45.020 1.00 25.40 47 GLY C N 1
ATOM 5804 C CA . GLY C 1 70 ? 73.955 40.950 45.490 1.00 23.69 47 GLY C CA 1
ATOM 5805 C C . GLY C 1 70 ? 73.306 41.538 46.708 1.00 21.32 47 GLY C C 1
ATOM 5806 O O . GLY C 1 70 ? 73.984 42.103 47.577 1.00 26.39 47 GLY C O 1
ATOM 5807 N N . HIS C 1 71 ? 71.980 41.351 46.833 1.00 22.23 48 HIS C N 1
ATOM 5808 C CA . HIS C 1 71 ? 71.242 41.909 47.954 1.00 19.66 48 HIS C CA 1
ATOM 5809 C C . HIS C 1 71 ? 70.384 40.828 48.633 1.00 19.57 48 HIS C C 1
ATOM 5810 O O . HIS C 1 71 ? 69.857 39.951 47.946 1.00 23.31 48 HIS C O 1
ATOM 5817 N N . SER C 1 72 ? 70.246 40.942 49.945 1.00 24.04 49 SER C N 1
ATOM 5818 C CA . SER C 1 72 ? 69.249 40.196 50.713 1.00 23.01 49 SER C CA 1
ATOM 5819 C C . SER C 1 72 ? 68.933 40.993 51.959 1.00 23.62 49 SER C C 1
ATOM 5820 O O . SER C 1 72 ? 69.626 41.985 52.280 1.00 26.18 49 SER C O 1
ATOM 5823 N N . TYR C 1 73 ? 67.874 40.609 52.672 1.00 21.51 50 TYR C N 1
ATOM 5824 C CA . TYR C 1 73 ? 67.635 41.212 53.962 1.00 23.00 50 TYR C CA 1
ATOM 5825 C C . TYR C 1 73 ? 67.242 40.164 54.994 1.00 22.47 50 TYR C C 1
ATOM 5826 O O . TYR C 1 73 ? 66.710 39.085 54.649 1.00 24.57 50 TYR C O 1
ATOM 5835 N N . LEU C 1 74 ? 67.525 40.474 56.241 1.00 21.94 51 LEU C N 1
ATOM 5836 C CA . LEU C 1 74 ? 67.076 39.678 57.365 1.00 20.98 51 LEU C CA 1
ATOM 5837 C C . LEU C 1 74 ? 66.064 40.491 58.133 1.00 24.56 51 LEU C C 1
ATOM 5838 O O . LEU C 1 74 ? 66.213 41.703 58.286 1.00 25.34 51 LEU C O 1
ATOM 5843 N N . PHE C 1 75 ? 65.020 39.818 58.621 1.00 22.21 52 PHE C N 1
ATOM 5844 C CA . PHE C 1 75 ? 64.161 40.361 59.670 1.00 22.92 52 PHE C CA 1
ATOM 5845 C C . PHE C 1 75 ? 64.798 39.967 60.991 1.00 27.59 52 PHE C C 1
ATOM 5846 O O . PHE C 1 75 ? 65.015 38.771 61.262 1.00 25.14 52 PHE C O 1
ATOM 5854 N N . ALA C 1 76 ? 65.137 40.952 61.825 1.00 22.16 53 ALA C N 1
ATOM 5855 C CA . ALA C 1 76 ? 65.930 40.676 63.013 1.00 23.23 53 ALA C CA 1
ATOM 5856 C C . ALA C 1 76 ? 65.129 40.462 64.303 1.00 26.16 53 ALA C C 1
ATOM 5857 O O . ALA C 1 76 ? 65.719 40.224 65.362 1.00 25.33 53 ALA C O 1
ATOM 5859 N N . TYR C 1 77 ? 63.789 40.535 64.215 1.00 24.80 54 TYR C N 1
ATOM 5860 C CA . TYR C 1 77 ? 62.890 40.343 65.370 1.00 24.82 54 TYR C CA 1
ATOM 5861 C C . TYR C 1 77 ? 62.881 41.475 66.397 1.00 30.78 54 TYR C C 1
ATOM 5862 O O . TYR C 1 77 ? 61.818 41.924 66.837 1.00 28.97 54 TYR C O 1
ATOM 5871 N N . THR C 1 78 ? 64.064 41.902 66.815 1.00 28.63 55 THR C N 1
ATOM 5872 C CA . THR C 1 78 ? 64.180 42.877 67.899 1.00 31.89 55 THR C CA 1
ATOM 5873 C C . THR C 1 78 ? 65.343 43.814 67.594 1.00 33.01 55 THR C C 1
ATOM 5874 O O . THR C 1 78 ? 66.325 43.390 66.997 1.00 28.20 55 THR C O 1
ATOM 5878 N N . ARG C 1 79 ? 65.243 45.079 67.995 1.00 29.79 56 ARG C N 1
ATOM 5879 C CA . ARG C 1 79 ? 66.331 45.996 67.674 1.00 30.82 56 ARG C CA 1
ATOM 5880 C C . ARG C 1 79 ? 67.667 45.546 68.299 1.00 28.97 56 ARG C C 1
ATOM 5881 O O . ARG C 1 79 ? 68.746 45.877 67.819 1.00 31.34 56 ARG C O 1
ATOM 5889 N N . LEU C 1 80 ? 67.580 44.784 69.373 1.00 28.83 57 LEU C N 1
ATOM 5890 C CA . LEU C 1 80 ? 68.737 44.325 70.110 1.00 28.89 57 LEU C CA 1
ATOM 5891 C C . LEU C 1 80 ? 69.658 43.462 69.236 1.00 36.27 57 LEU C C 1
ATOM 5892 O O . LEU C 1 80 ? 70.868 43.414 69.437 1.00 31.74 57 LEU C O 1
ATOM 5897 N N . ALA C 1 81 ? 69.080 42.799 68.242 1.00 25.90 58 ALA C N 1
ATOM 5898 C CA . ALA C 1 81 ? 69.846 41.908 67.386 1.00 26.66 58 ALA C CA 1
ATOM 5899 C C . ALA C 1 81 ? 70.551 42.631 66.259 1.00 25.42 58 ALA C C 1
ATOM 5900 O O . ALA C 1 81 ? 71.389 42.049 65.587 1.00 25.69 58 ALA C O 1
ATOM 5902 N N . LEU C 1 82 ? 70.210 43.897 66.023 1.00 29.55 59 LEU C N 1
ATOM 5903 C CA . LEU C 1 82 ? 70.708 44.583 64.822 1.00 27.47 59 LEU C CA 1
ATOM 5904 C C . LEU C 1 82 ? 72.227 44.796 64.825 1.00 27.85 59 LEU C C 1
ATOM 5905 O O . LEU C 1 82 ? 72.899 44.470 63.850 1.00 23.72 59 LEU C O 1
ATOM 5910 N N . LYS C 1 83 ? 72.769 45.351 65.902 1.00 27.50 60 LYS C N 1
ATOM 5911 C CA . LYS C 1 83 ? 74.206 45.620 65.893 1.00 31.05 60 LYS C CA 1
ATOM 5912 C C . LYS C 1 83 ? 75.037 44.342 65.805 1.00 32.12 60 LYS C C 1
ATOM 5913 O O . LYS C 1 83 ? 75.927 44.250 64.961 1.00 29.80 60 LYS C O 1
ATOM 5919 N N . PRO C 1 84 ? 74.734 43.343 66.651 1.00 27.04 61 PRO C N 1
ATOM 5920 C CA . PRO C 1 84 ? 75.450 42.064 66.509 1.00 29.61 61 PRO C CA 1
ATOM 5921 C C . PRO C 1 84 ? 75.316 41.444 65.116 1.00 29.08 61 PRO C C 1
ATOM 5922 O O . PRO C 1 84 ? 76.293 40.887 64.600 1.00 29.05 61 PRO C O 1
ATOM 5926 N N . LEU C 1 85 ? 74.131 41.515 64.498 1.00 26.01 62 LEU C N 1
ATOM 5927 C CA . LEU C 1 85 ? 73.994 40.912 63.174 1.00 21.29 62 LEU C CA 1
ATOM 5928 C C . LEU C 1 85 ? 74.782 41.691 62.137 1.00 28.74 62 LEU C C 1
ATOM 5929 O O . LEU C 1 85 ? 75.363 41.109 61.247 1.00 23.56 62 LEU C O 1
ATOM 5934 N N . VAL C 1 86 ? 74.791 43.017 62.224 1.00 24.58 63 VAL C N 1
ATOM 5935 C CA . VAL C 1 86 ? 75.591 43.767 61.252 1.00 22.69 63 VAL C CA 1
ATOM 5936 C C . VAL C 1 86 ? 77.075 43.395 61.414 1.00 21.84 63 VAL C C 1
ATOM 5937 O O . VAL C 1 86 ? 77.753 43.172 60.403 1.00 26.18 63 VAL C O 1
ATOM 5941 N N . HIS C 1 87 ? 77.552 43.310 62.666 1.00 23.90 64 HIS C N 1
ATOM 5942 C CA . HIS C 1 87 ? 78.928 42.848 62.935 1.00 24.91 64 HIS C CA 1
ATOM 5943 C C . HIS C 1 87 ? 79.184 41.487 62.310 1.00 29.99 64 HIS C C 1
ATOM 5944 O O . HIS C 1 87 ? 80.195 41.269 61.640 1.00 25.27 64 HIS C O 1
ATOM 5951 N N . LEU C 1 88 ? 78.295 40.533 62.577 1.00 26.11 65 LEU C N 1
ATOM 5952 C CA . LEU C 1 88 ? 78.518 39.191 62.024 1.00 27.86 65 LEU C CA 1
ATOM 5953 C C . LEU C 1 88 ? 78.534 39.165 60.519 1.00 23.99 65 LEU C C 1
ATOM 5954 O O . LEU C 1 88 ? 79.388 38.518 59.931 1.00 26.29 65 LEU C O 1
ATOM 5959 N N . VAL C 1 89 ? 77.571 39.821 59.856 1.00 21.56 66 VAL C N 1
ATOM 5960 C CA . VAL C 1 89 ? 77.552 39.756 58.409 1.00 22.71 66 VAL C CA 1
ATOM 5961 C C . VAL C 1 89 ? 78.827 40.362 57.826 1.00 25.73 66 VAL C C 1
ATOM 5962 O O . VAL C 1 89 ? 79.423 39.805 56.904 1.00 23.44 66 VAL C O 1
ATOM 5966 N N . GLU C 1 90 ? 79.249 41.500 58.371 1.00 26.23 67 GLU C N 1
ATOM 5967 C CA . GLU C 1 90 ? 80.442 42.144 57.813 1.00 24.96 67 GLU C CA 1
ATOM 5968 C C . GLU C 1 90 ? 81.723 41.364 58.107 1.00 21.70 67 GLU C C 1
ATOM 5969 O O . GLU C 1 90 ? 82.607 41.286 57.247 1.00 26.80 67 GLU C O 1
ATOM 5975 N N . ASP C 1 91 ? 81.819 40.807 59.313 1.00 23.90 68 ASP C N 1
ATOM 5976 C CA . ASP C 1 91 ? 83.007 40.044 59.706 1.00 24.28 68 ASP C CA 1
ATOM 5977 C C . ASP C 1 91 ? 83.124 38.712 58.968 1.00 28.06 68 ASP C C 1
ATOM 5978 O O . ASP C 1 91 ? 84.216 38.344 58.519 1.00 26.02 68 ASP C O 1
ATOM 5983 N N . ILE C 1 92 ? 82.011 37.985 58.810 1.00 23.47 69 ILE C N 1
ATOM 5984 C CA . ILE C 1 92 ? 82.038 36.801 57.947 1.00 25.95 69 ILE C CA 1
ATOM 5985 C C . ILE C 1 92 ? 82.343 37.167 56.504 1.00 27.13 69 ILE C C 1
ATOM 5986 O O . ILE C 1 92 ? 83.161 36.529 55.847 1.00 25.98 69 ILE C O 1
ATOM 5991 N N . GLY C 1 93 ? 81.663 38.188 55.984 1.00 28.60 70 GLY C N 1
ATOM 5992 C CA . GLY C 1 93 ? 81.876 38.598 54.605 1.00 28.54 70 GLY C CA 1
ATOM 5993 C C . GLY C 1 93 ? 83.321 38.998 54.316 1.00 27.34 70 GLY C C 1
ATOM 5994 O O . GLY C 1 93 ? 83.848 38.686 53.246 1.00 27.87 70 GLY C O 1
ATOM 5995 N N . ARG C 1 94 ? 83.962 39.669 55.270 1.00 31.61 71 ARG C N 1
ATOM 5996 C CA . ARG C 1 94 ? 85.358 40.078 55.105 1.00 30.31 71 ARG C CA 1
ATOM 5997 C C . ARG C 1 94 ? 86.241 38.837 54.792 1.00 31.10 71 ARG C C 1
ATOM 5998 O O . ARG C 1 94 ? 87.168 38.881 53.974 1.00 30.69 71 ARG C O 1
ATOM 6006 N N . GLU C 1 95 ? 85.936 37.721 55.436 1.00 23.63 72 GLU C N 1
ATOM 6007 C CA . GLU C 1 95 ? 86.730 36.504 55.276 1.00 23.97 72 GLU C CA 1
ATOM 6008 C C . GLU C 1 95 ? 86.427 35.751 53.994 1.00 28.57 72 GLU C C 1
ATOM 6009 O O . GLU C 1 95 ? 87.168 34.851 53.596 1.00 29.77 72 GLU C O 1
ATOM 6015 N N . LEU C 1 96 ? 85.356 36.148 53.318 1.00 29.18 73 LEU C N 1
ATOM 6016 C CA . LEU C 1 96 ? 85.002 35.513 52.058 1.00 27.14 73 LEU C CA 1
ATOM 6017 C C . LEU C 1 96 ? 85.524 36.328 50.872 1.00 29.69 73 LEU C C 1
ATOM 6018 O O . LEU C 1 96 ? 85.482 35.872 49.732 1.00 29.72 73 LEU C O 1
ATOM 6023 N N . ALA C 1 97 ? 86.008 37.538 51.134 1.00 27.83 74 ALA C N 1
ATOM 6024 C CA . ALA C 1 97 ? 86.498 38.387 50.050 1.00 29.02 74 ALA C CA 1
ATOM 6025 C C . ALA C 1 97 ? 87.569 37.637 49.257 1.00 30.06 74 ALA C C 1
ATOM 6026 O O . ALA C 1 97 ? 88.440 36.982 49.843 1.00 32.79 74 ALA C O 1
ATOM 6028 N N . GLY C 1 98 ? 87.482 37.692 47.930 1.00 28.53 75 GLY C N 1
ATOM 6029 C CA . GLY C 1 98 ? 88.397 36.941 47.070 1.00 31.00 75 GLY C CA 1
ATOM 6030 C C . GLY C 1 98 ? 87.946 35.540 46.671 1.00 31.29 75 GLY C C 1
ATOM 6031 O O . GLY C 1 98 ? 88.521 34.932 45.781 1.00 26.83 75 GLY C O 1
ATOM 6032 N N . LYS C 1 99 ? 86.914 35.007 47.324 1.00 27.97 76 LYS C N 1
ATOM 6033 C CA . LYS C 1 99 ? 86.421 33.674 46.940 1.00 25.86 76 LYS C CA 1
ATOM 6034 C C . LYS C 1 99 ? 85.458 33.748 45.761 1.00 28.32 76 LYS C C 1
ATOM 6035 O O . LYS C 1 99 ? 84.771 34.760 45.591 1.00 26.12 76 LYS C O 1
ATOM 6041 N N . ALA C 1 100 ? 85.416 32.672 44.975 1.00 25.50 77 ALA C N 1
ATOM 6042 C CA . ALA C 1 100 ? 84.495 32.530 43.872 1.00 24.55 77 ALA C CA 1
ATOM 6043 C C . ALA C 1 100 ? 83.037 32.508 44.350 1.00 24.13 77 ALA C C 1
ATOM 6044 O O . ALA C 1 100 ? 82.725 31.941 45.411 1.00 23.87 77 ALA C O 1
ATOM 6046 N N . LEU C 1 101 ? 82.178 33.142 43.551 1.00 22.98 78 LEU C N 1
ATOM 6047 C CA . LEU C 1 101 ? 80.758 33.313 43.888 1.00 23.15 78 LEU C CA 1
ATOM 6048 C C . LEU C 1 101 ? 80.079 31.998 43.549 1.00 23.87 78 LEU C C 1
ATOM 6049 O O . LEU C 1 101 ? 79.464 31.861 42.483 1.00 23.18 78 LEU C O 1
ATOM 6054 N N . VAL C 1 102 ? 80.200 31.031 44.460 1.00 22.02 79 VAL C N 1
ATOM 6055 C CA . VAL C 1 102 ? 79.722 29.668 44.221 1.00 21.06 79 VAL C CA 1
ATOM 6056 C C . VAL C 1 102 ? 78.998 29.276 45.510 1.00 23.19 79 VAL C C 1
ATOM 6057 O O . VAL C 1 102 ? 79.622 28.897 46.489 1.00 21.06 79 VAL C O 1
ATOM 6061 N N . PRO C 1 103 ? 77.674 29.419 45.529 1.00 21.51 80 PRO C N 1
ATOM 6062 C CA . PRO C 1 103 ? 76.977 29.317 46.818 1.00 21.66 80 PRO C CA 1
ATOM 6063 C C . PRO C 1 103 ? 77.164 27.990 47.561 1.00 19.21 80 PRO C C 1
ATOM 6064 O O . PRO C 1 103 ? 77.288 28.000 48.789 1.00 21.60 80 PRO C O 1
ATOM 6068 N N . VAL C 1 104 ? 77.151 26.871 46.844 1.00 19.66 81 VAL C N 1
ATOM 6069 C CA . VAL C 1 104 ? 77.309 25.552 47.505 1.00 23.58 81 VAL C CA 1
ATOM 6070 C C . VAL C 1 104 ? 78.688 25.462 48.203 1.00 23.83 81 VAL C C 1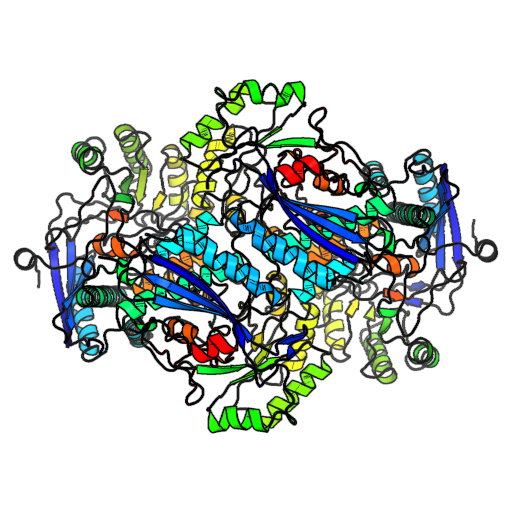
ATOM 6071 O O . VAL C 1 104 ? 78.799 24.986 49.354 1.00 23.12 81 VAL C O 1
ATOM 6075 N N . ASP C 1 105 ? 79.732 25.931 47.517 1.00 22.95 82 ASP C N 1
ATOM 6076 C CA . ASP C 1 105 ? 81.084 25.919 48.082 1.00 22.25 82 ASP C CA 1
ATOM 6077 C C . ASP C 1 105 ? 81.226 26.921 49.223 1.00 23.35 82 ASP C C 1
ATOM 6078 O O . ASP C 1 105 ? 81.902 26.661 50.238 1.00 22.67 82 ASP C O 1
ATOM 6083 N N . LEU C 1 106 ? 80.622 28.092 49.066 1.00 22.78 83 LEU C N 1
ATOM 6084 C CA . LEU C 1 106 ? 80.699 29.085 50.131 1.00 20.79 83 LEU C CA 1
ATOM 6085 C C . LEU C 1 106 ? 79.971 28.591 51.392 1.00 20.99 83 LEU C C 1
ATOM 6086 O O . LEU C 1 106 ? 80.396 28.856 52.514 1.00 21.61 83 LEU C O 1
ATOM 6091 N N . MET C 1 107 ? 78.843 27.897 51.207 1.00 18.25 84 MET C N 1
ATOM 6092 C CA . MET C 1 107 ? 78.124 27.371 52.345 1.00 19.25 84 MET C CA 1
ATOM 6093 C C . MET C 1 107 ? 78.995 26.330 53.071 1.00 20.83 84 MET C C 1
ATOM 6094 O O . MET C 1 107 ? 79.028 26.288 54.300 1.00 22.05 84 MET C O 1
ATOM 6099 N N . LYS C 1 108 ? 79.675 25.467 52.311 1.00 22.04 85 LYS C N 1
ATOM 6100 C CA . LYS C 1 108 ? 80.598 24.499 52.940 1.00 25.71 85 LYS C CA 1
ATOM 6101 C C . LYS C 1 108 ? 81.686 25.223 53.743 1.00 26.34 85 LYS C C 1
ATOM 6102 O O . LYS C 1 108 ? 82.043 24.823 54.854 1.00 24.47 85 LYS C O 1
ATOM 6108 N N . ALA C 1 109 ? 82.229 26.283 53.163 1.00 23.87 86 ALA C N 1
ATOM 6109 C CA . ALA C 1 109 ? 83.210 27.124 53.852 1.00 27.52 86 ALA C CA 1
ATOM 6110 C C . ALA C 1 109 ? 82.677 27.697 55.165 1.00 28.75 86 ALA C C 1
ATOM 6111 O O . ALA C 1 109 ? 83.360 27.651 56.201 1.00 26.06 86 ALA C O 1
ATOM 6113 N N . MET C 1 110 ? 81.451 28.225 55.146 1.00 23.21 87 MET C N 1
ATOM 6114 C CA . MET C 1 110 ? 80.896 28.835 56.348 1.00 20.97 87 MET C CA 1
ATOM 6115 C C . MET C 1 110 ? 80.598 27.769 57.399 1.00 23.22 87 MET C C 1
ATOM 6116 O O . MET C 1 110 ? 80.779 27.998 58.597 1.00 23.64 87 MET C O 1
ATOM 6121 N N . ASP C 1 111 ? 80.175 26.595 56.946 1.00 23.72 88 ASP C N 1
ATOM 6122 C CA . ASP C 1 111 ? 79.920 25.481 57.863 1.00 22.16 88 ASP C CA 1
ATOM 6123 C C . ASP C 1 111 ? 81.203 25.144 58.662 1.00 24.14 88 ASP C C 1
ATOM 6124 O O . ASP C 1 111 ? 81.176 25.004 59.877 1.00 24.79 88 ASP C O 1
ATOM 6129 N N . ALA C 1 112 ? 82.312 25.017 57.947 1.00 21.16 89 ALA C N 1
ATOM 6130 C CA . ALA C 1 112 ? 83.576 24.625 58.577 1.00 25.17 89 ALA C CA 1
ATOM 6131 C C . ALA C 1 112 ? 84.046 25.744 59.504 1.00 26.74 89 ALA C C 1
ATOM 6132 O O . ALA C 1 112 ? 84.576 25.486 60.581 1.00 24.70 89 ALA C O 1
ATOM 6134 N N . LYS C 1 113 ? 83.830 26.991 59.103 1.00 24.20 90 LYS C N 1
ATOM 6135 C CA . LYS C 1 113 ? 84.281 28.132 59.897 1.00 27.20 90 LYS C CA 1
ATOM 6136 C C . LYS C 1 113 ? 83.595 28.155 61.254 1.00 31.03 90 LYS C C 1
ATOM 6137 O O . LYS C 1 113 ? 84.195 28.535 62.260 1.00 28.23 90 LYS C O 1
ATOM 6143 N N . PHE C 1 114 ? 82.321 27.767 61.290 1.00 24.09 91 PHE C N 1
ATOM 6144 C CA . PHE C 1 114 ? 81.550 27.905 62.528 1.00 22.98 91 PHE C CA 1
ATOM 6145 C C . PHE C 1 114 ? 81.222 26.567 63.172 1.00 22.54 91 PHE C C 1
ATOM 6146 O O . PHE C 1 114 ? 80.411 26.502 64.083 1.00 24.25 91 PHE C O 1
ATOM 6154 N N . ARG C 1 115 ? 81.880 25.506 62.719 1.00 24.96 92 ARG C N 1
ATOM 6155 C CA . ARG C 1 115 ? 81.555 24.179 63.225 1.00 22.12 92 ARG C CA 1
ATOM 6156 C C . ARG C 1 115 ? 81.685 24.124 64.746 1.00 28.82 92 ARG C C 1
ATOM 6157 O O . ARG C 1 115 ? 80.812 23.578 65.435 1.00 24.41 92 ARG C O 1
ATOM 6165 N N . LEU C 1 116 ? 82.760 24.694 65.300 1.00 22.62 93 LEU C N 1
ATOM 6166 C CA . LEU C 1 116 ? 82.973 24.610 66.744 1.00 23.02 93 LEU C CA 1
ATOM 6167 C C . LEU C 1 116 ? 82.149 25.620 67.578 1.00 22.29 93 LEU C C 1
ATOM 6168 O O . LEU C 1 116 ? 81.472 25.236 68.547 1.00 23.94 93 LEU C O 1
ATOM 6173 N N . LEU C 1 117 ? 82.188 26.904 67.189 1.00 21.24 94 LEU C N 1
ATOM 6174 C CA . LEU C 1 117 ? 81.419 27.934 67.856 1.00 21.21 94 LEU C CA 1
ATOM 6175 C C . LEU C 1 117 ? 79.921 27.634 67.848 1.00 23.37 94 LEU C C 1
ATOM 6176 O O . LEU C 1 117 ? 79.211 27.847 68.850 1.00 22.82 94 LEU C O 1
ATOM 6181 N N . GLY C 1 118 ? 79.468 27.163 66.692 1.00 22.74 95 GLY C N 1
ATOM 6182 C CA . GLY C 1 118 ? 78.040 26.891 66.455 1.00 24.40 95 GLY C CA 1
ATOM 6183 C C . GLY C 1 118 ? 77.488 27.884 65.457 1.00 25.89 95 GLY C C 1
ATOM 6184 O O . GLY C 1 118 ? 77.771 29.096 65.535 1.00 24.38 95 GLY C O 1
ATOM 6185 N N . TRP C 1 119 ? 76.705 27.401 64.496 1.00 21.77 96 TRP C N 1
ATOM 6186 C CA . TRP C 1 119 ? 76.024 28.340 63.602 1.00 21.99 96 TRP C CA 1
ATOM 6187 C C . TRP C 1 119 ? 74.513 28.466 63.827 1.00 24.05 96 TRP C C 1
ATOM 6188 O O . TRP C 1 119 ? 73.844 29.139 63.070 1.00 21.57 96 TRP C O 1
ATOM 6199 N N . GLN C 1 120 ? 73.982 27.841 64.871 1.00 18.87 97 GLN C N 1
ATOM 6200 C CA . GLN C 1 120 ? 72.621 28.195 65.291 1.00 21.51 97 GLN C CA 1
ATOM 6201 C C . GLN C 1 120 ? 72.570 29.628 65.797 1.00 24.79 97 GLN C C 1
ATOM 6202 O O . GLN C 1 120 ? 73.537 30.127 66.376 1.00 24.82 97 GLN C O 1
ATOM 6208 N N . GLY C 1 121 ? 71.441 30.299 65.582 1.00 21.97 98 GLY C N 1
ATOM 6209 C CA . GLY C 1 121 ? 71.206 31.624 66.154 1.00 22.65 98 GLY C CA 1
ATOM 6210 C C . GLY C 1 121 ? 71.690 32.742 65.245 1.00 21.42 98 GLY C C 1
ATOM 6211 O O . GLY C 1 121 ? 71.626 32.630 64.028 1.00 19.45 98 GLY C O 1
ATOM 6212 N N . LEU C 1 122 ? 72.209 33.818 65.830 1.00 21.42 99 LEU C N 1
ATOM 6213 C CA . LEU C 1 122 ? 72.557 34.989 65.010 1.00 22.03 99 LEU C CA 1
ATOM 6214 C C . LEU C 1 122 ? 73.555 34.665 63.912 1.00 20.96 99 LEU C C 1
ATOM 6215 O O . LEU C 1 122 ? 73.427 35.139 62.773 1.00 22.60 99 LEU C O 1
ATOM 6220 N N . VAL C 1 123 ? 74.558 33.847 64.228 1.00 19.60 100 VAL C N 1
ATOM 6221 C CA . VAL C 1 123 ? 75.505 33.457 63.213 1.00 18.94 100 VAL C CA 1
ATOM 6222 C C . VAL C 1 123 ? 74.804 32.810 62.011 1.00 22.51 100 VAL C C 1
ATOM 6223 O O . VAL C 1 123 ? 75.109 33.107 60.867 1.00 18.00 100 VAL C O 1
ATOM 6227 N N . GLY C 1 124 ? 73.850 31.930 62.289 1.00 21.70 101 GLY C N 1
ATOM 6228 C CA . GLY C 1 124 ? 73.162 31.221 61.196 1.00 19.12 101 GLY C CA 1
ATOM 6229 C C . GLY C 1 124 ? 72.305 32.169 60.356 1.00 19.65 101 GLY C C 1
ATOM 6230 O O . GLY C 1 124 ? 72.171 31.993 59.147 1.00 19.86 101 GLY C O 1
ATOM 6231 N N . MET C 1 125 ? 71.766 33.206 60.972 1.00 19.78 102 MET C N 1
ATOM 6232 C CA . MET C 1 125 ? 71.017 34.176 60.186 1.00 21.73 102 MET C CA 1
ATOM 6233 C C . MET C 1 125 ? 71.958 34.955 59.249 1.00 22.28 102 MET C C 1
ATOM 6234 O O . MET C 1 125 ? 71.624 35.230 58.108 1.00 20.15 102 MET C O 1
ATOM 6239 N N . ALA C 1 126 ? 73.138 35.311 59.746 1.00 20.95 103 ALA C N 1
ATOM 6240 C CA . ALA C 1 126 ? 74.145 35.974 58.888 1.00 21.74 103 ALA C CA 1
ATOM 6241 C C . ALA C 1 126 ? 74.550 35.078 57.735 1.00 19.49 103 ALA C C 1
ATOM 6242 O O . ALA C 1 126 ? 74.590 35.517 56.591 1.00 21.46 103 ALA C O 1
ATOM 6244 N N . VAL C 1 127 ? 74.850 33.807 58.031 1.00 21.58 104 VAL C N 1
ATOM 6245 C CA . VAL C 1 127 ? 75.201 32.844 57.000 1.00 20.52 104 VAL C CA 1
ATOM 6246 C C . VAL C 1 127 ? 74.090 32.734 55.920 1.00 19.85 104 VAL C C 1
ATOM 6247 O O . VAL C 1 127 ? 74.366 32.739 54.701 1.00 20.84 104 VAL C O 1
ATOM 6251 N N . SER C 1 128 ? 72.853 32.622 56.374 1.00 20.14 105 SER C N 1
ATOM 6252 C CA . SER C 1 128 ? 71.745 32.440 55.412 1.00 17.75 105 SER C CA 1
ATOM 6253 C C . SER C 1 128 ? 71.521 33.743 54.609 1.00 20.44 105 SER C C 1
ATOM 6254 O O . SER C 1 128 ? 71.185 33.686 53.404 1.00 20.05 105 SER C O 1
ATOM 6257 N N . GLY C 1 129 ? 71.696 34.873 55.278 1.00 22.24 106 GLY C N 1
ATOM 6258 C CA . GLY C 1 129 ? 71.562 36.184 54.608 1.00 22.11 106 GLY C CA 1
ATOM 6259 C C . GLY C 1 129 ? 72.597 36.288 53.501 1.00 22.18 106 GLY C C 1
ATOM 6260 O O . GLY C 1 129 ? 72.302 36.723 52.393 1.00 22.86 106 GLY C O 1
ATOM 6261 N N . LEU C 1 130 ? 73.825 35.880 53.800 1.00 21.69 107 LEU C N 1
ATOM 6262 C CA . LEU C 1 130 ? 74.852 35.880 52.788 1.00 20.17 107 LEU C CA 1
ATOM 6263 C C . LEU C 1 130 ? 74.521 34.950 51.632 1.00 19.69 107 LEU C C 1
ATOM 6264 O O . LEU C 1 130 ? 74.669 35.308 50.484 1.00 22.04 107 LEU C O 1
ATOM 6269 N N . ASP C 1 131 ? 74.019 33.755 51.934 1.00 18.31 108 ASP C N 1
ATOM 6270 C CA . ASP C 1 131 ? 73.675 32.819 50.890 1.00 19.42 108 ASP C CA 1
ATOM 6271 C C . ASP C 1 131 ? 72.636 33.418 49.941 1.00 19.67 108 ASP C C 1
ATOM 6272 O O . ASP C 1 131 ? 72.777 33.293 48.728 1.00 20.42 108 ASP C O 1
ATOM 6277 N N . MET C 1 132 ? 71.612 34.074 50.488 1.00 19.31 109 MET C N 1
ATOM 6278 C CA . MET C 1 132 ? 70.563 34.645 49.619 1.00 18.48 109 MET C CA 1
ATOM 6279 C C . MET C 1 132 ? 71.181 35.724 48.696 1.00 20.29 109 MET C C 1
ATOM 6280 O O . MET C 1 132 ? 70.860 35.810 47.518 1.00 20.55 109 MET C O 1
ATOM 6285 N N . ALA C 1 133 ? 72.056 36.542 49.261 1.00 20.64 110 ALA C N 1
ATOM 6286 C CA . ALA C 1 133 ? 72.739 37.566 48.461 1.00 20.55 110 ALA C CA 1
ATOM 6287 C C . ALA C 1 133 ? 73.620 36.993 47.352 1.00 23.54 110 ALA C C 1
ATOM 6288 O O . ALA C 1 133 ? 73.697 37.573 46.256 1.00 22.22 110 ALA C O 1
ATOM 6290 N N . PHE C 1 134 ? 74.295 35.857 47.607 1.00 20.45 111 PHE C N 1
ATOM 6291 C CA . PHE C 1 134 ? 75.074 35.198 46.571 1.00 21.00 111 PHE C CA 1
ATOM 6292 C C . PHE C 1 134 ? 74.184 34.777 45.409 1.00 24.30 111 PHE C C 1
ATOM 6293 O O . PHE C 1 134 ? 74.507 35.000 44.236 1.00 22.30 111 PHE C O 1
ATOM 6301 N N . TRP C 1 135 ? 73.061 34.118 45.716 1.00 21.46 112 TRP C N 1
ATOM 6302 C CA . TRP C 1 135 ? 72.156 33.701 44.651 1.00 20.49 112 TRP C CA 1
ATOM 6303 C C . TRP C 1 135 ? 71.536 34.927 43.932 1.00 19.95 112 TRP C C 1
ATOM 6304 O O . TRP C 1 135 ? 71.347 34.914 42.706 1.00 24.09 112 TRP C O 1
ATOM 6315 N N . ASP C 1 136 ? 71.239 35.974 44.695 1.00 22.41 113 ASP C N 1
ATOM 6316 C CA . ASP C 1 136 ? 70.708 37.193 44.086 1.00 23.21 113 ASP C CA 1
ATOM 6317 C C . ASP C 1 136 ? 71.720 37.768 43.096 1.00 28.44 113 ASP C C 1
ATOM 6318 O O . ASP C 1 136 ? 71.371 38.120 41.983 1.00 22.92 113 ASP C O 1
ATOM 6323 N N . ALA C 1 137 ? 72.985 37.845 43.498 1.00 23.40 114 ALA C N 1
ATOM 6324 C CA . ALA C 1 137 ? 74.040 38.256 42.564 1.00 23.02 114 ALA C CA 1
ATOM 6325 C C . ALA C 1 137 ? 74.133 37.363 41.333 1.00 26.59 114 ALA C C 1
ATOM 6326 O O . ALA C 1 137 ? 74.259 37.858 40.196 1.00 26.72 114 ALA C O 1
ATOM 6328 N N . LEU C 1 138 ? 74.089 36.042 41.516 1.00 23.62 115 LEU C N 1
ATOM 6329 C CA . LEU C 1 138 ? 74.079 35.160 40.347 1.00 22.60 115 LEU C CA 1
ATOM 6330 C C . LEU C 1 138 ? 72.938 35.483 39.369 1.00 21.50 115 LEU C C 1
ATOM 6331 O O . LEU C 1 138 ? 73.137 35.456 38.152 1.00 26.83 115 LEU C O 1
ATOM 6336 N N . GLY C 1 139 ? 71.740 35.693 39.901 1.00 21.86 116 GLY C N 1
ATOM 6337 C CA . GLY C 1 139 ? 70.575 35.992 39.057 1.00 19.26 116 GLY C CA 1
ATOM 6338 C C . GLY C 1 139 ? 70.803 37.293 38.305 1.00 26.20 116 GLY C C 1
ATOM 6339 O O . GLY C 1 139 ? 70.508 37.389 37.114 1.00 26.90 116 GLY C O 1
ATOM 6340 N N . GLN C 1 140 ? 71.291 38.308 39.010 1.00 28.35 117 GLN C N 1
ATOM 6341 C CA . GLN C 1 140 ? 71.562 39.597 38.355 1.00 27.98 117 GLN C CA 1
ATOM 6342 C C . GLN C 1 140 ? 72.610 39.431 37.253 1.00 29.23 117 GLN C C 1
ATOM 6343 O O . GLN C 1 140 ? 72.476 39.981 36.144 1.00 28.30 117 GLN C O 1
ATOM 6349 N N . LEU C 1 141 ? 73.654 38.657 37.532 1.00 27.08 118 LEU C N 1
ATOM 6350 C CA . LEU C 1 141 ? 74.689 38.432 36.525 1.00 25.99 118 LEU C CA 1
ATOM 6351 C C . LEU C 1 141 ? 74.120 37.752 35.294 1.00 33.26 118 LEU C C 1
ATOM 6352 O O . LEU C 1 141 ? 74.532 38.032 34.159 1.00 30.23 118 LEU C O 1
ATOM 6357 N N . ALA C 1 142 ? 73.158 36.859 35.490 1.00 28.46 119 ALA C N 1
ATOM 6358 C CA . ALA C 1 142 ? 72.571 36.168 34.361 1.00 27.21 119 ALA C CA 1
ATOM 6359 C C . ALA C 1 142 ? 71.429 36.952 33.698 1.00 27.39 119 ALA C C 1
ATOM 6360 O O . ALA C 1 142 ? 70.960 36.573 32.632 1.00 33.60 119 ALA C O 1
ATOM 6362 N N . GLY C 1 143 ? 70.959 37.996 34.354 1.00 26.34 120 GLY C N 1
ATOM 6363 C CA . GLY C 1 143 ? 69.775 38.735 33.909 1.00 31.51 120 GLY C CA 1
ATOM 6364 C C . GLY C 1 143 ? 68.505 37.898 34.050 1.00 36.46 120 GLY C C 1
ATOM 6365 O O . GLY C 1 143 ? 67.580 38.026 33.248 1.00 32.50 120 GLY C O 1
ATOM 6366 N N . LYS C 1 144 ? 68.467 37.030 35.064 1.00 27.76 121 LYS C N 1
ATOM 6367 C CA . LYS C 1 144 ? 67.340 36.119 35.283 1.00 29.23 121 LYS C CA 1
ATOM 6368 C C . LYS C 1 144 ? 66.883 36.149 36.741 1.00 27.30 121 LYS C C 1
ATOM 6369 O O . LYS C 1 144 ? 67.671 36.423 37.645 1.00 26.22 121 LYS C O 1
ATOM 6375 N N . PRO C 1 145 ? 65.593 35.873 36.974 1.00 27.56 122 PRO C N 1
ATOM 6376 C CA . PRO C 1 145 ? 65.147 35.670 38.348 1.00 25.10 122 PRO C CA 1
ATOM 6377 C C . PRO C 1 145 ? 65.790 34.377 38.878 1.00 21.77 122 PRO C C 1
ATOM 6378 O O . PRO C 1 145 ? 66.007 33.442 38.107 1.00 23.96 122 PRO C O 1
ATOM 6382 N N . VAL C 1 146 ? 66.087 34.347 40.172 1.00 22.15 123 VAL C N 1
ATOM 6383 C CA . VAL C 1 146 ? 66.699 33.154 40.795 1.00 22.12 123 VAL C CA 1
ATOM 6384 C C . VAL C 1 146 ? 65.889 31.893 40.488 1.00 21.63 123 VAL C C 1
ATOM 6385 O O . VAL C 1 146 ? 66.453 30.837 40.182 1.00 21.64 123 VAL C O 1
ATOM 6389 N N . VAL C 1 147 ? 64.562 32.003 40.524 1.00 23.82 124 VAL C N 1
ATOM 6390 C CA . VAL C 1 147 ? 63.738 30.816 40.222 1.00 23.46 124 VAL C CA 1
ATOM 6391 C C . VAL C 1 147 ? 64.097 30.169 38.890 1.00 23.24 124 VAL C C 1
ATOM 6392 O O . VAL C 1 147 ? 64.043 28.947 38.756 1.00 21.28 124 VAL C O 1
ATOM 6396 N N . GLU C 1 148 ? 64.430 30.957 37.859 1.00 21.41 125 GLU C N 1
ATOM 6397 C CA . GLU C 1 148 ? 64.788 30.320 36.574 1.00 18.41 125 GLU C CA 1
ATOM 6398 C C . GLU C 1 148 ? 66.172 29.671 36.611 1.00 18.56 125 GLU C C 1
ATOM 6399 O O . GLU C 1 148 ? 66.410 28.660 35.954 1.00 21.59 125 GLU C O 1
ATOM 6405 N N . LEU C 1 149 ? 67.082 30.262 37.378 1.00 22.20 126 LEU C N 1
ATOM 6406 C CA . LEU C 1 149 ? 68.383 29.634 37.598 1.00 23.31 126 LEU C CA 1
ATOM 6407 C C . LEU C 1 149 ? 68.209 28.237 38.222 1.00 23.23 126 LEU C C 1
ATOM 6408 O O . LEU C 1 149 ? 68.978 27.306 37.922 1.00 24.58 126 LEU C O 1
ATOM 6413 N N . LEU C 1 150 ? 67.205 28.107 39.083 1.00 23.46 127 LEU C N 1
ATOM 6414 C CA . LEU C 1 150 ? 66.950 26.861 39.820 1.00 23.77 127 LEU C CA 1
ATOM 6415 C C . LEU C 1 150 ? 66.166 25.835 38.997 1.00 27.12 127 LEU C C 1
ATOM 6416 O O . LEU C 1 150 ? 65.750 24.783 39.511 1.00 25.46 127 LEU C O 1
ATOM 6421 N N . GLY C 1 151 ? 65.967 26.143 37.722 1.00 23.05 128 GLY C N 1
ATOM 6422 C CA . GLY C 1 151 ? 65.307 25.230 36.801 1.00 23.08 128 GLY C CA 1
ATOM 6423 C C . GLY C 1 151 ? 63.800 25.304 36.828 1.00 21.58 128 GLY C C 1
ATOM 6424 O O . GLY C 1 151 ? 63.145 24.421 36.272 1.00 22.59 128 GLY C O 1
ATOM 6425 N N . GLY C 1 152 ? 63.262 26.331 37.488 1.00 24.54 129 GLY C N 1
ATOM 6426 C CA . GLY C 1 152 ? 61.808 26.529 37.630 1.00 22.66 129 GLY C CA 1
ATOM 6427 C C . GLY C 1 152 ? 61.325 27.727 36.813 1.00 27.02 129 GLY C C 1
ATOM 6428 O O . GLY C 1 152 ? 62.087 28.288 35.987 1.00 22.19 129 GLY C O 1
ATOM 6429 N N . SER C 1 153 ? 60.077 28.131 37.053 1.00 24.95 130 SER C N 1
ATOM 6430 C CA . SER C 1 153 ? 59.493 29.303 36.390 1.00 25.71 130 SER C CA 1
ATOM 6431 C C . SER C 1 153 ? 58.811 30.217 37.420 1.00 26.76 130 SER C C 1
ATOM 6432 O O . SER C 1 153 ? 58.372 29.765 38.485 1.00 27.52 130 SER C O 1
ATOM 6435 N N . ALA C 1 154 ? 58.788 31.518 37.126 1.00 26.71 131 ALA C N 1
ATOM 6436 C CA . ALA C 1 154 ? 58.133 32.493 37.999 1.00 27.33 131 ALA C CA 1
ATOM 6437 C C . ALA C 1 154 ? 56.648 32.424 37.768 1.00 39.41 131 ALA C C 1
ATOM 6438 O O . ALA C 1 154 ? 56.144 32.926 36.767 1.00 40.53 131 ALA C O 1
ATOM 6440 N N . ARG C 1 155 ? 55.953 31.807 38.696 1.00 33.00 132 ARG C N 1
ATOM 6441 C CA . ARG C 1 155 ? 54.539 31.596 38.551 1.00 41.05 132 ARG C CA 1
ATOM 6442 C C . ARG C 1 155 ? 53.870 31.761 39.893 1.00 36.33 132 ARG C C 1
ATOM 6443 O O . ARG C 1 155 ? 54.517 31.697 40.947 1.00 29.92 132 ARG C O 1
ATOM 6451 N N . PRO C 1 156 ? 52.566 32.011 39.854 1.00 32.31 133 PRO C N 1
ATOM 6452 C CA . PRO C 1 156 ? 51.838 32.456 41.031 1.00 25.56 133 PRO C CA 1
ATOM 6453 C C . PRO C 1 156 ? 51.759 31.352 42.068 1.00 24.14 133 PRO C C 1
ATOM 6454 O O . PRO C 1 156 ? 51.342 30.236 41.753 1.00 27.28 133 PRO C O 1
ATOM 6458 N N . ILE C 1 157 ? 52.146 31.679 43.297 1.00 24.47 134 ILE C N 1
ATOM 6459 C CA . ILE C 1 157 ? 52.075 30.750 44.418 1.00 23.41 134 ILE C CA 1
ATOM 6460 C C . ILE C 1 157 ? 50.944 31.178 45.361 1.00 21.55 134 ILE C C 1
ATOM 6461 O O . ILE C 1 157 ? 50.859 32.354 45.737 1.00 22.81 134 ILE C O 1
ATOM 6466 N N . PRO C 1 158 ? 50.095 30.223 45.796 1.00 22.92 135 PRO C N 1
ATOM 6467 C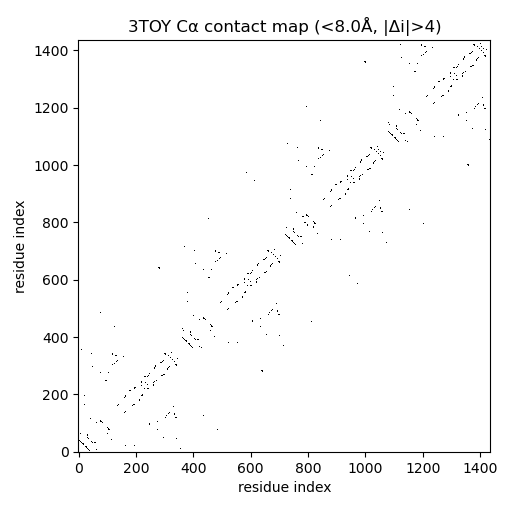 CA . PRO C 1 158 ? 49.038 30.609 46.714 1.00 25.50 135 PRO C CA 1
ATOM 6468 C C . PRO C 1 158 ? 49.620 31.253 47.961 1.00 25.22 135 PRO C C 1
ATOM 6469 O O . PRO C 1 158 ? 50.624 30.776 48.506 1.00 23.60 135 PRO C O 1
ATOM 6473 N N . ALA C 1 159 ? 48.980 32.326 48.408 1.00 22.91 136 ALA C N 1
ATOM 6474 C CA . ALA C 1 159 ? 49.456 33.090 49.547 1.00 24.09 136 ALA C CA 1
ATOM 6475 C C . ALA C 1 159 ? 48.398 33.235 50.632 1.00 27.50 136 ALA C C 1
ATOM 6476 O O . ALA C 1 159 ? 47.187 33.158 50.363 1.00 25.79 136 ALA C O 1
ATOM 6478 N N . TYR C 1 160 ? 48.846 33.446 51.873 1.00 21.44 137 TYR C N 1
ATOM 6479 C CA . TYR C 1 160 ? 47.934 33.868 52.926 1.00 19.44 137 TYR C CA 1
ATOM 6480 C C . TYR C 1 160 ? 48.403 35.141 53.587 1.00 22.26 137 TYR C C 1
ATOM 6481 O O . TYR C 1 160 ? 49.594 35.463 53.605 1.00 22.42 137 TYR C O 1
ATOM 6490 N N . ASP C 1 161 ? 47.438 35.879 54.114 1.00 21.58 138 ASP C N 1
ATOM 6491 C CA . ASP C 1 161 ? 47.725 37.160 54.724 1.00 22.07 138 ASP C CA 1
ATOM 6492 C C . ASP C 1 161 ? 47.911 36.946 56.229 1.00 20.77 138 ASP C C 1
ATOM 6493 O O . ASP C 1 161 ? 47.033 36.414 56.932 1.00 23.39 138 ASP C O 1
ATOM 6498 N N . SER C 1 162 ? 49.059 37.368 56.725 1.00 23.27 139 SER C N 1
ATOM 6499 C CA . SER C 1 162 ? 49.499 36.969 58.061 1.00 22.05 139 SER C CA 1
ATOM 6500 C C . SER C 1 162 ? 49.340 38.119 59.071 1.00 25.55 139 SER C C 1
ATOM 6501 O O . SER C 1 162 ? 49.982 39.167 58.947 1.00 26.70 139 SER C O 1
ATOM 6504 N N . TYR C 1 163 ? 48.468 37.925 60.060 1.00 22.36 140 TYR C N 1
ATOM 6505 C CA . TYR C 1 163 ? 48.130 38.976 61.032 1.00 26.24 140 TYR C CA 1
ATOM 6506 C C . TYR C 1 163 ? 48.563 38.639 62.432 1.00 29.92 140 TYR C C 1
ATOM 6507 O O . TYR C 1 163 ? 48.943 37.502 62.733 1.00 30.47 140 TYR C O 1
ATOM 6516 N N . GLY C 1 164 ? 48.493 39.648 63.297 1.00 25.46 141 GLY C N 1
ATOM 6517 C CA . GLY C 1 164 ? 48.599 39.442 64.714 1.00 28.37 141 GLY C CA 1
ATOM 6518 C C . GLY C 1 164 ? 47.253 38.934 65.214 1.00 29.02 141 GLY C C 1
ATOM 6519 O O . GLY C 1 164 ? 46.477 38.353 64.459 1.00 33.96 141 GLY C O 1
ATOM 6520 N N . VAL C 1 165 ? 46.989 39.160 66.488 1.00 29.63 142 VAL C N 1
ATOM 6521 C CA . VAL C 1 165 ? 45.676 38.928 67.085 1.00 33.48 142 VAL C CA 1
ATOM 6522 C C . VAL C 1 165 ? 44.627 39.721 66.300 1.00 36.74 142 VAL C C 1
ATOM 6523 O O . VAL C 1 165 ? 44.794 40.909 66.071 1.00 35.72 142 VAL C O 1
ATOM 6527 N N . LEU C 1 166 ? 43.586 39.039 65.829 1.00 31.11 143 LEU C N 1
ATOM 6528 C CA . LEU C 1 166 ? 42.496 39.691 65.097 1.00 30.89 143 LEU C CA 1
ATOM 6529 C C . LEU C 1 166 ? 41.234 39.725 65.933 1.00 33.96 143 LEU C C 1
ATOM 6530 O O . LEU C 1 166 ? 41.059 38.912 66.836 1.00 32.71 143 LEU C O 1
ATOM 6535 N N . ASP C 1 167 ? 40.349 40.667 65.617 1.00 36.19 144 ASP C N 1
ATOM 6536 C CA . ASP C 1 167 ? 38.998 40.670 66.171 1.00 36.67 144 ASP C CA 1
ATOM 6537 C C . ASP C 1 167 ? 38.055 40.869 64.992 1.00 33.69 144 ASP C C 1
ATOM 6538 O O . ASP C 1 167 ? 38.210 41.821 64.227 1.00 37.99 144 ASP C O 1
ATOM 6543 N N . ALA C 1 168 ? 37.109 39.956 64.801 1.00 32.24 145 ALA C N 1
ATOM 6544 C CA . ALA C 1 168 ? 36.277 40.015 63.617 1.00 30.85 145 ALA C CA 1
ATOM 6545 C C . ALA C 1 168 ? 35.511 41.338 63.544 1.00 38.56 145 ALA C C 1
ATOM 6546 O O . ALA C 1 168 ? 35.266 41.866 62.472 1.00 39.03 145 ALA C O 1
ATOM 6548 N N . ARG C 1 169 ? 35.128 41.875 64.686 1.00 42.03 146 ARG C N 1
ATOM 6549 C CA A ARG C 1 169 ? 34.415 43.150 64.690 0.50 49.28 146 ARG C CA 1
ATOM 6550 C CA B ARG C 1 169 ? 34.421 43.146 64.688 0.50 48.76 146 ARG C CA 1
ATOM 6551 C C . ARG C 1 169 ? 35.353 44.298 64.301 1.00 47.48 146 ARG C C 1
ATOM 6552 O O . ARG C 1 169 ? 35.154 44.966 63.284 1.00 47.89 146 ARG C O 1
ATOM 6567 N N . ASP C 1 170 ? 36.393 44.505 65.094 1.00 43.85 147 ASP C N 1
ATOM 6568 C CA . ASP C 1 170 ? 37.305 45.615 64.858 1.00 46.34 147 ASP C CA 1
ATOM 6569 C C . ASP C 1 170 ? 38.003 45.595 63.502 1.00 47.93 147 ASP C C 1
ATOM 6570 O O . ASP C 1 170 ? 38.310 46.645 62.940 1.00 45.34 147 ASP C O 1
ATOM 6575 N N . ASP C 1 171 ? 38.264 44.402 62.978 1.00 37.13 148 ASP C N 1
ATOM 6576 C CA . ASP C 1 171 ? 39.105 44.277 61.799 1.00 32.57 148 ASP C CA 1
ATOM 6577 C C . ASP C 1 171 ? 38.331 43.898 60.551 1.00 31.91 148 ASP C C 1
ATOM 6578 O O . ASP C 1 171 ? 38.930 43.488 59.557 1.00 33.73 148 ASP C O 1
ATOM 6583 N N . GLU C 1 172 ? 37.008 44.049 60.576 1.00 31.78 149 GLU C N 1
ATOM 6584 C CA . GLU C 1 172 ? 36.209 43.652 59.416 1.00 34.06 149 GLU C CA 1
ATOM 6585 C C . GLU C 1 172 ? 36.678 44.315 58.126 1.00 35.74 149 GLU C C 1
ATOM 6586 O O . GLU C 1 172 ? 36.774 43.671 57.074 1.00 33.89 149 GLU C O 1
ATOM 6592 N N . ARG C 1 173 ? 36.947 45.619 58.208 1.00 35.69 150 ARG C N 1
ATOM 6593 C CA . ARG C 1 173 ? 37.312 46.412 57.045 1.00 37.31 150 ARG C CA 1
ATOM 6594 C C . ARG C 1 173 ? 38.650 45.953 56.438 1.00 34.56 150 ARG C C 1
ATOM 6595 O O . ARG C 1 173 ? 38.786 45.800 55.224 1.00 32.28 150 ARG C O 1
ATOM 6603 N N . THR C 1 174 ? 39.642 45.767 57.295 1.00 29.88 151 THR C N 1
ATOM 6604 C CA . THR C 1 174 ? 40.949 45.278 56.865 1.00 33.99 151 THR C CA 1
ATOM 6605 C C . THR C 1 174 ? 40.842 43.927 56.162 1.00 28.34 151 THR C C 1
ATOM 6606 O O . THR C 1 174 ? 41.459 43.702 55.119 1.00 29.56 151 THR C O 1
ATOM 6610 N N . LEU C 1 175 ? 40.079 43.018 56.753 1.00 31.38 152 LEU C N 1
ATOM 6611 C CA . LEU C 1 175 ? 39.942 41.669 56.191 1.00 30.26 152 LEU C CA 1
ATOM 6612 C C . LEU C 1 175 ? 39.191 41.713 54.870 1.00 31.68 152 LEU C C 1
ATOM 6613 O O . LEU C 1 175 ? 39.553 41.039 53.909 1.00 30.73 152 LEU C O 1
ATOM 6618 N N . ARG C 1 176 ? 38.140 42.528 54.797 1.00 33.93 153 ARG C N 1
ATOM 6619 C CA A ARG C 1 176 ? 37.411 42.729 53.542 0.50 29.42 153 ARG C CA 1
ATOM 6620 C CA B ARG C 1 176 ? 37.434 42.652 53.532 0.50 29.75 153 ARG C CA 1
ATOM 6621 C C . ARG C 1 176 ? 38.340 43.236 52.439 1.00 27.75 153 ARG C C 1
ATOM 6622 O O . ARG C 1 176 ? 38.279 42.795 51.282 1.00 31.23 153 ARG C O 1
ATOM 6637 N N . THR C 1 177 ? 39.189 44.197 52.792 1.00 29.08 154 THR C N 1
ATOM 6638 C CA . THR C 1 177 ? 40.161 44.724 51.840 1.00 30.86 154 THR C CA 1
ATOM 6639 C C . THR C 1 177 ? 41.127 43.629 51.392 1.00 30.90 154 THR C C 1
ATOM 6640 O O . THR C 1 177 ? 41.412 43.462 50.202 1.00 33.86 154 THR C O 1
ATOM 6644 N N . ALA C 1 178 ? 41.645 42.882 52.360 1.00 32.72 155 ALA C N 1
ATOM 6645 C CA . ALA C 1 178 ? 42.543 41.777 52.031 1.00 29.74 155 ALA C CA 1
ATOM 6646 C C . ALA C 1 178 ? 41.893 40.796 51.049 1.00 31.23 155 ALA C C 1
ATOM 6647 O O . ALA C 1 178 ? 42.513 40.382 50.073 1.00 31.25 155 ALA C O 1
ATOM 6649 N N . CYS C 1 179 ? 40.638 40.428 51.299 1.00 29.41 156 CYS C N 1
ATOM 6650 C CA . CYS C 1 179 ? 39.976 39.464 50.434 1.00 29.84 156 CYS C CA 1
ATOM 6651 C C . CYS C 1 179 ? 39.556 40.069 49.095 1.00 32.65 156 CYS C C 1
ATOM 6652 O O . CYS C 1 179 ? 39.702 39.428 48.062 1.00 28.51 156 CYS C O 1
ATOM 6655 N N . ASP C 1 180 ? 39.037 41.298 49.107 1.00 33.26 157 ASP C N 1
ATOM 6656 C CA . ASP C 1 180 ? 38.488 41.887 47.870 1.00 30.33 157 ASP C CA 1
ATOM 6657 C C . ASP C 1 180 ? 39.527 42.584 47.012 1.00 28.69 157 ASP C C 1
ATOM 6658 O O . ASP C 1 180 ? 39.534 42.424 45.798 1.00 33.59 157 ASP C O 1
ATOM 6663 N N . GLU C 1 181 ? 40.401 43.366 47.635 1.00 28.01 158 GLU C N 1
ATOM 6664 C CA . GLU C 1 181 ? 41.435 44.058 46.879 1.00 28.69 158 GLU C CA 1
ATOM 6665 C C . GLU C 1 181 ? 42.521 43.087 46.433 1.00 33.99 158 GLU C C 1
ATOM 6666 O O . GLU C 1 181 ? 42.937 43.087 45.276 1.00 31.58 158 GLU C O 1
ATOM 6672 N N . HIS C 1 182 ? 42.998 42.262 47.354 1.00 29.19 159 HIS C N 1
ATOM 6673 C CA . HIS C 1 182 ? 44.176 41.448 47.026 1.00 29.67 159 HIS C CA 1
ATOM 6674 C C . HIS C 1 182 ? 43.881 40.006 46.669 1.00 33.27 159 HIS C C 1
ATOM 6675 O O . HIS C 1 182 ? 44.768 39.288 46.195 1.00 30.94 159 HIS C O 1
ATOM 6682 N N . GLY C 1 183 ? 42.638 39.590 46.894 1.00 25.24 160 GLY C N 1
ATOM 6683 C CA . GLY C 1 183 ? 42.188 38.259 46.500 1.00 25.20 160 GLY C CA 1
ATOM 6684 C C . GLY C 1 183 ? 42.624 37.129 47.424 1.00 26.06 160 GLY C C 1
ATOM 6685 O O . GLY C 1 183 ? 42.564 35.961 47.028 1.00 24.02 160 GLY C O 1
ATOM 6686 N N . PHE C 1 184 ? 43.056 37.456 48.639 1.00 24.11 161 PHE C N 1
ATOM 6687 C CA . PHE C 1 184 ? 43.393 36.397 49.624 1.00 23.72 161 PHE C CA 1
ATOM 6688 C C . PHE C 1 184 ? 42.215 35.458 49.908 1.00 28.96 161 PHE C C 1
ATOM 6689 O O . PHE C 1 184 ? 41.072 35.906 50.135 1.00 27.79 161 PHE C O 1
ATOM 6697 N N . ARG C 1 185 ? 42.495 34.177 49.907 1.00 23.69 162 ARG C N 1
ATOM 6698 C CA A ARG C 1 185 ? 41.535 33.189 50.329 0.50 27.07 162 ARG C CA 1
ATOM 6699 C CA B ARG C 1 185 ? 41.504 33.153 50.304 0.50 26.89 162 ARG C CA 1
ATOM 6700 C C . ARG C 1 185 ? 41.971 32.441 51.585 1.00 24.16 162 ARG C C 1
ATOM 6701 O O . ARG C 1 185 ? 41.481 31.402 51.887 1.00 25.15 162 ARG C O 1
ATOM 6716 N N . ALA C 1 186 ? 42.914 33.023 52.296 1.00 21.86 163 ALA C N 1
ATOM 6717 C CA . ALA C 1 186 ? 43.473 32.390 53.490 1.00 19.57 163 ALA C CA 1
ATOM 6718 C C . ALA C 1 186 ? 44.048 33.482 54.393 1.00 20.58 163 ALA C C 1
ATOM 6719 O O . ALA C 1 186 ? 44.710 34.392 53.905 1.00 21.90 163 ALA C O 1
ATOM 6721 N N . ILE C 1 187 ? 43.816 33.363 55.695 1.00 19.86 164 ILE C N 1
ATOM 6722 C CA . ILE C 1 187 ? 44.203 34.362 56.691 1.00 21.11 164 ILE C CA 1
ATOM 6723 C C . ILE C 1 187 ? 44.760 33.651 57.918 1.00 20.59 164 ILE C C 1
ATOM 6724 O O . ILE C 1 187 ? 44.183 32.675 58.397 1.00 22.07 164 ILE C O 1
ATOM 6729 N N . LYS C 1 188 ? 45.857 34.167 58.468 1.00 21.50 165 LYS C N 1
ATOM 6730 C CA . LYS C 1 188 ? 46.362 33.621 59.707 1.00 22.14 165 LYS C CA 1
ATOM 6731 C C . LYS C 1 188 ? 46.325 34.669 60.804 1.00 21.28 165 LYS C C 1
ATOM 6732 O O . LYS C 1 188 ? 46.616 35.836 60.556 1.00 23.86 165 LYS C O 1
ATOM 6738 N N . SER C 1 189 ? 45.972 34.239 62.011 1.00 21.27 166 SER C N 1
ATOM 6739 C CA A SER C 1 189 ? 46.003 35.107 63.175 0.50 24.11 166 SER C CA 1
ATOM 6740 C CA B SER C 1 189 ? 46.010 35.109 63.170 0.50 24.73 166 SER C CA 1
ATOM 6741 C C . SER C 1 189 ? 46.720 34.397 64.311 1.00 26.52 166 SER C C 1
ATOM 6742 O O . SER C 1 189 ? 47.143 33.246 64.163 1.00 23.58 166 SER C O 1
ATOM 6747 N N . LYS C 1 190 ? 46.862 35.078 65.437 1.00 25.72 167 LYS C N 1
ATOM 6748 C CA . LYS C 1 190 ? 47.670 34.581 66.555 1.00 22.77 167 LYS C CA 1
ATOM 6749 C C . LYS C 1 190 ? 46.810 34.234 67.732 1.00 26.64 167 LYS C C 1
ATOM 6750 O O . LYS C 1 190 ? 45.765 34.841 67.939 1.00 31.19 167 LYS C O 1
ATOM 6756 N N . GLY C 1 191 ? 47.265 33.275 68.531 1.00 25.86 168 GLY C N 1
ATOM 6757 C CA . GLY C 1 191 ? 46.614 32.972 69.782 1.00 24.33 168 GLY C CA 1
ATOM 6758 C C . GLY C 1 191 ? 47.592 32.656 70.894 1.00 24.63 168 GLY C C 1
ATOM 6759 O O . GLY C 1 191 ? 48.806 32.771 70.712 1.00 25.74 168 GLY C O 1
ATOM 6760 N N . GLY C 1 192 ? 47.066 32.256 72.045 1.00 21.49 169 GLY C N 1
ATOM 6761 C CA . GLY C 1 192 ? 47.912 31.836 73.159 1.00 22.00 169 GLY C CA 1
ATOM 6762 C C . GLY C 1 192 ? 48.325 33.012 74.048 1.00 29.29 169 GLY C C 1
ATOM 6763 O O . GLY C 1 192 ? 49.034 32.833 75.032 1.00 34.53 169 GLY C O 1
ATOM 6764 N N . HIS C 1 193 ? 47.884 34.210 73.700 1.00 31.64 170 HIS C N 1
ATOM 6765 C CA . HIS C 1 193 ? 48.181 35.378 74.542 1.00 40.83 170 HIS C CA 1
ATOM 6766 C C . HIS C 1 193 ? 47.436 35.278 75.884 1.00 44.40 170 HIS C C 1
ATOM 6767 O O . HIS C 1 193 ? 47.990 35.608 76.946 1.00 40.85 170 HIS C O 1
ATOM 6774 N N . GLY C 1 194 ? 46.198 34.785 75.830 1.00 38.21 171 GLY C N 1
ATOM 6775 C CA . GLY C 1 194 ? 45.364 34.624 77.025 1.00 35.80 171 GLY C CA 1
ATOM 6776 C C . GLY C 1 194 ? 44.906 33.191 77.238 1.00 36.29 171 GLY C C 1
ATOM 6777 O O . GLY C 1 194 ? 45.662 32.233 77.012 1.00 38.34 171 GLY C O 1
ATOM 6778 N N . ASP C 1 195 ? 43.660 33.033 77.654 1.00 29.70 172 ASP C N 1
ATOM 6779 C CA . ASP C 1 195 ? 43.147 31.706 77.950 1.00 27.79 172 ASP C CA 1
ATOM 6780 C C . ASP C 1 195 ? 42.471 31.116 76.725 1.00 27.65 172 ASP C C 1
ATOM 6781 O O . ASP C 1 195 ? 42.400 31.757 75.678 1.00 27.07 172 ASP C O 1
ATOM 6786 N N . LEU C 1 196 ? 42.012 29.879 76.843 1.00 23.84 173 LEU C N 1
ATOM 6787 C CA . LEU C 1 196 ? 41.380 29.216 75.690 1.00 27.37 173 LEU C CA 1
ATOM 6788 C C . LEU C 1 196 ? 40.124 29.978 75.247 1.00 29.83 173 LEU C C 1
ATOM 6789 O O . LEU C 1 196 ? 39.883 30.175 74.052 1.00 25.40 173 LEU C O 1
ATOM 6794 N N . ALA C 1 197 ? 39.341 30.464 76.209 1.00 30.88 174 ALA C N 1
ATOM 6795 C CA . ALA C 1 197 ? 38.118 31.173 75.818 1.00 30.00 174 ALA C CA 1
ATOM 6796 C C . ALA C 1 197 ? 38.431 32.318 74.869 1.00 27.08 174 ALA C C 1
ATOM 6797 O O . ALA C 1 197 ? 37.705 32.561 73.898 1.00 29.64 174 ALA C O 1
ATOM 6799 N N . THR C 1 198 ? 39.515 33.033 75.138 1.00 26.20 175 THR C N 1
ATOM 6800 C CA . THR C 1 198 ? 39.915 34.097 74.245 1.00 27.37 175 THR C CA 1
ATOM 6801 C C . THR C 1 198 ? 40.241 33.614 72.840 1.00 28.09 175 THR C C 1
ATOM 6802 O O . THR C 1 198 ? 39.839 34.241 71.852 1.00 27.10 175 THR C O 1
ATOM 6806 N N . ASP C 1 199 ? 41.007 32.528 72.735 1.00 27.18 176 ASP C N 1
ATOM 6807 C CA . ASP C 1 199 ? 41.324 31.981 71.418 1.00 27.01 176 ASP C CA 1
ATOM 6808 C C . ASP C 1 199 ? 40.041 31.569 70.709 1.00 22.86 176 ASP C C 1
ATOM 6809 O O . ASP C 1 199 ? 39.856 31.853 69.521 1.00 26.89 176 ASP C O 1
ATOM 6814 N N . GLU C 1 200 ? 39.185 30.846 71.426 1.00 26.46 177 GLU C N 1
ATOM 6815 C CA . GLU C 1 200 ? 37.959 30.329 70.806 1.00 22.81 177 GLU C CA 1
ATOM 6816 C C . GLU C 1 200 ? 37.068 31.470 70.328 1.00 27.02 177 GLU C C 1
ATOM 6817 O O . GLU C 1 200 ? 36.511 31.416 69.238 1.00 26.62 177 GLU C O 1
ATOM 6823 N N . ALA C 1 201 ? 36.950 32.521 71.131 1.00 27.33 178 ALA C N 1
ATOM 6824 C CA . ALA C 1 201 ? 36.071 33.612 70.734 1.00 26.81 178 ALA C CA 1
ATOM 6825 C C . ALA C 1 201 ? 36.603 34.266 69.464 1.00 30.52 178 ALA C C 1
ATOM 6826 O O . ALA C 1 201 ? 35.834 34.597 68.566 1.00 30.41 178 ALA C O 1
ATOM 6828 N N . MET C 1 202 ? 37.924 34.423 69.379 1.00 26.57 179 MET C N 1
ATOM 6829 C CA . MET C 1 202 ? 38.530 35.032 68.196 1.00 25.58 179 MET C CA 1
ATOM 6830 C C . MET C 1 202 ? 38.252 34.213 66.955 1.00 25.50 179 MET C C 1
ATOM 6831 O O . MET C 1 202 ? 37.822 34.745 65.919 1.00 25.92 179 MET C O 1
ATOM 6836 N N . ILE C 1 203 ? 38.537 32.919 67.048 1.00 24.37 180 ILE C N 1
ATOM 6837 C CA . ILE C 1 203 ? 38.382 32.028 65.889 1.00 24.32 180 ILE C CA 1
ATOM 6838 C C . ILE C 1 203 ? 36.902 31.891 65.506 1.00 23.45 180 ILE C C 1
ATOM 6839 O O . ILE C 1 203 ? 36.551 31.915 64.343 1.00 23.37 180 ILE C O 1
ATOM 6844 N N . LYS C 1 204 ? 36.045 31.772 66.510 1.00 22.93 181 LYS C N 1
ATOM 6845 C CA A LYS C 1 204 ? 34.617 31.667 66.255 0.50 25.28 181 LYS C CA 1
ATOM 6846 C CA B LYS C 1 204 ? 34.611 31.670 66.264 0.50 25.81 181 LYS C CA 1
ATOM 6847 C C . LYS C 1 204 ? 34.127 32.889 65.463 1.00 26.39 181 LYS C C 1
ATOM 6848 O O . LYS C 1 204 ? 33.380 32.751 64.494 1.00 26.55 181 LYS C O 1
ATOM 6859 N N . GLY C 1 205 ? 34.569 34.078 65.867 1.00 25.17 182 GLY C N 1
ATOM 6860 C CA . GLY C 1 205 ? 34.143 35.329 65.232 1.00 31.30 182 GLY C CA 1
ATOM 6861 C C . GLY C 1 205 ? 34.664 35.435 63.817 1.00 29.43 182 GLY C C 1
ATOM 6862 O O . GLY C 1 205 ? 33.973 35.905 62.903 1.00 25.92 182 GLY C O 1
ATOM 6863 N N . LEU C 1 206 ? 35.903 35.001 63.618 1.00 27.15 183 LEU C N 1
ATOM 6864 C CA . LEU C 1 206 ? 36.482 35.047 62.289 1.00 24.32 183 LEU C CA 1
ATOM 6865 C C . LEU C 1 206 ? 35.802 34.073 61.349 1.00 20.90 183 LEU C C 1
ATOM 6866 O O . LEU C 1 206 ? 35.614 34.382 60.177 1.00 24.64 183 LEU C O 1
ATOM 6871 N N . ARG C 1 207 ? 35.471 32.880 61.842 1.00 23.72 184 ARG C N 1
ATOM 6872 C CA . ARG C 1 207 ? 34.851 31.880 60.967 1.00 23.88 184 ARG C CA 1
ATOM 6873 C C . ARG C 1 207 ? 33.436 32.356 60.604 1.00 28.56 184 ARG C C 1
ATOM 6874 O O . ARG C 1 207 ? 32.980 32.204 59.485 1.00 26.79 184 ARG C O 1
ATOM 6882 N N . ALA C 1 208 ? 32.773 32.986 61.554 1.00 24.41 185 ALA C N 1
ATOM 6883 C CA . ALA C 1 208 ? 31.424 33.515 61.302 1.00 28.37 185 ALA C CA 1
ATOM 6884 C C . ALA C 1 208 ? 31.467 34.643 60.274 1.00 31.31 185 ALA C C 1
ATOM 6885 O O . ALA C 1 208 ? 30.650 34.681 59.347 1.00 34.96 185 ALA C O 1
ATOM 6887 N N . LEU C 1 209 ? 32.426 35.545 60.435 1.00 27.17 186 LEU C N 1
ATOM 6888 C CA . LEU C 1 209 ? 32.615 36.662 59.496 1.00 28.26 186 LEU C CA 1
ATOM 6889 C C . LEU C 1 209 ? 33.013 36.189 58.088 1.00 33.25 186 LEU C C 1
ATOM 6890 O O . LEU C 1 209 ? 32.396 36.576 57.105 1.00 29.33 186 LEU C O 1
ATOM 6895 N N . LEU C 1 210 ? 34.023 35.330 57.989 1.00 28.74 187 LEU C N 1
ATOM 6896 C CA . LEU C 1 210 ? 34.610 35.014 56.694 1.00 29.48 187 LEU C CA 1
ATOM 6897 C C . LEU C 1 210 ? 33.893 33.900 55.941 1.00 26.30 187 LEU C C 1
ATOM 6898 O O . LEU C 1 210 ? 34.074 33.741 54.745 1.00 30.03 187 LEU C O 1
ATOM 6903 N N . GLY C 1 211 ? 33.109 33.111 56.652 1.00 28.16 188 GLY C N 1
ATOM 6904 C CA . GLY C 1 211 ? 32.417 31.980 56.040 1.00 27.60 188 GLY C CA 1
ATOM 6905 C C . GLY C 1 211 ? 33.319 30.769 55.858 1.00 32.74 188 GLY C C 1
ATOM 6906 O O . GLY C 1 211 ? 34.505 30.801 56.241 1.00 29.02 188 GLY C O 1
ATOM 6907 N N . PRO C 1 212 ? 32.768 29.685 55.282 1.00 32.85 189 PRO C N 1
ATOM 6908 C CA . PRO C 1 212 ? 33.517 28.418 55.269 1.00 33.10 189 PRO C CA 1
ATOM 6909 C C . PRO C 1 212 ? 34.590 28.302 54.201 1.00 31.88 189 PRO C C 1
ATOM 6910 O O . PRO C 1 212 ? 35.387 27.374 54.245 1.00 35.39 189 PRO C O 1
ATOM 6914 N N . ASP C 1 213 ? 34.615 29.222 53.249 1.00 27.53 190 ASP C N 1
ATOM 6915 C CA . ASP C 1 213 ? 35.486 29.093 52.085 1.00 31.96 190 ASP C CA 1
ATOM 6916 C C . ASP C 1 213 ? 36.737 29.980 52.159 1.00 33.23 190 ASP C C 1
ATOM 6917 O O . ASP C 1 213 ? 37.395 30.226 51.148 1.00 38.29 190 ASP C O 1
ATOM 6922 N N . ILE C 1 214 ? 37.028 30.513 53.337 1.00 24.95 191 ILE C N 1
ATOM 6923 C CA . ILE C 1 214 ? 38.298 31.228 53.523 1.00 23.41 191 ILE C CA 1
ATOM 6924 C C . ILE C 1 214 ? 39.113 30.355 54.481 1.00 26.16 191 ILE C C 1
ATOM 6925 O O . ILE C 1 214 ? 38.613 29.942 55.519 1.00 28.01 191 ILE C O 1
ATOM 6930 N N . ALA C 1 215 ? 40.349 30.031 54.117 1.00 24.14 192 ALA C N 1
ATOM 6931 C CA . ALA C 1 215 ? 41.166 29.229 55.023 1.00 24.13 192 ALA C CA 1
ATOM 6932 C C . ALA C 1 215 ? 41.591 30.075 56.214 1.00 25.90 192 ALA C C 1
ATOM 6933 O O . ALA C 1 215 ? 41.946 31.247 56.064 1.00 24.39 192 ALA C O 1
ATOM 6935 N N . LEU C 1 216 ? 41.561 29.461 57.392 1.00 22.21 193 LEU C N 1
ATOM 6936 C CA . LEU C 1 216 ? 42.017 30.107 58.615 1.00 19.47 193 LEU C CA 1
ATOM 6937 C C . LEU C 1 216 ? 43.152 29.301 59.284 1.00 23.62 193 LEU C C 1
ATOM 6938 O O . LEU C 1 216 ? 43.025 28.097 59.500 1.00 23.36 193 LEU C O 1
ATOM 6943 N N . MET C 1 217 ? 44.231 29.986 59.649 1.00 19.11 194 MET C N 1
ATOM 6944 C CA . MET C 1 217 ? 45.355 29.345 60.339 1.00 21.22 194 MET C CA 1
ATOM 6945 C C . MET C 1 217 ? 45.530 30.048 61.678 1.00 20.62 194 MET C C 1
ATOM 6946 O O . MET C 1 217 ? 45.232 31.239 61.809 1.00 22.08 194 MET C O 1
ATOM 6951 N N . LEU C 1 218 ? 45.966 29.302 62.692 1.00 20.07 195 LEU C N 1
ATOM 6952 C CA . LEU C 1 218 ? 46.124 29.889 64.013 1.00 20.00 195 LEU C CA 1
ATOM 6953 C C . LEU C 1 218 ? 47.565 29.617 64.480 1.00 24.97 195 LEU C C 1
ATOM 6954 O O . LEU C 1 218 ? 48.006 28.491 64.470 1.00 21.82 195 LEU C O 1
ATOM 6959 N N . ASP C 1 219 ? 48.273 30.663 64.881 1.00 18.95 196 ASP C N 1
ATOM 6960 C CA . ASP C 1 219 ? 49.679 30.572 65.277 1.00 19.78 196 ASP C CA 1
ATOM 6961 C C . ASP C 1 219 ? 49.784 30.849 66.782 1.00 20.99 196 ASP C C 1
ATOM 6962 O O . ASP C 1 219 ? 49.436 31.938 67.249 1.00 21.64 196 ASP C O 1
ATOM 6967 N N . PHE C 1 220 ? 50.252 29.858 67.544 1.00 19.99 197 PHE C N 1
ATOM 6968 C CA . PHE C 1 220 ? 50.412 29.997 69.005 1.00 21.69 197 PHE C CA 1
ATOM 6969 C C . PHE C 1 220 ? 51.768 30.584 69.408 1.00 23.07 197 PHE C C 1
ATOM 6970 O O . PHE C 1 220 ? 52.007 30.868 70.595 1.00 23.95 197 PHE C O 1
ATOM 6978 N N . ASN C 1 221 ? 52.641 30.760 68.422 1.00 21.78 198 ASN C N 1
ATOM 6979 C CA . ASN C 1 221 ? 53.993 31.285 68.674 1.00 22.84 198 ASN C CA 1
ATOM 6980 C C . ASN C 1 221 ? 54.663 30.656 69.891 1.00 24.66 198 ASN C C 1
ATOM 6981 O O . ASN C 1 221 ? 55.210 31.373 70.734 1.00 24.57 198 ASN C O 1
ATOM 6986 N N . GLN C 1 222 ? 54.582 29.330 69.994 1.00 20.15 199 GLN C N 1
ATOM 6987 C CA . GLN C 1 222 ? 55.355 28.576 70.997 1.00 20.42 199 GLN C CA 1
ATOM 6988 C C . GLN C 1 222 ? 54.876 28.759 72.432 1.00 23.41 199 GLN C C 1
ATOM 6989 O O . GLN C 1 222 ? 55.573 28.386 73.367 1.00 25.09 199 GLN C O 1
ATOM 6995 N N . SER C 1 223 ? 53.681 29.305 72.612 1.00 23.26 200 SER C N 1
ATOM 6996 C CA . SER C 1 223 ? 53.239 29.729 73.949 1.00 24.12 200 SER C CA 1
ATOM 6997 C C . SER C 1 223 ? 52.630 28.681 74.864 1.00 27.64 200 SER C C 1
ATOM 6998 O O . SER C 1 223 ? 52.365 28.958 76.030 1.00 27.43 200 SER C O 1
ATOM 7001 N N . LEU C 1 224 ? 52.371 27.482 74.358 1.00 20.93 201 LEU C N 1
ATOM 7002 C CA . LEU C 1 224 ? 51.727 26.454 75.172 1.00 21.61 201 LEU C CA 1
ATOM 7003 C C . LEU C 1 224 ? 52.693 25.329 75.535 1.00 18.41 201 LEU C C 1
ATOM 7004 O O . LEU C 1 224 ? 53.761 25.166 74.894 1.00 22.37 201 LEU C O 1
ATOM 7009 N N . ASP C 1 225 ? 52.328 24.490 76.506 1.00 23.23 202 ASP C N 1
ATOM 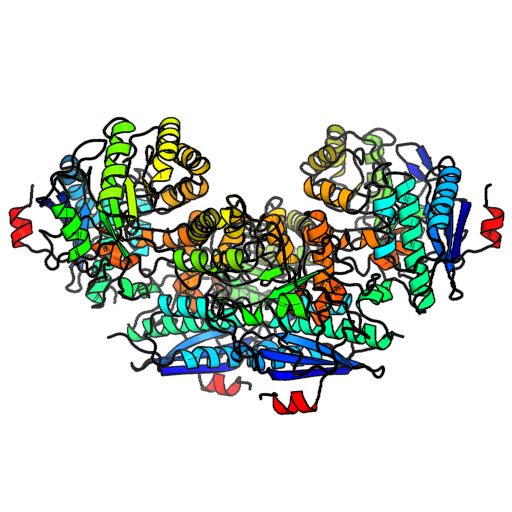7010 C CA . ASP C 1 225 ? 53.026 23.213 76.644 1.00 23.82 202 ASP C CA 1
ATOM 7011 C C . ASP C 1 225 ? 52.204 22.117 75.944 1.00 23.84 202 ASP C C 1
ATOM 7012 O O . ASP C 1 225 ? 51.076 22.376 75.524 1.00 21.90 202 ASP C O 1
ATOM 7017 N N . PRO C 1 226 ? 52.760 20.903 75.793 1.00 24.81 203 PRO C N 1
ATOM 7018 C CA . PRO C 1 226 ? 52.039 19.908 74.974 1.00 22.83 203 PRO C CA 1
ATOM 7019 C C . PRO C 1 226 ? 50.638 19.562 75.486 1.00 23.09 203 PRO C C 1
ATOM 7020 O O . PRO C 1 226 ? 49.692 19.504 74.697 1.00 23.51 203 PRO C O 1
ATOM 7024 N N . ALA C 1 227 ? 50.497 19.353 76.795 1.00 23.87 204 ALA C N 1
ATOM 7025 C CA . ALA C 1 227 ? 49.187 19.060 77.352 1.00 24.22 204 ALA C CA 1
ATOM 7026 C C . ALA C 1 227 ? 48.187 20.172 77.050 1.00 21.63 204 ALA C C 1
ATOM 7027 O O . ALA C 1 227 ? 47.050 19.905 76.642 1.00 22.08 204 ALA C O 1
ATOM 7029 N N . GLU C 1 228 ? 48.602 21.416 77.243 1.00 24.88 205 GLU C N 1
ATOM 7030 C CA . GLU C 1 228 ? 47.681 22.531 77.032 1.00 22.33 205 GLU C CA 1
ATOM 7031 C C . GLU C 1 228 ? 47.389 22.719 75.548 1.00 21.23 205 GLU C C 1
ATOM 7032 O O . GLU C 1 228 ? 46.247 23.038 75.175 1.00 19.05 205 GLU C O 1
ATOM 7038 N N . ALA C 1 229 ? 48.389 22.515 74.683 1.00 22.39 206 ALA C N 1
ATOM 7039 C CA . ALA C 1 229 ? 48.127 22.597 73.232 1.00 20.18 206 ALA C CA 1
ATOM 7040 C C . ALA C 1 229 ? 47.092 21.537 72.855 1.00 21.12 206 ALA C C 1
ATOM 7041 O O . ALA C 1 229 ? 46.129 21.823 72.145 1.00 21.44 206 ALA C O 1
ATOM 7043 N N . THR C 1 230 ? 47.274 20.316 73.347 1.00 21.09 207 THR C N 1
ATOM 7044 C CA . THR C 1 230 ? 46.312 19.245 73.013 1.00 20.45 207 THR C CA 1
ATOM 7045 C C . THR C 1 230 ? 44.897 19.643 73.444 1.00 23.61 207 THR C C 1
ATOM 7046 O O . THR C 1 230 ? 43.939 19.494 72.691 1.00 22.05 207 THR C O 1
ATOM 7050 N N . ARG C 1 231 ? 44.778 20.190 74.646 1.00 21.79 208 ARG C N 1
ATOM 7051 C CA . ARG C 1 231 ? 43.457 20.606 75.153 1.00 23.37 208 ARG C CA 1
ATOM 7052 C C . ARG C 1 231 ? 42.824 21.715 74.290 1.00 24.49 208 ARG C C 1
ATOM 7053 O O . ARG C 1 231 ? 41.650 21.639 73.898 1.00 24.17 208 ARG C O 1
ATOM 7061 N N . ARG C 1 232 ? 43.604 22.729 73.956 1.00 22.93 209 ARG C N 1
ATOM 7062 C CA . ARG C 1 232 ? 43.050 23.832 73.165 1.00 23.94 209 ARG C CA 1
ATOM 7063 C C . ARG C 1 232 ? 42.713 23.407 71.750 1.00 26.36 209 ARG C C 1
ATOM 7064 O O . ARG C 1 232 ? 41.689 23.786 71.221 1.00 23.62 209 ARG C O 1
ATOM 7072 N N . ILE C 1 233 ? 43.581 22.624 71.130 1.00 20.24 210 ILE C N 1
ATOM 7073 C CA . ILE C 1 233 ? 43.331 22.175 69.766 1.00 20.26 210 ILE C CA 1
ATOM 7074 C C . ILE C 1 233 ? 42.051 21.364 69.674 1.00 20.89 210 ILE C C 1
ATOM 7075 O O . ILE C 1 233 ? 41.258 21.539 68.720 1.00 23.19 210 ILE C O 1
ATOM 7080 N N . ALA C 1 234 ? 41.824 20.507 70.653 1.00 22.90 211 ALA C N 1
ATOM 7081 C CA . ALA C 1 234 ? 40.623 19.670 70.601 1.00 24.97 211 ALA C CA 1
ATOM 7082 C C . ALA C 1 234 ? 39.387 20.566 70.642 1.00 26.84 211 ALA C C 1
ATOM 7083 O O . ALA C 1 234 ? 38.381 20.282 69.993 1.00 25.03 211 ALA C O 1
ATOM 7085 N N . ARG C 1 235 ? 39.488 21.675 71.357 1.00 23.98 212 ARG C N 1
ATOM 7086 C CA . ARG C 1 235 ? 38.341 22.575 71.510 1.00 27.56 212 ARG C CA 1
ATOM 7087 C C . ARG C 1 235 ? 38.114 23.457 70.304 1.00 32.44 212 ARG C C 1
ATOM 7088 O O . ARG C 1 235 ? 37.020 23.996 70.114 1.00 32.05 212 ARG C O 1
ATOM 7096 N N . LEU C 1 236 ? 39.146 23.597 69.480 1.00 24.87 213 LEU C N 1
ATOM 7097 C CA . LEU C 1 236 ? 39.095 24.439 68.305 1.00 24.98 213 LEU C CA 1
ATOM 7098 C C . LEU C 1 236 ? 38.820 23.628 67.039 1.00 28.05 213 LEU C C 1
ATOM 7099 O O . LEU C 1 236 ? 38.703 24.182 65.940 1.00 29.46 213 LEU C O 1
ATOM 7104 N N . ALA C 1 237 ? 38.691 22.318 67.198 1.00 32.15 214 ALA C N 1
ATOM 7105 C CA . ALA C 1 237 ? 38.658 21.429 66.040 1.00 36.67 214 ALA C CA 1
ATOM 7106 C C . ALA C 1 237 ? 37.443 21.686 65.151 1.00 34.70 214 ALA C C 1
ATOM 7107 O O . ALA C 1 237 ? 37.496 21.480 63.945 1.00 35.28 214 ALA C O 1
ATOM 7109 N N . ASP C 1 238 ? 36.363 22.184 65.733 1.00 30.90 215 ASP C N 1
ATOM 7110 C CA . ASP C 1 238 ? 35.129 22.386 64.975 1.00 32.78 215 ASP C CA 1
ATOM 7111 C C . ASP C 1 238 ? 35.126 23.613 64.059 1.00 30.54 215 ASP C C 1
ATOM 7112 O O . ASP C 1 238 ? 34.191 23.803 63.308 1.00 31.00 215 ASP C O 1
ATOM 7117 N N . TYR C 1 239 ? 36.186 24.420 64.085 1.00 23.45 216 TYR C N 1
ATOM 7118 C CA . TYR C 1 239 ? 36.228 25.633 63.267 1.00 21.75 216 TYR C CA 1
ATOM 7119 C C . TYR C 1 239 ? 36.897 25.464 61.924 1.00 26.85 216 TYR C C 1
ATOM 7120 O O . TYR C 1 239 ? 37.114 26.437 61.205 1.00 26.17 216 TYR C O 1
ATOM 7129 N N . ASP C 1 240 ? 37.236 24.225 61.604 1.00 24.42 217 ASP C N 1
ATOM 7130 C CA . ASP C 1 240 ? 37.831 23.889 60.322 1.00 26.04 217 ASP C CA 1
ATOM 7131 C C . ASP C 1 240 ? 39.114 24.681 60.029 1.00 22.43 217 ASP C C 1
ATOM 7132 O O . ASP C 1 240 ? 39.286 25.256 58.949 1.00 23.80 217 ASP C O 1
ATOM 7137 N N . LEU C 1 241 ? 40.034 24.673 60.974 1.00 20.88 218 LEU C N 1
ATOM 7138 C CA . LEU C 1 241 ? 41.321 25.346 60.764 1.00 22.68 218 LEU C CA 1
ATOM 7139 C C . LEU C 1 241 ? 42.228 24.569 59.822 1.00 24.33 218 LEU C C 1
ATOM 7140 O O . LEU C 1 241 ? 42.228 23.345 59.819 1.00 23.90 218 LEU C O 1
ATOM 7145 N N . THR C 1 242 ? 43.013 25.297 59.034 1.00 17.47 219 THR C N 1
ATOM 7146 C CA . THR C 1 242 ? 43.944 24.696 58.083 1.00 17.48 219 THR C CA 1
ATOM 7147 C C . THR C 1 242 ? 45.182 24.136 58.806 1.00 19.79 219 THR C C 1
ATOM 7148 O O . THR C 1 242 ? 45.684 23.046 58.457 1.00 19.90 219 THR C O 1
ATOM 7152 N N . TRP C 1 243 ? 45.650 24.875 59.810 1.00 17.50 220 TRP C N 1
ATOM 7153 C CA . TRP C 1 243 ? 46.734 24.368 60.635 1.00 15.82 220 TRP C CA 1
ATOM 7154 C C . TRP C 1 243 ? 46.839 25.085 61.954 1.00 21.24 220 TRP C C 1
ATOM 7155 O O . TRP C 1 243 ? 46.283 26.189 62.124 1.00 21.59 220 TRP C O 1
ATOM 7166 N N . ILE C 1 244 ? 47.560 24.454 62.880 1.00 17.57 221 ILE C N 1
ATOM 7167 C CA . ILE C 1 244 ? 47.940 25.076 64.150 1.00 18.65 221 ILE C CA 1
ATOM 7168 C C . ILE C 1 244 ? 49.453 25.193 64.103 1.00 19.91 221 ILE C C 1
ATOM 7169 O O . ILE C 1 244 ? 50.176 24.182 63.921 1.00 20.05 221 ILE C O 1
ATOM 7174 N N . GLU C 1 245 ? 49.948 26.413 64.309 1.00 19.67 222 GLU C N 1
ATOM 7175 C CA . GLU C 1 245 ? 51.365 26.694 64.072 1.00 20.06 222 GLU C CA 1
ATOM 7176 C C . GLU C 1 245 ? 52.142 26.896 65.401 1.00 20.47 222 GLU C C 1
ATOM 7177 O O . GLU C 1 245 ? 51.665 27.570 66.327 1.00 21.54 222 GLU C O 1
ATOM 7183 N N . GLU C 1 246 ? 53.304 26.237 65.496 1.00 19.89 223 GLU C N 1
ATOM 7184 C CA . GLU C 1 246 ? 54.164 26.252 66.709 1.00 16.85 223 GLU C CA 1
ATOM 7185 C C . GLU C 1 246 ? 53.376 26.261 68.003 1.00 21.23 223 GLU C C 1
ATOM 7186 O O . GLU C 1 246 ? 53.423 27.217 68.763 1.00 22.92 223 GLU C O 1
ATOM 7192 N N . PRO C 1 247 ? 52.663 25.165 68.271 1.00 22.42 224 PRO C N 1
ATOM 7193 C CA . PRO C 1 247 ? 51.871 25.091 69.501 1.00 21.77 224 PRO C CA 1
ATOM 7194 C C . PRO C 1 247 ? 52.758 25.181 70.766 1.00 23.06 224 PRO C C 1
ATOM 7195 O O . PRO C 1 247 ? 52.322 25.724 71.788 1.00 24.25 224 PRO C O 1
ATOM 7199 N N . VAL C 1 248 ? 53.979 24.645 70.693 1.00 20.81 225 VAL C N 1
ATOM 7200 C CA . VAL C 1 248 ? 54.913 24.639 71.836 1.00 19.62 225 VAL C CA 1
ATOM 7201 C C . VAL C 1 248 ? 56.281 25.165 71.392 1.00 16.95 225 VAL C C 1
ATOM 7202 O O . VAL C 1 248 ? 56.465 25.486 70.218 1.00 18.42 225 VAL C O 1
ATOM 7206 N N . PRO C 1 249 ? 57.260 25.246 72.323 1.00 19.61 226 PRO C N 1
ATOM 7207 C CA . PRO C 1 249 ? 58.567 25.787 71.957 1.00 22.57 226 PRO C CA 1
ATOM 7208 C C . PRO C 1 249 ? 59.196 25.027 70.800 1.00 20.81 226 PRO C C 1
ATOM 7209 O O . PRO C 1 249 ? 59.059 23.807 70.699 1.00 20.57 226 PRO C O 1
ATOM 7213 N N . GLN C 1 250 ? 59.850 25.775 69.916 1.00 18.31 227 GLN C N 1
ATOM 7214 C CA . GLN C 1 250 ? 60.382 25.247 68.672 1.00 19.93 227 GLN C CA 1
ATOM 7215 C C . GLN C 1 250 ? 61.420 24.183 68.920 1.00 21.08 227 GLN C C 1
ATOM 7216 O O . GLN C 1 250 ? 61.560 23.259 68.121 1.00 20.77 227 GLN C O 1
ATOM 7222 N N . GLU C 1 251 ? 62.140 24.284 70.040 1.00 19.39 228 GLU C N 1
ATOM 7223 C CA . GLU C 1 251 ? 63.186 23.321 70.302 1.00 20.12 228 GLU C CA 1
ATOM 7224 C C . GLU C 1 251 ? 62.609 22.010 70.762 1.00 17.62 228 GLU C C 1
ATOM 7225 O O . GLU C 1 251 ? 63.303 21.000 70.793 1.00 18.53 228 GLU C O 1
ATOM 7231 N N . ASN C 1 252 ? 61.346 22.046 71.191 1.00 20.21 229 ASN C N 1
ATOM 7232 C CA . ASN C 1 252 ? 60.731 20.893 71.794 1.00 18.81 229 ASN C CA 1
ATOM 7233 C C . ASN C 1 252 ? 60.125 20.014 70.691 1.00 21.92 229 ASN C C 1
ATOM 7234 O O . ASN C 1 252 ? 58.901 20.023 70.446 1.00 20.59 229 ASN C O 1
ATOM 7239 N N . LEU C 1 253 ? 60.992 19.257 70.027 1.00 19.07 230 LEU C N 1
ATOM 7240 C CA . LEU C 1 253 ? 60.559 18.417 68.918 1.00 20.55 230 LEU C CA 1
ATOM 7241 C C . LEU C 1 253 ? 59.678 17.274 69.420 1.00 19.72 230 LEU C C 1
ATOM 7242 O O . LEU C 1 253 ? 58.693 16.933 68.775 1.00 18.77 230 LEU C O 1
ATOM 7247 N N . SER C 1 254 ? 60.044 16.643 70.537 1.00 19.50 231 SER C N 1
ATOM 7248 C CA A SER C 1 254 ? 59.285 15.503 71.037 0.50 17.30 231 SER C CA 1
ATOM 7249 C CA B SER C 1 254 ? 59.267 15.496 70.986 0.50 19.13 231 SER C CA 1
ATOM 7250 C C . SER C 1 254 ? 57.909 15.963 71.493 1.00 24.22 231 SER C C 1
ATOM 7251 O O . SER C 1 254 ? 56.919 15.251 71.343 1.00 21.17 231 SER C O 1
ATOM 7256 N N . GLY C 1 255 ? 57.875 17.155 72.081 1.00 19.32 232 GLY C N 1
ATOM 7257 C CA . GLY C 1 255 ? 56.613 17.799 72.450 1.00 19.52 232 GLY C CA 1
ATOM 7258 C C . GLY C 1 255 ? 55.699 18.093 71.263 1.00 21.77 232 GLY C C 1
ATOM 7259 O O . GLY C 1 255 ? 54.503 17.822 71.325 1.00 20.65 232 GLY C O 1
ATOM 7260 N N . HIS C 1 256 ? 56.265 18.660 70.196 1.00 18.86 233 HIS C N 1
ATOM 7261 C CA . HIS C 1 256 ? 55.488 18.865 68.964 1.00 22.42 233 HIS C CA 1
ATOM 7262 C C . HIS C 1 256 ? 54.939 17.532 68.503 1.00 19.16 233 HIS C C 1
ATOM 7263 O O . HIS C 1 256 ? 53.771 17.414 68.094 1.00 18.39 233 HIS C O 1
ATOM 7270 N N . ALA C 1 257 ? 55.784 16.507 68.524 1.00 17.73 234 ALA C N 1
ATOM 7271 C CA . ALA C 1 257 ? 55.318 15.217 68.006 1.00 16.99 234 ALA C CA 1
ATOM 7272 C C . ALA C 1 257 ? 54.171 14.631 68.835 1.00 19.46 234 ALA C C 1
ATOM 7273 O O . ALA C 1 257 ? 53.252 14.000 68.292 1.00 20.01 234 ALA C O 1
ATOM 7275 N N . ALA C 1 258 ? 54.240 14.823 70.145 1.00 17.32 235 ALA C N 1
ATOM 7276 C CA . ALA C 1 258 ? 53.188 14.326 71.047 1.00 20.80 235 ALA C CA 1
ATOM 7277 C C . ALA C 1 258 ? 51.867 15.073 70.729 1.00 23.33 235 ALA C C 1
ATOM 7278 O O . ALA C 1 258 ? 50.783 14.477 70.721 1.00 21.05 235 ALA C O 1
ATOM 7280 N N . VAL C 1 259 ? 51.973 16.363 70.449 1.00 19.89 236 VAL C N 1
ATOM 7281 C CA . VAL C 1 259 ? 50.794 17.159 70.076 1.00 19.23 236 VAL C CA 1
ATOM 7282 C C . VAL C 1 259 ? 50.243 16.656 68.752 1.00 16.95 236 VAL C C 1
ATOM 7283 O O . VAL C 1 259 ? 49.037 16.465 68.611 1.00 19.87 236 VAL C O 1
ATOM 7287 N N . ARG C 1 260 ? 51.140 16.479 67.783 1.00 17.73 237 ARG C N 1
ATOM 7288 C CA . ARG C 1 260 ? 50.743 16.039 66.455 1.00 16.36 237 ARG C CA 1
ATOM 7289 C C . ARG C 1 260 ? 50.006 14.691 66.508 1.00 18.13 237 ARG C C 1
ATOM 7290 O O . ARG C 1 260 ? 49.020 14.484 65.787 1.00 19.65 237 ARG C O 1
ATOM 7298 N N A GLU C 1 261 ? 50.511 13.762 67.311 0.50 19.99 238 GLU C N 1
ATOM 7299 N N B GLU C 1 261 ? 50.491 13.785 67.348 0.50 19.36 238 GLU C N 1
ATOM 7300 C CA A GLU C 1 261 ? 49.886 12.440 67.404 0.50 22.07 238 GLU C CA 1
ATOM 7301 C CA B GLU C 1 261 ? 49.923 12.436 67.444 0.50 21.41 238 GLU C CA 1
ATOM 7302 C C A GLU C 1 261 ? 48.433 12.565 67.840 0.50 23.60 238 GLU C C 1
ATOM 7303 C C B GLU C 1 261 ? 48.507 12.418 68.042 0.50 21.59 238 GLU C C 1
ATOM 7304 O O A GLU C 1 261 ? 47.561 11.881 67.290 0.50 20.72 238 GLU C O 1
ATOM 7305 O O B GLU C 1 261 ? 47.739 11.488 67.805 0.50 21.22 238 GLU C O 1
ATOM 7316 N N . ARG C 1 262 ? 48.167 13.448 68.805 1.00 19.38 239 ARG C N 1
ATOM 7317 C CA A ARG C 1 262 ? 46.814 13.570 69.372 0.50 22.90 239 ARG C CA 1
ATOM 7318 C CA B ARG C 1 262 ? 46.829 13.600 69.404 0.50 23.26 239 ARG C CA 1
ATOM 7319 C C . ARG C 1 262 ? 45.928 14.562 68.613 1.00 25.38 239 ARG C C 1
ATOM 7320 O O . ARG C 1 262 ? 44.713 14.584 68.793 1.00 26.21 239 ARG C O 1
ATOM 7335 N N . SER C 1 263 ? 46.520 15.372 67.748 1.00 20.60 240 SER C N 1
ATOM 7336 C CA . SER C 1 263 ? 45.773 16.464 67.109 1.00 18.43 240 SER C CA 1
ATOM 7337 C C . SER C 1 263 ? 44.937 16.038 65.904 1.00 23.12 240 SER C C 1
ATOM 7338 O O . SER C 1 263 ? 45.424 15.331 65.023 1.00 22.25 240 SER C O 1
ATOM 7341 N N . GLU C 1 264 ? 43.696 16.509 65.853 1.00 21.29 241 GLU C N 1
ATOM 7342 C CA . GLU C 1 264 ? 42.861 16.362 64.653 1.00 24.89 241 GLU C CA 1
ATOM 7343 C C . GLU C 1 264 ? 43.061 17.498 63.647 1.00 29.38 241 GLU C C 1
ATOM 7344 O O . GLU C 1 264 ? 42.449 17.505 62.573 1.00 27.02 241 GLU C O 1
ATOM 7350 N N . ILE C 1 265 ? 43.917 18.455 63.986 1.00 21.34 242 ILE C N 1
ATOM 7351 C CA . ILE C 1 265 ? 44.236 19.540 63.094 1.00 18.14 242 ILE C CA 1
ATOM 7352 C C . ILE C 1 265 ? 45.733 19.459 62.703 1.00 16.38 242 ILE C C 1
ATOM 7353 O O . ILE C 1 265 ? 46.590 19.175 63.555 1.00 19.15 242 ILE C O 1
ATOM 7358 N N . PRO C 1 266 ? 46.048 19.684 61.428 1.00 20.13 243 PRO C N 1
ATOM 7359 C CA . PRO C 1 266 ? 47.461 19.585 61.071 1.00 18.31 243 PRO C CA 1
ATOM 7360 C C . PRO C 1 266 ? 48.330 20.541 61.868 1.00 19.73 243 PRO C C 1
ATOM 7361 O O . PRO C 1 266 ? 47.935 21.718 62.106 1.00 18.32 243 PRO C O 1
ATOM 7365 N N . ILE C 1 267 ? 49.499 20.031 62.282 1.00 18.56 244 ILE C N 1
ATOM 7366 C CA . ILE C 1 267 ? 50.487 20.838 63.015 1.00 19.18 244 ILE C CA 1
ATOM 7367 C C . ILE C 1 267 ? 51.536 21.368 62.076 1.00 18.85 244 ILE C C 1
ATOM 7368 O O . ILE C 1 267 ? 52.123 20.624 61.305 1.00 19.35 244 ILE C O 1
ATOM 7373 N N . GLN C 1 268 ? 51.745 22.674 62.142 1.00 17.73 245 GLN C N 1
ATOM 7374 C CA . GLN C 1 268 ? 52.704 23.381 61.310 1.00 16.44 245 GLN C CA 1
ATOM 7375 C C . GLN C 1 268 ? 53.823 23.926 62.207 1.00 17.98 245 GLN C C 1
ATOM 7376 O O . GLN C 1 268 ? 53.584 24.394 63.323 1.00 19.64 245 GLN C O 1
ATOM 7382 N N . ALA C 1 269 ? 55.055 23.829 61.719 1.00 17.52 246 ALA C N 1
ATOM 7383 C CA . ALA C 1 269 ? 56.187 24.334 62.477 1.00 17.71 246 ALA C CA 1
ATOM 7384 C C . ALA C 1 269 ? 57.371 24.498 61.563 1.00 18.90 246 ALA C C 1
ATOM 7385 O O . ALA C 1 269 ? 57.288 24.223 60.363 1.00 20.09 246 ALA C O 1
ATOM 7387 N N . GLY C 1 270 ? 58.496 24.955 62.108 1.00 18.42 247 GLY C N 1
ATOM 7388 C CA . GLY C 1 270 ? 59.699 24.983 61.269 1.00 16.20 247 GLY C CA 1
ATOM 7389 C C . GLY C 1 270 ? 60.346 26.338 61.092 1.00 20.66 247 GLY C C 1
ATOM 7390 O O . GLY C 1 270 ? 61.526 26.414 60.670 1.00 19.26 247 GLY C O 1
ATOM 7391 N N . GLU C 1 271 ? 59.625 27.412 61.408 1.00 17.58 248 GLU C N 1
ATOM 7392 C CA . GLU C 1 271 ? 60.150 28.742 61.046 1.00 18.68 248 GLU C CA 1
ATOM 7393 C C . GLU C 1 271 ? 61.335 29.069 61.933 1.00 21.83 248 GLU C C 1
ATOM 7394 O O . GLU C 1 271 ? 62.079 30.007 61.663 1.00 20.94 248 GLU C O 1
ATOM 7400 N N . ASN C 1 272 ? 61.529 28.284 62.986 1.00 18.20 249 ASN C N 1
ATOM 7401 C CA . ASN C 1 272 ? 62.631 28.582 63.927 1.00 18.03 249 ASN C CA 1
ATOM 7402 C C . ASN C 1 272 ? 63.712 27.503 63.994 1.00 21.99 249 ASN C C 1
ATOM 7403 O O . ASN C 1 272 ? 64.653 27.596 64.810 1.00 20.82 249 ASN C O 1
ATOM 7408 N N . TRP C 1 273 ? 63.594 26.496 63.128 1.00 18.52 250 TRP C N 1
ATOM 7409 C CA . TRP C 1 273 ? 64.595 25.424 63.093 1.00 17.40 250 TRP C CA 1
ATOM 7410 C C . TRP C 1 273 ? 65.807 25.810 62.230 1.00 18.72 250 TRP C C 1
ATOM 7411 O O . TRP C 1 273 ? 65.720 26.624 61.311 1.00 19.31 250 TRP C O 1
ATOM 7422 N N . TRP C 1 274 ? 66.957 25.203 62.555 1.00 19.65 251 TRP C N 1
ATOM 7423 C CA . TRP C 1 274 ? 68.238 25.663 62.016 1.00 21.56 251 TRP C CA 1
ATOM 7424 C C . TRP C 1 274 ? 68.788 24.692 60.988 1.00 19.41 251 TRP C C 1
ATOM 7425 O O . TRP C 1 274 ? 69.178 23.601 61.367 1.00 21.06 251 TRP C O 1
ATOM 7436 N N . PHE C 1 275 ? 68.862 25.118 59.724 1.00 18.02 252 PHE C N 1
ATOM 7437 C CA . PHE C 1 275 ? 69.593 24.444 58.666 1.00 18.85 252 PHE C CA 1
ATOM 7438 C C . PHE C 1 275 ? 68.989 23.083 58.297 1.00 16.39 252 PHE C C 1
ATOM 7439 O O . PHE C 1 275 ? 68.059 22.605 58.958 1.00 19.24 252 PHE C O 1
ATOM 7447 N N . PRO C 1 276 ? 69.508 22.463 57.239 1.00 18.24 253 PRO C N 1
ATOM 7448 C CA . PRO C 1 276 ? 68.877 21.212 56.870 1.00 18.62 253 PRO C CA 1
ATOM 7449 C C . PRO C 1 276 ? 68.936 20.143 57.957 1.00 16.74 253 PRO C C 1
ATOM 7450 O O . PRO C 1 276 ? 68.024 19.334 58.059 1.00 19.19 253 PRO C O 1
ATOM 7454 N N . ARG C 1 277 ? 69.975 20.135 58.797 1.00 17.53 254 ARG C N 1
ATOM 7455 C CA . ARG C 1 277 ? 70.008 19.119 59.847 1.00 17.21 254 ARG C CA 1
ATOM 7456 C C . ARG C 1 277 ? 68.920 19.329 60.887 1.00 20.81 254 ARG C C 1
ATOM 7457 O O . ARG C 1 277 ? 68.383 18.358 61.434 1.00 21.09 254 ARG C O 1
ATOM 7465 N N . GLY C 1 278 ? 68.592 20.594 61.171 1.00 19.01 255 GLY C N 1
ATOM 7466 C CA . GLY C 1 278 ? 67.539 20.901 62.110 1.00 19.65 255 GLY C CA 1
ATOM 7467 C C . GLY C 1 278 ? 66.228 20.315 61.587 1.00 20.24 255 GLY C C 1
ATOM 7468 O O . GLY C 1 278 ? 65.413 19.802 62.354 1.00 20.10 255 GLY C O 1
ATOM 7469 N N . PHE C 1 279 ? 66.002 20.426 60.285 1.00 18.36 256 PHE C N 1
ATOM 7470 C CA . PHE C 1 279 ? 64.799 19.803 59.716 1.00 17.63 256 PHE C CA 1
ATOM 7471 C C . PHE C 1 279 ? 64.868 18.278 59.702 1.00 21.06 256 PHE C C 1
ATOM 7472 O O . PHE C 1 279 ? 63.856 17.582 59.914 1.00 19.06 256 PHE C O 1
ATOM 7480 N N . ALA C 1 280 ? 66.048 17.738 59.430 1.00 18.28 257 ALA C N 1
ATOM 7481 C CA . ALA C 1 280 ? 66.182 16.282 59.396 1.00 17.95 257 ALA C CA 1
ATOM 7482 C C . ALA C 1 280 ? 65.829 15.714 60.783 1.00 20.93 257 ALA C C 1
ATOM 7483 O O . ALA C 1 280 ? 65.121 14.698 60.878 1.00 19.48 257 ALA C O 1
ATOM 7485 N N . GLU C 1 281 ? 66.288 16.365 61.863 1.00 19.13 258 GLU C N 1
ATOM 7486 C CA . GLU C 1 281 ? 66.009 15.856 63.202 1.00 17.64 258 GLU C CA 1
ATOM 7487 C C . GLU C 1 281 ? 64.535 16.046 63.571 1.00 20.41 258 GLU C C 1
ATOM 7488 O O . GLU C 1 281 ? 63.926 15.180 64.235 1.00 20.81 258 GLU C O 1
ATOM 7494 N N . ALA C 1 282 ? 63.945 17.135 63.100 1.00 18.17 259 ALA C N 1
ATOM 7495 C CA . ALA C 1 282 ? 62.517 17.369 63.365 1.00 20.05 259 ALA C CA 1
ATOM 7496 C C . ALA C 1 282 ? 61.677 16.327 62.630 1.00 17.42 259 ALA C C 1
ATOM 7497 O O . ALA C 1 282 ? 60.718 15.782 63.202 1.00 19.17 259 ALA C O 1
ATOM 7499 N N . ILE C 1 283 ? 62.016 16.080 61.371 1.00 17.16 260 ILE C N 1
ATOM 7500 C CA . ILE C 1 283 ? 61.284 15.083 60.577 1.00 17.51 260 ILE C CA 1
ATOM 7501 C C . ILE C 1 283 ? 61.488 13.689 61.171 1.00 22.91 260 ILE C C 1
ATOM 7502 O O . ILE C 1 283 ? 60.549 12.873 61.224 1.00 20.21 260 ILE C O 1
ATOM 7507 N N . ALA C 1 284 ? 62.708 13.400 61.643 1.00 20.62 261 ALA C N 1
ATOM 7508 C CA . ALA C 1 284 ? 62.971 12.080 62.241 1.00 22.48 261 ALA C CA 1
ATOM 7509 C C . ALA C 1 284 ? 62.118 11.881 63.496 1.00 21.54 261 ALA C C 1
ATOM 7510 O O . ALA C 1 284 ? 61.646 10.780 63.788 1.00 22.71 261 ALA C O 1
ATOM 7512 N N . ALA C 1 285 ? 61.889 12.961 64.226 1.00 20.37 262 ALA C N 1
ATOM 7513 C CA . ALA C 1 285 ? 61.065 12.888 65.442 1.00 20.08 262 ALA C CA 1
ATOM 7514 C C . ALA C 1 285 ? 59.561 12.919 65.167 1.00 23.87 262 ALA C C 1
ATOM 7515 O O . ALA C 1 285 ? 58.752 12.706 66.088 1.00 23.10 262 ALA C O 1
ATOM 7517 N N . GLY C 1 286 ? 59.191 13.181 63.915 1.00 21.02 263 GLY C N 1
ATOM 7518 C CA . GLY C 1 286 ? 57.785 13.321 63.532 1.00 23.13 263 GLY C CA 1
ATOM 7519 C C . GLY C 1 286 ? 57.141 14.541 64.201 1.00 22.61 263 GLY C C 1
ATOM 7520 O O . GLY C 1 286 ? 56.008 14.488 64.641 1.00 20.96 263 GLY C O 1
ATOM 7521 N N . ALA C 1 287 ? 57.860 15.652 64.251 1.00 19.66 264 ALA C N 1
ATOM 7522 C CA . ALA C 1 287 ? 57.372 16.851 64.960 1.00 18.18 264 ALA C CA 1
ATOM 7523 C C . ALA C 1 287 ? 56.090 17.468 64.370 1.00 21.00 264 ALA C C 1
ATOM 7524 O O . ALA C 1 287 ? 55.275 18.004 65.114 1.00 20.38 264 ALA C O 1
ATOM 7526 N N . SER C 1 288 ? 55.919 17.423 63.047 1.00 18.26 265 SER C N 1
ATOM 7527 C CA . SER C 1 288 ? 54.842 18.219 62.431 1.00 17.15 265 SER C CA 1
ATOM 7528 C C . SER C 1 288 ? 54.281 17.551 61.177 1.00 20.32 265 SER C C 1
ATOM 7529 O O . SER C 1 288 ? 54.932 16.696 60.575 1.00 19.67 265 SER C O 1
ATOM 7532 N N . ASP C 1 289 ? 53.069 17.942 60.802 1.00 17.43 266 ASP C N 1
ATOM 7533 C CA . ASP C 1 289 ? 52.445 17.509 59.544 1.00 18.78 266 ASP C CA 1
ATOM 7534 C C . ASP C 1 289 ? 52.877 18.357 58.363 1.00 18.00 266 ASP C C 1
ATOM 7535 O O . ASP C 1 289 ? 53.019 17.849 57.231 1.00 19.92 266 ASP C O 1
ATOM 7540 N N . PHE C 1 290 ? 53.050 19.646 58.635 1.00 15.92 267 PHE C N 1
ATOM 7541 C CA . PHE C 1 290 ? 53.470 20.617 57.633 1.00 16.18 267 PHE C CA 1
ATOM 7542 C C . PHE C 1 290 ? 54.774 21.241 58.119 1.00 17.63 267 PHE C C 1
ATOM 7543 O O . PHE C 1 290 ? 55.040 21.265 59.336 1.00 17.20 267 PHE C O 1
ATOM 7551 N N . ILE C 1 291 ? 55.538 21.834 57.202 1.00 15.80 268 ILE C N 1
ATOM 7552 C CA . ILE C 1 291 ? 56.694 22.665 57.641 1.00 16.96 268 ILE C CA 1
ATOM 7553 C C . ILE C 1 291 ? 56.720 24.004 56.926 1.00 18.17 268 ILE C C 1
ATOM 7554 O O . ILE C 1 291 ? 56.166 24.128 55.826 1.00 19.21 268 ILE C O 1
ATOM 7559 N N . MET C 1 292 ? 57.350 24.996 57.559 1.00 16.42 269 MET C N 1
ATOM 7560 C CA . MET C 1 292 ? 57.512 26.305 56.930 1.00 15.97 269 MET C CA 1
ATOM 7561 C C . MET C 1 292 ? 58.868 26.926 57.335 1.00 17.89 269 MET C C 1
ATOM 7562 O O . MET C 1 292 ? 58.939 27.758 58.240 1.00 18.13 269 MET C O 1
ATOM 7567 N N . PRO C 1 293 ? 59.939 26.497 56.656 1.00 20.27 270 PRO C N 1
ATOM 7568 C CA . PRO C 1 293 ? 61.267 27.035 56.962 1.00 19.68 270 PRO C CA 1
ATOM 7569 C C . PRO C 1 293 ? 61.284 28.522 56.702 1.00 23.94 270 PRO C C 1
ATOM 7570 O O . PRO C 1 293 ? 60.508 29.015 55.879 1.00 19.10 270 PRO C O 1
ATOM 7574 N N . ASP C 1 294 ? 62.185 29.209 57.400 1.00 19.72 271 ASP C N 1
ATOM 7575 C CA . ASP C 1 294 ? 62.477 30.612 57.176 1.00 20.15 271 ASP C CA 1
ATOM 7576 C C . ASP C 1 294 ? 63.809 30.615 56.424 1.00 17.49 271 ASP C C 1
ATOM 7577 O O . ASP C 1 294 ? 64.794 29.990 56.874 1.00 19.29 271 ASP C O 1
ATOM 7582 N N . LEU C 1 295 ? 63.852 31.291 55.287 1.00 19.09 272 LEU C N 1
ATOM 7583 C CA . LEU C 1 295 ? 65.108 31.409 54.551 1.00 20.90 272 LEU C CA 1
ATOM 7584 C C . LEU C 1 295 ? 66.271 31.930 55.411 1.00 18.33 272 LEU C C 1
ATOM 7585 O O . LEU C 1 295 ? 67.421 31.615 55.112 1.00 19.76 272 LEU C O 1
ATOM 7590 N N . MET C 1 296 ? 65.987 32.707 56.462 1.00 19.97 273 MET C N 1
ATOM 7591 C CA . MET C 1 296 ? 67.066 33.209 57.343 1.00 22.29 273 MET C CA 1
ATOM 7592 C C . MET C 1 296 ? 67.659 32.148 58.258 1.00 21.81 273 MET C C 1
ATOM 7593 O O . MET C 1 296 ? 68.684 32.385 58.869 1.00 22.74 273 MET C O 1
ATOM 7598 N N . LYS C 1 297 ? 66.961 31.030 58.447 1.00 18.00 274 LYS C N 1
ATOM 7599 C CA . LYS C 1 297 ? 67.371 30.064 59.475 1.00 18.32 274 LYS C CA 1
ATOM 7600 C C . LYS C 1 297 ? 67.654 28.685 58.896 1.00 20.26 274 LYS C C 1
ATOM 7601 O O . LYS C 1 297 ? 68.414 27.899 59.468 1.00 20.43 274 LYS C O 1
ATOM 7607 N N . VAL C 1 298 ? 67.097 28.415 57.716 1.00 17.87 275 VAL C N 1
ATOM 7608 C CA . VAL C 1 298 ? 67.284 27.125 57.044 1.00 16.83 275 VAL C CA 1
ATOM 7609 C C . VAL C 1 298 ? 68.579 27.066 56.230 1.00 18.53 275 VAL C C 1
ATOM 7610 O O . VAL C 1 298 ? 68.948 25.999 55.682 1.00 20.59 275 VAL C O 1
ATOM 7614 N N . GLY C 1 299 ? 69.292 28.194 56.125 1.00 18.99 276 GLY C N 1
ATOM 7615 C CA . GLY C 1 299 ? 70.563 28.168 55.335 1.00 19.81 276 GLY C CA 1
ATOM 7616 C C . GLY C 1 299 ? 70.406 28.809 53.965 1.00 18.97 276 GLY C C 1
ATOM 7617 O O . GLY C 1 299 ? 71.047 28.433 53.003 1.00 19.80 276 GLY C O 1
ATOM 7618 N N . GLY C 1 300 ? 69.529 29.803 53.897 1.00 18.92 277 GLY C N 1
ATOM 7619 C CA . GLY C 1 300 ? 69.203 30.481 52.635 1.00 18.37 277 GLY C CA 1
ATOM 7620 C C . GLY C 1 300 ? 68.612 29.604 51.547 1.00 23.23 277 GLY C C 1
ATOM 7621 O O . GLY C 1 300 ? 67.953 28.620 51.825 1.00 19.30 277 GLY C O 1
ATOM 7622 N N . ILE C 1 301 ? 68.837 29.997 50.299 1.00 20.61 278 ILE C N 1
ATOM 7623 C CA . ILE C 1 301 ? 68.358 29.252 49.142 1.00 19.80 278 ILE C CA 1
ATOM 7624 C C . ILE C 1 301 ? 68.985 27.867 49.127 1.00 22.40 278 ILE C C 1
ATOM 7625 O O . ILE C 1 301 ? 68.318 26.848 48.887 1.00 20.56 278 ILE C O 1
ATOM 7630 N N . THR C 1 302 ? 70.283 27.824 49.401 1.00 21.14 279 THR C N 1
ATOM 7631 C CA . THR C 1 302 ? 71.019 26.584 49.325 1.00 20.01 279 THR C CA 1
ATOM 7632 C C . THR C 1 302 ? 70.465 25.560 50.342 1.00 15.91 279 THR C C 1
ATOM 7633 O O . THR C 1 302 ? 70.207 24.398 49.978 1.00 21.40 279 THR C O 1
ATOM 7637 N N . GLY C 1 303 ? 70.233 26.020 51.568 1.00 16.50 280 GLY C N 1
ATOM 7638 C CA . GLY C 1 303 ? 69.652 25.169 52.623 1.00 20.30 280 GLY C CA 1
ATOM 7639 C C . GLY C 1 303 ? 68.197 24.764 52.309 1.00 22.82 280 GLY C C 1
ATOM 7640 O O . GLY C 1 303 ? 67.801 23.606 52.498 1.00 18.26 280 GLY C O 1
ATOM 7641 N N . TRP C 1 304 ? 67.399 25.728 51.859 1.00 19.84 281 TRP C N 1
ATOM 7642 C CA . TRP C 1 304 ? 66.001 25.478 51.476 1.00 20.45 281 TRP C CA 1
ATOM 7643 C C . TRP C 1 304 ? 65.909 24.307 50.509 1.00 20.99 281 TRP C C 1
ATOM 7644 O O . TRP C 1 304 ? 65.041 23.414 50.655 1.00 17.28 281 TRP C O 1
ATOM 7655 N N . LEU C 1 305 ? 66.742 24.326 49.473 1.00 18.02 282 LEU C N 1
ATOM 7656 C CA . LEU C 1 305 ? 66.652 23.309 48.417 1.00 21.42 282 LEU C CA 1
ATOM 7657 C C . LEU C 1 305 ? 66.911 21.910 48.995 1.00 19.53 282 LEU C C 1
ATOM 7658 O O . LEU C 1 305 ? 66.292 20.926 48.610 1.00 19.22 282 LEU C O 1
ATOM 7663 N N . ASN C 1 306 ? 67.854 21.824 49.913 1.00 16.93 283 ASN C N 1
ATOM 7664 C CA . ASN C 1 306 ? 68.102 20.535 50.581 1.00 19.35 283 ASN C CA 1
ATOM 7665 C C . ASN C 1 306 ? 66.844 20.077 51.346 1.00 17.53 283 ASN C C 1
ATOM 7666 O O . ASN C 1 306 ? 66.408 18.910 51.258 1.00 18.53 283 ASN C O 1
ATOM 7671 N N . VAL C 1 307 ? 66.241 20.998 52.089 1.00 18.02 284 VAL C N 1
ATOM 7672 C CA . VAL C 1 307 ? 65.034 20.670 52.881 1.00 15.77 284 VAL C CA 1
ATOM 7673 C C . VAL C 1 307 ? 63.845 20.316 51.965 1.00 16.95 284 VAL C C 1
ATOM 7674 O O . VAL C 1 307 ? 63.008 19.494 52.331 1.00 17.69 284 VAL C O 1
ATOM 7678 N N . ALA C 1 308 ? 63.779 20.945 50.788 1.00 17.56 285 ALA C N 1
ATOM 7679 C CA . ALA C 1 308 ? 62.709 20.631 49.829 1.00 17.97 285 ALA C CA 1
ATOM 7680 C C . ALA C 1 308 ? 62.761 19.161 49.442 1.00 20.31 285 ALA C C 1
ATOM 7681 O O . ALA C 1 308 ? 61.731 18.502 49.280 1.00 18.66 285 ALA C O 1
ATOM 7683 N N . GLY C 1 309 ? 63.957 18.617 49.342 1.00 18.70 286 GLY C N 1
ATOM 7684 C CA . GLY C 1 309 ? 64.097 17.206 49.018 1.00 18.85 286 GLY C CA 1
ATOM 7685 C C . GLY C 1 309 ? 63.664 16.369 50.212 1.00 20.13 286 GLY C C 1
ATOM 7686 O O . GLY C 1 309 ? 63.013 15.348 50.039 1.00 19.11 286 GLY C O 1
ATOM 7687 N N . GLN C 1 310 ? 64.006 16.809 51.424 1.00 18.50 287 GLN C N 1
ATOM 7688 C CA . GLN C 1 310 ? 63.566 16.078 52.637 1.00 17.50 287 GLN C CA 1
ATOM 7689 C C . GLN C 1 310 ? 62.030 16.058 52.760 1.00 20.01 287 GLN C C 1
ATOM 7690 O O . GLN C 1 310 ? 61.421 15.042 53.125 1.00 17.81 287 GLN C O 1
ATOM 7696 N N . ALA C 1 311 ? 61.402 17.199 52.479 1.00 16.51 288 ALA C N 1
ATOM 7697 C CA . ALA C 1 311 ? 59.960 17.307 52.698 1.00 16.42 288 ALA C CA 1
ATOM 7698 C C . ALA C 1 311 ? 59.239 16.461 51.653 1.00 17.31 288 ALA C C 1
ATOM 7699 O O . ALA C 1 311 ? 58.202 15.859 51.932 1.00 17.71 288 ALA C O 1
ATOM 7701 N N . ASP C 1 312 ? 59.811 16.385 50.461 1.00 17.03 289 ASP C N 1
ATOM 7702 C CA . ASP C 1 312 ? 59.248 15.507 49.431 1.00 19.28 289 ASP C CA 1
ATOM 7703 C C . ASP C 1 312 ? 59.300 14.050 49.891 1.00 19.78 289 ASP C C 1
ATOM 7704 O O . ASP C 1 312 ? 58.294 13.315 49.811 1.00 19.48 289 ASP C O 1
ATOM 7709 N N . ALA C 1 313 ? 60.466 13.611 50.361 1.00 18.76 290 ALA C N 1
ATOM 7710 C CA . ALA C 1 313 ? 60.585 12.229 50.853 1.00 17.78 290 ALA C CA 1
ATOM 7711 C C . ALA C 1 313 ? 59.603 11.928 51.997 1.00 17.57 290 ALA C C 1
ATOM 7712 O O . ALA C 1 313 ? 59.079 10.816 52.090 1.00 20.79 290 ALA C O 1
ATOM 7714 N N . ALA C 1 314 ? 59.374 12.902 52.871 1.00 17.39 291 ALA C N 1
ATOM 7715 C CA . ALA C 1 314 ? 58.498 12.734 54.031 1.00 20.69 291 ALA C CA 1
ATOM 7716 C C . ALA C 1 314 ? 57.027 13.009 53.719 1.00 21.69 291 ALA C C 1
ATOM 7717 O O . ALA C 1 314 ? 56.199 12.833 54.598 1.00 19.14 291 ALA C O 1
ATOM 7719 N N . SER C 1 315 ? 56.717 13.413 52.489 1.00 19.76 292 SER C N 1
ATOM 7720 C CA . SER C 1 315 ? 55.365 13.907 52.095 1.00 19.59 292 SER C CA 1
ATOM 7721 C C . SER C 1 315 ? 54.850 14.985 53.037 1.00 21.74 292 SER C C 1
ATOM 7722 O O . SER C 1 315 ? 53.714 14.912 53.531 1.00 24.00 292 SER C O 1
ATOM 7725 N N . ILE C 1 316 ? 55.680 15.987 53.295 1.00 16.35 293 ILE C N 1
ATOM 7726 C CA . ILE C 1 316 ? 55.285 17.095 54.159 1.00 18.52 293 ILE C CA 1
ATOM 7727 C C . ILE C 1 316 ? 55.092 18.348 53.324 1.00 18.32 293 ILE C C 1
ATOM 7728 O O . ILE C 1 316 ? 56.052 18.883 52.749 1.00 18.97 293 ILE C O 1
ATOM 7733 N N . PRO C 1 317 ? 53.848 18.869 53.286 1.00 20.04 294 PRO C N 1
ATOM 7734 C CA . PRO C 1 317 ? 53.618 20.131 52.590 1.00 17.11 294 PRO C CA 1
ATOM 7735 C C . PRO C 1 317 ? 54.498 21.252 53.167 1.00 16.78 294 PRO C C 1
ATOM 7736 O O . PRO C 1 317 ? 54.551 21.428 54.396 1.00 17.27 294 PRO C O 1
ATOM 7740 N N . MET C 1 318 ? 55.120 22.025 52.284 1.00 15.61 295 MET C N 1
ATOM 7741 C CA . MET C 1 318 ? 56.167 22.988 52.682 1.00 14.06 295 MET C CA 1
ATOM 7742 C C . MET C 1 318 ? 55.814 24.402 52.268 1.00 18.04 295 MET C C 1
ATOM 7743 O O . MET C 1 318 ? 55.655 24.675 51.077 1.00 20.41 295 MET C O 1
ATOM 7748 N N . SER C 1 319 ? 55.682 25.283 53.264 1.00 19.07 296 SER C N 1
ATOM 7749 C CA . SER C 1 319 ? 55.342 26.676 53.072 1.00 20.08 296 SER C CA 1
ATOM 7750 C C . SER C 1 319 ? 56.545 27.511 53.481 1.00 20.42 296 SER C C 1
ATOM 7751 O O . SER C 1 319 ? 57.574 26.967 53.904 1.00 17.55 296 SER C O 1
ATOM 7754 N N . SER C 1 320 ? 56.408 28.825 53.375 1.00 17.88 297 SER C N 1
ATOM 7755 C CA . SER C 1 320 ? 57.510 29.703 53.764 1.00 19.78 297 SER C CA 1
ATOM 7756 C C . SER C 1 320 ? 57.168 30.499 54.999 1.00 19.49 297 SER C C 1
ATOM 7757 O O . SER C 1 320 ? 55.981 30.753 55.297 1.00 23.27 297 SER C O 1
ATOM 7760 N N . HIS C 1 321 ? 58.205 30.895 55.756 1.00 20.72 298 HIS C N 1
ATOM 7761 C CA . HIS C 1 321 ? 58.034 31.883 56.819 1.00 17.24 298 HIS C CA 1
ATOM 7762 C C . HIS C 1 321 ? 58.572 33.248 56.377 1.00 24.09 298 HIS C C 1
ATOM 7763 O O . HIS C 1 321 ? 59.775 33.394 56.173 1.00 21.80 298 HIS C O 1
ATOM 7770 N N . ILE C 1 322 ? 57.675 34.242 56.270 1.00 20.08 299 ILE C N 1
ATOM 7771 C CA . ILE C 1 322 ? 58.036 35.641 55.892 1.00 20.39 299 ILE C CA 1
ATOM 7772 C C . ILE C 1 322 ? 59.041 35.689 54.750 1.00 21.73 299 ILE C C 1
ATOM 7773 O O . ILE C 1 322 ? 59.048 34.764 53.931 1.00 21.75 299 ILE C O 1
ATOM 7778 N N . LEU C 1 323 ? 59.841 36.761 54.641 1.00 23.96 300 LEU C N 1
ATOM 7779 C CA . LEU C 1 323 ? 60.733 36.930 53.467 1.00 21.79 300 LEU C CA 1
ATOM 7780 C C . LEU C 1 323 ? 60.001 36.533 52.177 1.00 22.59 300 LEU C C 1
ATOM 7781 O O . LEU C 1 323 ? 60.466 35.694 51.391 1.00 19.88 300 LEU C O 1
ATOM 7786 N N . PRO C 1 324 ? 58.839 37.158 51.936 1.00 21.28 301 PRO C N 1
ATOM 7787 C CA . PRO C 1 324 ? 58.014 36.698 50.780 1.00 20.64 301 PRO C CA 1
ATOM 7788 C C . PRO C 1 324 ? 58.672 36.899 49.423 1.00 19.53 301 PRO C C 1
ATOM 7789 O O . PRO C 1 324 ? 58.467 36.103 48.509 1.00 21.97 301 PRO C O 1
ATOM 7793 N N . GLU C 1 325 ? 59.472 37.956 49.276 1.00 22.05 302 GLU C N 1
ATOM 7794 C CA . GLU C 1 325 ? 60.132 38.188 48.007 1.00 19.77 302 GLU C CA 1
ATOM 7795 C C . GLU C 1 325 ? 61.057 37.053 47.625 1.00 18.89 302 GLU C C 1
ATOM 7796 O O . GLU C 1 325 ? 60.990 36.570 46.496 1.00 20.31 302 GLU C O 1
ATOM 7802 N N . ALA C 1 326 ? 61.927 36.627 48.545 1.00 19.34 303 ALA C N 1
ATOM 7803 C CA . ALA C 1 326 ? 62.842 35.534 48.207 1.00 21.37 303 ALA C CA 1
ATOM 7804 C C . ALA C 1 326 ? 62.106 34.182 48.185 1.00 20.94 303 ALA C C 1
ATOM 7805 O O . ALA C 1 326 ? 62.426 33.315 47.389 1.00 20.15 303 ALA C O 1
ATOM 7807 N N . SER C 1 327 ? 61.125 34.029 49.056 1.00 21.42 304 SER C N 1
ATOM 7808 C CA . SER C 1 327 ? 60.394 32.770 49.150 1.00 21.86 304 SER C CA 1
ATOM 7809 C C . SER C 1 327 ? 59.687 32.480 47.841 1.00 19.04 304 SER C C 1
ATOM 7810 O O . SER C 1 327 ? 59.523 31.311 47.446 1.00 19.34 304 SER C O 1
ATOM 7813 N N . ALA C 1 328 ? 59.239 33.534 47.165 1.00 17.88 305 ALA C N 1
ATOM 7814 C CA . ALA C 1 328 ? 58.588 33.348 45.848 1.00 19.95 305 ALA C CA 1
ATOM 7815 C C . ALA C 1 328 ? 59.472 32.678 44.804 1.00 19.69 305 ALA C C 1
ATOM 7816 O O . ALA C 1 328 ? 58.983 32.105 43.839 1.00 19.92 305 ALA C O 1
ATOM 7818 N N . HIS C 1 329 ? 60.788 32.760 44.989 1.00 21.12 306 HIS C N 1
ATOM 7819 C CA . HIS C 1 329 ? 61.720 32.158 44.052 1.00 16.79 306 HIS C CA 1
ATOM 7820 C C . HIS C 1 329 ? 61.997 30.700 44.337 1.00 22.30 306 HIS C C 1
ATOM 7821 O O . HIS C 1 329 ? 62.432 29.985 43.444 1.00 21.43 306 HIS C O 1
ATOM 7828 N N . VAL C 1 330 ? 61.756 30.255 45.566 1.00 19.12 307 VAL C N 1
ATOM 7829 C CA . VAL C 1 330 ? 62.056 28.847 45.869 1.00 20.61 307 VAL C CA 1
ATOM 7830 C C . VAL C 1 330 ? 60.820 27.934 45.905 1.00 20.62 307 VAL C C 1
ATOM 7831 O O . VAL C 1 330 ? 60.911 26.757 45.567 1.00 20.13 307 VAL C O 1
ATOM 7835 N N . LEU C 1 331 ? 59.671 28.480 46.289 1.00 19.70 308 LEU C N 1
ATOM 7836 C CA . LEU C 1 331 ? 58.464 27.661 46.311 1.00 17.80 308 LEU C CA 1
ATOM 7837 C C . LEU C 1 331 ? 58.137 27.027 44.950 1.00 23.28 308 LEU C C 1
ATOM 7838 O O . LEU C 1 331 ? 57.664 25.901 44.902 1.00 19.74 308 LEU C O 1
ATOM 7843 N N . PRO C 1 332 ? 58.438 27.712 43.819 1.00 22.27 309 PRO C N 1
ATOM 7844 C CA . PRO C 1 332 ? 58.094 27.052 42.565 1.00 21.35 309 PRO C CA 1
ATOM 7845 C C . PRO C 1 332 ? 58.955 25.837 42.222 1.00 22.74 309 PRO C C 1
ATOM 7846 O O . PRO C 1 332 ? 58.594 25.091 41.313 1.00 22.13 309 PRO C O 1
ATOM 7850 N N . VAL C 1 333 ? 60.073 25.632 42.925 1.00 21.56 310 VAL C N 1
ATOM 7851 C CA . VAL C 1 333 ? 60.863 24.402 42.685 1.00 20.81 310 VAL C CA 1
ATOM 7852 C C . VAL C 1 333 ? 60.841 23.441 43.892 1.00 21.70 310 VAL C C 1
ATOM 7853 O O . VAL C 1 333 ? 61.680 22.528 43.991 1.00 21.62 310 VAL C O 1
ATOM 7857 N N . THR C 1 334 ? 59.873 23.646 44.782 1.00 20.11 311 THR C N 1
ATOM 7858 C CA . THR C 1 334 ? 59.702 22.810 45.983 1.00 22.05 311 THR C CA 1
ATOM 7859 C C . THR C 1 334 ? 58.584 21.806 45.676 1.00 20.15 311 THR C C 1
ATOM 7860 O O . THR C 1 334 ? 57.447 22.225 45.458 1.00 19.11 311 THR C O 1
ATOM 7864 N N . PRO C 1 335 ? 58.912 20.500 45.600 1.00 19.29 312 PRO C N 1
ATOM 7865 C CA . PRO C 1 335 ? 57.937 19.480 45.185 1.00 21.65 312 PRO C CA 1
ATOM 7866 C C . PRO C 1 335 ? 56.650 19.535 45.994 1.00 21.32 312 PRO C C 1
ATOM 7867 O O . PRO C 1 335 ? 55.566 19.364 45.419 1.00 23.18 312 PRO C O 1
ATOM 7871 N N . THR C 1 336 ? 56.748 19.824 47.288 1.00 16.48 313 THR C N 1
ATOM 7872 C CA . THR C 1 336 ? 55.550 19.875 48.136 1.00 18.08 313 THR C CA 1
ATOM 7873 C C . THR C 1 336 ? 55.098 21.284 48.507 1.00 17.28 313 THR C C 1
ATOM 7874 O O . THR C 1 336 ? 54.409 21.488 49.519 1.00 18.83 313 THR C O 1
ATOM 7878 N N . ALA C 1 337 ? 55.428 22.244 47.644 1.00 19.84 314 ALA C N 1
ATOM 7879 C CA . ALA C 1 337 ? 55.056 23.647 47.899 1.00 21.72 314 ALA C CA 1
ATOM 7880 C C . ALA C 1 337 ? 53.611 23.768 48.338 1.00 20.89 314 ALA C C 1
ATOM 7881 O O . ALA C 1 337 ? 52.710 23.168 47.739 1.00 23.01 314 ALA C O 1
ATOM 7883 N N . HIS C 1 338 ? 53.383 24.582 49.354 1.00 18.12 315 HIS C N 1
ATOM 7884 C CA . HIS C 1 338 ? 52.056 24.703 49.931 1.00 19.96 315 HIS C CA 1
ATOM 7885 C C . HIS C 1 338 ? 51.657 26.184 49.868 1.00 20.59 315 HIS C C 1
ATOM 7886 O O . HIS C 1 338 ? 51.143 26.630 48.824 1.00 21.66 315 HIS C O 1
ATOM 7893 N N . PHE C 1 339 ? 51.960 26.960 50.915 1.00 20.91 316 PHE C N 1
ATOM 7894 C CA . PHE C 1 339 ? 51.641 28.398 50.930 1.00 19.25 316 PHE C CA 1
ATOM 7895 C C . PHE C 1 339 ? 52.872 29.309 51.032 1.00 21.29 316 PHE C C 1
ATOM 7896 O O . PHE C 1 339 ? 53.868 28.948 51.642 1.00 21.79 316 PHE C O 1
ATOM 7904 N N . LEU C 1 340 ? 52.743 30.505 50.469 1.00 20.32 317 LEU C N 1
ATOM 7905 C CA . LEU C 1 340 ? 53.678 31.607 50.735 1.00 19.17 317 LEU C CA 1
ATOM 7906 C C . LEU C 1 340 ? 53.057 32.550 51.787 1.00 22.26 317 LEU C C 1
ATOM 7907 O O . LEU C 1 340 ? 51.939 33.031 51.624 1.00 21.32 317 LEU C O 1
ATOM 7912 N N . GLU C 1 341 ? 53.765 32.795 52.888 1.00 20.53 318 GLU C N 1
ATOM 7913 C CA . GLU C 1 341 ? 53.281 33.718 53.914 1.00 18.19 318 GLU C CA 1
ATOM 7914 C C . GLU C 1 341 ? 53.519 35.177 53.519 1.00 24.62 318 GLU C C 1
ATOM 7915 O O . GLU C 1 341 ? 54.654 35.594 53.272 1.00 21.33 318 GLU C O 1
ATOM 7921 N N . VAL C 1 342 ? 52.446 35.966 53.468 1.00 25.12 319 VAL C N 1
ATOM 7922 C CA . VAL C 1 342 ? 52.614 37.406 53.212 1.00 22.67 319 VAL C CA 1
ATOM 7923 C C . VAL C 1 342 ? 52.601 38.220 54.494 1.00 25.52 319 VAL C C 1
ATOM 7924 O O . VAL C 1 342 ? 51.582 38.351 55.191 1.00 25.37 319 VAL C O 1
ATOM 7928 N N . LEU C 1 343 ? 53.766 38.710 54.848 1.00 28.70 320 LEU C N 1
ATOM 7929 C CA . LEU C 1 343 ? 53.927 39.640 55.932 1.00 30.51 320 LEU C CA 1
ATOM 7930 C C . LEU C 1 343 ? 55.012 40.573 55.424 1.00 33.57 320 LEU C C 1
ATOM 7931 O O . LEU C 1 343 ? 56.133 40.174 55.313 1.00 34.39 320 LEU C O 1
ATOM 7936 N N . ASP C 1 344 ? 54.634 41.789 55.069 1.00 31.03 321 ASP C N 1
ATOM 7937 C CA . ASP C 1 344 ? 55.506 42.745 54.382 1.00 30.78 321 ASP C CA 1
ATOM 7938 C C . ASP C 1 344 ? 56.318 43.712 55.252 1.00 34.56 321 ASP C C 1
ATOM 7939 O O . ASP C 1 344 ? 55.939 44.822 55.409 1.00 34.34 321 ASP C O 1
ATOM 7944 N N . PHE C 1 345 ? 57.398 43.249 55.850 1.00 28.23 322 PHE C N 1
ATOM 7945 C CA . PHE C 1 345 ? 58.303 44.094 56.610 1.00 28.63 322 PHE C CA 1
ATOM 7946 C C . PHE C 1 345 ? 59.154 45.045 55.792 1.00 30.74 322 PHE C C 1
ATOM 7947 O O . PHE C 1 345 ? 59.511 46.073 56.245 1.00 34.34 322 PHE C O 1
ATOM 7955 N N . ALA C 1 346 ? 59.563 44.610 54.626 1.00 27.93 323 ALA C N 1
ATOM 7956 C CA . ALA C 1 346 ? 60.585 45.305 53.843 1.00 30.37 323 ALA C CA 1
ATOM 7957 C C . ALA C 1 346 ? 60.109 46.266 52.741 1.00 30.24 323 ALA C C 1
ATOM 7958 O O . ALA C 1 346 ? 60.931 46.963 52.143 1.00 30.16 323 ALA C O 1
ATOM 7960 N N . GLY C 1 347 ? 58.811 46.306 52.450 1.00 30.34 324 GLY C N 1
ATOM 7961 C CA . GLY C 1 347 ? 58.335 47.065 51.292 1.00 32.41 324 GLY C CA 1
ATOM 7962 C C . GLY C 1 347 ? 58.824 48.513 51.291 1.00 28.38 324 GLY C C 1
ATOM 7963 O O . GLY C 1 347 ? 59.115 49.087 50.240 1.00 32.82 324 GLY C O 1
ATOM 7964 N N . ALA C 1 348 ? 58.902 49.076 52.482 1.00 30.92 325 ALA C N 1
ATOM 7965 C CA . ALA C 1 348 ? 59.297 50.477 52.676 1.00 36.55 325 ALA C CA 1
ATOM 7966 C C . ALA C 1 348 ? 60.686 50.802 52.129 1.00 40.13 325 ALA C C 1
ATOM 7967 O O . ALA C 1 348 ? 60.942 51.939 51.687 1.00 34.86 325 ALA C O 1
ATOM 7969 N N . ILE C 1 349 ? 61.590 49.823 52.175 1.00 31.04 326 ILE C N 1
ATOM 7970 C CA . ILE C 1 349 ? 62.964 50.037 51.706 1.00 27.19 326 ILE C CA 1
ATOM 7971 C C . ILE C 1 349 ? 63.315 49.329 50.402 1.00 31.30 326 ILE C C 1
ATOM 7972 O O . ILE C 1 349 ? 64.473 49.316 49.976 1.00 32.53 326 ILE C O 1
ATOM 7977 N N . LEU C 1 350 ? 62.314 48.777 49.724 1.00 28.21 327 LEU C N 1
ATOM 7978 C CA . LEU C 1 350 ? 62.559 48.140 48.434 1.00 25.85 327 LEU C CA 1
ATOM 7979 C C . LEU C 1 350 ? 62.187 49.020 47.248 1.00 31.43 327 LEU C C 1
ATOM 7980 O O . LEU C 1 350 ? 61.186 49.734 47.300 1.00 34.78 327 LEU C O 1
ATOM 7985 N N . THR C 1 351 ? 62.960 48.945 46.173 1.00 32.78 328 THR C N 1
ATOM 7986 C CA . THR C 1 351 ? 62.576 49.644 44.932 1.00 39.12 328 THR C CA 1
ATOM 7987 C C . THR C 1 351 ? 61.311 49.042 44.316 1.00 41.69 328 THR C C 1
ATOM 7988 O O . THR C 1 351 ? 60.490 49.757 43.736 1.00 39.03 328 THR C O 1
ATOM 7992 N N . GLU C 1 352 ? 61.141 47.730 44.449 1.00 39.17 329 GLU C N 1
ATOM 7993 C CA . GLU C 1 352 ? 59.929 47.064 43.947 1.00 38.61 329 GLU C CA 1
ATOM 7994 C C . GLU C 1 352 ? 59.271 46.217 45.035 1.00 35.97 329 GLU C C 1
ATOM 7995 O O . GLU C 1 352 ? 59.531 45.029 45.111 1.00 37.62 329 GLU C O 1
ATOM 8001 N N . PRO C 1 353 ? 58.438 46.826 45.886 1.00 33.34 330 PRO C N 1
ATOM 8002 C CA . PRO C 1 353 ? 57.785 46.090 46.958 1.00 34.71 330 PRO C CA 1
ATOM 8003 C C . PRO C 1 353 ? 56.897 44.946 46.459 1.00 34.92 330 PRO C C 1
ATOM 8004 O O . PRO C 1 353 ? 56.473 44.905 45.288 1.00 32.97 330 PRO C O 1
ATOM 8008 N N . LEU C 1 354 ? 56.650 44.001 47.352 1.00 31.73 331 LEU C N 1
ATOM 8009 C CA . LEU C 1 354 ? 55.824 42.839 47.041 1.00 30.24 331 LEU C CA 1
ATOM 8010 C C . LEU C 1 354 ? 54.440 43.205 46.507 1.00 27.29 331 LEU C C 1
ATOM 8011 O O . LEU C 1 354 ? 53.771 44.089 47.055 1.00 29.82 331 LEU C O 1
ATOM 8016 N N . ARG C 1 355 ? 53.985 42.475 45.493 1.00 29.83 332 ARG C N 1
ATOM 8017 C CA . ARG C 1 355 ? 52.601 42.588 45.015 1.00 32.16 332 ARG C CA 1
ATOM 8018 C C . ARG C 1 355 ? 51.839 41.271 45.143 1.00 31.39 332 ARG C C 1
ATOM 8019 O O . ARG C 1 355 ? 52.345 40.216 44.757 1.00 32.16 332 ARG C O 1
ATOM 8027 N N . VAL C 1 356 ? 50.622 41.336 45.669 1.00 30.26 333 VAL C N 1
ATOM 8028 C CA . VAL C 1 356 ? 49.738 40.162 45.737 1.00 27.30 333 VAL C CA 1
ATOM 8029 C C . VAL C 1 356 ? 48.585 40.342 44.775 1.00 35.59 333 VAL C C 1
ATOM 8030 O O . VAL C 1 356 ? 47.862 41.343 44.856 1.00 34.11 333 VAL C O 1
ATOM 8034 N N . ILE C 1 357 ? 48.403 39.380 43.880 1.00 29.85 334 ILE C N 1
ATOM 8035 C CA . ILE C 1 357 ? 47.340 39.468 42.885 1.00 33.96 334 ILE C CA 1
ATOM 8036 C C . ILE C 1 357 ? 46.515 38.192 42.908 1.00 33.15 334 ILE C C 1
ATOM 8037 O O . ILE C 1 357 ? 47.054 37.091 42.724 1.00 29.73 334 ILE C O 1
ATOM 8042 N N . ASP C 1 358 ? 45.205 38.338 43.096 1.00 28.66 335 ASP C N 1
ATOM 8043 C CA . ASP C 1 358 ? 44.305 37.189 43.159 1.00 28.47 335 ASP C CA 1
ATOM 8044 C C . ASP C 1 358 ? 44.788 36.200 44.224 1.00 24.76 335 ASP C C 1
ATOM 8045 O O . ASP C 1 358 ? 44.717 34.979 44.048 1.00 26.39 335 ASP C O 1
ATOM 8050 N N . GLY C 1 359 ? 45.261 36.743 45.331 1.00 27.26 336 GLY C N 1
ATOM 8051 C CA . GLY C 1 359 ? 45.666 35.910 46.475 1.00 29.60 336 GLY C CA 1
ATOM 8052 C C . GLY C 1 359 ? 46.914 35.078 46.209 1.00 24.89 336 GLY C C 1
ATOM 8053 O O . GLY C 1 359 ? 47.162 34.067 46.912 1.00 24.38 336 GLY C O 1
ATOM 8054 N N . LYS C 1 360 ? 47.689 35.472 45.202 1.00 24.27 337 LYS C N 1
ATOM 8055 C CA . LYS C 1 360 ? 48.939 34.760 44.877 1.00 21.49 337 LYS C CA 1
ATOM 8056 C C . LYS C 1 360 ? 50.119 35.695 44.692 1.00 27.01 337 LYS C C 1
ATOM 8057 O O . LYS C 1 360 ? 49.950 36.870 44.411 1.00 25.32 337 LYS C O 1
ATOM 8063 N N . VAL C 1 361 ? 51.325 35.157 44.870 1.00 22.96 338 VAL C N 1
ATOM 8064 C CA . VAL C 1 361 ? 52.542 35.952 44.714 1.00 24.29 338 VAL C CA 1
ATOM 8065 C C . VAL C 1 361 ? 53.407 35.324 43.633 1.00 26.09 338 VAL C C 1
ATOM 8066 O O . VAL C 1 361 ? 53.591 34.102 43.613 1.00 23.50 338 VAL C O 1
ATOM 8070 N N . THR C 1 362 ? 53.917 36.154 42.717 1.00 22.87 339 THR C N 1
ATOM 8071 C CA . THR C 1 362 ? 54.809 35.702 41.652 1.00 25.10 339 THR C CA 1
ATOM 8072 C C . THR C 1 362 ? 56.205 36.283 41.880 1.00 24.41 339 THR C C 1
ATOM 8073 O O . THR C 1 362 ? 56.358 37.471 42.159 1.00 25.35 339 THR C O 1
ATOM 8077 N N . ALA C 1 363 ? 57.229 35.442 41.735 1.00 22.86 340 ALA C N 1
ATOM 8078 C CA . ALA C 1 363 ? 58.614 35.891 41.922 1.00 23.68 340 ALA C CA 1
ATOM 8079 C C . ALA C 1 363 ? 58.967 36.998 40.924 1.00 23.61 340 ALA C C 1
ATOM 8080 O O . ALA C 1 363 ? 58.568 36.934 39.751 1.00 24.62 340 ALA C O 1
ATOM 8082 N N . LYS C 1 364 ? 59.745 37.966 41.401 1.00 23.06 341 LYS C N 1
ATOM 8083 C CA . LYS C 1 364 ? 60.232 39.069 40.551 1.00 25.88 341 LYS C CA 1
ATOM 8084 C C . LYS C 1 364 ? 61.759 39.034 40.498 1.00 25.55 341 LYS C C 1
ATOM 8085 O O . LYS C 1 364 ? 62.404 38.826 41.518 1.00 24.16 341 LYS C O 1
ATOM 8087 N N . GLY C 1 365 ? 62.328 39.254 39.312 1.00 28.84 342 GLY C N 1
ATOM 8088 C CA . GLY C 1 365 ? 63.784 39.322 39.142 1.00 28.23 342 GLY C CA 1
ATOM 8089 C C . GLY C 1 365 ? 64.189 40.709 38.648 1.00 33.09 342 GLY C C 1
ATOM 8090 O O . GLY C 1 365 ? 63.379 41.627 38.654 1.00 28.94 342 GLY C O 1
ATOM 8091 N N . PRO C 1 366 ? 65.443 40.863 38.204 1.00 29.93 343 PRO C N 1
ATOM 8092 C CA . PRO C 1 366 ? 66.415 39.779 38.126 1.00 29.23 343 PRO C CA 1
ATOM 8093 C C . PRO C 1 366 ? 66.939 39.446 39.527 1.00 25.48 343 PRO C C 1
ATOM 8094 O O . PRO C 1 366 ? 66.700 40.202 40.478 1.00 26.85 343 PRO C O 1
ATOM 8098 N N . GLY C 1 367 ? 67.666 38.336 39.655 1.00 26.11 344 GLY C N 1
ATOM 8099 C CA . GLY C 1 367 ? 68.056 37.875 40.983 1.00 22.26 344 GLY C CA 1
ATOM 8100 C C . GLY C 1 367 ? 66.825 37.618 41.846 1.00 24.82 344 GLY C C 1
ATOM 8101 O O . GLY C 1 367 ? 65.853 37.026 41.364 1.00 24.39 344 GLY C O 1
ATOM 8102 N N . LEU C 1 368 ? 66.870 38.077 43.095 1.00 22.17 345 LEU C N 1
ATOM 8103 C CA . LEU C 1 368 ? 65.727 37.947 44.022 1.00 22.70 345 LEU C CA 1
ATOM 8104 C C . LEU C 1 368 ? 64.719 39.116 43.930 1.00 22.84 345 LEU C C 1
ATOM 8105 O O . LEU C 1 368 ? 63.704 39.121 44.638 1.00 25.04 345 LEU C O 1
ATOM 8110 N N . GLY C 1 369 ? 65.017 40.107 43.091 1.00 29.13 346 GLY C N 1
ATOM 8111 C CA . GLY C 1 369 ? 64.149 41.288 42.970 1.00 28.93 346 GLY C CA 1
ATOM 8112 C C . GLY C 1 369 ? 64.229 42.210 44.163 1.00 33.46 346 GLY C C 1
ATOM 8113 O O . GLY C 1 369 ? 63.262 42.896 44.498 1.00 35.97 346 GLY C O 1
ATOM 8114 N N . LEU C 1 370 ? 65.377 42.216 44.832 1.00 25.47 347 LEU C N 1
ATOM 8115 C CA . LEU C 1 370 ? 65.584 43.051 46.000 1.00 26.76 347 LEU C CA 1
ATOM 8116 C C . LEU C 1 370 ? 66.613 44.095 45.598 1.00 35.52 347 LEU C C 1
ATOM 8117 O O . LEU C 1 370 ? 67.747 43.749 45.269 1.00 36.87 347 LEU C O 1
ATOM 8122 N N . ALA C 1 371 ? 66.191 45.343 45.576 1.00 35.12 348 ALA C N 1
ATOM 8123 C CA . ALA C 1 371 ? 67.079 46.481 45.308 1.00 36.80 348 ALA C CA 1
ATOM 8124 C C . ALA C 1 371 ? 66.570 47.531 46.269 1.00 30.11 348 ALA C C 1
ATOM 8125 O O . ALA C 1 371 ? 65.368 47.575 46.530 1.00 37.36 348 ALA C O 1
ATOM 8127 N N . TRP C 1 372 ? 67.457 48.360 46.820 1.00 29.61 349 TRP C N 1
ATOM 8128 C CA . TRP C 1 372 ? 67.054 49.257 47.892 1.00 31.96 349 TRP C CA 1
ATOM 8129 C C . TRP C 1 372 ? 66.559 50.608 47.364 1.00 35.96 349 TRP C C 1
ATOM 8130 O O . TRP C 1 372 ? 67.096 51.160 46.394 1.00 37.52 349 TRP C O 1
ATOM 8141 N N . ASN C 1 373 ? 65.510 51.096 48.012 1.00 30.49 350 ASN C N 1
ATOM 8142 C CA . ASN C 1 373 ? 65.084 52.479 47.891 1.00 34.85 350 ASN C CA 1
ATOM 8143 C C . ASN C 1 373 ? 65.993 53.282 48.832 1.00 27.68 350 ASN C C 1
ATOM 8144 O O . ASN C 1 373 ? 65.748 53.356 50.028 1.00 31.60 350 ASN C O 1
ATOM 8149 N N . GLU C 1 374 ? 67.088 53.832 48.291 1.00 34.86 351 GLU C N 1
ATOM 8150 C CA . GLU C 1 374 ? 68.140 54.395 49.147 1.00 38.05 351 GLU C CA 1
ATOM 8151 C C . GLU C 1 374 ? 67.684 55.605 49.959 1.00 34.91 351 GLU C C 1
ATOM 8152 O O . GLU C 1 374 ? 68.172 55.832 51.067 1.00 35.87 351 GLU C O 1
ATOM 8158 N N . SER C 1 375 ? 66.753 56.392 49.429 1.00 37.90 352 SER C N 1
ATOM 8159 C CA . SER C 1 375 ? 66.221 57.494 50.244 1.00 43.59 352 SER C CA 1
ATOM 8160 C C . SER C 1 375 ? 65.472 56.993 51.483 1.00 40.68 352 SER C C 1
ATOM 8161 O O . SER C 1 375 ? 65.644 57.525 52.583 1.00 36.53 352 SER C O 1
ATOM 8164 N N . ALA C 1 376 ? 64.659 55.946 51.320 1.00 37.53 353 ALA C N 1
ATOM 8165 C CA . ALA C 1 376 ? 64.023 55.295 52.470 1.00 33.94 353 ALA C CA 1
ATOM 8166 C C . ALA C 1 376 ? 65.034 54.639 53.438 1.00 28.64 353 ALA C C 1
ATOM 8167 O O . ALA C 1 376 ? 64.927 54.771 54.652 1.00 33.04 353 ALA C O 1
ATOM 8169 N N . VAL C 1 377 ? 66.029 53.950 52.900 1.00 35.28 354 VAL C N 1
ATOM 8170 C CA . VAL C 1 377 ? 67.057 53.407 53.762 1.00 32.77 354 VAL C CA 1
ATOM 8171 C C . VAL C 1 377 ? 67.672 54.511 54.622 1.00 37.80 354 VAL C C 1
ATOM 8172 O O . VAL C 1 377 ? 67.778 54.376 55.845 1.00 34.85 354 VAL C O 1
ATOM 8176 N N . ALA C 1 378 ? 68.056 55.617 53.992 1.00 39.43 355 ALA C N 1
ATOM 8177 C CA . ALA C 1 378 ? 68.666 56.708 54.755 1.00 40.72 355 ALA C CA 1
ATOM 8178 C C . ALA C 1 378 ? 67.721 57.179 55.850 1.00 40.95 355 ALA C C 1
ATOM 8179 O O . ALA C 1 378 ? 68.150 57.453 56.975 1.00 48.36 355 ALA C O 1
ATOM 8181 N N . LYS C 1 379 ? 66.428 57.237 55.541 1.00 37.28 356 LYS C N 1
ATOM 8182 C CA . LYS C 1 379 ? 65.436 57.664 56.527 1.00 38.10 356 LYS C CA 1
ATOM 8183 C C . LYS C 1 379 ? 65.320 56.704 57.717 1.00 39.75 356 LYS C C 1
ATOM 8184 O O . LYS C 1 379 ? 65.253 57.133 58.873 1.00 35.08 356 LYS C O 1
ATOM 8190 N N . TYR C 1 380 ? 65.306 55.399 57.442 1.00 37.23 357 TYR C N 1
ATOM 8191 C CA . TYR C 1 380 ? 65.030 54.422 58.500 1.00 31.87 357 TYR C CA 1
ATOM 8192 C C . TYR C 1 380 ? 66.285 53.768 59.115 1.00 34.44 357 TYR C C 1
ATOM 8193 O O . TYR C 1 380 ? 66.175 52.956 60.034 1.00 33.56 357 TYR C O 1
ATOM 8202 N N . GLN C 1 381 ? 67.472 54.151 58.640 1.00 37.29 358 GLN C N 1
ATOM 8203 C CA . GLN C 1 381 ? 68.709 53.524 59.120 1.00 34.00 358 GLN C CA 1
ATOM 8204 C C . GLN C 1 381 ? 68.943 53.852 60.559 1.00 36.97 358 GLN C C 1
ATOM 8205 O O . GLN C 1 381 ? 68.666 54.966 60.999 1.00 38.44 358 GLN C O 1
ATOM 8211 N N . VAL C 1 382 ? 69.439 52.877 61.310 1.00 31.09 359 VAL C N 1
ATOM 8212 C CA . VAL C 1 382 ? 69.757 53.089 62.708 1.00 34.09 359 VAL C CA 1
ATOM 8213 C C . VAL C 1 382 ? 71.183 52.654 62.933 1.00 42.90 359 VAL C C 1
ATOM 8214 O O . VAL C 1 382 ? 71.658 51.695 62.312 1.00 37.33 359 VAL C O 1
ATOM 8218 N N . THR C 1 383 ? 71.873 53.368 63.813 1.00 47.56 360 THR C N 1
ATOM 8219 C CA . THR C 1 383 ? 73.280 53.089 64.076 1.00 51.44 360 THR C CA 1
ATOM 8220 C C . THR C 1 383 ? 73.580 53.269 65.559 1.00 53.54 360 THR C C 1
ATOM 8221 O O . THR C 1 383 ? 72.711 53.679 66.337 1.00 55.53 360 THR C O 1
ATOM 8226 N N . THR D 1 25 ? 61.810 35.301 26.755 1.00 69.17 2 THR D N 1
ATOM 8227 C CA . THR D 1 25 ? 63.167 34.954 26.252 1.00 64.57 2 THR D CA 1
ATOM 8228 C C . THR D 1 25 ? 63.646 33.568 26.728 1.00 59.39 2 THR D C 1
ATOM 8229 O O . THR D 1 25 ? 64.803 33.214 26.519 1.00 59.14 2 THR D O 1
ATOM 8233 N N . THR D 1 26 ? 62.773 32.785 27.370 1.00 52.56 3 THR D N 1
ATOM 8234 C CA . THR D 1 26 ? 63.142 31.406 27.717 1.00 43.32 3 THR D CA 1
ATOM 8235 C C . THR D 1 26 ? 63.034 30.516 26.481 1.00 40.08 3 THR D C 1
ATOM 8236 O O . THR D 1 26 ? 62.040 30.571 25.748 1.00 39.51 3 THR D O 1
ATOM 8240 N N . ALA D 1 27 ? 64.050 29.699 26.235 1.00 34.21 4 ALA D N 1
ATOM 8241 C CA . ALA D 1 27 ? 64.012 28.817 25.078 1.00 32.58 4 ALA D CA 1
ATOM 8242 C C . ALA D 1 27 ? 62.788 27.901 25.111 1.00 32.39 4 ALA D C 1
ATOM 8243 O O . ALA D 1 27 ? 62.296 27.516 26.180 1.00 34.26 4 ALA D O 1
ATOM 8245 N N . ALA D 1 28 ? 62.283 27.570 23.936 1.00 29.84 5 ALA D N 1
ATOM 8246 C CA . ALA D 1 28 ? 61.258 26.547 23.824 1.00 33.97 5 ALA D CA 1
ATOM 8247 C C . ALA D 1 28 ? 61.808 25.341 23.099 1.00 33.21 5 ALA D C 1
ATOM 8248 O O . ALA D 1 28 ? 62.706 25.456 22.265 1.00 34.71 5 ALA D O 1
ATOM 8250 N N . ILE D 1 29 ? 61.253 24.171 23.405 1.00 32.08 6 ILE D N 1
ATOM 8251 C CA . ILE D 1 29 ? 61.622 22.953 22.718 1.00 32.26 6 ILE D CA 1
ATOM 8252 C C . ILE D 1 29 ? 60.947 22.936 21.358 1.00 33.84 6 ILE D C 1
ATOM 8253 O O . ILE D 1 29 ? 59.778 23.306 21.248 1.00 37.28 6 ILE D O 1
ATOM 8258 N N . THR D 1 30 ? 61.688 22.518 20.332 1.00 34.69 7 THR D N 1
ATOM 8259 C CA . THR D 1 30 ? 61.145 22.440 18.971 1.00 33.21 7 THR D CA 1
ATOM 8260 C C . THR D 1 30 ? 61.018 21.003 18.477 1.00 38.05 7 THR D C 1
ATOM 8261 O O . THR D 1 30 ? 60.267 20.716 17.553 1.00 40.30 7 THR D O 1
ATOM 8265 N N . GLY D 1 31 ? 61.752 20.087 19.088 1.00 31.38 8 GLY D N 1
ATOM 8266 C CA . GLY D 1 31 ? 61.706 18.696 18.654 1.00 31.44 8 GLY D CA 1
ATOM 8267 C C . GLY D 1 31 ? 62.665 17.830 19.456 1.00 35.01 8 GLY D C 1
ATOM 8268 O O . GLY D 1 31 ? 63.565 18.338 20.139 1.00 32.27 8 GLY D O 1
ATOM 8269 N N . VAL D 1 32 ? 62.465 16.527 19.368 1.00 31.48 9 VAL D N 1
ATOM 8270 C CA . VAL D 1 32 ? 63.329 15.560 20.039 1.00 31.03 9 VAL D CA 1
ATOM 8271 C C . VAL D 1 32 ? 63.573 14.377 19.120 1.00 28.76 9 VAL D C 1
ATOM 8272 O O . VAL D 1 32 ? 62.647 13.830 18.525 1.00 35.41 9 VAL D O 1
ATOM 8276 N N . THR D 1 33 ? 64.823 13.954 19.021 1.00 27.56 10 THR D N 1
ATOM 8277 C CA . THR D 1 33 ? 65.126 12.749 18.301 1.00 29.63 10 THR D CA 1
ATOM 8278 C C . THR D 1 33 ? 66.026 11.877 19.165 1.00 27.35 10 THR D C 1
ATOM 8279 O O . THR D 1 33 ? 66.719 12.367 20.074 1.00 30.43 10 THR D O 1
ATOM 8283 N N . ALA D 1 34 ? 66.002 10.586 18.887 1.00 25.83 11 ALA D N 1
ATOM 8284 C CA . ALA D 1 34 ? 66.832 9.642 19.617 1.00 28.46 11 ALA D CA 1
ATOM 8285 C C . ALA D 1 34 ? 67.395 8.638 18.642 1.00 32.03 11 ALA D C 1
ATOM 8286 O O . ALA D 1 34 ? 66.679 8.195 17.734 1.00 33.32 11 ALA D O 1
ATOM 8288 N N . ARG D 1 35 ? 68.661 8.280 18.823 1.00 30.03 12 ARG D N 1
ATOM 8289 C CA . ARG D 1 35 ? 69.305 7.266 17.994 1.00 30.02 12 ARG D CA 1
ATOM 8290 C C . ARG D 1 35 ? 69.905 6.171 18.856 1.00 32.06 12 ARG D C 1
ATOM 8291 O O . ARG D 1 35 ? 70.464 6.455 19.904 1.00 32.89 12 ARG D O 1
ATOM 8299 N N . ALA D 1 36 ? 69.825 4.932 18.390 1.00 29.41 13 ALA D N 1
ATOM 8300 C CA . ALA D 1 36 ? 70.451 3.817 19.088 1.00 29.66 13 ALA D CA 1
ATOM 8301 C C . ALA D 1 36 ? 71.810 3.476 18.493 1.00 36.55 13 ALA D C 1
ATOM 8302 O O . ALA D 1 36 ? 71.959 3.380 17.273 1.00 35.59 13 ALA D O 1
ATOM 8304 N N . VAL D 1 37 ? 72.800 3.277 19.353 1.00 30.78 14 VAL D N 1
ATOM 8305 C CA . VAL D 1 37 ? 74.095 2.772 18.911 1.00 32.84 14 VAL D CA 1
ATOM 8306 C C . VAL D 1 37 ? 74.521 1.621 19.799 1.00 39.79 14 VAL D C 1
ATOM 8307 O O . VAL D 1 37 ? 74.003 1.462 20.906 1.00 33.36 14 VAL D O 1
ATOM 8311 N N . ILE D 1 38 ? 75.458 0.815 19.308 1.00 33.21 15 ILE D N 1
ATOM 8312 C CA . ILE D 1 38 ? 76.068 -0.222 20.116 1.00 33.97 15 ILE D CA 1
ATOM 8313 C C . ILE D 1 38 ? 77.563 -0.031 20.006 1.00 37.95 15 ILE D C 1
ATOM 8314 O O . ILE D 1 38 ? 78.148 -0.292 18.952 1.00 39.25 15 ILE D O 1
ATOM 8319 N N . THR D 1 39 ? 78.172 0.481 21.072 1.00 34.33 16 THR D N 1
ATOM 8320 C CA . THR D 1 39 ? 79.590 0.770 21.062 1.00 34.99 16 THR D CA 1
ATOM 8321 C C . THR D 1 39 ? 80.405 -0.454 21.470 1.00 39.72 16 THR D C 1
ATOM 8322 O O . THR D 1 39 ? 79.937 -1.304 22.229 1.00 38.94 16 THR D O 1
ATOM 8326 N N . PRO D 1 40 ? 81.640 -0.549 20.958 1.00 41.09 17 PRO D N 1
ATOM 8327 C CA . PRO D 1 40 ? 82.512 -1.654 21.295 1.00 43.12 17 PRO D CA 1
ATOM 8328 C C . PRO D 1 40 ? 83.153 -1.421 22.663 1.00 45.36 17 PRO D C 1
ATOM 8329 O O . PRO D 1 40 ? 83.353 -0.270 23.081 1.00 42.76 17 PRO D O 1
ATOM 8333 N N . MET D 1 41 ? 83.469 -2.508 23.356 1.00 47.64 18 MET D N 1
ATOM 8334 C CA A MET D 1 41 ? 84.147 -2.366 24.630 0.50 50.21 18 MET D CA 1
ATOM 8335 C CA B MET D 1 41 ? 84.090 -2.462 24.676 0.50 51.25 18 MET D CA 1
ATOM 8336 C C . MET D 1 41 ? 85.439 -3.166 24.664 1.00 54.69 18 MET D C 1
ATOM 8337 O O . MET D 1 41 ? 85.528 -4.285 24.162 1.00 53.97 18 MET D O 1
ATOM 8346 N N . LYS D 1 42 ? 86.463 -2.535 25.236 1.00 63.27 19 LYS D N 1
ATOM 8347 C CA . LYS D 1 42 ? 87.802 -3.117 25.302 1.00 70.46 19 LYS D CA 1
ATOM 8348 C C . LYS D 1 42 ? 87.752 -4.561 25.767 1.00 69.34 19 LYS D C 1
ATOM 8349 O O . LYS D 1 42 ? 88.198 -5.478 25.070 1.00 67.71 19 LYS D O 1
ATOM 8355 N N . ARG D 1 43 ? 87.219 -4.752 26.967 1.00 66.61 20 ARG D N 1
ATOM 8356 C CA . ARG D 1 43 ? 87.117 -6.081 27.544 1.00 67.20 20 ARG D CA 1
ATOM 8357 C C . ARG D 1 43 ? 85.720 -6.322 28.096 1.00 63.04 20 ARG D C 1
ATOM 8358 O O . ARG D 1 43 ? 85.092 -5.409 28.642 1.00 60.17 20 ARG D O 1
ATOM 8366 N N . PRO D 1 44 ? 85.225 -7.557 27.936 1.00 62.10 21 PRO D N 1
ATOM 8367 C CA . PRO D 1 44 ? 83.923 -7.918 28.480 1.00 58.62 21 PRO D CA 1
ATOM 8368 C C . PRO D 1 44 ? 83.848 -7.622 29.974 1.00 53.49 21 PRO D C 1
ATOM 8369 O O . PRO D 1 44 ? 84.862 -7.624 30.678 1.00 53.16 21 PRO D O 1
ATOM 8373 N N . LEU D 1 45 ? 82.642 -7.341 30.437 1.00 46.92 22 LEU D N 1
ATOM 8374 C CA . LEU D 1 45 ? 82.386 -7.148 31.846 1.00 44.13 22 LEU D CA 1
ATOM 8375 C C . LEU D 1 45 ? 81.500 -8.311 32.268 1.00 38.01 22 LEU D C 1
ATOM 8376 O O . LEU D 1 45 ? 80.296 -8.302 32.024 1.00 40.03 22 LEU D O 1
ATOM 8381 N N . ARG D 1 46 ? 82.094 -9.332 32.870 1.00 30.26 23 ARG D N 1
ATOM 8382 C CA . ARG D 1 46 ? 81.280 -10.468 33.279 1.00 29.94 23 ARG D CA 1
ATOM 8383 C C . ARG D 1 46 ? 80.686 -10.150 34.642 1.00 31.58 23 ARG D C 1
ATOM 8384 O O . ARG D 1 46 ? 81.387 -9.642 35.525 1.00 24.65 23 ARG D O 1
ATOM 8392 N N . ASN D 1 47 ? 79.404 -10.459 34.802 1.00 30.88 24 ASN D N 1
ATOM 8393 C CA . ASN D 1 47 ? 78.728 -10.262 36.071 1.00 30.66 24 ASN D CA 1
ATOM 8394 C C . ASN D 1 47 ? 77.960 -11.531 36.437 1.00 28.12 24 ASN D C 1
ATOM 8395 O O . ASN D 1 47 ? 77.959 -12.507 35.682 1.00 29.70 24 ASN D O 1
ATOM 8400 N N . ALA D 1 48 ? 77.309 -11.540 37.598 1.00 28.23 25 ALA D N 1
ATOM 8401 C CA . ALA D 1 48 ? 76.670 -12.757 38.077 1.00 29.86 25 ALA D CA 1
ATOM 8402 C C . ALA D 1 48 ? 75.514 -13.198 37.175 1.00 32.54 25 ALA D C 1
ATOM 8403 O O . ALA D 1 48 ? 75.138 -14.371 37.181 1.00 31.59 25 ALA D O 1
ATOM 8405 N N . PHE D 1 49 ? 74.962 -12.278 36.384 1.00 29.25 26 PHE D N 1
ATOM 8406 C CA . PHE D 1 49 ? 73.806 -12.629 35.535 1.00 33.64 26 PHE D CA 1
ATOM 8407 C C . PHE D 1 49 ? 74.114 -12.795 34.048 1.00 37.83 26 PHE D C 1
ATOM 8408 O O . PHE D 1 49 ? 73.227 -13.122 33.257 1.00 40.50 26 PHE D O 1
ATOM 8416 N N . GLY D 1 50 ? 75.359 -12.555 33.665 1.00 36.49 27 GLY D N 1
ATOM 8417 C CA . GLY D 1 50 ? 75.718 -12.625 32.256 1.00 36.83 27 GLY D CA 1
ATOM 8418 C C . GLY D 1 50 ? 76.960 -11.816 31.931 1.00 36.70 27 GLY D C 1
ATOM 8419 O O . GLY D 1 50 ? 77.820 -11.592 32.774 1.00 37.11 27 GLY D O 1
ATOM 8420 N N . VAL D 1 51 ? 77.084 -11.420 30.680 1.00 36.43 28 VAL D N 1
ATOM 8421 C CA . VAL D 1 51 ? 78.263 -10.683 30.277 1.00 35.90 28 VAL D CA 1
ATOM 8422 C C . VAL D 1 51 ? 77.795 -9.481 29.494 1.00 35.10 28 VAL D C 1
ATOM 8423 O O . VAL D 1 51 ? 76.967 -9.614 28.587 1.00 38.86 28 VAL D O 1
ATOM 8427 N N . ILE D 1 52 ? 78.308 -8.308 29.847 1.00 34.72 29 ILE D N 1
ATOM 8428 C CA . ILE D 1 52 ? 78.122 -7.126 29.030 1.00 39.94 29 ILE D CA 1
ATOM 8429 C C . ILE D 1 52 ? 79.409 -6.972 28.229 1.00 41.05 29 ILE D C 1
ATOM 8430 O O . ILE D 1 52 ? 80.476 -6.750 28.807 1.00 42.84 29 ILE D O 1
ATOM 8435 N N . ASP D 1 53 ? 79.325 -7.139 26.912 1.00 42.42 30 ASP D N 1
ATOM 8436 C CA . ASP D 1 53 ? 80.523 -7.011 26.080 1.00 45.69 30 ASP D CA 1
ATOM 8437 C C . ASP D 1 53 ? 80.369 -5.952 24.994 1.00 46.67 30 ASP D C 1
ATOM 8438 O O . ASP D 1 53 ? 81.123 -5.928 24.026 1.00 46.31 30 ASP D O 1
ATOM 8443 N N . SER D 1 54 ? 79.398 -5.067 25.176 1.00 41.01 31 SER D N 1
ATOM 8444 C CA . SER D 1 54 ? 79.165 -3.985 24.233 1.00 40.37 31 SER D CA 1
ATOM 8445 C C . SER D 1 54 ? 78.376 -2.911 24.957 1.00 42.43 31 SER D C 1
ATOM 8446 O O . SER D 1 54 ? 77.916 -3.125 26.088 1.00 39.79 31 SER D O 1
ATOM 8449 N N . GLY D 1 55 ? 78.223 -1.755 24.322 1.00 34.19 32 GLY D N 1
ATOM 8450 C CA . GLY D 1 55 ? 77.553 -0.630 24.961 1.00 32.37 32 GLY D CA 1
ATOM 8451 C C . GLY D 1 55 ? 76.347 -0.182 24.163 1.00 28.13 32 GLY D C 1
ATOM 8452 O O . GLY D 1 55 ? 76.466 0.696 23.302 1.00 33.79 32 GLY D O 1
ATOM 8453 N N . PRO D 1 56 ? 75.174 -0.780 24.435 1.00 25.46 33 PRO D N 1
ATOM 8454 C CA . PRO D 1 56 ? 73.956 -0.333 23.755 1.00 25.47 33 PRO D CA 1
ATOM 8455 C C . PRO D 1 56 ? 73.500 0.971 24.393 1.00 29.64 33 PRO D C 1
ATOM 8456 O O . PRO D 1 56 ? 73.155 0.972 25.576 1.00 27.03 33 PRO D O 1
ATOM 8460 N N . LEU D 1 57 ? 73.512 2.065 23.618 1.00 25.79 34 LEU D N 1
ATOM 8461 C CA . LEU D 1 57 ? 73.202 3.404 24.126 1.00 24.05 34 LEU D CA 1
ATOM 8462 C C . LEU D 1 57 ? 72.079 4.025 23.316 1.00 28.94 34 LEU D C 1
ATOM 8463 O O . LEU D 1 57 ? 71.879 3.676 22.155 1.00 31.03 34 LEU D O 1
ATOM 8468 N N . VAL D 1 58 ? 71.348 4.941 23.931 1.00 25.57 35 VAL D N 1
ATOM 8469 C CA . VAL D 1 58 ? 70.370 5.752 23.226 1.00 27.87 35 VAL D CA 1
ATOM 8470 C C . VAL D 1 58 ? 70.862 7.173 23.333 1.00 30.88 35 VAL D C 1
ATOM 8471 O O . VAL D 1 58 ? 71.096 7.679 24.443 1.00 25.89 35 VAL D O 1
ATOM 8475 N N . LEU D 1 59 ? 71.086 7.813 22.179 1.00 26.47 36 LEU D N 1
ATOM 8476 C CA . LEU D 1 59 ? 71.607 9.171 22.165 1.00 26.38 36 LEU D CA 1
ATOM 8477 C C . LEU D 1 59 ? 70.451 10.124 21.899 1.00 28.87 36 LEU D C 1
ATOM 8478 O O . LEU D 1 59 ? 69.716 9.973 20.910 1.00 28.81 36 LEU D O 1
ATOM 8483 N N . ILE D 1 60 ? 70.281 11.087 22.798 1.00 22.32 37 ILE D N 1
ATOM 8484 C CA . ILE D 1 60 ? 69.088 11.916 22.818 1.00 23.84 37 ILE D CA 1
ATOM 8485 C C . ILE D 1 60 ? 69.461 13.350 22.466 1.00 24.31 37 ILE D C 1
ATOM 8486 O O . ILE D 1 60 ? 70.428 13.907 23.019 1.00 27.05 37 ILE D O 1
ATOM 8491 N N . ASP D 1 61 ? 68.675 13.934 21.555 1.00 28.68 38 ASP D N 1
ATOM 8492 C CA . ASP D 1 61 ? 68.829 15.325 21.108 1.00 25.65 38 ASP D CA 1
ATOM 8493 C C . ASP D 1 61 ? 67.534 16.120 21.287 1.00 26.73 38 ASP D C 1
ATOM 8494 O O . ASP D 1 61 ? 66.501 15.765 20.736 1.00 30.41 38 ASP D O 1
ATOM 8499 N N . VAL D 1 62 ? 67.602 17.191 22.066 1.00 26.16 39 VAL D N 1
ATOM 8500 C CA . VAL D 1 62 ? 66.470 18.086 22.251 1.00 24.50 39 VAL D CA 1
ATOM 8501 C C . VAL D 1 62 ? 66.773 19.421 21.567 1.00 30.13 39 VAL D C 1
ATOM 8502 O O . VAL D 1 62 ? 67.560 20.229 22.070 1.00 29.11 39 VAL D O 1
ATOM 8506 N N . THR D 1 63 ? 66.139 19.663 20.422 1.00 31.10 40 THR D N 1
ATOM 8507 C CA . THR D 1 63 ? 66.395 20.917 19.711 1.00 32.52 40 THR D CA 1
ATOM 8508 C C . THR D 1 63 ? 65.552 22.028 20.298 1.00 30.60 40 THR D C 1
ATOM 8509 O O . THR D 1 63 ? 64.422 21.797 20.710 1.00 31.79 40 THR D O 1
ATOM 8513 N N . THR D 1 64 ? 66.106 23.239 20.356 1.00 26.93 41 THR D N 1
ATOM 8514 C CA . THR D 1 64 ? 65.368 24.379 20.851 1.00 29.51 41 THR D CA 1
ATOM 8515 C C . THR D 1 64 ? 65.285 25.480 19.793 1.00 32.84 41 THR D C 1
ATOM 8516 O O . THR D 1 64 ? 65.923 25.388 18.737 1.00 34.73 41 THR D O 1
ATOM 8520 N N . ASP D 1 65 ? 64.553 26.538 20.111 1.00 35.04 42 ASP D N 1
ATOM 8521 C CA . ASP D 1 65 ? 64.433 27.676 19.198 1.00 38.37 42 ASP D CA 1
ATOM 8522 C C . ASP D 1 65 ? 65.532 28.723 19.416 1.00 37.63 42 ASP D C 1
ATOM 8523 O O . ASP D 1 65 ? 65.473 29.808 18.853 1.00 36.22 42 ASP D O 1
ATOM 8528 N N . GLN D 1 66 ? 66.560 28.402 20.199 1.00 36.34 43 GLN D N 1
ATOM 8529 C CA . GLN D 1 66 ? 67.640 29.378 20.432 1.00 35.21 43 GLN D CA 1
ATOM 8530 C C . GLN D 1 66 ? 69.015 28.880 19.986 1.00 32.92 43 GLN D C 1
ATOM 8531 O O . GLN D 1 66 ? 70.037 29.256 20.553 1.00 36.94 43 GLN D O 1
ATOM 8537 N N . GLY D 1 67 ? 69.018 28.022 18.963 1.00 31.80 44 GLY D N 1
ATOM 8538 C CA . GLY D 1 67 ? 70.255 27.601 18.305 1.00 34.87 44 GLY D CA 1
ATOM 8539 C C . GLY D 1 67 ? 71.088 26.647 19.134 1.00 42.62 44 GLY D C 1
ATOM 8540 O O . GLY D 1 67 ? 72.302 26.525 18.931 1.00 41.60 44 GLY D O 1
ATOM 8541 N N . VAL D 1 68 ? 70.446 25.999 20.105 1.00 35.61 45 VAL D N 1
ATOM 8542 C CA . VAL D 1 68 ? 71.135 25.001 20.930 1.00 32.04 45 VAL D CA 1
ATOM 8543 C C . VAL D 1 68 ? 70.351 23.693 20.873 1.00 29.68 45 VAL D C 1
ATOM 8544 O O . VAL D 1 68 ? 69.116 23.708 20.818 1.00 32.98 45 VAL D O 1
ATOM 8548 N N . THR D 1 69 ? 71.069 22.571 20.824 1.00 28.77 46 THR D N 1
ATOM 8549 C CA . THR D 1 69 ? 70.444 21.263 20.911 1.00 29.82 46 THR D CA 1
ATOM 8550 C C . THR D 1 69 ? 71.005 20.577 22.161 1.00 31.27 46 THR D C 1
ATOM 8551 O O . THR D 1 69 ? 72.207 20.380 22.266 1.00 29.51 46 THR D O 1
ATOM 8555 N N . GLY D 1 70 ? 70.129 20.255 23.107 1.00 30.49 47 GLY D N 1
ATOM 8556 C CA . GLY D 1 70 ? 70.577 19.564 24.330 1.00 26.82 47 GLY D CA 1
ATOM 8557 C C . GLY D 1 70 ? 70.839 18.110 24.029 1.00 25.16 47 GLY D C 1
ATOM 8558 O O . GLY D 1 70 ? 70.140 17.513 23.218 1.00 26.84 47 GLY D O 1
ATOM 8559 N N . HIS D 1 71 ? 71.839 17.531 24.709 1.00 26.49 48 HIS D N 1
ATOM 8560 C CA . HIS D 1 71 ? 72.227 16.158 24.489 1.00 23.37 48 HIS D CA 1
ATOM 8561 C C . HIS D 1 71 ? 72.285 15.399 25.829 1.00 23.13 48 HIS D C 1
ATOM 8562 O O . HIS D 1 71 ? 72.661 15.965 26.856 1.00 25.10 48 HIS D O 1
ATOM 8569 N N . SER D 1 72 ? 71.918 14.130 25.776 1.00 22.92 49 SER D N 1
ATOM 8570 C CA . SER D 1 72 ? 72.230 13.171 26.867 1.00 26.05 49 SER D CA 1
ATOM 8571 C C . SER D 1 72 ? 72.273 11.781 26.269 1.00 26.78 49 SER D C 1
ATOM 8572 O O . SER D 1 72 ? 71.865 11.579 25.122 1.00 28.53 49 SER D O 1
ATOM 8575 N N . TYR D 1 73 ? 72.738 10.791 27.034 1.00 25.06 50 TYR D N 1
ATOM 8576 C CA . TYR D 1 73 ? 72.599 9.417 26.585 1.00 25.22 50 TYR D CA 1
ATOM 8577 C C . TYR D 1 73 ? 72.136 8.514 27.739 1.00 23.26 50 TYR D C 1
ATOM 8578 O O . TYR D 1 73 ? 72.329 8.844 28.928 1.00 24.82 50 TYR D O 1
ATOM 8587 N N . LEU D 1 74 ? 71.501 7.418 27.347 1.00 23.89 51 LEU D N 1
ATOM 8588 C CA . LEU D 1 74 ? 71.173 6.303 28.225 1.00 20.81 51 LEU D CA 1
ATOM 8589 C C . LEU D 1 74 ? 72.016 5.104 27.895 1.00 25.87 51 LEU D C 1
ATOM 8590 O O . LEU D 1 74 ? 72.254 4.805 26.706 1.00 26.10 51 LEU D O 1
ATOM 8595 N N . PHE D 1 75 ? 72.448 4.389 28.939 1.00 21.94 52 PHE D N 1
ATOM 8596 C CA . PHE D 1 75 ? 72.952 3.045 28.762 1.00 23.92 52 PHE D CA 1
ATOM 8597 C C . PHE D 1 75 ? 71.747 2.109 28.844 1.00 25.98 52 PHE D C 1
ATOM 8598 O O . PHE D 1 75 ? 70.990 2.150 29.828 1.00 25.66 52 PHE D O 1
ATOM 8606 N N . ALA D 1 76 ? 71.547 1.266 27.831 1.00 23.64 53 ALA D N 1
ATOM 8607 C CA . ALA D 1 76 ? 70.273 0.552 27.694 1.00 26.00 53 ALA D CA 1
ATOM 8608 C C . ALA D 1 76 ? 70.321 -0.875 28.210 1.00 24.15 53 ALA D C 1
ATOM 8609 O O . ALA D 1 76 ? 69.305 -1.585 28.162 1.00 24.90 53 ALA D O 1
ATOM 8611 N N . TYR D 1 77 ? 71.504 -1.281 28.686 1.00 23.16 54 TYR D N 1
ATOM 8612 C CA . TYR D 1 77 ? 71.752 -2.634 29.202 1.00 25.65 54 TYR D CA 1
ATOM 8613 C C . TYR D 1 77 ? 71.793 -3.755 28.168 1.00 28.27 54 TYR D C 1
ATOM 8614 O O . TYR D 1 77 ? 72.712 -4.579 28.164 1.00 28.10 54 TYR D O 1
ATOM 8623 N N . THR D 1 78 ? 70.760 -3.819 27.340 1.00 28.92 55 THR D N 1
ATOM 8624 C CA . THR D 1 78 ? 70.586 -4.903 26.390 1.00 31.91 55 THR D CA 1
ATOM 8625 C C . THR D 1 78 ? 70.037 -4.323 25.092 1.00 33.33 55 THR D C 1
ATOM 8626 O O . THR D 1 78 ? 69.277 -3.368 25.114 1.00 29.62 55 THR D O 1
ATOM 8630 N N . ARG D 1 79 ? 70.450 -4.865 23.948 1.00 34.17 56 ARG D N 1
ATOM 8631 C CA . ARG D 1 79 ? 69.914 -4.368 22.674 1.00 34.13 56 ARG D CA 1
ATOM 8632 C C . ARG D 1 79 ? 68.382 -4.399 22.603 1.00 33.33 56 ARG D C 1
ATOM 8633 O O . ARG D 1 79 ? 67.756 -3.598 21.916 1.00 30.06 56 ARG D O 1
ATOM 8641 N N . LEU D 1 80 ? 67.763 -5.318 23.328 1.00 30.80 57 LEU D N 1
ATOM 8642 C CA A LEU D 1 80 ? 66.324 -5.456 23.289 0.50 30.53 57 LEU D CA 1
ATOM 8643 C CA B LEU D 1 80 ? 66.304 -5.457 23.324 0.50 31.96 57 LEU D CA 1
ATOM 8644 C C . LEU D 1 80 ? 65.584 -4.175 23.719 1.00 32.19 57 LEU D C 1
ATOM 8645 O O . LEU D 1 80 ? 64.466 -3.920 23.271 1.00 31.04 57 LEU D O 1
ATOM 8654 N N . ALA D 1 81 ? 66.216 -3.373 24.579 1.00 28.79 58 ALA D N 1
ATOM 8655 C CA . ALA D 1 81 ? 65.612 -2.139 25.080 1.00 28.24 58 ALA D CA 1
ATOM 8656 C C . ALA D 1 81 ? 65.801 -0.947 24.132 1.00 28.96 58 ALA D C 1
ATOM 8657 O O . ALA D 1 81 ? 65.175 0.099 24.318 1.00 27.40 58 ALA D O 1
ATOM 8659 N N . LEU D 1 82 ? 66.648 -1.090 23.114 1.00 27.87 59 LEU D N 1
ATOM 8660 C CA . LEU D 1 82 ? 66.974 0.079 22.268 1.00 29.90 59 LEU D CA 1
ATOM 8661 C C . LEU D 1 82 ? 65.789 0.608 21.473 1.00 28.29 59 LEU D C 1
ATOM 8662 O O . LEU D 1 82 ? 65.491 1.797 21.523 1.00 28.31 59 LEU D O 1
ATOM 8667 N N . LYS D 1 83 ? 65.102 -0.260 20.735 1.00 27.40 60 LYS D N 1
ATOM 8668 C CA . LYS D 1 83 ? 63.967 0.229 19.956 1.00 29.45 60 LYS D CA 1
ATOM 8669 C C . LYS D 1 83 ? 62.867 0.866 20.804 1.00 32.62 60 LYS D C 1
ATOM 8670 O O . LYS D 1 83 ? 62.413 1.958 20.505 1.00 28.99 60 LYS D O 1
ATOM 8676 N N . PRO D 1 84 ? 62.420 0.168 21.858 1.00 29.12 61 PRO D N 1
ATOM 8677 C CA . PRO D 1 84 ? 61.387 0.753 22.738 1.00 28.35 61 PRO D CA 1
ATOM 8678 C C . PRO D 1 84 ? 61.811 2.103 23.339 1.00 27.04 61 PRO D C 1
ATOM 8679 O O . PRO D 1 84 ? 60.983 3.010 23.419 1.00 28.02 61 PRO D O 1
ATOM 8683 N N . LEU D 1 85 ? 63.066 2.231 23.780 1.00 28.05 62 LEU D N 1
ATOM 8684 C CA . LEU D 1 85 ? 63.539 3.496 24.365 1.00 22.43 62 LEU D CA 1
ATOM 8685 C C . LEU D 1 85 ? 63.540 4.621 23.326 1.00 28.73 62 LEU D C 1
ATOM 8686 O O . LEU D 1 85 ? 63.100 5.723 23.600 1.00 25.75 62 LEU D O 1
ATOM 8691 N N . VAL D 1 86 ? 64.047 4.340 22.128 1.00 28.18 63 VAL D N 1
ATOM 8692 C CA . VAL D 1 86 ? 63.978 5.335 21.054 1.00 27.15 63 VAL D CA 1
ATOM 8693 C C . VAL D 1 86 ? 62.532 5.763 20.814 1.00 25.88 63 VAL D C 1
ATOM 8694 O O . VAL D 1 86 ? 62.238 6.956 20.767 1.00 29.92 63 VAL D O 1
ATOM 8698 N N . HIS D 1 87 ? 61.626 4.794 20.702 1.00 32.16 64 HIS D N 1
ATOM 8699 C CA . HIS D 1 87 ? 60.198 5.080 20.538 1.00 34.84 64 HIS D CA 1
ATOM 8700 C C . HIS D 1 87 ? 59.688 5.979 21.644 1.00 33.70 64 HIS D C 1
ATOM 8701 O O . HIS D 1 87 ? 58.989 6.947 21.392 1.00 25.93 64 HIS D O 1
ATOM 8708 N N . LEU D 1 88 ? 59.998 5.628 22.887 1.00 28.26 65 LEU D N 1
ATOM 8709 C CA . LEU D 1 88 ? 59.450 6.379 24.004 1.00 23.83 65 LEU D CA 1
ATOM 8710 C C . LEU D 1 88 ? 59.999 7.782 24.047 1.00 23.68 65 LEU D C 1
ATOM 8711 O O . LEU D 1 88 ? 59.252 8.722 24.240 1.00 26.28 65 LEU D O 1
ATOM 8716 N N . VAL D 1 89 ? 61.307 7.933 23.842 1.00 26.51 66 VAL D N 1
ATOM 8717 C CA . VAL D 1 89 ? 61.919 9.257 23.872 1.00 27.47 66 VAL D CA 1
ATOM 8718 C C . VAL D 1 89 ? 61.284 10.143 22.797 1.00 26.55 66 VAL D C 1
ATOM 8719 O O . VAL D 1 89 ? 60.882 11.271 23.078 1.00 26.36 66 VAL D O 1
ATOM 8723 N N . GLU D 1 90 ? 61.149 9.602 21.589 1.00 25.99 67 GLU D N 1
ATOM 8724 C CA . GLU D 1 90 ? 60.579 10.397 20.495 1.00 29.49 67 GLU D CA 1
ATOM 8725 C C . GLU D 1 90 ? 59.104 10.693 20.701 1.00 30.16 67 GLU D C 1
ATOM 8726 O O . GLU D 1 90 ? 58.668 11.818 20.433 1.00 31.90 67 GLU D O 1
ATOM 8732 N N . ASP D 1 91 ? 58.330 9.716 21.191 1.00 24.72 68 ASP D N 1
ATOM 8733 C CA . ASP D 1 91 ? 56.895 9.981 21.415 1.00 27.78 68 ASP D CA 1
ATOM 8734 C C . ASP D 1 91 ? 56.684 11.014 22.519 1.00 31.77 68 ASP D C 1
ATOM 8735 O O . ASP D 1 91 ? 55.858 11.914 22.390 1.00 27.92 68 ASP D O 1
ATOM 8740 N N . ILE D 1 92 ? 57.413 10.884 23.618 1.00 29.66 69 ILE D N 1
ATOM 8741 C CA . ILE D 1 92 ? 57.284 11.870 24.698 1.00 28.49 69 ILE D CA 1
ATOM 8742 C C . ILE D 1 92 ? 57.740 13.229 24.234 1.00 30.87 69 ILE D C 1
ATOM 8743 O O . ILE D 1 92 ? 57.084 14.240 24.500 1.00 31.32 69 ILE D O 1
ATOM 8748 N N . GLY D 1 93 ? 58.867 13.248 23.523 1.00 32.64 70 GLY D N 1
ATOM 8749 C CA . GLY D 1 93 ? 59.445 14.479 23.003 1.00 33.31 70 GLY D CA 1
ATOM 8750 C C . GLY D 1 93 ? 58.498 15.213 22.084 1.00 33.24 70 GLY D C 1
ATOM 8751 O O . GLY D 1 93 ? 58.389 16.425 22.142 1.00 35.73 70 GLY D O 1
ATOM 8752 N N . ARG D 1 94 ? 57.800 14.468 21.238 1.00 37.20 71 ARG D N 1
ATOM 8753 C CA . ARG D 1 94 ? 56.844 15.070 20.329 1.00 40.10 71 ARG D CA 1
ATOM 8754 C C . ARG D 1 94 ? 55.781 15.880 21.075 1.00 40.75 71 ARG D C 1
ATOM 8755 O O . ARG D 1 94 ? 55.331 16.921 20.596 1.00 44.16 71 ARG D O 1
ATOM 8763 N N . GLU D 1 95 ? 55.376 15.409 22.248 1.00 41.21 72 GLU D N 1
ATOM 8764 C CA . GLU D 1 95 ? 54.360 16.116 23.017 1.00 43.14 72 GLU D CA 1
ATOM 8765 C C . GLU D 1 95 ? 54.915 17.332 23.753 1.00 42.29 72 GLU D C 1
ATOM 8766 O O . GLU D 1 95 ? 54.153 18.147 24.274 1.00 44.43 72 GLU D O 1
ATOM 8772 N N . LEU D 1 96 ? 56.240 17.467 23.789 1.00 39.26 73 LEU D N 1
ATOM 8773 C CA . LEU D 1 96 ? 56.859 18.620 24.443 1.00 42.44 73 LEU D CA 1
ATOM 8774 C C . LEU D 1 96 ? 57.111 19.765 23.477 1.00 43.17 73 LEU D C 1
ATOM 8775 O O . LEU D 1 96 ? 57.505 20.858 23.896 1.00 37.33 73 LEU D O 1
ATOM 8780 N N . ALA D 1 97 ? 56.887 19.532 22.183 1.00 39.90 74 ALA D N 1
ATOM 8781 C CA . ALA D 1 97 ? 57.031 20.616 21.203 1.00 40.89 74 ALA D CA 1
ATOM 8782 C C . ALA D 1 97 ? 56.334 21.889 21.674 1.00 37.32 74 ALA D C 1
ATOM 8783 O O . ALA D 1 97 ? 55.198 21.847 22.140 1.00 40.27 74 ALA D O 1
ATOM 8785 N N . GLY D 1 98 ? 57.021 23.022 21.557 1.00 32.03 75 GLY D N 1
ATOM 8786 C CA . GLY D 1 98 ? 56.459 24.315 21.956 1.00 37.51 75 GLY D CA 1
ATOM 8787 C C . GLY D 1 98 ? 56.524 24.645 23.438 1.00 37.87 75 GLY D C 1
ATOM 8788 O O . GLY D 1 98 ? 56.259 25.778 23.827 1.00 39.12 75 GLY D O 1
ATOM 8789 N N . LYS D 1 99 ? 56.874 23.662 24.278 1.00 32.14 76 LYS D N 1
ATOM 8790 C CA . LYS D 1 99 ? 56.991 23.908 25.722 1.00 34.37 76 LYS D CA 1
ATOM 8791 C C . LYS D 1 99 ? 58.268 24.665 26.086 1.00 27.56 76 LYS D C 1
ATOM 8792 O O . LYS D 1 99 ? 59.331 24.438 25.494 1.00 26.60 76 LYS D O 1
ATOM 8798 N N . ALA D 1 100 ? 58.159 25.513 27.101 1.00 27.98 77 ALA D N 1
ATOM 8799 C CA . ALA D 1 100 ? 59.304 26.255 27.632 1.00 28.92 77 ALA D CA 1
ATOM 8800 C C . ALA D 1 100 ? 60.312 25.295 28.258 1.00 29.90 77 ALA D C 1
ATOM 8801 O O . ALA D 1 100 ? 59.925 24.304 28.886 1.00 27.52 77 ALA D O 1
ATOM 8803 N N . LEU D 1 101 ? 61.592 25.582 28.056 1.00 26.97 78 LEU D N 1
ATOM 8804 C CA . LEU D 1 101 ? 62.671 24.715 28.537 1.00 27.16 78 LEU D CA 1
ATOM 8805 C C . LEU D 1 101 ? 62.858 24.963 30.030 1.00 26.14 78 LEU D C 1
ATOM 8806 O O . LEU D 1 101 ? 63.728 25.752 30.441 1.00 27.74 78 LEU D O 1
ATOM 8811 N N . VAL D 1 102 ? 62.031 24.304 30.850 1.00 23.26 79 VAL D N 1
ATOM 8812 C CA . VAL D 1 102 ? 62.045 24.536 32.307 1.00 21.34 79 VAL D CA 1
ATOM 8813 C C . VAL D 1 102 ? 62.021 23.136 32.933 1.00 22.84 79 VAL D C 1
ATOM 8814 O O . VAL D 1 102 ? 60.967 22.502 32.984 1.00 25.00 79 VAL D O 1
ATOM 8818 N N . PRO D 1 103 ? 63.185 22.645 33.384 1.00 24.19 80 PRO D N 1
ATOM 8819 C CA . PRO D 1 103 ? 63.260 21.213 33.728 1.00 23.36 80 PRO D CA 1
ATOM 8820 C C . PRO D 1 103 ? 62.313 20.793 34.856 1.00 19.69 80 PRO D C 1
ATOM 8821 O O . PRO D 1 103 ? 61.687 19.719 34.781 1.00 21.63 80 PRO D O 1
ATOM 8825 N N . VAL D 1 104 ? 62.203 21.619 35.890 1.00 20.81 81 VAL D N 1
ATOM 8826 C CA . VAL D 1 104 ? 61.335 21.282 37.014 1.00 22.77 81 VAL D CA 1
ATOM 8827 C C . VAL D 1 104 ? 59.883 21.160 36.563 1.00 26.03 81 VAL D C 1
ATOM 8828 O O . VAL D 1 104 ? 59.156 20.226 36.947 1.00 23.41 81 VAL D O 1
ATOM 8832 N N . ASP D 1 105 ? 59.453 22.094 35.721 1.00 24.05 82 ASP D N 1
ATOM 8833 C CA . ASP D 1 105 ? 58.071 22.062 35.230 1.00 24.12 82 ASP D CA 1
ATOM 8834 C C . ASP D 1 105 ? 57.833 20.914 34.269 1.00 22.34 82 ASP D C 1
ATOM 8835 O O . ASP D 1 105 ? 56.754 20.296 34.291 1.00 23.76 82 ASP D O 1
ATOM 8840 N N . LEU D 1 106 ? 58.805 20.643 33.392 1.00 22.37 83 LEU D N 1
ATOM 8841 C CA . LEU D 1 106 ? 58.694 19.510 32.455 1.00 22.31 83 LEU D CA 1
ATOM 8842 C C . LEU D 1 106 ? 58.654 18.189 33.205 1.00 24.42 83 LEU D C 1
ATOM 8843 O O . LEU D 1 106 ? 57.987 17.260 32.781 1.00 23.38 83 LEU D O 1
ATOM 8848 N N . MET D 1 107 ? 59.382 18.098 34.310 1.00 21.86 84 MET D N 1
ATOM 8849 C CA . MET D 1 107 ? 59.377 16.831 35.063 1.00 20.42 84 MET D CA 1
ATOM 8850 C C . MET D 1 107 ? 57.993 16.608 35.681 1.00 23.91 84 MET D C 1
ATOM 8851 O O . MET D 1 107 ? 57.435 15.506 35.642 1.00 24.96 84 MET D O 1
ATOM 8856 N N . LYS D 1 108 ? 57.412 17.675 36.209 1.00 22.17 85 LYS D N 1
ATOM 8857 C CA A LYS D 1 108 ? 56.112 17.546 36.836 0.50 23.92 85 LYS D CA 1
ATOM 8858 C CA B LYS D 1 108 ? 56.091 17.628 36.825 0.50 24.70 85 LYS D CA 1
ATOM 8859 C C . LYS D 1 108 ? 55.078 17.161 35.776 1.00 24.58 85 LYS D C 1
ATOM 8860 O O . LYS D 1 108 ? 54.177 16.364 36.050 1.00 27.55 85 LYS D O 1
ATOM 8871 N N . ALA D 1 109 ? 55.239 17.662 34.544 1.00 23.85 86 ALA D N 1
ATOM 8872 C CA . ALA D 1 109 ? 54.330 17.305 33.475 1.00 25.13 86 ALA D CA 1
ATOM 8873 C C . ALA D 1 109 ? 54.454 15.831 33.072 1.00 26.97 86 ALA D C 1
ATOM 8874 O O . ALA D 1 109 ? 53.443 15.168 32.791 1.00 28.33 86 ALA D O 1
ATOM 8876 N N . MET D 1 110 ? 55.696 15.333 33.023 1.00 26.54 87 MET D N 1
ATOM 8877 C CA . MET D 1 110 ? 55.956 13.935 32.668 1.00 23.57 87 MET D CA 1
ATOM 8878 C C . MET D 1 110 ? 55.402 13.038 33.778 1.00 27.73 87 MET D C 1
ATOM 8879 O O . MET D 1 110 ? 54.820 11.976 33.506 1.00 27.19 87 MET D O 1
ATOM 8884 N N . ASP D 1 111 ? 55.553 13.481 35.024 1.00 24.28 88 ASP D N 1
ATOM 8885 C CA . ASP D 1 111 ? 54.999 12.739 36.159 1.00 25.91 88 ASP D CA 1
ATOM 8886 C C . ASP D 1 111 ? 53.483 12.549 35.985 1.00 28.15 88 ASP D C 1
ATOM 8887 O O . ASP D 1 111 ? 52.943 11.450 36.157 1.00 25.96 88 ASP D O 1
ATOM 8892 N N . ALA D 1 112 ? 52.784 13.633 35.675 1.00 24.46 89 ALA D N 1
ATOM 8893 C CA . ALA D 1 112 ? 51.320 13.549 35.523 1.00 23.07 89 ALA D CA 1
ATOM 8894 C C . ALA D 1 112 ? 50.960 12.675 34.329 1.00 25.52 89 ALA D C 1
ATOM 8895 O O . ALA D 1 112 ? 50.008 11.917 34.357 1.00 27.21 89 ALA D O 1
ATOM 8897 N N . LYS D 1 113 ? 51.711 12.814 33.251 1.00 25.91 90 LYS D N 1
ATOM 8898 C CA . LYS D 1 113 ? 51.442 12.067 32.035 1.00 29.27 90 LYS D CA 1
ATOM 8899 C C . LYS D 1 113 ? 51.511 10.560 32.235 1.00 26.86 90 LYS D C 1
ATOM 8900 O O . LYS D 1 113 ? 50.719 9.783 31.662 1.00 23.83 90 LYS D O 1
ATOM 8906 N N . PHE D 1 114 ? 52.477 10.120 33.038 1.00 22.66 91 PHE D N 1
ATOM 8907 C CA . PHE D 1 114 ? 52.632 8.680 33.210 1.00 22.70 91 PHE D CA 1
ATOM 8908 C C . PHE D 1 114 ? 52.125 8.144 34.546 1.00 22.62 91 PHE D C 1
ATOM 8909 O O . PHE D 1 114 ? 52.444 7.024 34.902 1.00 23.39 91 PHE D O 1
ATOM 8917 N N . ARG D 1 115 ? 51.336 8.930 35.276 1.00 22.73 92 ARG D N 1
ATOM 8918 C CA . ARG D 1 115 ? 51.002 8.525 36.629 1.00 20.89 92 ARG D CA 1
ATOM 8919 C C . ARG D 1 115 ? 50.271 7.198 36.638 1.00 23.78 92 ARG D C 1
ATOM 8920 O O . ARG D 1 115 ? 50.518 6.327 37.481 1.00 21.97 92 ARG D O 1
ATOM 8928 N N . LEU D 1 116 ? 49.319 7.052 35.726 1.00 21.85 93 LEU D N 1
ATOM 8929 C CA . LEU D 1 116 ? 48.534 5.808 35.686 1.00 21.26 93 LEU D CA 1
ATOM 8930 C C . LEU D 1 116 ? 49.268 4.615 35.109 1.00 22.43 93 LEU D C 1
ATOM 8931 O O . LEU D 1 116 ? 49.313 3.534 35.728 1.00 23.12 93 LEU D O 1
ATOM 8936 N N . LEU D 1 117 ? 49.835 4.793 33.920 1.00 19.27 94 LEU D N 1
ATOM 8937 C CA . LEU D 1 117 ? 50.581 3.719 33.298 1.00 20.60 94 LEU D CA 1
ATOM 8938 C C . LEU D 1 117 ? 51.753 3.258 34.178 1.00 24.24 94 LEU D C 1
ATOM 8939 O O . LEU D 1 117 ? 51.991 2.060 34.346 1.00 20.78 94 LEU D O 1
ATOM 8944 N N . GLY D 1 118 ? 52.473 4.222 34.741 1.00 22.30 95 GLY D N 1
ATOM 8945 C CA . GLY D 1 118 ? 53.668 3.910 35.567 1.00 21.69 95 GLY D CA 1
ATOM 8946 C C . GLY D 1 118 ? 54.903 4.466 34.865 1.00 24.80 95 GLY D C 1
ATOM 8947 O O . GLY D 1 118 ? 55.052 4.296 33.662 1.00 23.42 95 GLY D O 1
ATOM 8948 N N . TRP D 1 119 ? 55.800 5.114 35.609 1.00 20.25 96 TRP D N 1
ATOM 8949 C CA . TRP D 1 119 ? 57.061 5.594 35.006 1.00 21.35 96 TRP D CA 1
ATOM 8950 C C . TRP D 1 119 ? 58.288 4.849 35.530 1.00 21.10 96 TRP D C 1
ATOM 8951 O O . TRP D 1 119 ? 59.423 5.158 35.145 1.00 20.81 96 TRP D O 1
ATOM 8962 N N . GLN D 1 120 ? 58.066 3.801 36.332 1.00 19.60 97 GLN D N 1
ATOM 8963 C CA . GLN D 1 120 ? 59.180 2.868 36.555 1.00 20.12 97 GLN D CA 1
ATOM 8964 C C . GLN D 1 120 ? 59.532 2.163 35.249 1.00 23.89 97 GLN D C 1
ATOM 8965 O O . GLN D 1 120 ? 58.659 1.914 34.413 1.00 22.31 97 GLN D O 1
ATOM 8971 N N . GLY D 1 121 ? 60.811 1.863 35.057 1.00 20.05 98 GLY D N 1
ATOM 8972 C CA . GLY D 1 121 ? 61.232 1.001 33.948 1.00 20.08 98 GLY D CA 1
ATOM 8973 C C . GLY D 1 121 ? 61.604 1.819 32.716 1.00 20.94 98 GLY D C 1
ATOM 8974 O O . GLY D 1 121 ? 62.121 2.921 32.831 1.00 20.48 98 GLY D O 1
ATOM 8975 N N . LEU D 1 122 ? 61.315 1.295 31.526 1.00 19.83 99 LEU D N 1
ATOM 8976 C CA . LEU D 1 122 ? 61.765 1.982 30.304 1.00 22.72 99 LEU D CA 1
ATOM 8977 C C . LEU D 1 122 ? 61.240 3.426 30.231 1.00 20.98 99 LEU D C 1
ATOM 8978 O O . LEU D 1 122 ? 61.962 4.338 29.871 1.00 21.05 99 LEU D O 1
ATOM 8983 N N . VAL D 1 123 ? 59.988 3.638 30.618 1.00 22.12 100 VAL D N 1
ATOM 8984 C CA . VAL D 1 123 ? 59.437 4.994 30.588 1.00 21.10 100 VAL D CA 1
ATOM 8985 C C . VAL D 1 123 ? 60.287 5.925 31.443 1.00 22.49 100 VAL D C 1
ATOM 8986 O O . VAL D 1 123 ? 60.590 7.055 31.040 1.00 21.03 100 VAL D O 1
ATOM 8990 N N . GLY D 1 124 ? 60.676 5.456 32.624 1.00 20.59 101 GLY D N 1
ATOM 8991 C CA . GLY D 1 124 ? 61.460 6.309 33.535 1.00 22.38 101 GLY D CA 1
ATOM 8992 C C . GLY D 1 124 ? 62.831 6.673 32.980 1.00 19.84 101 GLY D C 1
ATOM 8993 O O . GLY D 1 124 ? 63.361 7.757 33.258 1.00 19.90 101 GLY D O 1
ATOM 8994 N N . MET D 1 125 ? 63.417 5.756 32.223 1.00 19.68 102 MET D N 1
ATOM 8995 C CA . MET D 1 125 ? 64.729 6.022 31.649 1.00 20.09 102 MET D CA 1
ATOM 8996 C C . MET D 1 125 ? 64.585 7.109 30.593 1.00 21.43 102 MET D C 1
ATOM 8997 O O . MET D 1 125 ? 65.408 7.996 30.490 1.00 22.63 102 MET D O 1
ATOM 9002 N N . ALA D 1 126 ? 63.533 7.020 29.796 1.00 22.70 103 ALA D N 1
ATOM 9003 C CA . ALA D 1 126 ? 63.274 8.053 28.769 1.00 20.74 103 ALA D CA 1
ATOM 9004 C C . ALA D 1 126 ? 63.046 9.410 29.416 1.00 20.57 103 ALA D C 1
ATOM 9005 O O . ALA D 1 126 ? 63.622 10.417 28.988 1.00 23.46 103 ALA D O 1
ATOM 9007 N N . VAL D 1 127 ? 62.216 9.438 30.465 1.00 20.21 104 VAL D N 1
ATOM 9008 C CA . VAL D 1 127 ? 62.011 10.650 31.253 1.00 21.09 104 VAL D CA 1
ATOM 9009 C C . VAL D 1 127 ? 63.319 11.229 31.818 1.00 23.26 104 VAL D C 1
ATOM 9010 O O . VAL D 1 127 ? 63.585 12.419 31.680 1.00 22.01 104 VAL D O 1
ATOM 9014 N N . SER D 1 128 ? 64.156 10.381 32.415 1.00 19.48 105 SER D N 1
ATOM 9015 C CA . SER D 1 128 ? 65.389 10.866 33.023 1.00 20.60 105 SER D CA 1
ATOM 9016 C C . SER D 1 128 ? 66.349 11.334 31.936 1.00 24.59 105 SER D C 1
ATOM 9017 O O . SER D 1 128 ? 67.094 12.288 32.128 1.00 23.35 105 SER D O 1
ATOM 9020 N N . GLY D 1 129 ? 66.333 10.628 30.810 1.00 20.37 106 GLY D N 1
ATOM 9021 C CA . GLY D 1 129 ? 67.210 10.982 29.659 1.00 22.68 106 GLY D CA 1
ATOM 9022 C C . GLY D 1 129 ? 66.823 12.368 29.135 1.00 23.22 106 GLY D C 1
ATOM 9023 O O . GLY D 1 129 ? 67.679 13.213 28.831 1.00 23.49 106 GLY D O 1
ATOM 9024 N N . LEU D 1 130 ? 65.528 12.604 29.029 1.00 21.86 107 LEU D N 1
ATOM 9025 C CA . LEU D 1 130 ? 65.043 13.933 28.635 1.00 21.59 107 LEU D CA 1
ATOM 9026 C C . LEU D 1 130 ? 65.456 15.031 29.612 1.00 24.79 107 LEU D C 1
ATOM 9027 O O . LEU D 1 130 ? 65.956 16.099 29.211 1.00 22.27 107 LEU D O 1
ATOM 9032 N N . ASP D 1 131 ? 65.299 14.767 30.901 1.00 23.07 108 ASP D N 1
ATOM 9033 C CA . ASP D 1 131 ? 65.671 15.759 31.896 1.00 21.48 108 ASP D CA 1
ATOM 9034 C C . ASP D 1 131 ? 67.137 16.154 31.732 1.00 21.48 108 ASP D C 1
ATOM 9035 O O . ASP D 1 131 ? 67.477 17.327 31.794 1.00 23.21 108 ASP D O 1
ATOM 9040 N N . MET D 1 132 ? 68.021 15.162 31.578 1.00 21.76 109 MET D N 1
ATOM 9041 C CA . MET D 1 132 ? 69.442 15.441 31.433 1.00 22.85 109 MET D CA 1
ATOM 9042 C C . MET D 1 132 ? 69.698 16.333 30.212 1.00 22.57 109 MET D C 1
ATOM 9043 O O . MET D 1 132 ? 70.497 17.261 30.274 1.00 23.21 109 MET D O 1
ATOM 9048 N N . ALA D 1 133 ? 69.030 16.025 29.106 1.00 21.75 110 ALA D N 1
ATOM 9049 C CA . ALA D 1 133 ? 69.184 16.844 27.889 1.00 24.63 110 ALA D CA 1
ATOM 9050 C C . ALA D 1 133 ? 68.685 18.291 28.093 1.00 27.57 110 ALA D C 1
ATOM 9051 O O . ALA D 1 133 ? 69.289 19.235 27.570 1.00 25.04 110 ALA D O 1
ATOM 9053 N N . PHE D 1 134 ? 67.586 18.473 28.827 1.00 22.24 111 PHE D N 1
ATOM 9054 C CA . PHE D 1 134 ? 67.096 19.814 29.131 1.00 23.31 111 PHE D CA 1
ATOM 9055 C C . PHE D 1 134 ? 68.152 20.606 29.904 1.00 29.40 111 PHE D C 1
ATOM 9056 O O . PHE D 1 134 ? 68.437 21.764 29.599 1.00 26.07 111 PHE D O 1
ATOM 9064 N N . TRP D 1 135 ? 68.740 19.992 30.929 1.00 24.01 112 TRP D N 1
ATOM 9065 C CA . TRP D 1 135 ? 69.762 20.691 31.693 1.00 22.55 112 TRP D CA 1
ATOM 9066 C C . TRP D 1 135 ? 70.995 20.985 30.825 1.00 24.69 112 TRP D C 1
ATOM 9067 O O . TRP D 1 135 ? 71.611 22.055 30.929 1.00 25.98 112 TRP D O 1
ATOM 9078 N N . ASP D 1 136 ? 71.371 20.031 29.988 1.00 21.49 113 ASP D N 1
ATOM 9079 C CA . ASP D 1 136 ? 72.498 20.235 29.127 1.00 24.95 113 ASP D CA 1
ATOM 9080 C C . ASP D 1 136 ? 72.227 21.448 28.201 1.00 27.37 113 ASP D C 1
ATOM 9081 O O . ASP D 1 136 ? 73.111 22.300 28.012 1.00 27.54 113 ASP D O 1
ATOM 9086 N N . ALA D 1 137 ? 71.019 21.510 27.627 1.00 26.68 114 ALA D N 1
ATOM 9087 C CA . ALA D 1 137 ? 70.652 22.659 26.777 1.00 29.54 114 ALA D CA 1
ATOM 9088 C C . ALA D 1 137 ? 70.764 23.965 27.554 1.00 30.10 114 ALA D C 1
ATOM 9089 O O . ALA D 1 137 ? 71.339 24.926 27.061 1.00 29.19 114 ALA D O 1
ATOM 9091 N N . LEU D 1 138 ? 70.247 24.017 28.783 1.00 23.83 115 LEU D N 1
ATOM 9092 C CA . LEU D 1 138 ? 70.365 25.235 29.575 1.00 24.84 115 LEU D CA 1
ATOM 9093 C C . LEU D 1 138 ? 71.824 25.655 29.815 1.00 26.11 115 LEU D C 1
ATOM 9094 O O . LEU D 1 138 ? 72.154 26.842 29.759 1.00 29.73 115 LEU D O 1
ATOM 9099 N N . GLY D 1 139 ? 72.683 24.687 30.120 1.00 27.55 116 GLY D N 1
ATOM 9100 C CA . GLY D 1 139 ? 74.088 24.989 30.324 1.00 23.31 116 GLY D CA 1
ATOM 9101 C C . GLY D 1 139 ? 74.701 25.514 29.033 1.00 29.27 116 GLY D C 1
ATOM 9102 O O . GLY D 1 139 ? 75.470 26.484 29.040 1.00 30.19 116 GLY D O 1
ATOM 9103 N N . GLN D 1 140 ? 74.370 24.880 27.918 1.00 27.77 117 GLN D N 1
ATOM 9104 C CA . GLN D 1 140 ? 74.879 25.354 26.622 1.00 33.70 117 GLN D CA 1
ATOM 9105 C C . GLN D 1 140 ? 74.402 26.770 26.307 1.00 36.22 117 GLN D C 1
ATOM 9106 O O . GLN D 1 140 ? 75.170 27.595 25.783 1.00 30.71 117 GLN D O 1
ATOM 9112 N N . LEU D 1 141 ? 73.142 27.053 26.616 1.00 34.54 118 LEU D N 1
ATOM 9113 C CA . LEU D 1 141 ? 72.593 28.390 26.392 1.00 34.28 118 LEU D CA 1
ATOM 9114 C C . LEU D 1 141 ? 73.288 29.430 27.257 1.00 38.97 118 LEU D C 1
ATOM 9115 O O . LEU D 1 141 ? 73.460 30.570 26.835 1.00 37.85 118 LEU D O 1
ATOM 9120 N N . ALA D 1 142 ? 73.698 29.048 28.464 1.00 31.35 119 ALA D N 1
ATOM 9121 C CA . ALA D 1 142 ? 74.430 29.962 29.330 1.00 31.01 119 ALA D CA 1
ATOM 9122 C C . ALA D 1 142 ? 75.946 29.994 29.062 1.00 26.97 119 ALA D C 1
ATOM 9123 O O . ALA D 1 142 ? 76.655 30.822 29.620 1.00 35.82 119 ALA D O 1
ATOM 9125 N N . GLY D 1 143 ? 76.442 29.082 28.245 1.00 27.09 120 GLY D N 1
ATOM 9126 C CA . GLY D 1 143 ? 77.875 28.937 28.037 1.00 30.66 120 GLY D CA 1
ATOM 9127 C C . GLY D 1 143 ? 78.586 28.489 29.303 1.00 37.59 120 GLY D C 1
ATOM 9128 O O . GLY D 1 143 ? 79.716 28.905 29.567 1.00 32.56 120 GLY D O 1
ATOM 9129 N N . LYS D 1 144 ? 77.933 27.629 30.092 1.00 31.67 121 LYS D N 1
ATOM 9130 C CA A LYS D 1 144 ? 78.504 27.162 31.356 0.50 29.33 121 LYS D CA 1
ATOM 9131 C CA B LYS D 1 144 ? 78.505 27.164 31.356 0.50 29.17 121 LYS D CA 1
ATOM 9132 C C . LYS D 1 144 ? 78.285 25.660 31.544 1.00 30.04 121 LYS D C 1
ATOM 9133 O O . LYS D 1 144 ? 77.336 25.088 30.993 1.00 29.68 121 LYS D O 1
ATOM 9144 N N . PRO D 1 145 ? 79.157 25.015 32.339 1.00 30.08 122 PRO D N 1
ATOM 9145 C CA . PRO D 1 145 ? 78.895 23.611 32.659 1.00 23.88 122 PRO D CA 1
ATOM 9146 C C . PRO D 1 145 ? 77.674 23.563 33.585 1.00 20.55 122 PRO D C 1
ATOM 9147 O O . PRO D 1 145 ? 77.447 24.499 34.364 1.00 23.52 122 PRO D O 1
ATOM 9151 N N . VAL D 1 146 ? 76.896 22.489 33.499 1.00 23.49 123 VAL D N 1
ATOM 9152 C CA . VAL D 1 146 ? 75.732 22.332 34.379 1.00 24.75 123 VAL D CA 1
ATOM 9153 C C . VAL D 1 146 ? 76.111 22.505 35.856 1.00 19.90 123 VAL D C 1
ATOM 9154 O O . VAL D 1 146 ? 75.381 23.156 36.600 1.00 23.51 123 VAL D O 1
ATOM 9158 N N . VAL D 1 147 ? 77.252 21.962 36.292 1.00 23.00 124 VAL D N 1
ATOM 9159 C CA . VAL D 1 147 ? 77.611 22.093 37.718 1.00 26.95 124 VAL D CA 1
ATOM 9160 C C . VAL D 1 147 ? 77.584 23.545 38.181 1.00 27.09 124 VAL D C 1
ATOM 9161 O O . VAL D 1 147 ? 77.210 23.835 39.322 1.00 23.06 124 VAL D O 1
ATOM 9165 N N . GLU D 1 148 ? 77.999 24.479 37.310 1.00 24.18 125 GLU D N 1
ATOM 9166 C CA . GLU D 1 148 ? 77.971 25.895 37.670 1.00 22.61 125 GLU D CA 1
ATOM 9167 C C . GLU D 1 148 ? 76.554 26.469 37.732 1.00 22.36 125 GLU D C 1
ATOM 9168 O O . GLU D 1 148 ? 76.248 27.282 38.604 1.00 22.23 125 GLU D O 1
ATOM 9174 N N . LEU D 1 149 ? 75.670 26.020 36.849 1.00 22.92 126 LEU D N 1
ATOM 9175 C CA . LEU D 1 149 ? 74.266 26.405 36.959 1.00 25.23 126 LEU D CA 1
ATOM 9176 C C . LEU D 1 149 ? 73.693 25.968 38.299 1.00 28.25 126 LEU D C 1
ATOM 9177 O O . LEU D 1 149 ? 72.847 26.653 38.890 1.00 23.75 126 LEU D O 1
ATOM 9182 N N . LEU D 1 150 ? 74.174 24.823 38.786 1.00 27.78 127 LEU D N 1
ATOM 9183 C CA . LEU D 1 150 ? 73.634 24.240 40.020 1.00 29.14 127 LEU D CA 1
ATOM 9184 C C . LEU D 1 150 ? 74.231 24.865 41.284 1.00 29.22 127 LEU D C 1
ATOM 9185 O O . LEU D 1 150 ? 73.933 24.437 42.395 1.00 28.79 127 LEU D O 1
ATOM 9190 N N . GLY D 1 151 ? 75.059 25.896 41.114 1.00 24.48 128 GLY D N 1
ATOM 9191 C CA . GLY D 1 151 ? 75.605 26.612 42.267 1.00 25.00 128 GLY D CA 1
ATOM 9192 C C . GLY D 1 151 ? 76.883 25.995 42.838 1.00 25.48 128 GLY D C 1
ATOM 9193 O O . GLY D 1 151 ? 77.344 26.380 43.927 1.00 24.80 128 GLY D O 1
ATOM 9194 N N . GLY D 1 152 ? 77.477 25.089 42.080 1.00 21.76 129 GLY D N 1
ATOM 9195 C CA . GLY D 1 152 ? 78.730 24.458 42.478 1.00 22.41 129 GLY D CA 1
ATOM 9196 C C . GLY D 1 152 ? 79.879 24.805 41.552 1.00 25.74 129 GLY D C 1
ATOM 9197 O O . GLY D 1 152 ? 79.765 25.705 40.697 1.00 23.96 129 GLY D O 1
ATOM 9198 N N . SER D 1 153 ? 80.987 24.088 41.710 1.00 24.34 130 SER D N 1
ATOM 9199 C CA . SER D 1 153 ? 82.147 24.311 40.837 1.00 23.79 130 SER D CA 1
ATOM 9200 C C . SER D 1 153 ? 82.632 22.994 40.263 1.00 27.08 130 SER D C 1
ATOM 9201 O O . SER D 1 153 ? 82.445 21.927 40.866 1.00 29.26 130 SER D O 1
ATOM 9204 N N . ALA D 1 154 ? 83.203 23.056 39.068 1.00 24.57 131 ALA D N 1
ATOM 9205 C CA . ALA D 1 154 ? 83.810 21.872 38.455 1.00 29.83 131 ALA D CA 1
ATOM 9206 C C . ALA D 1 154 ? 85.132 21.584 39.122 1.00 36.06 131 ALA D C 1
ATOM 9207 O O . ALA D 1 154 ? 86.124 22.290 38.892 1.00 39.31 131 ALA D O 1
ATOM 9209 N N . ARG D 1 155 ? 85.145 20.543 39.932 1.00 29.42 132 ARG D N 1
ATOM 9210 C CA . ARG D 1 155 ? 86.346 20.130 40.638 1.00 36.02 132 ARG D CA 1
ATOM 9211 C C . ARG D 1 155 ? 86.470 18.613 40.628 1.00 34.76 132 ARG D C 1
ATOM 9212 O O . ARG D 1 155 ? 85.490 17.889 40.357 1.00 29.39 132 ARG D O 1
ATOM 9220 N N . PRO D 1 156 ? 87.690 18.121 40.884 1.00 33.23 133 PRO D N 1
ATOM 9221 C CA . PRO D 1 156 ? 87.943 16.702 40.772 1.00 29.74 133 PRO D CA 1
ATOM 9222 C C . PRO D 1 156 ? 87.159 15.922 41.843 1.00 23.40 133 PRO D C 1
ATOM 9223 O O . PRO D 1 156 ? 87.189 16.279 43.029 1.00 26.88 133 PRO D O 1
ATOM 9227 N N . ILE D 1 157 ? 86.510 14.852 41.410 1.00 27.73 134 ILE D N 1
ATOM 9228 C CA . ILE D 1 157 ? 85.773 13.978 42.324 1.00 22.73 134 ILE D CA 1
ATOM 9229 C C . ILE D 1 157 ? 86.525 12.648 42.345 1.00 21.86 134 ILE D C 1
ATOM 9230 O O . ILE D 1 157 ? 86.851 12.106 41.294 1.00 24.31 134 ILE D O 1
ATOM 9235 N N . PRO D 1 158 ? 86.770 12.096 43.548 1.00 23.74 135 PRO D N 1
ATOM 9236 C CA . PRO D 1 158 ? 87.422 10.784 43.644 1.00 25.45 135 PRO D CA 1
ATOM 9237 C C . PRO D 1 158 ? 86.641 9.763 42.844 1.00 25.66 135 PRO D C 1
ATOM 9238 O O . PRO D 1 158 ? 85.396 9.716 42.955 1.00 22.92 135 PRO D O 1
ATOM 9242 N N . ALA D 1 159 ? 87.344 8.937 42.061 1.00 20.59 136 ALA D N 1
ATOM 9243 C CA . ALA D 1 159 ? 86.692 7.987 41.171 1.00 22.23 136 ALA D CA 1
ATOM 9244 C C . ALA D 1 159 ? 87.207 6.591 41.461 1.00 27.59 136 ALA D C 1
ATOM 9245 O O . ALA D 1 159 ? 88.313 6.424 42.000 1.00 28.68 136 ALA D O 1
ATOM 9247 N N . TYR D 1 160 ? 86.417 5.587 41.111 1.00 25.97 137 TYR D N 1
ATOM 9248 C CA . TYR D 1 160 ? 86.942 4.232 41.095 1.00 26.26 137 TYR D CA 1
ATOM 9249 C C . TYR D 1 160 ? 86.773 3.609 39.745 1.00 24.79 137 TYR D C 1
ATOM 9250 O O . TYR D 1 160 ? 85.899 3.971 38.963 1.00 25.09 137 TYR D O 1
ATOM 9259 N N . ASP D 1 161 ? 87.654 2.670 39.436 1.00 23.74 138 ASP D N 1
ATOM 9260 C CA . ASP D 1 161 ? 87.620 2.031 38.145 1.00 24.17 138 ASP D CA 1
ATOM 9261 C C . ASP D 1 161 ? 86.790 0.748 38.259 1.00 23.13 138 ASP D C 1
ATOM 9262 O O . ASP D 1 161 ? 87.089 -0.136 39.073 1.00 24.77 138 ASP D O 1
ATOM 9267 N N . SER D 1 162 ? 85.760 0.649 37.438 1.00 21.75 139 SER D N 1
ATOM 9268 C CA . SER D 1 162 ? 84.723 -0.376 37.590 1.00 25.09 139 SER D CA 1
ATOM 9269 C C . SER D 1 162 ? 84.856 -1.519 36.584 1.00 27.14 139 SER D C 1
ATOM 9270 O O . SER D 1 162 ? 84.743 -1.301 35.370 1.00 30.62 139 SER D O 1
ATOM 9273 N N . TYR D 1 163 ? 85.121 -2.729 37.099 1.00 23.15 140 TYR D N 1
ATOM 9274 C CA . TYR D 1 163 ? 85.374 -3.920 36.285 1.00 24.96 140 TYR D CA 1
ATOM 9275 C C . TYR D 1 163 ? 84.310 -5.012 36.445 1.00 30.10 140 TYR D C 1
ATOM 9276 O O . TYR D 1 163 ? 83.498 -4.960 37.367 1.00 27.91 140 TYR D O 1
ATOM 9285 N N . GLY D 1 164 ? 84.333 -5.986 35.540 1.00 27.03 141 GLY D N 1
ATOM 9286 C CA . GLY D 1 164 ? 83.590 -7.225 35.706 1.00 26.22 141 GLY D CA 1
ATOM 9287 C C . GLY D 1 164 ? 84.400 -8.111 36.632 1.00 25.40 141 GLY D C 1
ATOM 9288 O O . GLY D 1 164 ? 85.253 -7.617 37.376 1.00 29.13 141 GLY D O 1
ATOM 9289 N N . VAL D 1 165 ? 84.145 -9.415 36.582 1.00 28.24 142 VAL D N 1
ATOM 9290 C CA . VAL D 1 165 ? 84.930 -10.359 37.365 1.00 28.12 142 VAL D CA 1
ATOM 9291 C C . VAL D 1 165 ? 86.411 -10.140 36.982 1.00 33.85 142 VAL D C 1
ATOM 9292 O O . VAL D 1 165 ? 86.735 -10.045 35.803 1.00 32.85 142 VAL D O 1
ATOM 9296 N N . LEU D 1 166 ? 87.286 -10.006 37.976 1.00 32.72 143 LEU D N 1
ATOM 9297 C CA . LEU D 1 166 ? 88.737 -9.850 37.741 1.00 32.34 143 LEU D CA 1
ATOM 9298 C C . LEU D 1 166 ? 89.494 -11.087 38.178 1.00 33.73 143 LEU D C 1
ATOM 9299 O O . LEU D 1 166 ? 89.048 -11.790 39.069 1.00 29.86 143 LEU D O 1
ATOM 9304 N N . ASP D 1 167 ? 90.658 -11.318 37.570 1.00 36.58 144 ASP D N 1
ATOM 9305 C CA . ASP D 1 167 ? 91.614 -12.338 38.001 1.00 34.39 144 ASP D CA 1
ATOM 9306 C C . ASP D 1 167 ? 92.934 -11.611 38.200 1.00 33.99 144 ASP D C 1
ATOM 9307 O O . ASP D 1 167 ? 93.404 -10.911 37.303 1.00 34.65 144 ASP D O 1
ATOM 9312 N N . ALA D 1 168 ? 93.512 -11.724 39.389 1.00 33.27 145 ALA D N 1
ATOM 9313 C CA . ALA D 1 168 ? 94.689 -10.936 39.721 1.00 37.94 145 ALA D CA 1
ATOM 9314 C C . ALA D 1 168 ? 95.871 -11.327 38.833 1.00 43.50 145 ALA D C 1
ATOM 9315 O O . ALA D 1 168 ? 96.761 -10.518 38.592 1.00 44.48 145 ALA D O 1
ATOM 9317 N N . ARG D 1 169 ? 95.871 -12.569 38.357 1.00 41.34 146 ARG D N 1
ATOM 9318 C CA . ARG D 1 169 ? 96.899 -13.011 37.416 1.00 44.26 146 ARG D CA 1
ATOM 9319 C C . ARG D 1 169 ? 96.646 -12.457 36.007 1.00 38.33 146 ARG D C 1
ATOM 9320 O O . ARG D 1 169 ? 97.430 -11.651 35.492 1.00 44.88 146 ARG D O 1
ATOM 9328 N N . ASP D 1 170 ? 95.553 -12.885 35.383 1.00 46.90 147 ASP D N 1
ATOM 9329 C CA . ASP D 1 170 ? 95.244 -12.492 33.995 1.00 48.17 147 ASP D CA 1
ATOM 9330 C C . ASP D 1 170 ? 95.089 -10.991 33.795 1.00 45.67 147 ASP D C 1
ATOM 9331 O O . ASP D 1 170 ? 95.410 -10.465 32.727 1.00 47.98 147 ASP D O 1
ATOM 9336 N N . ASP D 1 171 ? 94.583 -10.297 34.810 1.00 42.65 148 ASP D N 1
ATOM 9337 C CA . ASP D 1 171 ? 94.272 -8.871 34.674 1.00 40.36 148 ASP D CA 1
ATOM 9338 C C . ASP D 1 171 ? 95.316 -7.947 35.311 1.00 40.70 148 ASP D C 1
ATOM 9339 O O . ASP D 1 171 ? 95.094 -6.738 35.458 1.00 36.13 148 ASP D O 1
ATOM 9344 N N . GLU D 1 172 ? 96.467 -8.511 35.673 1.00 39.02 149 GLU D N 1
ATOM 9345 C CA . GLU D 1 172 ? 97.499 -7.738 36.359 1.00 40.88 149 GLU D CA 1
ATOM 9346 C C . GLU D 1 172 ? 97.913 -6.489 35.593 1.00 38.39 149 GLU D C 1
ATOM 9347 O O . GLU D 1 172 ? 98.032 -5.401 36.170 1.00 39.72 149 GLU D O 1
ATOM 9353 N N . ARG D 1 173 ? 98.145 -6.639 34.293 1.00 37.94 150 ARG D N 1
ATOM 9354 C CA . ARG D 1 173 ? 98.631 -5.517 33.507 1.00 44.01 150 ARG D CA 1
ATOM 9355 C C . ARG D 1 173 ? 97.599 -4.379 33.465 1.00 44.84 150 ARG D C 1
ATOM 9356 O O . ARG D 1 173 ? 97.934 -3.209 33.708 1.00 46.20 150 ARG D O 1
ATOM 9364 N N . THR D 1 174 ? 96.350 -4.732 33.167 1.00 41.35 151 THR D N 1
ATOM 9365 C CA . THR D 1 174 ? 95.237 -3.765 33.151 1.00 41.11 151 THR D CA 1
ATOM 9366 C C . THR D 1 174 ? 95.121 -3.005 34.461 1.00 34.00 151 THR D C 1
ATOM 9367 O O . THR D 1 174 ? 94.914 -1.794 34.472 1.00 35.74 151 THR D O 1
ATOM 9371 N N . LEU D 1 175 ? 95.240 -3.726 35.573 1.00 34.37 152 LEU D N 1
ATOM 9372 C CA . LEU D 1 175 ? 95.093 -3.112 36.897 1.00 33.61 152 LEU D CA 1
ATOM 9373 C C . LEU D 1 175 ? 96.298 -2.267 37.280 1.00 38.54 152 LEU D C 1
ATOM 9374 O O . LEU D 1 175 ? 96.161 -1.260 37.969 1.00 30.93 152 LEU D O 1
ATOM 9379 N N . ARG D 1 176 ? 97.494 -2.680 36.865 1.00 36.01 153 ARG D N 1
ATOM 9380 C CA . ARG D 1 176 ? 98.676 -1.859 37.120 1.00 38.14 153 ARG D CA 1
ATOM 9381 C C . ARG D 1 176 ? 98.616 -0.527 36.365 1.00 35.63 153 ARG D C 1
ATOM 9382 O O . ARG D 1 176 ? 98.958 0.514 36.914 1.00 38.26 153 ARG D O 1
ATOM 9390 N N . THR D 1 177 ? 98.179 -0.562 35.112 1.00 35.45 154 THR D N 1
ATOM 9391 C CA . THR D 1 177 ? 97.947 0.655 34.353 1.00 41.26 154 THR D CA 1
ATOM 9392 C C . THR D 1 177 ? 96.938 1.542 35.075 1.00 44.75 154 THR D C 1
ATOM 9393 O O . THR D 1 177 ? 97.161 2.743 35.255 1.00 45.52 154 THR D O 1
ATOM 9397 N N . ALA D 1 178 ? 95.827 0.944 35.504 1.00 39.77 155 ALA D N 1
ATOM 9398 C CA . ALA D 1 178 ? 94.799 1.710 36.203 1.00 35.70 155 ALA D CA 1
ATOM 9399 C C . ALA D 1 178 ? 95.369 2.454 37.396 1.00 36.18 155 ALA D C 1
ATOM 9400 O O . ALA D 1 178 ? 95.085 3.631 37.600 1.00 38.60 155 ALA D O 1
ATOM 9402 N N . CYS D 1 179 ? 96.169 1.773 38.205 1.00 36.04 156 CYS D N 1
ATOM 9403 C CA . CYS D 1 179 ? 96.633 2.376 39.450 1.00 35.72 156 CYS D CA 1
ATOM 9404 C C . CYS D 1 179 ? 97.865 3.281 39.273 1.00 44.62 156 CYS D C 1
ATOM 9405 O O . CYS D 1 179 ? 98.035 4.273 39.994 1.00 42.47 156 CYS D O 1
ATOM 9408 N N . ASP D 1 180 ? 98.718 2.917 38.323 1.00 44.62 157 ASP D N 1
ATOM 9409 C CA . ASP D 1 180 ? 99.985 3.622 38.103 1.00 47.45 157 ASP D CA 1
ATOM 9410 C C . ASP D 1 180 ? 99.844 4.769 37.095 1.00 47.43 157 ASP D C 1
ATOM 9411 O O . ASP D 1 180 ? 100.156 5.916 37.408 1.00 54.76 157 ASP D O 1
ATOM 9416 N N . GLU D 1 181 ? 99.363 4.458 35.894 1.00 43.27 158 GLU D N 1
ATOM 9417 C CA . GLU D 1 181 ? 99.156 5.464 34.859 1.00 44.56 158 GLU D CA 1
ATOM 9418 C C . GLU D 1 181 ? 97.989 6.421 35.141 1.00 51.81 158 GLU D C 1
ATOM 9419 O O . GLU D 1 181 ? 98.154 7.642 35.073 1.00 49.69 158 GLU D O 1
ATOM 9425 N N . HIS D 1 182 ? 96.811 5.879 35.454 1.00 45.03 159 HIS D N 1
ATOM 9426 C CA . HIS D 1 182 ? 95.627 6.728 35.603 1.00 42.63 159 HIS D CA 1
ATOM 9427 C C . HIS D 1 182 ? 95.408 7.214 37.034 1.00 38.63 159 HIS D C 1
ATOM 9428 O O . HIS D 1 182 ? 94.594 8.095 37.273 1.00 37.41 159 HIS D O 1
ATOM 9435 N N . GLY D 1 183 ? 96.138 6.628 37.974 1.00 34.14 160 GLY D N 1
ATOM 9436 C CA . GLY D 1 183 ? 96.149 7.099 39.350 1.00 32.57 160 GLY D CA 1
ATOM 9437 C C . GLY D 1 183 ? 94.927 6.684 40.165 1.00 24.99 160 GLY D C 1
ATOM 9438 O O . GLY D 1 183 ? 94.684 7.238 41.226 1.00 27.85 160 GLY D O 1
ATOM 9439 N N . PHE D 1 184 ? 94.163 5.718 39.671 1.00 29.41 161 PHE D N 1
ATOM 9440 C CA . PHE D 1 184 ? 93.060 5.184 40.504 1.00 31.38 161 PHE D CA 1
ATOM 9441 C C . PHE D 1 184 ? 93.537 4.664 41.847 1.00 30.97 161 PHE D C 1
ATOM 9442 O O . PHE D 1 184 ? 94.533 3.927 41.919 1.00 30.76 161 PHE D O 1
ATOM 9450 N N . ARG D 1 185 ? 92.819 5.031 42.907 1.00 28.83 162 ARG D N 1
ATOM 9451 C CA . ARG D 1 185 ? 93.094 4.531 44.254 1.00 24.16 162 ARG D CA 1
ATOM 9452 C C . ARG D 1 185 ? 91.962 3.602 44.767 1.00 21.62 162 ARG D C 1
ATOM 9453 O O . ARG D 1 185 ? 91.909 3.290 45.964 1.00 26.26 162 ARG D O 1
ATOM 9461 N N . ALA D 1 186 ? 91.101 3.170 43.848 1.00 24.12 163 ALA D N 1
ATOM 9462 C CA . ALA D 1 186 ? 89.914 2.375 44.192 1.00 23.51 163 ALA D CA 1
ATOM 9463 C C . ALA D 1 186 ? 89.522 1.578 42.974 1.00 19.84 163 ALA D C 1
ATOM 9464 O O . ALA D 1 186 ? 89.488 2.125 41.871 1.00 23.99 163 ALA D O 1
ATOM 9466 N N . ILE D 1 187 ? 89.177 0.304 43.172 1.00 20.26 164 ILE D N 1
ATOM 9467 C CA . ILE D 1 187 ? 88.839 -0.619 42.094 1.00 20.51 164 ILE D CA 1
ATOM 9468 C C . ILE D 1 187 ? 87.624 -1.420 42.518 1.00 22.42 164 ILE D C 1
ATOM 9469 O O . ILE D 1 187 ? 87.561 -1.866 43.661 1.00 22.81 164 ILE D O 1
ATOM 9474 N N . LYS D 1 188 ? 86.680 -1.618 41.609 1.00 21.77 165 LYS D N 1
ATOM 9475 C CA . LYS D 1 188 ? 85.530 -2.501 41.924 1.00 20.58 165 LYS D CA 1
ATOM 9476 C C . LYS D 1 188 ? 85.474 -3.712 41.011 1.00 23.53 165 LYS D C 1
ATOM 9477 O O . LYS D 1 188 ? 85.719 -3.602 39.810 1.00 24.24 165 LYS D O 1
ATOM 9483 N N . SER D 1 189 ? 85.120 -4.867 41.568 1.00 21.56 166 SER D N 1
ATOM 9484 C CA . SER D 1 189 ? 84.947 -6.060 40.784 1.00 22.24 166 SER D CA 1
ATOM 9485 C C . SER D 1 189 ? 83.619 -6.718 41.120 1.00 24.12 166 SER D C 1
ATOM 9486 O O . SER D 1 189 ? 82.891 -6.245 41.995 1.00 23.60 166 SER D O 1
ATOM 9489 N N . LYS D 1 190 ? 83.313 -7.799 40.421 1.00 27.30 167 LYS D N 1
ATOM 9490 C CA . LYS D 1 190 ? 82.014 -8.454 40.548 1.00 23.18 167 LYS D CA 1
ATOM 9491 C C . LYS D 1 190 ? 82.154 -9.813 41.209 1.00 28.92 167 LYS D C 1
ATOM 9492 O O . LYS D 1 190 ? 83.176 -10.502 41.067 1.00 28.09 167 LYS D O 1
ATOM 9498 N N . GLY D 1 191 ? 81.110 -10.218 41.914 1.00 24.70 168 GLY D N 1
ATOM 9499 C CA . GLY D 1 191 ? 81.094 -11.527 42.560 1.00 27.05 168 GLY D CA 1
ATOM 9500 C C . GLY D 1 191 ? 79.730 -12.164 42.399 1.00 25.44 168 GLY D C 1
ATOM 9501 O O . GLY D 1 191 ? 78.819 -11.575 41.814 1.00 25.06 168 GLY D O 1
ATOM 9502 N N . GLY D 1 192 ? 79.592 -13.377 42.891 1.00 25.40 169 GLY D N 1
ATOM 9503 C CA . GLY D 1 192 ? 78.292 -14.034 42.881 1.00 23.74 169 GLY D CA 1
ATOM 9504 C C . GLY D 1 192 ? 78.101 -14.906 41.654 1.00 28.10 169 GLY D C 1
ATOM 9505 O O . GLY D 1 192 ? 77.063 -15.529 41.491 1.00 30.30 169 GLY D O 1
ATOM 9506 N N . HIS D 1 193 ? 79.107 -14.941 40.785 1.00 32.29 170 HIS D N 1
ATOM 9507 C CA . HIS D 1 193 ? 79.039 -15.757 39.565 1.00 40.18 170 HIS D CA 1
ATOM 9508 C C . HIS D 1 193 ? 79.229 -17.257 39.849 1.00 44.57 170 HIS D C 1
ATOM 9509 O O . HIS D 1 193 ? 78.839 -18.097 39.039 1.00 47.18 170 HIS D O 1
ATOM 9516 N N . GLY D 1 194 ? 79.832 -17.586 40.992 1.00 32.44 171 GLY D N 1
ATOM 9517 C CA . GLY D 1 194 ? 79.989 -18.975 41.406 1.00 37.09 171 GLY D CA 1
ATOM 9518 C C . GLY D 1 194 ? 79.758 -19.104 42.899 1.00 39.32 171 GLY D C 1
ATOM 9519 O O . GLY D 1 194 ? 78.895 -18.435 43.459 1.00 37.28 171 GLY D O 1
ATOM 9520 N N . ASP D 1 195 ? 80.544 -19.938 43.567 1.00 31.39 172 ASP D N 1
ATOM 9521 C CA . ASP D 1 195 ? 80.355 -20.123 45.002 1.00 30.77 172 ASP D CA 1
ATOM 9522 C C . ASP D 1 195 ? 81.179 -19.145 45.816 1.00 26.11 172 ASP D C 1
ATOM 9523 O O . ASP D 1 195 ? 81.908 -18.309 45.264 1.00 27.36 172 ASP D O 1
ATOM 9528 N N . LEU D 1 196 ? 81.070 -19.242 47.138 1.00 23.42 173 LEU D N 1
ATOM 9529 C CA . LEU D 1 196 ? 81.808 -18.326 48.003 1.00 21.86 173 LEU D CA 1
ATOM 9530 C C . LEU D 1 196 ? 83.332 -18.490 47.816 1.00 27.30 173 LEU D C 1
ATOM 9531 O O . LEU D 1 196 ? 84.067 -17.509 47.755 1.00 24.54 173 LEU D O 1
ATOM 9536 N N . ALA D 1 197 ? 83.819 -19.726 47.717 1.00 28.02 174 ALA D N 1
ATOM 9537 C CA . ALA D 1 197 ? 85.282 -19.913 47.533 1.00 28.26 174 ALA D CA 1
ATOM 9538 C C . ALA D 1 197 ? 85.817 -19.115 46.346 1.00 25.65 174 ALA D C 1
ATOM 9539 O O . ALA D 1 197 ? 86.908 -18.540 46.405 1.00 28.25 174 ALA D O 1
ATOM 9541 N N . THR D 1 198 ? 85.055 -19.079 45.265 1.00 24.92 175 THR D N 1
ATOM 9542 C CA . THR D 1 198 ? 85.441 -18.293 44.088 1.00 26.19 175 THR D CA 1
ATOM 9543 C C . THR D 1 198 ? 85.533 -16.801 44.391 1.00 30.91 175 THR D C 1
ATOM 9544 O O . THR D 1 198 ? 86.521 -16.152 44.042 1.00 24.76 175 THR D O 1
ATOM 9548 N N . ASP D 1 199 ? 84.521 -16.240 45.052 1.00 29.87 176 ASP D N 1
ATOM 9549 C CA . ASP D 1 199 ? 84.586 -14.819 45.407 1.00 25.42 176 ASP D CA 1
ATOM 9550 C C . ASP D 1 199 ? 85.780 -14.561 46.310 1.00 23.40 176 ASP D C 1
ATOM 9551 O O . ASP D 1 199 ? 86.485 -13.560 46.165 1.00 28.94 176 ASP D O 1
ATOM 9556 N N . GLU D 1 200 ? 85.980 -15.430 47.294 1.00 22.19 177 GLU D N 1
ATOM 9557 C CA . GLU D 1 200 ? 87.042 -15.202 48.246 1.00 23.51 177 GLU D CA 1
ATOM 9558 C C . GLU D 1 200 ? 88.420 -15.278 47.573 1.00 27.07 177 GLU D C 1
ATOM 9559 O O . GLU D 1 200 ? 89.305 -14.441 47.826 1.00 26.27 177 GLU D O 1
ATOM 9565 N N . ALA D 1 201 ? 88.589 -16.261 46.705 1.00 25.94 178 ALA D N 1
ATOM 9566 C CA . ALA D 1 201 ? 89.884 -16.433 46.029 1.00 26.26 178 ALA D CA 1
ATOM 9567 C C . ALA D 1 201 ? 90.170 -15.217 45.183 1.00 31.33 178 ALA D C 1
ATOM 9568 O O . ALA D 1 201 ? 91.303 -14.712 45.134 1.00 26.41 178 ALA D O 1
ATOM 9570 N N . MET D 1 202 ? 89.135 -14.730 44.509 1.00 28.88 179 MET D N 1
ATOM 9571 C CA . MET D 1 202 ? 89.296 -13.537 43.688 1.00 27.32 179 MET D CA 1
ATOM 9572 C C . MET D 1 202 ? 89.689 -12.325 44.521 1.00 29.13 179 MET D C 1
ATOM 9573 O O . MET D 1 202 ? 90.633 -11.613 44.183 1.00 27.62 179 MET D O 1
ATOM 9578 N N . ILE D 1 203 ? 88.948 -12.053 45.590 1.00 23.40 180 ILE D N 1
ATOM 9579 C CA . ILE D 1 203 ? 89.254 -10.901 46.435 1.00 24.38 180 ILE D CA 1
ATOM 9580 C C . ILE D 1 203 ? 90.637 -11.012 47.077 1.00 24.74 180 ILE D C 1
ATOM 9581 O O . ILE D 1 203 ? 91.399 -10.036 47.143 1.00 25.41 180 ILE D O 1
ATOM 9586 N N . LYS D 1 204 ? 90.958 -12.210 47.546 1.00 25.13 181 LYS D N 1
ATOM 9587 C CA . LYS D 1 204 ? 92.253 -12.450 48.179 1.00 25.25 181 LYS D CA 1
ATOM 9588 C C . LYS D 1 204 ? 93.389 -12.103 47.220 1.00 26.96 181 LYS D C 1
ATOM 9589 O O . LYS D 1 204 ? 94.357 -11.425 47.597 1.00 30.60 181 LYS D O 1
ATOM 9595 N N . GLY D 1 205 ? 93.260 -12.575 45.990 1.00 26.24 182 GLY D N 1
ATOM 9596 C CA . GLY D 1 205 ? 94.249 -12.329 44.940 1.00 28.94 182 GLY D CA 1
ATOM 9597 C C . GLY D 1 205 ? 94.382 -10.850 44.624 1.00 29.51 182 GLY D C 1
ATOM 9598 O O . GLY D 1 205 ? 95.493 -10.335 44.421 1.00 25.96 182 GLY D O 1
ATOM 9599 N N . LEU D 1 206 ? 93.247 -10.150 44.585 1.00 27.20 183 LEU D N 1
ATOM 9600 C CA . LEU D 1 206 ? 93.256 -8.729 44.253 1.00 26.11 183 LEU D CA 1
ATOM 9601 C C . LEU D 1 206 ? 93.901 -7.932 45.351 1.00 26.15 183 LEU D C 1
ATOM 9602 O O . LEU D 1 206 ? 94.678 -7.009 45.093 1.00 29.42 183 LEU D O 1
ATOM 9607 N N . ARG D 1 207 ? 93.572 -8.277 46.589 1.00 23.17 184 ARG D N 1
ATOM 9608 C CA . ARG D 1 207 ? 94.125 -7.585 47.723 1.00 26.01 184 ARG D CA 1
ATOM 9609 C C . ARG D 1 207 ? 95.646 -7.804 47.771 1.00 32.63 184 ARG D C 1
ATOM 9610 O O . ARG D 1 207 ? 96.409 -6.895 48.112 1.00 34.59 184 ARG D O 1
ATOM 9618 N N . ALA D 1 208 ? 96.088 -9.005 47.415 1.00 30.50 185 ALA D N 1
ATOM 9619 C CA . ALA D 1 208 ? 97.529 -9.309 47.427 1.00 32.71 185 ALA D CA 1
ATOM 9620 C C . ALA D 1 208 ? 98.259 -8.543 46.334 1.00 33.82 185 ALA D C 1
ATOM 9621 O O . ALA D 1 208 ? 99.359 -8.052 46.549 1.00 38.36 185 ALA D O 1
ATOM 9623 N N . LEU D 1 209 ? 97.648 -8.435 45.161 1.00 30.83 186 LEU D N 1
ATOM 9624 C CA . LEU D 1 209 ? 98.248 -7.707 44.052 1.00 31.04 186 LEU D CA 1
ATOM 9625 C C . LEU D 1 209 ? 98.288 -6.202 44.285 1.00 34.95 186 LEU D C 1
ATOM 9626 O O . LEU D 1 209 ? 99.301 -5.552 44.048 1.00 36.79 186 LEU D O 1
ATOM 9631 N N . LEU D 1 210 ? 97.175 -5.652 44.747 1.00 29.19 187 LEU D N 1
ATOM 9632 C CA . LEU D 1 210 ? 97.022 -4.205 44.858 1.00 33.17 187 LEU D CA 1
ATOM 9633 C C . LEU D 1 210 ? 97.596 -3.623 46.139 1.00 28.26 187 LEU D C 1
ATOM 9634 O O . LEU D 1 210 ? 97.846 -2.423 46.232 1.00 31.82 187 LEU D O 1
ATOM 9639 N N . GLY D 1 211 ? 97.794 -4.464 47.141 1.00 25.48 188 GLY D N 1
ATOM 9640 C CA . GLY D 1 211 ? 98.282 -3.998 48.425 1.00 24.74 188 GLY D CA 1
ATOM 9641 C C . GLY D 1 211 ? 97.205 -3.313 49.236 1.00 32.90 188 GLY D C 1
ATOM 9642 O O . GLY D 1 211 ? 96.056 -3.198 48.792 1.00 32.03 188 GLY D O 1
ATOM 9643 N N . PRO D 1 212 ? 97.572 -2.842 50.431 1.00 34.08 189 PRO D N 1
ATOM 9644 C CA . PRO D 1 212 ? 96.625 -2.313 51.430 1.00 34.66 189 PRO D CA 1
ATOM 9645 C C . PRO D 1 212 ? 96.041 -0.932 51.120 1.00 35.16 189 PRO D C 1
ATOM 9646 O O . PRO D 1 212 ? 95.049 -0.549 51.720 1.00 37.38 189 PRO D O 1
ATOM 9650 N N . ASP D 1 213 ? 96.661 -0.184 50.224 1.00 32.32 190 ASP D N 1
ATOM 9651 C CA . ASP D 1 213 ? 96.315 1.226 50.079 1.00 35.98 190 ASP D CA 1
ATOM 9652 C C . ASP D 1 213 ? 95.489 1.496 48.832 1.00 33.37 190 ASP D C 1
ATOM 9653 O O . ASP D 1 213 ? 95.365 2.645 48.403 1.00 35.62 190 ASP D O 1
ATOM 9658 N N . ILE D 1 214 ? 94.939 0.447 48.234 1.00 26.57 191 ILE D N 1
ATOM 9659 C CA . ILE D 1 214 ? 93.991 0.631 47.147 1.00 23.91 191 ILE D CA 1
ATOM 9660 C C . ILE D 1 214 ? 92.646 0.153 47.686 1.00 29.45 191 ILE D C 1
ATOM 9661 O O . ILE D 1 214 ? 92.548 -0.951 48.231 1.00 29.66 191 ILE D O 1
ATOM 9666 N N . ALA D 1 215 ? 91.613 0.988 47.562 1.00 25.13 192 ALA D N 1
ATOM 9667 C CA . ALA D 1 215 ? 90.267 0.562 47.978 1.00 25.21 192 ALA D CA 1
ATOM 9668 C C . ALA D 1 215 ? 89.732 -0.522 47.053 1.00 21.26 192 ALA D C 1
ATOM 9669 O O . ALA D 1 215 ? 89.934 -0.505 45.824 1.00 22.28 192 ALA D O 1
ATOM 9671 N N . LEU D 1 216 ? 88.969 -1.457 47.622 1.00 19.71 193 LEU D N 1
ATOM 9672 C CA A LEU D 1 216 ? 88.392 -2.521 46.839 0.50 20.53 193 LEU D CA 1
ATOM 9673 C CA B LEU D 1 216 ? 88.392 -2.513 46.834 0.50 20.80 193 LEU D CA 1
ATOM 9674 C C . LEU D 1 216 ? 86.903 -2.606 47.154 1.00 24.27 193 LEU D C 1
ATOM 9675 O O . LEU D 1 216 ? 86.515 -2.640 48.322 1.00 23.64 193 LEU D O 1
ATOM 9684 N N . MET D 1 217 ? 86.088 -2.629 46.110 1.00 23.61 194 MET D N 1
ATOM 9685 C CA A MET D 1 217 ? 84.645 -2.810 46.251 0.50 21.49 194 MET D CA 1
ATOM 9686 C CA B MET D 1 217 ? 84.655 -2.837 46.299 0.50 24.63 194 MET D CA 1
ATOM 9687 C C . MET D 1 217 ? 84.195 -4.063 45.520 1.00 23.57 194 MET D C 1
ATOM 9688 O O . MET D 1 217 ? 84.798 -4.450 44.509 1.00 21.57 194 MET D O 1
ATOM 9697 N N . LEU D 1 218 ? 83.148 -4.721 46.029 1.00 21.17 195 LEU D N 1
ATOM 9698 C CA . LEU D 1 218 ? 82.655 -5.955 45.424 1.00 17.89 195 LEU D CA 1
ATOM 9699 C C . LEU D 1 218 ? 81.155 -5.823 45.135 1.00 21.57 195 LEU D C 1
ATOM 9700 O O . LEU D 1 218 ? 80.394 -5.460 46.019 1.00 22.33 195 LEU D O 1
ATOM 9705 N N . ASP D 1 219 ? 80.781 -6.097 43.894 1.00 21.88 196 ASP D N 1
ATOM 9706 C CA . ASP D 1 219 ? 79.413 -5.936 43.398 1.00 23.94 196 ASP D CA 1
ATOM 9707 C C . ASP D 1 219 ? 78.833 -7.306 43.100 1.00 18.82 196 ASP D C 1
ATOM 9708 O O . ASP D 1 219 ? 79.288 -8.018 42.190 1.00 20.59 196 ASP D O 1
ATOM 9713 N N . PHE D 1 220 ? 77.834 -7.716 43.894 1.00 18.24 197 PHE D N 1
ATOM 9714 C CA . PHE D 1 220 ? 77.137 -8.987 43.661 1.00 18.33 197 PHE D CA 1
ATOM 9715 C C . PHE D 1 220 ? 76.021 -8.933 42.606 1.00 19.51 197 PHE D C 1
ATOM 9716 O O . PHE D 1 220 ? 75.464 -9.972 42.246 1.00 23.41 197 PHE D O 1
ATOM 9724 N N . ASN D 1 221 ? 75.694 -7.740 42.114 1.00 19.54 198 ASN D N 1
ATOM 9725 C CA . ASN D 1 221 ? 74.659 -7.618 41.084 1.00 20.79 198 ASN D CA 1
ATOM 9726 C C . ASN D 1 221 ? 73.398 -8.424 41.421 1.00 22.15 198 ASN D C 1
ATOM 9727 O O . ASN D 1 221 ? 72.842 -9.109 40.573 1.00 21.57 198 ASN D O 1
ATOM 9732 N N . GLN D 1 222 ? 72.952 -8.312 42.671 1.00 19.56 199 GLN D N 1
ATOM 9733 C CA . GLN D 1 222 ? 71.633 -8.816 43.084 1.00 23.01 199 GLN D CA 1
ATOM 9734 C C . GLN D 1 222 ? 71.546 -10.330 43.102 1.00 24.74 199 GLN D C 1
ATOM 9735 O O . GLN D 1 222 ? 70.444 -10.876 43.147 1.00 21.89 199 GLN D O 1
ATOM 9741 N N . SER D 1 223 ? 72.695 -11.015 43.070 1.00 22.07 200 SER D N 1
ATOM 9742 C CA . SER D 1 223 ? 72.682 -12.433 42.772 1.00 22.09 200 SER D CA 1
ATOM 9743 C C . SER D 1 223 ? 72.447 -13.347 43.993 1.00 22.04 200 SER D C 1
ATOM 9744 O O . SER D 1 223 ? 72.306 -14.558 43.822 1.00 23.94 200 SER D O 1
ATOM 9747 N N . LEU D 1 224 ? 72.430 -12.800 45.204 1.00 20.77 201 LEU D N 1
ATOM 9748 C CA . LEU D 1 224 ? 72.308 -13.638 46.418 1.00 20.67 201 LEU D CA 1
ATOM 9749 C C . LEU D 1 224 ? 70.940 -13.416 47.067 1.00 24.98 201 LEU D C 1
ATOM 9750 O O . LEU D 1 224 ? 70.250 -12.448 46.744 1.00 21.46 201 LEU D O 1
ATOM 9755 N N . ASP D 1 225 ? 70.532 -14.319 47.953 1.00 22.60 202 ASP D N 1
ATOM 9756 C CA . ASP D 1 225 ? 69.412 -13.991 48.858 1.00 22.96 202 ASP D CA 1
ATOM 9757 C C . ASP D 1 225 ? 70.011 -13.476 50.163 1.00 23.64 202 ASP D C 1
ATOM 9758 O O . ASP D 1 225 ? 71.231 -13.567 50.345 1.00 22.48 202 ASP D O 1
ATOM 9763 N N . PRO D 1 226 ? 69.177 -12.916 51.067 1.00 21.52 203 PRO D N 1
ATOM 9764 C CA . PRO D 1 226 ? 69.748 -12.280 52.245 1.00 20.31 203 PRO D CA 1
ATOM 9765 C C . PRO D 1 226 ? 70.565 -13.209 53.122 1.00 22.67 203 PRO D C 1
ATOM 9766 O O . PRO D 1 226 ? 71.590 -12.804 53.604 1.00 18.56 203 PRO D O 1
ATOM 9770 N N . ALA D 1 227 ? 70.109 -14.433 53.375 1.00 19.12 204 ALA D N 1
ATOM 9771 C CA . ALA D 1 227 ? 70.916 -15.311 54.227 1.00 20.09 204 ALA D CA 1
ATOM 9772 C C . ALA D 1 227 ? 72.281 -15.596 53.601 1.00 18.42 204 ALA D C 1
ATOM 9773 O O . ALA D 1 227 ? 73.309 -15.648 54.313 1.00 20.82 204 ALA D O 1
ATOM 9775 N N . GLU D 1 228 ? 72.288 -15.836 52.302 1.00 20.31 205 GLU D N 1
ATOM 9776 C CA . GLU D 1 228 ? 73.551 -16.184 51.628 1.00 22.07 205 GLU D CA 1
ATOM 9777 C C . GLU D 1 228 ? 74.460 -14.955 51.571 1.00 25.60 205 GLU D C 1
ATOM 9778 O O . GLU D 1 228 ? 75.680 -15.070 51.734 1.00 20.46 205 GLU D O 1
ATOM 9784 N N . ALA D 1 229 ? 73.873 -13.775 51.364 1.00 21.48 206 ALA D N 1
ATOM 9785 C CA . ALA D 1 229 ? 74.667 -12.543 51.415 1.00 22.40 206 ALA D CA 1
ATOM 9786 C C . ALA D 1 229 ? 75.336 -12.398 52.761 1.00 22.92 206 ALA D C 1
ATOM 9787 O O . ALA D 1 229 ? 76.531 -12.113 52.856 1.00 22.97 206 ALA D O 1
ATOM 9789 N N . THR D 1 230 ? 74.558 -12.561 53.825 1.00 19.14 207 THR D N 1
ATOM 9790 C CA . THR D 1 230 ? 75.098 -12.427 55.173 1.00 21.63 207 THR D CA 1
ATOM 9791 C C . THR D 1 230 ? 76.245 -13.422 55.376 1.00 21.46 207 THR D C 1
ATOM 9792 O O . THR D 1 230 ? 77.296 -13.071 55.912 1.00 22.24 207 THR D O 1
ATOM 9796 N N . ARG D 1 231 ? 76.060 -14.641 54.905 1.00 18.99 208 ARG D N 1
ATOM 9797 C CA . ARG D 1 231 ? 77.113 -15.671 55.086 1.00 20.85 208 ARG D CA 1
ATOM 9798 C C . ARG D 1 231 ? 78.408 -15.307 54.324 1.00 23.11 208 ARG D C 1
ATOM 9799 O O . ARG D 1 231 ? 79.531 -15.371 54.883 1.00 22.29 208 ARG D O 1
ATOM 9807 N N . ARG D 1 232 ? 78.251 -14.888 53.074 1.00 22.02 209 ARG D N 1
ATOM 9808 C CA . ARG D 1 232 ? 79.441 -14.539 52.253 1.00 25.93 209 ARG D CA 1
ATOM 9809 C C . ARG D 1 232 ? 80.139 -13.291 52.765 1.00 26.26 209 ARG D C 1
ATOM 9810 O O . ARG D 1 232 ? 81.368 -13.251 52.815 1.00 25.77 209 ARG D O 1
ATOM 9818 N N . ILE D 1 233 ? 79.371 -12.259 53.134 1.00 20.69 210 ILE D N 1
ATOM 9819 C CA . ILE D 1 233 ? 79.976 -11.012 53.569 1.00 20.73 210 ILE D CA 1
ATOM 9820 C C . ILE D 1 233 ? 80.836 -11.244 54.812 1.00 24.18 210 ILE D C 1
ATOM 9821 O O . ILE D 1 233 ? 81.920 -10.669 54.955 1.00 20.97 210 ILE D O 1
ATOM 9826 N N . ALA D 1 234 ? 80.359 -12.094 55.713 1.00 23.69 211 ALA D N 1
ATOM 9827 C CA . ALA D 1 234 ? 81.109 -12.340 56.949 1.00 25.46 211 ALA D CA 1
ATOM 9828 C C . ALA D 1 234 ? 82.448 -12.997 56.645 1.00 25.82 211 ALA D C 1
ATOM 9829 O O . ALA D 1 234 ? 83.452 -12.790 57.352 1.00 25.62 211 ALA D O 1
ATOM 9831 N N . ARG D 1 235 ? 82.471 -13.779 55.590 1.00 24.88 212 ARG D N 1
ATOM 9832 C CA . ARG D 1 235 ? 83.704 -14.461 55.200 1.00 29.46 212 ARG D CA 1
ATOM 9833 C C . ARG D 1 235 ? 84.677 -13.556 54.454 1.00 34.41 212 ARG D C 1
ATOM 9834 O O . ARG D 1 235 ? 85.831 -13.916 54.256 1.00 33.26 212 ARG D O 1
ATOM 9842 N N . LEU D 1 236 ? 84.209 -12.388 54.033 1.00 24.76 213 LEU D N 1
ATOM 9843 C CA . LEU D 1 236 ? 85.044 -11.481 53.253 1.00 25.58 213 LEU D CA 1
ATOM 9844 C C . LEU D 1 236 ? 85.516 -10.311 54.106 1.00 28.67 213 LEU D C 1
ATOM 9845 O O . LEU D 1 236 ? 86.220 -9.412 53.640 1.00 28.79 213 LEU D O 1
ATOM 9850 N N . ALA D 1 237 ? 85.146 -10.357 55.372 1.00 31.50 214 ALA D N 1
ATOM 9851 C CA . ALA D 1 237 ? 85.467 -9.312 56.337 1.00 38.93 214 ALA D CA 1
ATOM 9852 C C . ALA D 1 237 ? 86.955 -8.964 56.444 1.00 35.76 214 ALA D C 1
ATOM 9853 O O . ALA D 1 237 ? 87.298 -7.830 56.717 1.00 42.06 214 ALA D O 1
ATOM 9855 N N . ASP D 1 238 ? 87.841 -9.926 56.226 1.00 34.00 215 ASP D N 1
ATOM 9856 C CA . ASP D 1 238 ? 89.252 -9.702 56.511 1.00 38.46 215 ASP D CA 1
ATOM 9857 C C . ASP D 1 238 ? 90.019 -9.032 55.382 1.00 35.50 215 ASP D C 1
ATOM 9858 O O . ASP D 1 238 ? 91.208 -8.757 55.523 1.00 36.40 215 ASP D O 1
ATOM 9863 N N . TYR D 1 239 ? 89.342 -8.768 54.267 1.00 25.94 216 TYR D N 1
ATOM 9864 C CA . TYR D 1 239 ? 89.985 -8.191 53.091 1.00 24.53 216 TYR D CA 1
ATOM 9865 C C . TYR D 1 239 ? 89.834 -6.656 52.992 1.00 25.04 216 TYR D C 1
ATOM 9866 O O . TYR D 1 239 ? 90.220 -6.065 51.997 1.00 25.84 216 TYR D O 1
ATOM 9875 N N . ASP D 1 240 ? 89.286 -6.026 54.032 1.00 24.81 217 ASP D N 1
ATOM 9876 C CA . ASP D 1 240 ? 89.200 -4.550 54.100 1.00 29.47 217 ASP D CA 1
ATOM 9877 C C . ASP D 1 240 ? 88.469 -3.956 52.886 1.00 24.97 217 ASP D C 1
ATOM 9878 O O . ASP D 1 240 ? 88.954 -3.025 52.251 1.00 26.79 217 ASP D O 1
ATOM 9883 N N . LEU D 1 241 ? 87.293 -4.493 52.574 1.00 22.25 218 LEU D N 1
ATOM 9884 C CA . LEU D 1 241 ? 86.501 -3.984 51.453 1.00 21.31 218 LEU D CA 1
ATOM 9885 C C . LEU D 1 241 ? 85.816 -2.689 51.822 1.00 23.22 218 LEU D C 1
ATOM 9886 O O . LEU D 1 241 ? 85.403 -2.490 52.962 1.00 21.75 218 LEU D O 1
ATOM 9891 N N . THR D 1 242 ? 85.667 -1.804 50.838 1.00 18.59 219 THR D N 1
ATOM 9892 C CA . THR D 1 242 ? 85.028 -0.515 51.093 1.00 17.30 219 THR D CA 1
ATOM 9893 C C . THR D 1 242 ? 83.504 -0.678 51.139 1.00 18.53 219 THR D C 1
ATOM 9894 O O . THR D 1 242 ? 82.827 -0.034 51.957 1.00 20.30 219 THR D O 1
ATOM 9898 N N . TRP D 1 243 ? 82.978 -1.514 50.260 1.00 18.52 220 TRP D N 1
ATOM 9899 C CA . TRP D 1 243 ? 81.516 -1.780 50.273 1.00 16.24 220 TRP D CA 1
ATOM 9900 C C . TRP D 1 243 ? 81.172 -3.062 49.557 1.00 21.34 220 TRP D C 1
ATOM 9901 O O . TRP D 1 243 ? 81.963 -3.581 48.755 1.00 19.15 220 TRP D O 1
ATOM 9912 N N . ILE D 1 244 ? 79.992 -3.580 49.897 1.00 19.33 221 ILE D N 1
ATOM 9913 C CA . ILE D 1 244 ? 79.362 -4.691 49.212 1.00 18.53 221 ILE D CA 1
ATOM 9914 C C . ILE D 1 244 ? 78.148 -4.112 48.484 1.00 20.00 221 ILE D C 1
ATOM 9915 O O . ILE D 1 244 ? 77.251 -3.536 49.115 1.00 19.93 221 ILE D O 1
ATOM 9920 N N . GLU D 1 245 ? 78.128 -4.265 47.163 1.00 18.81 222 GLU D N 1
ATOM 9921 C CA . GLU D 1 245 ? 77.107 -3.614 46.342 1.00 19.18 222 GLU D CA 1
ATOM 9922 C C . GLU D 1 245 ? 75.994 -4.589 45.882 1.00 19.80 222 GLU D C 1
ATOM 9923 O O . GLU D 1 245 ? 76.270 -5.685 45.404 1.00 20.85 222 GLU D O 1
ATOM 9929 N N . GLU D 1 246 ? 74.734 -4.146 46.019 1.00 15.77 223 GLU D N 1
ATOM 9930 C CA . GLU D 1 246 ? 73.538 -4.935 45.654 1.00 20.11 223 GLU D CA 1
ATOM 9931 C C . GLU D 1 246 ? 73.678 -6.419 45.958 1.00 21.67 223 GLU D C 1
ATOM 9932 O O . GLU D 1 246 ? 73.698 -7.264 45.064 1.00 21.24 223 GLU D O 1
ATOM 9938 N N . PRO D 1 247 ? 73.773 -6.744 47.237 1.00 19.31 224 PRO D N 1
ATOM 9939 C CA . PRO D 1 247 ? 73.911 -8.151 47.608 1.00 20.11 224 PRO D CA 1
ATOM 9940 C C . PRO D 1 247 ? 72.705 -9.005 47.170 1.00 21.40 224 PRO D C 1
ATOM 9941 O O . PRO D 1 247 ? 72.865 -10.183 46.830 1.00 21.74 224 PRO D O 1
ATOM 9945 N N . VAL D 1 248 ? 71.511 -8.400 47.159 1.00 20.47 225 VAL D N 1
ATOM 9946 C CA . VAL D 1 248 ? 70.257 -9.103 46.840 1.00 18.10 225 VAL D CA 1
ATOM 9947 C C . VAL D 1 248 ? 69.442 -8.310 45.802 1.00 19.87 225 VAL D C 1
ATOM 9948 O O . VAL D 1 248 ? 69.837 -7.219 45.402 1.00 18.94 225 VAL D O 1
ATOM 9952 N N . PRO D 1 249 ? 68.312 -8.858 45.340 1.00 18.23 226 PRO D N 1
ATOM 9953 C CA . PRO D 1 249 ? 67.570 -8.085 44.343 1.00 18.88 226 PRO D CA 1
ATOM 9954 C C . PRO D 1 249 ? 67.229 -6.669 44.795 1.00 21.23 226 PRO D C 1
ATOM 9955 O O . PRO D 1 249 ? 66.874 -6.426 45.971 1.00 19.30 226 PRO D O 1
ATOM 9959 N N . GLN D 1 250 ? 67.318 -5.736 43.844 1.00 18.58 227 GLN D N 1
ATOM 9960 C CA . GLN D 1 250 ? 67.151 -4.319 44.113 1.00 20.03 227 GLN D CA 1
ATOM 9961 C C . GLN D 1 250 ? 65.770 -3.992 44.681 1.00 21.73 227 GLN D C 1
ATOM 9962 O O . GLN D 1 250 ? 65.656 -3.103 45.505 1.00 19.22 227 GLN D O 1
ATOM 9968 N N . GLU D 1 251 ? 64.732 -4.720 44.269 1.00 17.31 228 GLU D N 1
ATOM 9969 C CA . GLU D 1 251 ? 63.375 -4.457 44.781 1.00 17.25 228 GLU D CA 1
ATOM 9970 C C . GLU D 1 251 ? 63.192 -4.933 46.224 1.00 16.41 228 GLU D C 1
ATOM 9971 O O . GLU D 1 251 ? 62.220 -4.555 46.907 1.00 17.45 228 GLU D O 1
ATOM 9977 N N . ASN D 1 252 ? 64.122 -5.764 46.685 1.00 15.88 229 ASN D N 1
ATOM 9978 C CA . ASN D 1 252 ? 63.997 -6.365 48.006 1.00 17.27 229 ASN D CA 1
ATOM 9979 C C . ASN D 1 252 ? 64.631 -5.435 49.020 1.00 19.27 229 ASN D C 1
ATOM 9980 O O . ASN D 1 252 ? 65.759 -5.684 49.493 1.00 19.18 229 ASN D O 1
ATOM 9985 N N . LEU D 1 253 ? 63.913 -4.361 49.381 1.00 17.61 230 LEU D N 1
ATOM 9986 C CA . LEU D 1 253 ? 64.433 -3.372 50.325 1.00 17.81 230 LEU D CA 1
ATOM 9987 C C . LEU D 1 253 ? 64.542 -3.988 51.735 1.00 18.93 230 LEU D C 1
ATOM 9988 O O . LEU D 1 253 ? 65.489 -3.726 52.474 1.00 17.16 230 LEU D O 1
ATOM 9993 N N . SER D 1 254 ? 63.534 -4.771 52.121 1.00 18.10 231 SER D N 1
ATOM 9994 C CA . SER D 1 254 ? 63.555 -5.419 53.409 1.00 18.01 231 SER D CA 1
ATOM 9995 C C . SER D 1 254 ? 64.707 -6.388 53.552 1.00 18.76 231 SER D C 1
ATOM 9996 O O . SER D 1 254 ? 65.342 -6.482 54.646 1.00 18.69 231 SER D O 1
ATOM 9999 N N . GLY D 1 255 ? 64.977 -7.106 52.472 1.00 17.02 232 GLY D N 1
ATOM 10000 C CA . GLY D 1 255 ? 66.113 -8.044 52.442 1.00 17.38 232 GLY D CA 1
ATOM 10001 C C . GLY D 1 255 ? 67.460 -7.307 52.506 1.00 17.19 232 GLY D C 1
ATOM 10002 O O . GLY D 1 255 ? 68.361 -7.718 53.253 1.00 18.31 232 GLY D O 1
ATOM 10003 N N . HIS D 1 256 ? 67.596 -6.220 51.752 1.00 16.20 233 HIS D N 1
ATOM 10004 C CA . HIS D 1 256 ? 68.784 -5.376 51.918 1.00 17.47 233 HIS D CA 1
ATOM 10005 C C . HIS D 1 256 ? 68.964 -4.911 53.357 1.00 18.81 233 HIS D C 1
ATOM 10006 O O . HIS D 1 256 ? 70.086 -4.951 53.912 1.00 19.66 233 HIS D O 1
ATOM 10013 N N . ALA D 1 257 ? 67.882 -4.431 53.985 1.00 18.33 234 ALA D N 1
ATOM 10014 C CA . ALA D 1 257 ? 67.980 -3.938 55.371 1.00 18.10 234 ALA D CA 1
ATOM 10015 C C . ALA D 1 257 ? 68.445 -5.063 56.314 1.00 18.63 234 ALA D C 1
ATOM 10016 O O . ALA D 1 257 ? 69.247 -4.844 57.236 1.00 19.96 234 ALA D O 1
ATOM 10018 N N . ALA D 1 258 ? 67.944 -6.270 56.096 1.00 18.44 235 ALA D N 1
ATOM 10019 C CA . ALA D 1 258 ? 68.325 -7.379 56.956 1.00 16.96 235 ALA D CA 1
ATOM 10020 C C . ALA D 1 258 ? 69.832 -7.694 56.806 1.00 22.42 235 ALA D C 1
ATOM 10021 O O . ALA D 1 258 ? 70.530 -7.965 57.818 1.00 21.59 235 ALA D O 1
ATOM 10023 N N . VAL D 1 259 ? 70.332 -7.631 55.570 1.00 18.30 236 VAL D N 1
ATOM 10024 C CA . VAL D 1 259 ? 71.768 -7.848 55.315 1.00 19.33 236 VAL D CA 1
ATOM 10025 C C . VAL D 1 259 ? 72.576 -6.744 55.965 1.00 19.74 236 VAL D C 1
ATOM 10026 O O . VAL D 1 259 ? 73.557 -6.995 56.642 1.00 20.18 236 VAL D O 1
ATOM 10030 N N . ARG D 1 260 ? 72.147 -5.507 55.745 1.00 17.80 237 ARG D N 1
ATOM 10031 C CA . ARG D 1 260 ? 72.775 -4.366 56.360 1.00 18.90 237 ARG D CA 1
ATOM 10032 C C . ARG D 1 260 ? 72.915 -4.477 57.870 1.00 20.69 237 ARG D C 1
ATOM 10033 O O . ARG D 1 260 ? 73.961 -4.167 58.424 1.00 20.29 237 ARG D O 1
ATOM 10041 N N . GLU D 1 261 ? 71.857 -4.900 58.557 1.00 19.55 238 GLU D N 1
ATOM 10042 C CA A GLU D 1 261 ? 71.883 -4.929 60.012 0.50 21.98 238 GLU D CA 1
ATOM 10043 C CA B GLU D 1 261 ? 71.895 -4.941 60.028 0.50 23.13 238 GLU D CA 1
ATOM 10044 C C . GLU D 1 261 ? 72.920 -5.936 60.527 1.00 23.88 238 GLU D C 1
ATOM 10045 O O . GLU D 1 261 ? 73.509 -5.739 61.606 1.00 25.76 238 GLU D O 1
ATOM 10056 N N . ARG D 1 262 ? 73.162 -6.985 59.746 1.00 21.92 239 ARG D N 1
ATOM 10057 C CA . ARG D 1 262 ? 74.099 -8.048 60.162 1.00 22.63 239 ARG D CA 1
ATOM 10058 C C . ARG D 1 262 ? 75.515 -7.846 59.615 1.00 26.62 239 ARG D C 1
ATOM 10059 O O . ARG D 1 262 ? 76.461 -8.508 60.046 1.00 24.40 239 ARG D O 1
ATOM 10067 N N . SER D 1 263 ? 75.656 -6.942 58.659 1.00 18.69 240 SER D N 1
ATOM 10068 C CA . SER D 1 263 ? 76.916 -6.820 57.916 1.00 18.76 240 SER D CA 1
ATOM 10069 C C . SER D 1 263 ? 77.935 -5.957 58.661 1.00 21.53 240 SER D C 1
ATOM 10070 O O . SER D 1 263 ? 77.609 -4.902 59.180 1.00 24.39 240 SER D O 1
ATOM 10073 N N . GLU D 1 264 ? 79.183 -6.411 58.678 1.00 21.50 241 GLU D N 1
ATOM 10074 C CA . GLU D 1 264 ? 80.277 -5.581 59.152 1.00 23.95 241 GLU D CA 1
ATOM 10075 C C . GLU D 1 264 ? 80.918 -4.773 58.020 1.00 24.14 241 GLU D C 1
ATOM 10076 O O . GLU D 1 264 ? 81.795 -3.951 58.268 1.00 26.75 241 GLU D O 1
ATOM 10082 N N . ILE D 1 265 ? 80.484 -4.987 56.785 1.00 18.70 242 ILE D N 1
ATOM 10083 C CA . ILE D 1 265 ? 80.984 -4.179 55.645 1.00 17.85 242 ILE D CA 1
ATOM 10084 C C . ILE D 1 265 ? 79.808 -3.287 55.149 1.00 18.66 242 ILE D C 1
ATOM 10085 O O . ILE D 1 265 ? 78.667 -3.769 55.055 1.00 19.38 242 ILE D O 1
ATOM 10090 N N . PRO D 1 266 ? 80.083 -2.019 54.826 1.00 18.76 243 PRO D N 1
ATOM 10091 C CA . PRO D 1 266 ? 78.986 -1.161 54.362 1.00 20.38 243 PRO D CA 1
ATOM 10092 C C . PRO D 1 266 ? 78.280 -1.750 53.159 1.00 19.27 243 PRO D C 1
ATOM 10093 O O . PRO D 1 266 ? 78.918 -2.290 52.222 1.00 20.44 243 PRO D O 1
ATOM 10097 N N . ILE D 1 267 ? 76.957 -1.626 53.183 1.00 18.49 244 ILE D N 1
ATOM 10098 C CA . ILE D 1 267 ? 76.114 -2.088 52.081 1.00 16.51 244 ILE D CA 1
ATOM 10099 C C . ILE D 1 267 ? 75.810 -0.914 51.170 1.00 16.71 244 ILE D C 1
ATOM 10100 O O . ILE D 1 267 ? 75.398 0.163 51.641 1.00 17.84 244 ILE D O 1
ATOM 10105 N N . GLN D 1 268 ? 76.056 -1.124 49.881 1.00 18.97 245 GLN D N 1
ATOM 10106 C CA . GLN D 1 268 ? 75.841 -0.098 48.846 1.00 16.11 245 GLN D CA 1
ATOM 10107 C C . GLN D 1 268 ? 74.743 -0.581 47.903 1.00 15.88 245 GLN D C 1
ATOM 10108 O O . GLN D 1 268 ? 74.660 -1.756 47.576 1.00 18.82 245 GLN D O 1
ATOM 10114 N N . ALA D 1 269 ? 73.909 0.351 47.435 1.00 15.79 246 ALA D N 1
ATOM 10115 C CA . ALA D 1 269 ? 72.813 -0.060 46.559 1.00 14.78 246 ALA D CA 1
ATOM 10116 C C . ALA D 1 269 ? 72.192 1.214 45.971 1.00 16.28 246 ALA D C 1
ATOM 10117 O O . ALA D 1 269 ? 72.584 2.326 46.325 1.00 18.17 246 ALA D O 1
ATOM 10119 N N . GLY D 1 270 ? 71.212 1.043 45.098 1.00 17.16 247 GLY D N 1
ATOM 10120 C CA . GLY D 1 270 ? 70.494 2.198 44.624 1.00 17.99 247 GLY D CA 1
ATOM 10121 C C . GLY D 1 270 ? 70.542 2.443 43.135 1.00 18.05 247 GLY D C 1
ATOM 10122 O O . GLY D 1 270 ? 69.765 3.252 42.614 1.00 17.61 247 GLY D O 1
ATOM 10123 N N . GLU D 1 271 ? 71.416 1.734 42.435 1.00 17.73 248 GLU D N 1
ATOM 10124 C CA . GLU D 1 271 ? 71.579 2.000 41.031 1.00 19.69 248 GLU D CA 1
ATOM 10125 C C . GLU D 1 271 ? 70.323 1.619 40.230 1.00 23.39 248 GLU D C 1
ATOM 10126 O O . GLU D 1 271 ? 70.162 2.025 39.067 1.00 20.95 248 GLU D O 1
ATOM 10132 N N . ASN D 1 272 ? 69.429 0.830 40.847 1.00 19.29 249 ASN D N 1
ATOM 10133 C CA . ASN D 1 272 ? 68.262 0.352 40.159 1.00 17.57 249 ASN D CA 1
ATOM 10134 C C . ASN D 1 272 ? 66.934 0.872 40.714 1.00 18.91 249 ASN D C 1
ATOM 10135 O O . ASN D 1 272 ? 65.856 0.477 40.243 1.00 20.17 249 ASN D O 1
ATOM 10140 N N . TRP D 1 273 ? 67.027 1.772 41.683 1.00 17.43 250 TRP D N 1
ATOM 10141 C CA . TRP D 1 273 ? 65.809 2.346 42.275 1.00 18.78 250 TRP D CA 1
ATOM 10142 C C . TRP D 1 273 ? 65.291 3.520 41.448 1.00 17.52 250 TRP D C 1
ATOM 10143 O O . TRP D 1 273 ? 66.047 4.230 40.760 1.00 20.31 250 TRP D O 1
ATOM 10154 N N . TRP D 1 274 ? 63.976 3.716 41.529 1.00 21.25 251 TRP D N 1
ATOM 10155 C CA . TRP D 1 274 ? 63.271 4.624 40.615 1.00 16.88 251 TRP D CA 1
ATOM 10156 C C . TRP D 1 274 ? 62.824 5.902 41.286 1.00 17.63 251 TRP D C 1
ATOM 10157 O O . TRP D 1 274 ? 61.961 5.882 42.165 1.00 19.20 251 TRP D O 1
ATOM 10168 N N . PHE D 1 275 ? 63.389 7.015 40.838 1.00 19.21 252 PHE D N 1
ATOM 10169 C CA . PHE D 1 275 ? 62.948 8.359 41.229 1.00 19.91 252 PHE D CA 1
ATOM 10170 C C . PHE D 1 275 ? 63.122 8.713 42.708 1.00 18.90 252 PHE D C 1
ATOM 10171 O O . PHE D 1 275 ? 63.515 7.859 43.518 1.00 18.72 252 PHE D O 1
ATOM 10179 N N . PRO D 1 276 ? 62.865 9.973 43.069 1.00 18.55 253 PRO D N 1
ATOM 10180 C CA . PRO D 1 276 ? 63.074 10.321 44.455 1.00 19.40 253 PRO D CA 1
ATOM 10181 C C . PRO D 1 276 ? 62.227 9.465 45.396 1.00 21.77 253 PRO D C 1
ATOM 10182 O O . PRO D 1 276 ? 62.694 9.133 46.485 1.00 18.60 253 PRO D O 1
ATOM 10186 N N . ARG D 1 277 ? 61.015 9.071 44.979 1.00 19.01 254 ARG D N 1
ATOM 10187 C CA . ARG D 1 277 ? 60.192 8.260 45.895 1.00 17.46 254 ARG D CA 1
ATOM 10188 C C . ARG D 1 277 ? 60.801 6.887 46.145 1.00 19.49 254 ARG D C 1
ATOM 10189 O O . ARG D 1 277 ? 60.698 6.346 47.262 1.00 18.09 254 ARG D O 1
ATOM 10197 N N . GLY D 1 278 ? 61.404 6.292 45.114 1.00 19.03 255 GLY D N 1
ATOM 10198 C CA . GLY D 1 278 ? 62.087 4.996 45.268 1.00 19.04 255 GLY D CA 1
ATOM 10199 C C . GLY D 1 278 ? 63.175 5.075 46.326 1.00 20.36 255 GLY D C 1
ATOM 10200 O O . GLY D 1 278 ? 63.346 4.166 47.150 1.00 19.37 255 GLY D O 1
ATOM 10201 N N . PHE D 1 279 ? 63.944 6.152 46.289 1.00 16.06 256 PHE D N 1
ATOM 10202 C CA . PHE D 1 279 ? 64.942 6.388 47.362 1.00 16.49 256 PHE D CA 1
ATOM 10203 C C . PHE D 1 279 ? 64.313 6.632 48.726 1.00 18.93 256 PHE D C 1
ATOM 10204 O O . PHE D 1 279 ? 64.821 6.169 49.749 1.00 17.96 256 PHE D O 1
ATOM 10212 N N . ALA D 1 280 ? 63.231 7.394 48.769 1.00 18.03 257 ALA D N 1
ATOM 10213 C CA . ALA D 1 280 ? 62.620 7.701 50.051 1.00 17.60 257 ALA D CA 1
ATOM 10214 C C . ALA D 1 280 ? 62.143 6.395 50.733 1.00 17.72 257 ALA D C 1
ATOM 10215 O O . ALA D 1 280 ? 62.288 6.249 51.933 1.00 18.18 257 ALA D O 1
ATOM 10217 N N . GLU D 1 281 ? 61.599 5.462 49.968 1.00 17.57 258 GLU D N 1
ATOM 10218 C CA . GLU D 1 281 ? 61.148 4.211 50.559 1.00 17.86 258 GLU D CA 1
ATOM 10219 C C . GLU D 1 281 ? 62.329 3.338 50.975 1.00 19.69 258 GLU D C 1
ATOM 10220 O O . GLU D 1 281 ? 62.253 2.662 52.001 1.00 18.68 258 GLU D O 1
ATOM 10226 N N . ALA D 1 282 ? 63.390 3.316 50.168 1.00 16.85 259 ALA D N 1
ATOM 10227 C CA . ALA D 1 282 ? 64.593 2.520 50.527 1.00 17.73 259 ALA D CA 1
ATOM 10228 C C . ALA D 1 282 ? 65.225 3.078 51.806 1.00 16.97 259 ALA D C 1
ATOM 10229 O O . ALA D 1 282 ? 65.643 2.324 52.685 1.00 19.53 259 ALA D O 1
ATOM 10231 N N . ILE D 1 283 ? 65.301 4.402 51.902 1.00 18.41 260 ILE D N 1
ATOM 10232 C CA . ILE D 1 283 ? 65.889 5.036 53.083 1.00 18.71 260 ILE D CA 1
ATOM 10233 C C . ILE D 1 283 ? 64.984 4.790 54.324 1.00 22.46 260 ILE D C 1
ATOM 10234 O O . ILE D 1 283 ? 65.468 4.475 55.415 1.00 21.52 260 ILE D O 1
ATOM 10239 N N . ALA D 1 284 ? 63.675 4.864 54.124 1.00 18.75 261 ALA D N 1
ATOM 10240 C CA . ALA D 1 284 ? 62.707 4.585 55.207 1.00 20.30 261 ALA D CA 1
ATOM 10241 C C . ALA D 1 284 ? 62.849 3.141 55.716 1.00 22.46 261 ALA D C 1
ATOM 10242 O O . ALA D 1 284 ? 62.679 2.870 56.906 1.00 22.76 261 ALA D O 1
ATOM 10244 N N . ALA D 1 285 ? 63.153 2.220 54.812 1.00 20.94 262 ALA D N 1
ATOM 10245 C CA . ALA D 1 285 ? 63.384 0.810 55.159 1.00 20.73 262 ALA D CA 1
ATOM 10246 C C . ALA D 1 285 ? 64.763 0.524 55.745 1.00 21.36 262 ALA D C 1
ATOM 10247 O O . ALA D 1 285 ? 65.004 -0.580 56.254 1.00 21.89 262 ALA D O 1
ATOM 10249 N N . GLY D 1 286 ? 65.664 1.494 55.635 1.00 20.00 263 GLY D N 1
ATOM 10250 C CA . GLY D 1 286 ? 67.049 1.351 56.079 1.00 19.27 263 GLY D CA 1
ATOM 10251 C C . GLY D 1 286 ? 67.791 0.316 55.232 1.00 17.58 263 GLY D C 1
ATOM 10252 O O . GLY D 1 286 ? 68.566 -0.485 55.760 1.00 18.85 263 GLY D O 1
ATOM 10253 N N . ALA D 1 287 ? 67.552 0.338 53.922 1.00 19.58 264 ALA D N 1
ATOM 10254 C CA . ALA D 1 287 ? 68.068 -0.699 52.992 1.00 16.54 264 ALA D CA 1
ATOM 10255 C C . ALA D 1 287 ? 69.616 -0.725 52.912 1.00 19.34 264 ALA D C 1
ATOM 10256 O O . ALA D 1 287 ? 70.223 -1.797 52.769 1.00 19.55 264 ALA D O 1
ATOM 10258 N N . SER D 1 288 ? 70.260 0.437 53.032 1.00 18.50 265 SER D N 1
ATOM 10259 C CA . SER D 1 288 ? 71.720 0.517 52.770 1.00 17.34 265 SER D CA 1
ATOM 10260 C C . SER D 1 288 ? 72.460 1.554 53.591 1.00 19.68 265 SER D C 1
ATOM 10261 O O . SER D 1 288 ? 71.849 2.477 54.152 1.00 18.43 265 SER D O 1
ATOM 10264 N N . ASP D 1 289 ? 73.789 1.396 53.666 1.00 18.99 266 ASP D N 1
ATOM 10265 C CA . ASP D 1 289 ? 74.640 2.374 54.334 1.00 20.12 266 ASP D CA 1
ATOM 10266 C C . ASP D 1 289 ? 75.031 3.508 53.406 1.00 19.04 266 ASP D C 1
ATOM 10267 O O . ASP D 1 289 ? 75.183 4.641 53.866 1.00 17.50 266 ASP D O 1
ATOM 10272 N N . PHE D 1 290 ? 75.250 3.149 52.140 1.00 15.95 267 PHE D N 1
ATOM 10273 C CA . PHE D 1 290 ? 75.666 4.075 51.072 1.00 16.38 267 PHE D CA 1
ATOM 10274 C C . PHE D 1 290 ? 74.587 3.964 49.987 1.00 17.43 267 PHE D C 1
ATOM 10275 O O . PHE D 1 290 ? 73.888 2.940 49.906 1.00 17.44 267 PHE D O 1
ATOM 10283 N N . ILE D 1 291 ? 74.427 4.998 49.148 1.00 15.55 268 ILE D N 1
ATOM 10284 C CA . ILE D 1 291 ? 73.639 4.788 47.937 1.00 12.87 268 ILE D CA 1
ATOM 10285 C C . ILE D 1 291 ? 74.404 5.282 46.718 1.00 17.06 268 ILE D C 1
ATOM 10286 O O . ILE D 1 291 ? 75.320 6.078 46.853 1.00 18.19 268 ILE D O 1
ATOM 10291 N N . MET D 1 292 ? 73.987 4.818 45.536 1.00 16.99 269 MET D N 1
ATOM 10292 C CA . MET D 1 292 ? 74.577 5.270 44.266 1.00 18.82 269 MET D CA 1
ATOM 10293 C C . MET D 1 292 ? 73.509 5.307 43.176 1.00 15.62 269 MET D C 1
ATOM 10294 O O . MET D 1 292 ? 73.348 4.362 42.394 1.00 17.23 269 MET D O 1
ATOM 10299 N N . PRO D 1 293 ? 72.737 6.393 43.165 1.00 17.99 270 PRO D N 1
ATOM 10300 C CA . PRO D 1 293 ? 71.712 6.545 42.156 1.00 19.36 270 PRO D CA 1
ATOM 10301 C C . PRO D 1 293 ? 72.285 6.515 40.737 1.00 23.05 270 PRO D C 1
ATOM 10302 O O . PRO D 1 293 ? 73.437 6.911 40.533 1.00 22.47 270 PRO D O 1
ATOM 10306 N N . ASP D 1 294 ? 71.473 6.042 39.791 1.00 19.62 271 ASP D N 1
ATOM 10307 C CA . ASP D 1 294 ? 71.782 6.093 38.379 1.00 21.33 271 ASP D CA 1
ATOM 10308 C C . ASP D 1 294 ? 70.977 7.276 37.802 1.00 25.28 271 ASP D C 1
ATOM 10309 O O . ASP D 1 294 ? 69.743 7.361 37.949 1.00 20.11 271 ASP D O 1
ATOM 10314 N N . LEU D 1 295 ? 71.668 8.226 37.180 1.00 20.89 272 LEU D N 1
ATOM 10315 C CA . LEU D 1 295 ? 70.930 9.363 36.614 1.00 19.65 272 LEU D CA 1
ATOM 10316 C C . LEU D 1 295 ? 69.779 8.977 35.673 1.00 17.68 272 LEU D C 1
ATOM 10317 O O . LEU D 1 295 ? 68.801 9.739 35.528 1.00 21.82 272 LEU D O 1
ATOM 10322 N N . MET D 1 296 ? 69.886 7.821 35.020 1.00 20.80 273 MET D N 1
ATOM 10323 C CA . MET D 1 296 ? 68.802 7.320 34.152 1.00 20.03 273 MET D CA 1
ATOM 10324 C C . MET D 1 296 ? 67.563 6.834 34.908 1.00 21.64 273 MET D C 1
ATOM 10325 O O . MET D 1 296 ? 66.522 6.639 34.293 1.00 22.04 273 MET D O 1
ATOM 10330 N N . LYS D 1 297 ? 67.700 6.550 36.198 1.00 21.90 274 LYS D N 1
ATOM 10331 C CA . LYS D 1 297 ? 66.596 5.944 36.952 1.00 21.09 274 LYS D CA 1
ATOM 10332 C C . LYS D 1 297 ? 66.090 6.815 38.098 1.00 19.32 274 LYS D C 1
ATOM 10333 O O . LYS D 1 297 ? 64.924 6.707 38.515 1.00 20.75 274 LYS D O 1
ATOM 10339 N N . VAL D 1 298 ? 66.934 7.730 38.549 1.00 18.06 275 VAL D N 1
ATOM 10340 C CA . VAL D 1 298 ? 66.578 8.628 39.660 1.00 18.88 275 VAL D CA 1
ATOM 10341 C C . VAL D 1 298 ? 65.749 9.838 39.217 1.00 19.24 275 VAL D C 1
ATOM 10342 O O . VAL D 1 298 ? 65.281 10.608 40.050 1.00 18.91 275 VAL D O 1
ATOM 10346 N N . GLY D 1 299 ? 65.587 10.031 37.905 1.00 21.52 276 GLY D N 1
ATOM 10347 C CA . GLY D 1 299 ? 64.820 11.189 37.392 1.00 19.31 276 GLY D CA 1
ATOM 10348 C C . GLY D 1 299 ? 65.760 12.258 36.859 1.00 20.82 276 GLY D C 1
ATOM 10349 O O . GLY D 1 299 ? 65.486 13.453 36.972 1.00 22.14 276 GLY D O 1
ATOM 10350 N N . GLY D 1 300 ? 66.889 11.824 36.297 1.00 19.04 277 GLY D N 1
ATOM 10351 C CA . GLY D 1 300 ? 67.896 12.780 35.766 1.00 19.16 277 GLY D CA 1
ATOM 10352 C C . GLY D 1 300 ? 68.473 13.695 36.814 1.00 22.72 277 GLY D C 1
ATOM 10353 O O . GLY D 1 300 ? 68.520 13.361 38.005 1.00 21.56 277 GLY D O 1
ATOM 10354 N N . ILE D 1 301 ? 68.904 14.872 36.378 1.00 19.52 278 ILE D N 1
ATOM 10355 C CA . ILE D 1 301 ? 69.498 15.872 37.250 1.00 18.44 278 ILE D CA 1
ATOM 10356 C C . ILE D 1 301 ? 68.484 16.362 38.295 1.00 22.36 278 ILE D C 1
ATOM 10357 O O . ILE D 1 301 ? 68.758 16.434 39.499 1.00 21.23 278 ILE D O 1
ATOM 10362 N N . THR D 1 302 ? 67.283 16.681 37.832 1.00 19.85 279 THR D N 1
ATOM 10363 C CA . THR D 1 302 ? 66.251 17.166 38.723 1.00 20.77 279 THR D CA 1
ATOM 10364 C C . THR D 1 302 ? 66.000 16.163 39.871 1.00 20.15 279 THR D C 1
ATOM 10365 O O . THR D 1 302 ? 65.925 16.555 41.031 1.00 21.38 279 THR D O 1
ATOM 10369 N N . GLY D 1 303 ? 65.865 14.888 39.541 1.00 19.58 280 GLY D N 1
ATOM 10370 C CA . GLY D 1 303 ? 65.581 13.898 40.585 1.00 18.47 280 GLY D CA 1
ATOM 10371 C C . GLY D 1 303 ? 66.798 13.674 41.486 1.00 19.51 280 GLY D C 1
ATOM 10372 O O . GLY D 1 303 ? 66.652 13.475 42.691 1.00 19.76 280 GLY D O 1
ATOM 10373 N N . TRP D 1 304 ? 67.989 13.675 40.881 1.00 18.29 281 TRP D N 1
ATOM 10374 C CA . TRP D 1 304 ? 69.240 13.516 41.646 1.00 21.11 281 TRP D CA 1
ATOM 10375 C C . TRP D 1 304 ? 69.298 14.572 42.768 1.00 22.16 281 TRP D C 1
ATOM 10376 O O . TRP D 1 304 ? 69.626 14.262 43.904 1.00 19.72 281 TRP D O 1
ATOM 10387 N N . LEU D 1 305 ? 68.979 15.827 42.456 1.00 19.44 282 LEU D N 1
ATOM 10388 C CA . LEU D 1 305 ? 69.063 16.899 43.434 1.00 20.65 282 LEU D CA 1
ATOM 10389 C C . LEU D 1 305 ? 68.140 16.667 44.645 1.00 20.26 282 LEU D C 1
ATOM 10390 O O . LEU D 1 305 ? 68.482 16.992 45.797 1.00 20.41 282 LEU D O 1
ATOM 10395 N N . ASN D 1 306 ? 66.960 16.136 44.383 1.00 17.93 283 ASN D N 1
ATOM 10396 C CA A ASN D 1 306 ? 66.003 15.796 45.434 0.50 17.25 283 ASN D CA 1
ATOM 10397 C CA B ASN D 1 306 ? 66.024 15.839 45.468 0.50 16.92 283 ASN D CA 1
ATOM 10398 C C . ASN D 1 306 ? 66.640 14.737 46.351 1.00 18.90 283 ASN D C 1
ATOM 10399 O O . ASN D 1 306 ? 66.649 14.847 47.588 1.00 19.60 283 ASN D O 1
ATOM 10408 N N . VAL D 1 307 ? 67.191 13.704 45.723 1.00 17.29 284 VAL D N 1
ATOM 10409 C CA . VAL D 1 307 ? 67.764 12.573 46.480 1.00 17.28 284 VAL D CA 1
ATOM 10410 C C . VAL D 1 307 ? 68.999 13.013 47.227 1.00 19.83 284 VAL D C 1
ATOM 10411 O O . VAL D 1 307 ? 69.240 12.538 48.307 1.00 18.16 284 VAL D O 1
ATOM 10415 N N . ALA D 1 308 ? 69.745 13.969 46.681 1.00 18.46 285 ALA D N 1
ATOM 10416 C CA . ALA D 1 308 ? 70.897 14.498 47.428 1.00 19.79 285 ALA D CA 1
ATOM 10417 C C . ALA D 1 308 ? 70.469 15.102 48.776 1.00 20.98 285 ALA D C 1
ATOM 10418 O O . ALA D 1 308 ? 71.173 14.979 49.774 1.00 19.61 285 ALA D O 1
ATOM 10420 N N . GLY D 1 309 ? 69.337 15.804 48.792 1.00 18.19 286 GLY D N 1
ATOM 10421 C CA . GLY D 1 309 ? 68.796 16.338 50.029 1.00 18.90 286 GLY D CA 1
ATOM 10422 C C . GLY D 1 309 ? 68.442 15.206 51.008 1.00 21.74 286 GLY D C 1
ATOM 10423 O O . GLY D 1 309 ? 68.695 15.302 52.230 1.00 20.65 286 GLY D O 1
ATOM 10424 N N . GLN D 1 310 ? 67.827 14.156 50.480 1.00 18.79 287 GLN D N 1
ATOM 10425 C CA . GLN D 1 310 ? 67.456 12.980 51.298 1.00 16.00 287 GLN D CA 1
ATOM 10426 C C . GLN D 1 310 ? 68.709 12.320 51.899 1.00 18.05 287 GLN D C 1
ATOM 10427 O O . GLN D 1 310 ? 68.704 11.902 53.061 1.00 18.80 287 GLN D O 1
ATOM 10433 N N . ALA D 1 311 ? 69.743 12.159 51.087 1.00 18.92 288 ALA D N 1
ATOM 10434 C CA . ALA D 1 311 ? 70.933 11.453 51.577 1.00 16.78 288 ALA D CA 1
ATOM 10435 C C . ALA D 1 311 ? 71.661 12.261 52.658 1.00 19.38 288 ALA D C 1
ATOM 10436 O O . ALA D 1 311 ? 72.220 11.687 53.584 1.00 19.24 288 ALA D O 1
ATOM 10438 N N . ASP D 1 312 ? 71.656 13.582 52.526 1.00 19.57 289 ASP D N 1
ATOM 10439 C CA . ASP D 1 312 ? 72.222 14.469 53.530 1.00 19.53 289 ASP D CA 1
ATOM 10440 C C . ASP D 1 312 ? 71.466 14.261 54.834 1.00 23.79 289 ASP D C 1
ATOM 10441 O O . ASP D 1 312 ? 72.077 14.103 55.909 1.00 20.73 289 ASP D O 1
ATOM 10446 N N . ALA D 1 313 ? 70.132 14.270 54.757 1.00 17.86 290 ALA D N 1
ATOM 10447 C CA . ALA D 1 313 ? 69.289 14.116 55.970 1.00 20.53 290 ALA D CA 1
ATOM 10448 C C . ALA D 1 313 ? 69.558 12.750 56.651 1.00 21.23 290 ALA D C 1
ATOM 10449 O O . ALA D 1 313 ? 69.572 12.647 57.877 1.00 21.58 290 ALA D O 1
ATOM 10451 N N . ALA D 1 314 ? 69.746 11.709 55.841 1.00 21.05 291 ALA D N 1
ATOM 10452 C CA . ALA D 1 314 ? 69.941 10.350 56.358 1.00 17.43 291 ALA D CA 1
ATOM 10453 C C . ALA D 1 314 ? 71.400 10.060 56.691 1.00 21.58 291 ALA D C 1
ATOM 10454 O O . ALA D 1 314 ? 71.710 8.962 57.140 1.00 19.90 291 ALA D O 1
ATOM 10456 N N . SER D 1 315 ? 72.291 11.010 56.396 1.00 18.93 292 SER D N 1
ATOM 10457 C CA . SER D 1 315 ? 73.753 10.862 56.526 1.00 23.29 292 SER D CA 1
ATOM 10458 C C . SER D 1 315 ? 74.254 9.657 55.746 1.00 23.60 292 SER D C 1
ATOM 10459 O O . SER D 1 315 ? 74.929 8.780 56.305 1.00 24.91 292 SER D O 1
ATOM 10462 N N . ILE D 1 316 ? 73.826 9.567 54.488 1.00 17.77 293 ILE D N 1
ATOM 10463 C CA . ILE D 1 316 ? 74.179 8.457 53.627 1.00 17.55 293 ILE D CA 1
ATOM 10464 C C . ILE D 1 316 ? 75.133 8.947 52.541 1.00 19.32 293 ILE D C 1
ATOM 10465 O O . ILE D 1 316 ? 74.756 9.761 51.692 1.00 20.20 293 ILE D O 1
ATOM 10470 N N . PRO D 1 317 ? 76.387 8.446 52.543 1.00 19.27 294 PRO D N 1
ATOM 10471 C CA . PRO D 1 317 ? 77.326 8.791 51.461 1.00 17.18 294 PRO D CA 1
ATOM 10472 C C . PRO D 1 317 ? 76.767 8.398 50.103 1.00 19.22 294 PRO D C 1
ATOM 10473 O O . PRO D 1 317 ? 76.327 7.264 49.933 1.00 18.52 294 PRO D O 1
ATOM 10477 N N . MET D 1 318 ? 76.852 9.309 49.126 1.00 18.55 295 MET D N 1
ATOM 10478 C CA . MET D 1 318 ? 76.140 9.157 47.862 1.00 18.49 295 MET D CA 1
ATOM 10479 C C . MET D 1 318 ? 77.105 9.192 46.689 1.00 18.52 295 MET D C 1
ATOM 10480 O O . MET D 1 318 ? 77.804 10.180 46.509 1.00 20.69 295 MET D O 1
ATOM 10485 N N . SER D 1 319 ? 77.176 8.085 45.957 1.00 17.83 296 SER D N 1
ATOM 10486 C CA . SER D 1 319 ? 78.049 7.923 44.803 1.00 18.43 296 SER D CA 1
ATOM 10487 C C . SER D 1 319 ? 77.185 7.882 43.564 1.00 21.53 296 SER D C 1
ATOM 10488 O O . SER D 1 319 ? 75.957 7.982 43.652 1.00 20.48 296 SER D O 1
ATOM 10491 N N . SER D 1 320 ? 77.810 7.750 42.399 1.00 20.50 297 SER D N 1
ATOM 10492 C CA . SER D 1 320 ? 77.033 7.656 41.160 1.00 18.97 297 SER D CA 1
ATOM 10493 C C . SER D 1 320 ? 77.129 6.261 40.569 1.00 19.85 297 SER D C 1
ATOM 10494 O O . SER D 1 320 ? 78.095 5.509 40.826 1.00 19.94 297 SER D O 1
ATOM 10497 N N . HIS D 1 321 ? 76.135 5.913 39.755 1.00 18.53 298 HIS D N 1
ATOM 10498 C CA . HIS D 1 321 ? 76.187 4.720 38.929 1.00 19.62 298 HIS D CA 1
ATOM 10499 C C . HIS D 1 321 ? 76.387 5.081 37.461 1.00 20.93 298 HIS D C 1
ATOM 10500 O O . HIS D 1 321 ? 75.471 5.630 36.828 1.00 22.46 298 HIS D O 1
ATOM 10507 N N . ILE D 1 322 ? 77.548 4.696 36.918 1.00 23.25 299 ILE D N 1
ATOM 10508 C CA . ILE D 1 322 ? 77.913 4.973 35.520 1.00 21.16 299 ILE D CA 1
ATOM 10509 C C . ILE D 1 322 ? 77.532 6.400 35.060 1.00 23.12 299 ILE D C 1
ATOM 10510 O O . ILE D 1 322 ? 77.501 7.309 35.866 1.00 21.53 299 ILE D O 1
ATOM 10515 N N . LEU D 1 323 ? 77.266 6.597 33.768 1.00 23.41 300 LEU D N 1
ATOM 10516 C CA . LEU D 1 323 ? 77.068 7.968 33.240 1.00 19.66 300 LEU D CA 1
ATOM 10517 C C . LEU D 1 323 ? 78.036 8.922 33.913 1.00 19.66 300 LEU D C 1
ATOM 10518 O O . LEU D 1 323 ? 77.617 9.932 34.468 1.00 20.96 300 LEU D O 1
ATOM 10523 N N . PRO D 1 324 ? 79.343 8.619 33.839 1.00 21.82 301 PRO D N 1
ATOM 10524 C CA . PRO D 1 324 ? 80.343 9.402 34.553 1.00 23.33 301 PRO D CA 1
ATOM 10525 C C . PRO D 1 324 ? 80.396 10.846 34.067 1.00 24.15 301 PRO D C 1
ATOM 10526 O O . PRO D 1 324 ? 80.649 11.740 34.863 1.00 22.50 301 PRO D O 1
ATOM 10530 N N . GLU D 1 325 ? 80.111 11.094 32.793 1.00 22.41 302 GLU D N 1
ATOM 10531 C CA . GLU D 1 325 ? 80.175 12.485 32.293 1.00 22.88 302 GLU D CA 1
ATOM 10532 C C . GLU D 1 325 ? 79.169 13.387 33.007 1.00 23.38 302 GLU D C 1
ATOM 10533 O O . GLU D 1 325 ? 79.509 14.490 33.527 1.00 21.57 302 GLU D O 1
ATOM 10539 N N . ALA D 1 326 ? 77.924 12.922 33.048 1.00 23.55 303 ALA D N 1
ATOM 10540 C CA . ALA D 1 326 ? 76.887 13.727 33.683 1.00 24.57 303 ALA D CA 1
ATOM 10541 C C . ALA D 1 326 ? 77.008 13.683 35.214 1.00 23.56 303 ALA D C 1
ATOM 10542 O O . ALA D 1 326 ? 76.699 14.656 35.883 1.00 21.30 303 ALA D O 1
ATOM 10544 N N . SER D 1 327 ? 77.450 12.552 35.761 1.00 21.44 304 SER D N 1
ATOM 10545 C CA . SER D 1 327 ? 77.594 12.428 37.223 1.00 20.87 304 SER D CA 1
ATOM 10546 C C . SER D 1 327 ? 78.607 13.415 37.769 1.00 21.04 304 SER D C 1
ATOM 10547 O O . SER D 1 327 ? 78.469 13.935 38.876 1.00 19.96 304 SER D O 1
ATOM 10550 N N . ALA D 1 328 ? 79.621 13.725 36.959 1.00 22.18 305 ALA D N 1
ATOM 10551 C CA . ALA D 1 328 ? 80.641 14.665 37.382 1.00 24.61 305 ALA D CA 1
ATOM 10552 C C . ALA D 1 328 ? 80.081 16.080 37.626 1.00 23.59 305 ALA D C 1
ATOM 10553 O O . ALA D 1 328 ? 80.662 16.876 38.342 1.00 23.16 305 ALA D O 1
ATOM 10555 N N . HIS D 1 329 ? 78.923 16.382 37.041 1.00 20.94 306 HIS D N 1
ATOM 10556 C CA . HIS D 1 329 ? 78.281 17.678 37.249 1.00 20.59 306 HIS D CA 1
ATOM 10557 C C . HIS D 1 329 ? 77.392 17.745 38.475 1.00 22.68 306 HIS D C 1
ATOM 10558 O O . HIS D 1 329 ? 77.135 18.824 38.968 1.00 22.58 306 HIS D O 1
ATOM 10565 N N . VAL D 1 330 ? 76.891 16.604 38.962 1.00 21.10 307 VAL D N 1
ATOM 10566 C CA . VAL D 1 330 ? 76.023 16.659 40.154 1.00 22.83 307 VAL D CA 1
ATOM 10567 C C . VAL D 1 330 ? 76.725 16.287 41.490 1.00 20.49 307 VAL D C 1
ATOM 10568 O O . VAL D 1 330 ? 76.330 16.751 42.560 1.00 20.13 307 VAL D O 1
ATOM 10572 N N . LEU D 1 331 ? 77.754 15.459 41.433 1.00 19.41 308 LEU D N 1
ATOM 105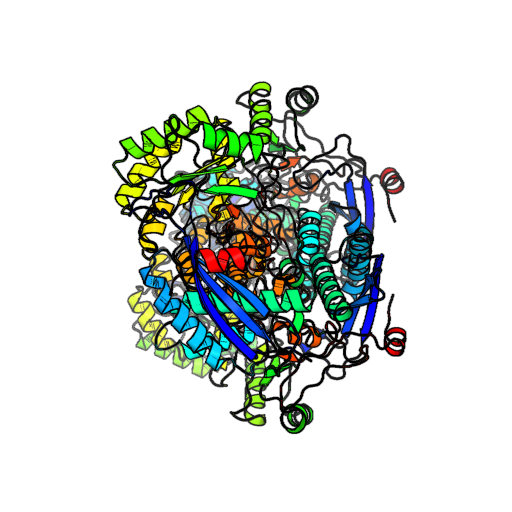73 C CA . LEU D 1 331 ? 78.431 15.105 42.676 1.00 19.17 308 LEU D CA 1
ATOM 10574 C C . LEU D 1 331 ? 79.000 16.322 43.394 1.00 21.37 308 LEU D C 1
ATOM 10575 O O . LEU D 1 331 ? 78.992 16.380 44.613 1.00 20.52 308 LEU D O 1
ATOM 10580 N N . PRO D 1 332 ? 79.467 17.346 42.638 1.00 23.12 309 PRO D N 1
ATOM 10581 C CA . PRO D 1 332 ? 79.972 18.519 43.355 1.00 24.33 309 PRO D CA 1
ATOM 10582 C C . PRO D 1 332 ? 78.949 19.318 44.138 1.00 20.68 309 PRO D C 1
ATOM 10583 O O . PRO D 1 332 ? 79.333 20.124 44.993 1.00 21.64 309 PRO D O 1
ATOM 10587 N N . VAL D 1 333 ? 77.649 19.121 43.872 1.00 20.66 310 VAL D N 1
ATOM 10588 C CA . VAL D 1 333 ? 76.640 19.808 44.692 1.00 19.25 310 VAL D CA 1
ATOM 10589 C C . VAL D 1 333 ? 75.846 18.833 45.585 1.00 23.00 310 VAL D C 1
ATOM 10590 O O . VAL D 1 333 ? 74.762 19.157 46.090 1.00 24.06 310 VAL D O 1
ATOM 10594 N N . THR D 1 334 ? 76.415 17.644 45.781 1.00 20.93 311 THR D N 1
ATOM 10595 C CA . THR D 1 334 ? 75.785 16.614 46.610 1.00 21.82 311 THR D CA 1
ATOM 10596 C C . THR D 1 334 ? 76.475 16.677 47.980 1.00 20.23 311 THR D C 1
ATOM 10597 O O . THR D 1 334 ? 77.670 16.411 48.058 1.00 22.52 311 THR D O 1
ATOM 10601 N N . PRO D 1 335 ? 75.745 17.055 49.040 1.00 20.98 312 PRO D N 1
ATOM 10602 C CA . PRO D 1 335 ? 76.355 17.237 50.350 1.00 24.74 312 PRO D CA 1
ATOM 10603 C C . PRO D 1 335 ? 77.159 16.026 50.821 1.00 22.25 312 PRO D C 1
ATOM 10604 O O . PRO D 1 335 ? 78.223 16.212 51.420 1.00 23.55 312 PRO D O 1
ATOM 10608 N N . THR D 1 336 ? 76.698 14.821 50.510 1.00 18.90 313 THR D N 1
ATOM 10609 C CA . THR D 1 336 ? 77.382 13.604 50.972 1.00 20.38 313 THR D CA 1
ATOM 10610 C C . THR D 1 336 ? 78.152 12.892 49.855 1.00 21.27 313 THR D C 1
ATOM 10611 O O . THR D 1 336 ? 78.406 11.670 49.923 1.00 21.48 313 THR D O 1
ATOM 10615 N N . ALA D 1 337 ? 78.560 13.657 48.834 1.00 19.48 314 ALA D N 1
ATOM 10616 C CA . ALA D 1 337 ? 79.280 13.078 47.706 1.00 20.94 314 ALA D CA 1
ATOM 10617 C C . ALA D 1 337 ? 80.381 12.139 48.173 1.00 22.09 314 ALA D C 1
ATOM 10618 O O . ALA D 1 337 ? 81.146 12.461 49.080 1.00 21.51 314 ALA D O 1
ATOM 10620 N N . HIS D 1 338 ? 80.475 11.003 47.500 1.00 18.99 315 HIS D N 1
ATOM 10621 C CA . HIS D 1 338 ? 81.381 9.935 47.905 1.00 23.69 315 HIS D CA 1
ATOM 10622 C C . HIS D 1 338 ? 82.242 9.615 46.671 1.00 21.12 315 HIS D C 1
ATOM 10623 O O . HIS D 1 338 ? 83.201 10.362 46.429 1.00 25.07 315 HIS D O 1
ATOM 10630 N N . PHE D 1 339 ? 81.890 8.603 45.867 1.00 17.84 316 PHE D N 1
ATOM 10631 C CA . PHE D 1 339 ? 82.680 8.240 44.674 1.00 20.14 316 PHE D CA 1
ATOM 10632 C C . PHE D 1 339 ? 81.958 8.466 43.351 1.00 21.93 316 PHE D C 1
ATOM 10633 O O . PHE D 1 339 ? 80.741 8.318 43.257 1.00 22.08 316 PHE D O 1
ATOM 10641 N N . LEU D 1 340 ? 82.737 8.734 42.309 1.00 22.35 317 LEU D N 1
ATOM 10642 C CA . LEU D 1 340 ? 82.225 8.692 40.937 1.00 20.85 317 LEU D CA 1
ATOM 10643 C C . LEU D 1 340 ? 82.646 7.372 40.298 1.00 20.71 317 LEU D C 1
ATOM 10644 O O . LEU D 1 340 ? 83.837 7.033 40.279 1.00 23.64 317 LEU D O 1
ATOM 10649 N N . GLU D 1 341 ? 81.697 6.620 39.754 1.00 20.18 318 GLU D N 1
ATOM 10650 C CA . GLU D 1 341 ? 82.015 5.355 39.104 1.00 22.63 318 GLU D CA 1
ATOM 10651 C C . GLU D 1 341 ? 82.516 5.520 37.671 1.00 22.46 318 GLU D C 1
ATOM 10652 O O . GLU D 1 341 ? 81.813 6.049 36.817 1.00 21.63 318 GLU D O 1
ATOM 10658 N N . VAL D 1 342 ? 83.729 5.044 37.406 1.00 21.53 319 VAL D N 1
ATOM 10659 C CA . VAL D 1 342 ? 84.211 5.061 36.004 1.00 25.63 319 VAL D CA 1
ATOM 10660 C C . VAL D 1 342 ? 84.021 3.740 35.309 1.00 23.92 319 VAL D C 1
ATOM 10661 O O . VAL D 1 342 ? 84.686 2.747 35.599 1.00 24.91 319 VAL D O 1
ATOM 10665 N N . LEU D 1 343 ? 83.059 3.750 34.396 1.00 28.96 320 LEU D N 1
ATOM 10666 C CA . LEU D 1 343 ? 82.813 2.703 33.439 1.00 30.57 320 LEU D CA 1
ATOM 10667 C C . LEU D 1 343 ? 82.416 3.462 32.158 1.00 36.79 320 LEU D C 1
ATOM 10668 O O . LEU D 1 343 ? 81.388 4.140 32.095 1.00 35.69 320 LEU D O 1
ATOM 10673 N N . ASP D 1 344 ? 83.268 3.382 31.145 1.00 32.51 321 ASP D N 1
ATOM 10674 C CA . ASP D 1 344 ? 83.167 4.293 30.002 1.00 33.92 321 ASP D CA 1
ATOM 10675 C C . ASP D 1 344 ? 82.547 3.620 28.774 1.00 33.63 321 ASP D C 1
ATOM 10676 O O . ASP D 1 344 ? 83.265 3.107 27.914 1.00 38.46 321 ASP D O 1
ATOM 10681 N N . PHE D 1 345 ? 81.218 3.626 28.690 1.00 30.68 322 PHE D N 1
ATOM 10682 C CA . PHE D 1 345 ? 80.496 3.051 27.548 1.00 34.48 322 PHE D CA 1
ATOM 10683 C C . PHE D 1 345 ? 80.453 4.018 26.357 1.00 33.72 322 PHE D C 1
ATOM 10684 O O . PHE D 1 345 ? 80.381 3.590 25.207 1.00 34.66 322 PHE D O 1
ATOM 10692 N N . ALA D 1 346 ? 80.474 5.317 26.640 1.00 27.11 323 ALA D N 1
ATOM 10693 C CA . ALA D 1 346 ? 80.094 6.304 25.611 1.00 29.49 323 ALA D CA 1
ATOM 10694 C C . ALA D 1 346 ? 81.288 6.969 24.930 1.00 33.48 323 ALA D C 1
ATOM 10695 O O . ALA D 1 346 ? 81.100 7.705 23.977 1.00 33.78 323 ALA D O 1
ATOM 10697 N N . GLY D 1 347 ? 82.499 6.734 25.431 1.00 28.17 324 GLY D N 1
ATOM 10698 C CA . GLY D 1 347 ? 83.662 7.488 24.958 1.00 33.63 324 GLY D CA 1
ATOM 10699 C C . GLY D 1 347 ? 83.779 7.430 23.434 1.00 32.59 324 GLY D C 1
ATOM 10700 O O . GLY D 1 347 ? 84.154 8.405 22.802 1.00 36.15 324 GLY D O 1
ATOM 10701 N N . ALA D 1 348 ? 83.423 6.288 22.859 1.00 33.90 325 ALA D N 1
ATOM 10702 C CA . ALA D 1 348 ? 83.553 6.063 21.413 1.00 34.17 325 ALA D CA 1
ATOM 10703 C C . ALA D 1 348 ? 82.714 7.029 20.595 1.00 38.14 325 ALA D C 1
ATOM 10704 O O . ALA D 1 348 ? 83.064 7.346 19.461 1.00 36.79 325 ALA D O 1
ATOM 10706 N N . ILE D 1 349 ? 81.599 7.497 21.150 1.00 31.91 326 ILE D N 1
ATOM 10707 C CA . ILE D 1 349 ? 80.710 8.379 20.384 1.00 28.14 326 ILE D CA 1
ATOM 10708 C C . ILE D 1 349 ? 80.667 9.814 20.868 1.00 27.62 326 ILE D C 1
ATOM 10709 O O . ILE D 1 349 ? 79.813 10.608 20.442 1.00 30.53 326 ILE D O 1
ATOM 10714 N N . LEU D 1 350 ? 81.606 10.181 21.733 1.00 27.51 327 LEU D N 1
ATOM 10715 C CA . LEU D 1 350 ? 81.637 11.537 22.235 1.00 32.06 327 LEU D CA 1
ATOM 10716 C C . LEU D 1 350 ? 82.739 12.349 21.555 1.00 32.90 327 LEU D C 1
ATOM 10717 O O . LEU D 1 350 ? 83.811 11.829 21.278 1.00 37.34 327 LEU D O 1
ATOM 10722 N N . THR D 1 351 ? 82.465 13.628 21.314 1.00 31.45 328 THR D N 1
ATOM 10723 C CA . THR D 1 351 ? 83.512 14.560 20.868 1.00 39.06 328 THR D CA 1
ATOM 10724 C C . THR D 1 351 ? 84.637 14.701 21.896 1.00 42.43 328 THR D C 1
ATOM 10725 O O . THR D 1 351 ? 85.809 14.747 21.544 1.00 38.88 328 THR D O 1
ATOM 10729 N N . GLU D 1 352 ? 84.274 14.770 23.174 1.00 39.46 329 GLU D N 1
ATOM 10730 C CA . GLU D 1 352 ? 85.252 14.878 24.248 1.00 34.37 329 GLU D CA 1
ATOM 10731 C C . GLU D 1 352 ? 85.027 13.766 25.274 1.00 38.09 329 GLU D C 1
ATOM 10732 O O . GLU D 1 352 ? 84.267 13.960 26.220 1.00 36.08 329 GLU D O 1
ATOM 10738 N N . PRO D 1 353 ? 85.684 12.613 25.094 1.00 36.72 330 PRO D N 1
ATOM 10739 C CA . PRO D 1 353 ? 85.491 11.482 25.998 1.00 36.66 330 PRO D CA 1
ATOM 10740 C C . PRO D 1 353 ? 85.938 11.802 27.411 1.00 37.37 330 PRO D C 1
ATOM 10741 O O . PRO D 1 353 ? 86.744 12.716 27.636 1.00 33.71 330 PRO D O 1
ATOM 10745 N N . LEU D 1 354 ? 85.415 11.040 28.368 1.00 34.96 331 LEU D N 1
ATOM 10746 C CA . LEU D 1 354 ? 85.800 11.199 29.754 1.00 28.41 331 LEU D CA 1
ATOM 10747 C C . LEU D 1 354 ? 87.315 11.151 29.930 1.00 28.44 331 LEU D C 1
ATOM 10748 O O . LEU D 1 354 ? 87.991 10.345 29.307 1.00 31.94 331 LEU D O 1
ATOM 10753 N N . ARG D 1 355 ? 87.832 11.953 30.822 1.00 29.41 332 ARG D N 1
ATOM 10754 C CA A ARG D 1 355 ? 89.223 11.906 31.209 0.50 35.08 332 ARG D CA 1
ATOM 10755 C CA B ARG D 1 355 ? 89.245 11.927 31.202 0.50 34.72 332 ARG D CA 1
ATOM 10756 C C . ARG D 1 355 ? 89.393 11.673 32.699 1.00 32.82 332 ARG D C 1
ATOM 10757 O O . ARG D 1 355 ? 88.768 12.318 33.474 1.00 33.55 332 ARG D O 1
ATOM 10772 N N . VAL D 1 356 ? 90.250 10.750 33.070 1.00 29.87 333 VAL D N 1
ATOM 10773 C CA . VAL D 1 356 ? 90.564 10.551 34.463 1.00 29.37 333 VAL D CA 1
ATOM 10774 C C . VAL D 1 356 ? 91.982 11.065 34.722 1.00 35.87 333 VAL D C 1
ATOM 10775 O O . VAL D 1 356 ? 92.913 10.714 33.995 1.00 35.67 333 VAL D O 1
ATOM 10779 N N . ILE D 1 357 ? 92.148 11.875 35.752 1.00 30.69 334 ILE D N 1
ATOM 10780 C CA . ILE D 1 357 ? 93.471 12.369 36.108 1.00 33.55 334 ILE D CA 1
ATOM 10781 C C . ILE D 1 357 ? 93.763 12.128 37.571 1.00 31.27 334 ILE D C 1
ATOM 10782 O O . ILE D 1 357 ? 93.043 12.612 38.454 1.00 32.26 334 ILE D O 1
ATOM 10787 N N . ASP D 1 358 ? 94.839 11.400 37.849 1.00 28.85 335 ASP D N 1
ATOM 10788 C CA A ASP D 1 358 ? 95.193 11.154 39.231 0.50 30.27 335 ASP D CA 1
ATOM 10789 C CA B ASP D 1 358 ? 95.207 11.108 39.224 0.50 31.41 335 ASP D CA 1
ATOM 10790 C C . ASP D 1 358 ? 94.013 10.502 39.976 1.00 28.11 335 ASP D C 1
ATOM 10791 O O . ASP D 1 358 ? 93.746 10.844 41.126 1.00 31.24 335 ASP D O 1
ATOM 10800 N N . GLY D 1 359 ? 93.324 9.584 39.304 1.00 29.04 336 GLY D N 1
ATOM 10801 C CA . GLY D 1 359 ? 92.203 8.857 39.917 1.00 24.75 336 GLY D CA 1
ATOM 10802 C C . GLY D 1 359 ? 90.973 9.702 40.230 1.00 30.82 336 GLY D C 1
ATOM 10803 O O . GLY D 1 359 ? 90.176 9.328 41.082 1.00 30.09 336 GLY D O 1
ATOM 10804 N N . LYS D 1 360 ? 90.823 10.844 39.560 1.00 25.38 337 LYS D N 1
ATOM 10805 C CA . LYS D 1 360 ? 89.681 11.733 39.805 1.00 25.87 337 LYS D CA 1
ATOM 10806 C C . LYS D 1 360 ? 89.107 12.227 38.494 1.00 32.04 337 LYS D C 1
ATOM 10807 O O . LYS D 1 360 ? 89.782 12.213 37.440 1.00 27.45 337 LYS D O 1
ATOM 10813 N N . VAL D 1 361 ? 87.852 12.663 38.561 1.00 26.65 338 VAL D N 1
ATOM 10814 C CA . VAL D 1 361 ? 87.145 13.110 37.365 1.00 27.92 338 VAL D CA 1
ATOM 10815 C C . VAL D 1 361 ? 86.595 14.486 37.597 1.00 28.84 338 VAL D C 1
ATOM 10816 O O . VAL D 1 361 ? 85.992 14.758 38.642 1.00 25.46 338 VAL D O 1
ATOM 10820 N N . THR D 1 362 ? 86.796 15.372 36.615 1.00 25.96 339 THR D N 1
ATOM 10821 C CA . THR D 1 362 ? 86.308 16.750 36.726 1.00 28.24 339 THR D CA 1
ATOM 10822 C C . THR D 1 362 ? 85.251 16.999 35.651 1.00 25.30 339 THR D C 1
ATOM 10823 O O . THR D 1 362 ? 85.422 16.579 34.501 1.00 26.26 339 THR D O 1
ATOM 10827 N N . ALA D 1 363 ? 84.156 17.669 36.023 1.00 25.44 340 ALA D N 1
ATOM 10828 C CA . ALA D 1 363 ? 83.073 17.969 35.061 1.00 26.76 340 ALA D CA 1
ATOM 10829 C C . ALA D 1 363 ? 83.602 18.834 33.934 1.00 30.85 340 ALA D C 1
ATOM 10830 O O . ALA D 1 363 ? 84.381 19.733 34.191 1.00 24.75 340 ALA D O 1
ATOM 10832 N N . LYS D 1 364 ? 83.129 18.590 32.721 1.00 28.94 341 LYS D N 1
ATOM 10833 C CA A LYS D 1 364 ? 83.469 19.478 31.616 0.50 31.83 341 LYS D CA 1
ATOM 10834 C CA B LYS D 1 364 ? 83.468 19.398 31.531 0.50 31.78 341 LYS D CA 1
ATOM 10835 C C . LYS D 1 364 ? 82.189 19.989 30.973 1.00 34.27 341 LYS D C 1
ATOM 10836 O O . LYS D 1 364 ? 81.160 19.302 30.936 1.00 30.70 341 LYS D O 1
ATOM 10847 N N . GLY D 1 365 ? 82.245 21.232 30.511 1.00 31.57 342 GLY D N 1
ATOM 10848 C CA . GLY D 1 365 ? 81.097 21.843 29.855 1.00 33.39 342 GLY D CA 1
ATOM 10849 C C . GLY D 1 365 ? 81.423 22.196 28.405 1.00 32.60 342 GLY D C 1
ATOM 10850 O O . GLY D 1 365 ? 82.377 21.665 27.834 1.00 32.99 342 GLY D O 1
ATOM 10851 N N . PRO D 1 366 ? 80.606 23.063 27.797 1.00 30.04 343 PRO D N 1
ATOM 10852 C CA . PRO D 1 366 ? 79.407 23.609 28.431 1.00 29.04 343 PRO D CA 1
ATOM 10853 C C . PRO D 1 366 ? 78.299 22.540 28.484 1.00 27.73 343 PRO D C 1
ATOM 10854 O O . PRO D 1 366 ? 78.422 21.486 27.859 1.00 27.72 343 PRO D O 1
ATOM 10858 N N . GLY D 1 367 ? 77.227 22.831 29.210 1.00 25.51 344 GLY D N 1
ATOM 10859 C CA . GLY D 1 367 ? 76.188 21.831 29.435 1.00 24.78 344 GLY D CA 1
ATOM 10860 C C . GLY D 1 367 ? 76.821 20.677 30.209 1.00 26.11 344 GLY D C 1
ATOM 10861 O O . GLY D 1 367 ? 77.598 20.918 31.144 1.00 25.39 344 GLY D O 1
ATOM 10862 N N . LEU D 1 368 ? 76.499 19.452 29.800 1.00 28.34 345 LEU D N 1
ATOM 10863 C CA . LEU D 1 368 ? 77.059 18.233 30.388 1.00 27.44 345 LEU D CA 1
ATOM 10864 C C . LEU D 1 368 ? 78.335 17.782 29.702 1.00 29.58 345 LEU D C 1
ATOM 10865 O O . LEU D 1 368 ? 78.939 16.772 30.092 1.00 26.97 345 LEU D O 1
ATOM 10870 N N . GLY D 1 369 ? 78.762 18.537 28.687 1.00 31.91 346 GLY D N 1
ATOM 10871 C CA . GLY D 1 369 ? 79.943 18.173 27.931 1.00 31.30 346 GLY D CA 1
ATOM 10872 C C . GLY D 1 369 ? 79.724 16.967 27.038 1.00 28.63 346 GLY D C 1
ATOM 10873 O O . GLY D 1 369 ? 80.644 16.180 26.786 1.00 32.35 346 GLY D O 1
ATOM 10874 N N . LEU D 1 370 ? 78.500 16.817 26.552 1.00 26.03 347 LEU D N 1
ATOM 10875 C CA . LEU D 1 370 ? 78.129 15.699 25.717 1.00 28.56 347 LEU D CA 1
ATOM 10876 C C . LEU D 1 370 ? 77.822 16.269 24.330 1.00 39.10 347 LEU D C 1
ATOM 10877 O O . LEU D 1 370 ? 76.858 17.016 24.150 1.00 45.62 347 LEU D O 1
ATOM 10882 N N . ALA D 1 371 ? 78.691 15.978 23.379 1.00 39.94 348 ALA D N 1
ATOM 10883 C CA . ALA D 1 371 ? 78.459 16.329 21.988 1.00 40.85 348 ALA D CA 1
ATOM 10884 C C . ALA D 1 371 ? 78.921 15.104 21.240 1.00 35.12 348 ALA D C 1
ATOM 10885 O O . ALA D 1 371 ? 79.831 14.415 21.693 1.00 37.97 348 ALA D O 1
ATOM 10887 N N . TRP D 1 372 ? 78.286 14.809 20.117 1.00 33.78 349 TRP D N 1
ATOM 10888 C CA . TRP D 1 372 ? 78.541 13.545 19.471 1.00 31.42 349 TRP D CA 1
ATOM 10889 C C . TRP D 1 372 ? 79.667 13.608 18.433 1.00 38.03 349 TRP D C 1
ATOM 10890 O O . TRP D 1 372 ? 79.789 14.581 17.684 1.00 40.23 349 TRP D O 1
ATOM 10901 N N . ASN D 1 373 ? 80.496 12.569 18.437 1.00 38.93 350 ASN D N 1
ATOM 10902 C CA A ASN D 1 373 ? 81.390 12.273 17.331 0.50 39.93 350 ASN D CA 1
ATOM 10903 C CA B ASN D 1 373 ? 81.387 12.286 17.314 0.50 38.51 350 ASN D CA 1
ATOM 10904 C C . ASN D 1 373 ? 80.537 11.623 16.243 1.00 38.30 350 ASN D C 1
ATOM 10905 O O . ASN D 1 373 ? 80.318 10.415 16.249 1.00 36.49 350 ASN D O 1
ATOM 10914 N N . GLU D 1 374 ? 80.041 12.435 15.320 1.00 38.13 351 GLU D N 1
ATOM 10915 C CA . GLU D 1 374 ? 79.054 11.965 14.364 1.00 35.26 351 GLU D CA 1
ATOM 10916 C C . GLU D 1 374 ? 79.555 10.857 13.438 1.00 36.68 351 GLU D C 1
ATOM 10917 O O . GLU D 1 374 ? 78.787 9.982 13.046 1.00 38.71 351 GLU D O 1
ATOM 10923 N N . SER D 1 375 ? 80.834 10.867 13.088 1.00 39.55 352 SER D N 1
ATOM 10924 C CA . SER D 1 375 ? 81.336 9.791 12.242 1.00 41.22 352 SER D CA 1
ATOM 10925 C C . SER D 1 375 ? 81.303 8.472 13.002 1.00 39.97 352 SER D C 1
ATOM 10926 O O . SER D 1 375 ? 81.067 7.417 12.422 1.00 41.34 352 SER D O 1
ATOM 10929 N N . ALA D 1 376 ? 81.538 8.527 14.311 1.00 38.49 353 ALA D N 1
ATOM 10930 C CA . ALA D 1 376 ? 81.479 7.317 15.134 1.00 34.64 353 ALA D CA 1
ATOM 10931 C C . ALA D 1 376 ? 80.030 6.850 15.332 1.00 31.45 353 ALA D C 1
ATOM 10932 O O . ALA D 1 376 ? 79.735 5.657 15.281 1.00 37.29 353 ALA D O 1
ATOM 10934 N N . VAL D 1 377 ? 79.120 7.800 15.535 1.00 32.71 354 VAL D N 1
ATOM 10935 C CA . VAL D 1 377 ? 77.723 7.442 15.690 1.00 38.19 354 VAL D CA 1
ATOM 10936 C C . VAL D 1 377 ? 77.269 6.704 14.447 1.00 38.96 354 VAL D C 1
ATOM 10937 O O . VAL D 1 377 ? 76.596 5.684 14.530 1.00 38.82 354 VAL D O 1
ATOM 10941 N N . ALA D 1 378 ? 77.655 7.220 13.284 1.00 38.00 355 ALA D N 1
ATOM 10942 C CA . ALA D 1 378 ? 77.280 6.587 12.031 1.00 36.93 355 ALA D CA 1
ATOM 10943 C C . ALA D 1 378 ? 77.798 5.156 11.963 1.00 35.74 355 ALA D C 1
ATOM 10944 O O . ALA D 1 378 ? 77.102 4.260 11.499 1.00 39.80 355 ALA D O 1
ATOM 10946 N N . LYS D 1 379 ? 79.021 4.940 12.422 1.00 35.68 356 LYS D N 1
ATOM 10947 C CA . LYS D 1 379 ? 79.605 3.605 12.400 1.00 35.26 356 LYS D CA 1
ATOM 10948 C C . LYS D 1 379 ? 78.883 2.617 13.318 1.00 36.00 356 LYS D C 1
ATOM 10949 O O . LYS D 1 379 ? 78.801 1.422 13.013 1.00 37.42 356 LYS D O 1
ATOM 10955 N N . TYR D 1 380 ? 78.375 3.110 14.449 1.00 35.28 357 TYR D N 1
ATOM 10956 C CA . TYR D 1 380 ? 77.837 2.217 15.480 1.00 36.60 357 TYR D CA 1
ATOM 10957 C C . TYR D 1 380 ? 76.324 2.260 15.587 1.00 39.76 357 TYR D C 1
ATOM 10958 O O . TYR D 1 380 ? 75.738 1.573 16.426 1.00 38.08 357 TYR D O 1
ATOM 10967 N N . GLN D 1 381 ? 75.684 3.048 14.729 1.00 31.18 358 GLN D N 1
ATOM 10968 C CA . GLN D 1 381 ? 74.239 3.175 14.781 1.00 31.83 358 GLN D CA 1
ATOM 10969 C C . GLN D 1 381 ? 73.556 1.870 14.409 1.00 40.52 358 GLN D C 1
ATOM 10970 O O . GLN D 1 381 ? 73.996 1.161 13.503 1.00 40.10 358 GLN D O 1
ATOM 10976 N N . VAL D 1 382 ? 72.485 1.534 15.123 1.00 38.29 359 VAL D N 1
ATOM 10977 C CA . VAL D 1 382 ? 71.646 0.424 14.709 1.00 39.36 359 VAL D CA 1
ATOM 10978 C C . VAL D 1 382 ? 70.242 0.958 14.527 1.00 47.09 359 VAL D C 1
ATOM 10979 O O . VAL D 1 382 ? 69.815 1.852 15.255 1.00 47.06 359 VAL D O 1
ATOM 10983 N N . THR D 1 383 ? 69.533 0.434 13.537 1.00 51.77 360 THR D N 1
ATOM 10984 C CA . THR D 1 383 ? 68.191 0.925 13.235 1.00 59.40 360 THR D CA 1
ATOM 10985 C C . THR D 1 383 ? 67.157 -0.201 13.136 1.00 63.13 360 THR D C 1
ATOM 10986 O O . THR D 1 383 ? 67.492 -1.387 13.151 1.00 63.63 360 THR D O 1
#

Sequence (1436 aa):
TTAAITGVTARAVITPMMKRPLRRNAFGVIDSGPLVLIDVTTDQGVTGHSYLFAYTRLALKPLVHLVEDIGRELAGKALVPVDLMKAMDAKFRLLGWQGLVGMAVSGLDMAFWDALGQLAGKPVVELLGGSARPIPAYDSYGVLDARDDERTLRTACDEHGFRAIKSKGGHGDLATDEAMIKGLRALLGPDIALMLDFNQSLDPAEATRRIARLADYDLTWIEEPVPQENLSGHAAVRERSEIPIQAGENWWFPRGFAEAIAAGASDFIMPDLMKVGGITGWLNNVAGQADAASIPMSSHILPEASAHVLPVTPTAHFLEVLDFAGAILTEPLRVIDDGKVTAKGPGLGLAWNESAVAKYQVTTTAAITGVTARAVITPMKKRRPPLLRNAFGVIDSGPLVLIDVTTDQGVTGHSYLFAYTRLALKPLVHLVEDIGRELAGKALVPVDLMKAMDAKFRLLGWQGLVGMAVSGLDMAFWDALGQLAGKPVVELLGGSARPIPAYDSYGVLDARDDERTLRTACDEHGFRAIKSKGGHGDLATDEAMIKGLRALLGPDIALLMLDFNQSLDPAEATRRIARLADYDLTWIEEPVPQENLSGHAAVREERSEIPIQAGENWWFPRGFAEAIAAGASDFIMPDLMKVGGITGWLNNVAGQADAASIPMSSHILPEASAHVLPVTPTAHFLEVLDFAGAILTEEPLRVIDDGKVTAKGPGLGLAWNESAVAKYQVTTTAAITGVTARAVITPMMKRPLRRNAFGVIDSGPLVLIDVTTDQGVTGHSYLFAYTRLALKPLVHLVEDIGRELAGKALVPVDLMKAMDAKFRLLGWQGLVGMAVSGLDMAFWDALGQLAGKPVVELLGGSARPIPAYDSYGVLDARRDDERTLRRTACDEHGFRRAIKSSKGGHGDLATDEAMIKKGLRALLGPDIALMLDFNQSLDPAEATRRIARLADYDLTWIEEPVPQENLSSGHAAVREERRSEIPIQAGENWWFPRGFAEAIAAGASDFIMPDLMKVGGITGWLNVAGQADAASIPMSSHILPEASAHVLPVTPTAHFLEVLDFAGAILTEPLRVIDGKVTAKGPGLGLAWNESAVAKYQVTTTAAITGVTARAVITPMMKRPLRNAFGVIDSGPLVLIDVTTDQGVTGHSYLFAYTRLLALKPLVHLVEDIGRELAGKALVPVDLMKKAMDAKFRLLGWQGLVGMAVSGLDMAFWDALGQLAGKKPVVELLGGSARPIPAYDSYGVLDARDDERTLRTACDEHGFRAIKSKGGHGDLATDEAMIKGLRALLGPDIALLMMLDFNQSLDPAEATRRIARLADYDLTWIEEPVPQENLSGHAAVREERSEIPIQAGENWWFPRGFAEAIAAGASDFIMPDLMKVGGITGWLNNVAGQADAASIPMSSHILPEASAHVLPVTPTAHFLEVLDFAGAILTEPLRRVIDDGKVTAKKGPGLGLAWNNESAVAKYQVT

B-factor: mean 32.68, std 12.25, range [12.12, 103.3]

CATH classification: 3.30.390.10 (+1 more: 3.20.20.120)

Organism: Bradyrhizobium sp. (strain ORS 278) (NCBI:txid114615)

Solvent-accessible surface area: 49116 Å² total; per-residue (Å²): 171,60,5,21,2,75,20,14,68,7,54,9,0,35,1,80,37,119,54,76,13,89,18,20,154,23,79,37,93,31,0,6,0,0,0,0,15,0,46,14,85,75,83,24,41,0,27,0,5,0,3,2,78,64,153,140,6,4,121,47,0,31,119,42,0,49,67,3,0,148,97,9,55,61,103,50,2,13,0,30,42,5,20,127,44,0,42,75,89,16,131,175,141,21,22,105,26,68,15,0,7,0,0,0,0,0,0,1,0,0,4,1,0,36,0,50,59,49,56,83,22,0,0,59,29,19,1,2,28,40,79,76,5,61,3,0,21,5,19,0,34,4,65,19,82,126,20,74,78,57,0,107,62,3,9,110,126,72,9,5,126,2,0,1,2,21,0,13,57,33,84,8,68,53,0,48,68,16,1,127,25,0,35,85,41,24,19,112,121,16,27,2,1,0,1,0,25,45,34,14,83,39,82,44,0,32,110,20,2,73,131,0,44,137,32,82,14,36,0,0,1,0,0,0,54,26,127,52,40,87,7,0,8,48,0,81,145,178,9,130,9,42,0,0,1,0,7,11,10,43,5,18,99,21,0,10,93,1,43,83,44,21,1,4,30,12,0,0,0,0,1,0,21,0,0,0,0,25,4,0,55,18,0,4,2,7,0,24,27,40,22,11,11,0,0,0,14,2,4,0,14,2,1,1,0,0,0,2,17,6,72,30,42,46,29,0,3,12,33,70,11,0,10,45,0,5,70,96,51,31,122,26,125,99,6,86,2,42,6,104,27,76,0,2,12,7,42,19,56,90,90,12,0,74,153,50,68,40,147,181,58,4,20,0,73,20,15,66,6,55,7,0,43,1,76,34,203,66,80,3,116,6,25,73,34,86,29,95,33,0,5,0,0,0,0,14,0,48,15,85,78,81,24,41,0,28,0,7,0,3,0,25,45,137,13,0,4,81,0,0,31,50,0,0,52,31,1,0,152,88,9,57,62,89,51,2,12,1,30,41,6,21,138,45,3,44,46,84,2,17,25,7,3,19,10,3,2,1,0,0,0,0,0,0,0,0,2,0,0,2,1,0,30,0,48,57,42,59,84,22,0,0,57,29,19,1,2,28,39,78,78,4,58,3,0,9,0,8,4,38,11,68,21,207,118,37,68,163,66,0,84,37,4,8,102,129,77,7,7,132,2,1,0,1,18,0,14,41,34,84,9,69,57,0,48,67,17,1,128,23,1,35,82,38,22,19,111,122,15,26,3,2,0,1,0,6,3,34,15,68,14,31,42,0,29,103,19,2,72,114,0,41,139,32,107,13,36,0,0,0,0,0,0,39,5,29,4,20,50,4,0,23,52,0,86,147,105,23,156,9,44,0,0,1,0,8,2,11,18,6,18,42,20,0,10,17,1,45,75,44,21,1,6,41,27,1,0,0,0,1,0,0,0,0,0,0,24,4,0,56,18,0,3,2,7,0,25,28,41,73,12,42,0,0,0,13,3,3,0,13,3,0,1,0,0,0,3,15,7,72,29,42,46,29,0,3,10,14,50,8,0,12,44,0,4,74,104,55,32,107,26,122,103,6,80,0,40,4,86,35,73,0,2,17,7,41,18,52,92,88,13,1,75,155,49,77,42,146,167,62,4,23,2,75,19,18,63,6,55,8,0,33,0,80,34,219,63,76,11,116,6,25,72,35,84,30,89,34,0,4,0,0,0,0,14,0,47,14,86,69,83,24,42,0,29,0,6,0,4,0,26,43,162,15,0,4,100,0,0,31,54,0,0,62,43,0,0,166,61,0,47,64,84,50,2,10,1,34,44,4,21,144,32,0,43,45,79,2,15,26,8,3,17,10,3,2,1,0,0,0,0,0,0,0,0,1,0,0,5,1,0,28,0,50,60,40,56,77,22,0,0,58,24,20,1,2,28,39,78,75,5,60,3,0,20,5,18,0,38,4,62,17,215,120,17,87,142,54,0,130,45,4,27,92,126,63,18,7,138,2,1,1,1,18,0,11,42,34,84,7,70,59,0,43,68,16,0,126,24,1,35,85,64,32,20,110,100,14,27,1,1,0,1,0,7,3,35,13,69,14,31,43,0,27,107,20,2,72,113,0,37,140,29,101,12,36,0,0,1,0,0,0,37,6,30,4,20,50,4,0,21,54,0,85,149,108,21,158,9,46,0,0,0,0,7,2,11,17,6,15,42,20,0,10,18,1,44,74,44,22,1,5,39,28,1,0,0,1,1,0,0,0,0,0,0,13,3,0,54,30,0,4,2,7,0,21,29,40,76,12,44,0,0,0,14,3,4,0,14,2,1,1,0,0,0,2,17,8,70,29,42,45,29,0,3,13,27,69,10,0,12,41,0,4,69,123,63,34,178,23,107,99,6,79,1,68,9,58,36,76,0,2,15,7,41,19,53,92,90,12,1,75,156,49,69,43,148,167,64,4,22,1,75,20,15,71,7,55,8,0,35,0,76,43,207,67,75,10,112,22,26,156,34,84,38,87,33,0,5,0,0,0,0,14,0,48,14,89,80,81,24,42,0,28,0,6,0,3,2,77,64,154,136,6,4,125,45,0,28,122,45,0,52,62,3,0,152,97,10,58,62,100,50,3,12,0,22,43,7,20,106,46,2,42,75,93,17,132,175,140,23,21,108,25,63,14,0,9,0,0,0,0,0,0,1,0,0,4,1,0,35,0,50,59,46,58,71,20,0,0,60,22,19,2,3,28,39,80,75,4,62,3,0,20,5,19,0,29,4,61,19,202,114,17,69,206,57,0,117,54,3,10,110,129,70,7,6,135,2,0,1,2,19,0,14,39,34,84,8,70,55,0,49,65,17,0,129,25,1,34,85,37,24,19,110,122,17,27,2,2,0,1,0,25,45,35,13,84,39,79,42,0,32,112,19,2,70,131,0,48,135,32,81,15,35,0,0,0,1,0,0,55,28,127,54,38,88,7,0,9,48,0,78,143,174,6,130,10,41,0,0,0,0,7,12,10,44,6,18,100,21,0,8,92,2,43,87,42,20,1,5,33,12,0,0,0,0,1,0,21,0,0,0,0,25,4,0,56,19,0,4,1,8,0,24,26,39,21,13,13,0,0,0,12,2,3,0,10,3,1,1,0,0,0,3,15,8,69,30,43,47,29,0,3,12,23,53,6,0,12,40,0,2,78,90,45,24,110,31,128,94,6,82,1,61,8,54,35,74,0,0,11,7,45,20,64,92,90,10,1,73,148,52,69,46,147

Nearest PDB structures (foldseek):
  3tte-assembly1_A  TM=9.922E-01  e=8.123E-80  Bradyrhizobium sp. ORS 278
  4fp1-assembly1_A  TM=9.767E-01  e=3.492E-49  Pseudomonas putida
  1mdl-assembly1_A  TM=9.684E-01  e=5.114E-48  Pseudomonas aeruginosa
  4hnc-assembly1_A  TM=9.659E-01  e=4.240E-48  Pseudomonas putida
  4hnc-assembly1_B  TM=9.758E-01  e=1.674E-47  Pseudomonas putida

Foldseek 3Di:
DFKAWAAKAKFWFKAADPDWAAAQVGIDGIFTKIWMWTDIPPPFIFIFMDGQSDVVLHVVLRVLLRVLRVVRHGPTLDLVVSLVVLCVVCVVVDCADSNLLSQLRVSLSSLLRVLVVVVHESLVVVVFFWDWFFAEEEGHQDALVVCVVVVCCCCVVLQAQEYEYEDLNDALVSVQNRLVSVCVSNDDRGAYEYENPQNAFLVRLLVSQVVNVVSRHQEYENSHDQVPLLSLQSNCVNHPHWYEYACRAAALVSLVVSLVSVNTQAYAYESSGHRHLVSVVSNLVVCVVSVHQYEYDPPQLQRSSRLRVRVRHDYYYDDFNCQQFFPDGWGRHSNTGTHDDSRSNGDTPVVSCVVGTDD/DFKAWAAKAKFWFKAADPDWAAAQVGIDGIFIKIWMWTDIPQPFIFIFMDGQRDPVLHVVLRCLLRVLGVVRHGPGLDLVVSLVVLCVVCVVVDCADSNLLSQLRVSLRSQLRVLVVVVAESLVVVVFFWDWFFAEEEGEQDACVVCVVVVCCCCPVLQAQEYEYEDLNDDLVVVQNSLVSVCVSNDDRGAYEYENPQNAFLVRLLVSQVVNVVSRHQEYENSHDQVPLLSLQSNCVNHPHWYEYACRAAALVSLVVSLVSNNTQAYAYESSGHRHLVRVVSVLVVCVVSVHQYEYDPPQLQRSSRLRVRPRHDYYYDDFNCQQFFPDGFGRHSSTGTHDDSRSRGDTPVVSCVVGTDD/DFKAWAAKAKFWFKAADPDWAAAQPGIDGIFTKIWMWTDIPPPFIFIFMDGQRDVVLNVVLRVLLRVLRVVRHGPTLDLVVVLVVLCVVCVPVDCADSNLLSQLRVSLRSLLRVLVVVVAESLVVVVFAFDWFFAEEEGHQDACVVCVPVVCCCCPVQQALEYEYEDLNDALVSVQNRLVSVCVSNDDRRAYEYENPQNDFLVRLLVSQVVNVVSRHQEYENSHDQVPLLSLQSNCVNHPHWYEYACNAAALVSVVVSVVSNNTQAYAYESSGHRHLVRVVSVLVVCVVSVHQYEYDPPQLQRSSRLRVRPRHDYYYDDFNCQQFFPDGWGRHSSIGTHDDSRSRGDTPVVSCVVGTDD/DFKAWAAKAKFWFKAADPDWAAAQVGIDGIFTKIWMWTDIPPPFIFIFMDGQRDPVLHVVLRVLLRVLRVVRHGPGLDLVVSLVVLCVVCVVVDCADSNLLSQLRVSLRSQLRVLVVVVAESLVVVVFFWDWFFAEEEGEQDACVVCVVVVCCCCPVLQAQEYEYEDLNDALVSVQNSLVSVCVSNDDRRAYEYENPQNAFLVRLLVSQVVNVVSRHQEYENSHDQVPLLSLQSNCVNHPHWYEYACNAAALVSLVVSLVSVNTQAYAYESSGHRHLVRVVSVLVVCVVSVHQYEYDPPQLQRSSRLRVRPRHDYYYDDFNCQQFFPHGWGRHSNIGTHDDSRSRGDTPVVSCVVGTDD

InterPro domains:
  IPR013341 Mandelate racemase, N-terminal domain [PF02746] (8-128)
  IPR013342 Mandelate racemase, C-terminal domain [PF13378] (151-352)
  IPR013342 Mandelate racemase, C-terminal domain [SM00922] (148-243)
  IPR018110 Mandelate racemase/muconate lactonizing enzyme, conserved site [PS00909] (193-224)
  IPR029017 Enolase-like, N-terminal [G3DSA:3.30.390.10] (2-123)
  IPR029017 Enolase-like, N-terminal [SSF54826] (6-129)
  IPR036849 Enolase-like, C-terminal domain superfamily [G3DSA:3.20.20.120] (124-349)
  IPR036849 Enolase-like, C-terminal domain superfamily [SSF51604] (116-359)
  IPR046945 L-rhamnonate dehydratase-like [PTHR13794] (1-359)

Secondary structure (DSSP, 8-state):
---BEEEEEEEEEEEEEEEEEEETTEEEEEEEEEEEEEEESSS-EEEEEEE-SSGGGHHHHHHHHHHHHHHTTT-B--HHHHHHHHHHHTTTT--STHHHHHHHHHHHHHHHHHHHHHTSBHHHHTT-----EEEEEE-SS--HHHHHHHHHIIIIIS---EEEEE--SS-HHHHHHHHHHHHHHH-TTSEEEEE-TT-S-HHHHHHHHHHHGGG--SEEE--S-TT-HHHHHHHHHH-SS-EEE-TT--HHHHHHHHHHHT--SEE---TTTTTHHHHHHHHHHHHHHHT--B---S-HHHHHHHGGG-TTB--EEE--SSGGGBSS----BTTEE----SBTS--B-HHHHHHHEE-/---BEEEEEEEEEEEEEEEEEEETTEEEEEEEEEEEEEEETTS-EEEEEEE-SSGGGHHHHHHHHHHHHHTTTT-B--HHHHHHHHHHHTTTT--SSHHHHHHHHHHHHHHHHHHHHHTSBHHHHTT-----EEEEEE-SS--TTTTHHHHHIIIIIS---EEEEE--SS-HHHHHHHHHHHHHHH-TTSEEEEE-TT-S-HHHHHHHHHHTGGG--SEEE--S-TT-HHHHHHHHHH-SS-EEE-TT--HHHHHHHHHHHT--SEE---TTTTTHHHHHHHHHHHHHHHT--B---S-HHHHHHHGGG-TTB--EEE--SSGGGBSS----BTTEE----SBTS--B-HHHHHHHEE-/---BEEEEEEEEEEEEEEEEEEETTEEEEEEEEEEEEEEETTS-EEEEEEE-SSGGGHHHHHHHHHHHHHHHTTSB--HHHHHHHHHHHTTTT--STHHHHHHHHHHHHHHHHHHHHHTSBHHHHTT-----EEEEEE-SS--TTTTHHHHHHHHHTS---EEEEE--SS-HHHHHHHHHHHHHHH-TTSEEEEE-TT-S-HHHHHHHHHHHGGG--SEEE--S-TT-HHHHHHHHHH-SS-EEE-TT--HHHHHHHHHHHT--SEE---TTTTTHHHHHHHHHHHHHHHT--B---S-HHHHHHHGGG-TTB--EEE--SSGGGBSS----BTTEE----SBTS--B-HHHHHHHEE-/---BEEEEEEEEEEEEEEEEEEETTEEEEEEEEEEEEEEETTS-EEEEEEE-SSGGGHHHHHHHHHHHHHHHTT-B--HHHHHHHHHHHTTTT--STHHHHHHHHHHHHHHHHHHHHHTSBHHHHTT-----EEEEEE-SS--TTTTHHHHHHHHHTS---EEEEE--SS-HHHHHHHHHHHHHHH-TTSEEEEE-TT-S-HHHHHHHHHHTGGG--SEEE--S-TT-HHHHHHHHHH-SS-EEE-TT--HHHHHHHHHHHT--SEE---TTTTTHHHHHHHHHHHHHHTT--B---S-HHHHHHHGGG-TTB--EEE--SSGGGBSS----BTTEE----SBTS--B-HHHHHHHEE-

Radius of gyration: 34.47 Å; Cα contacts (8 Å, |Δi|>4): 3576; chains: 4; bounding box: 84×78×112 Å